Protein 3VGZ (pdb70)

Foldseek 3Di:
DDKDFDAAAWAEEAAVVLQWDKIFHQHDPVPDAFTWIFIAHQPHRDTPDIQTGNAGFHAWYALHLQQWIKTFRFVQQKIWIARNNPRHTPDMDRRFRDDCDPVDHTWGWAYWYAQNVQQWIWTWTADQWIKIWIARNVPRHTPDIQTGPHNWAEWEDDNVQQWIWTFAFQQWIWIARNVVRHTPDIDNLDDPPDTWGFHYWEDDNVQQWIWTFTQVDQWIFIARNVPSHTPDTEGGGRWHEKYAQNLQCWMWTFDFCQQKIFIANNVVGYTDDIGRGDDGWHYWDAHPNRQKIKIWYHHDADPVRGDPGGTIIDIGGD/DDKDFDAAAWAEEAAPVLQWDKIFHQHDPPPDQFGWIFIAHQPHRHTPDIQTGNAGFHAWYAQHLQQWIKTWRFVQQKIWIARNVPRHTPDMDRRFPDDDDPPDDTWGWAYWYAQNVQRWIWTWTADQFIWIWIARNVVRHTPDIQGGPHNWQEWEDDNVQQWIWIAAQQQWIWIARNVVGYTPDIDNLDDPPFGWGFNYWEDPVVQQWIWTFTQRDQWIWIARNVPSHTPDTEGGAHWHEKYAQNLQQWMWTFHFCQQKIFIARNPVRYTPDIGRGDDGWHYWDAHPNRQKIKIKYHHDADPVRGDPGGTIIDIDGD/DQLDKDFDAAAWAEEAAPVQQWDKIFHQHDPVPDQFGWIFIARQGHRDTPDIQTGNAGFHAWYAQHLQQKIKTWRFVQQKIWIARNVPRHTPDMDRHFRDDDDPPDDFFGWAYWDAQNVQQWIWTWTADQWIWIWIARNPVRHTPDIGTRPHNWQEWEDDNVQQWIWTFAQQQKIWIARNVVGYTPDMDNLDDPPDTWGFNYWEDPVVQQWIWTFTQRDQWIFIARNVPSHTPDTEGGGHWHEKYAQNLQQWMWTFDFCQQKIFIARNVVRYGPDIGRHPDGWHYWDAHPNRQKIKIWYHDDADPVRGDPGGTMIDIRGD/DDKDFDAAAWAEEAAVVLQWDKIFGQHDPVPDQFGWIFIARQPHRDTPDIQTGNAGFHAWYALRQQQWIKTWRFVQQKIWIARNVVRHTPDMDRNFPDDDDPVDDTWGWAYWDAQNVQRWIWTWTADQWIWIWIARNVVRDTPDIGTRPHNWQAWEDDNVQQWIWTFAFQQKIWIARNVVGYTPDMDNLDDPPFTWGFNYKEDDVVQQWIWTFTQRDQWIFIARNVPSHTPDTEGGGHWHEKYAQPLQCWMWTFHFCQQKIFIANNPVRYTDDIGRHPDGWHYWDAHPNRQKIKIWYHDDQDDVGGDPGGTMIDIDGD

Organism: Escherichia coli (strain K12) (NCBI:txid83333)

Secondary structure (DSSP, 8-state):
--EEEEESSB---EETTTTEEEEEE---TTTEESEEEEEE-TTT--EEEEEEESS---SEEEETTTTEEEEEETTTTEEEEEETTT--EEEEEES------SS----EEEEEEEETTTTEEEEEEESSS-EEEEEETTTTEEEEEE---------EEETTTTEEEEE-TTSEEEEEETTTTEEEEEEE---SSS---EEEEEEETTTTEEEEEESSSSEEEEEETTT--EEEEEE-SS---EEEETTTTEEEEEETTTTEEEEEETTTTEEEEEEE--SEEEEEEE-TTS-EEEEEEEPP-BTTB--SSPEEEEEEE-/--EEEEESSB---EETTTTEEEEEE---TTTEESEEEEEE-TTT--EEEEEEESS----EEEETTTTEEEEEETTTTEEEEEETTT--EEEEEES--PPP-SS----EEEEEEEETTTTEEEEEEESSS-EEEEEETTTTEEEEEE---------EEETTTTEEEEE-TTSEEEEEETTTTEEEEEEE---SSS------EEEEGGGTEEEE--TTSSEEEEEETTT--EEEEEE-S----EEEEGGGTEEEEEETTTTEEEEEETTTTEEEEEEE--SEEEEEEE-TTSSEEEEEEEPP--SSS--SSPEEEEEEE-/----EEEEESSB---EETTTTEEEEEE---TTTEESEEEEEE-TTT--EEEEEEESS---EEEEETTTTEEEEEEGGGTEEEEEETTT--EEEEEES------SS----EEEEEEEETTTTEEEEEEESSS-EEEEEETTTTEEEEEE---------EEETTTTEEEEE-TTSEEEEEETTTTEEEEEEE---SSS------EEEEGGGTEEEE--SSSSEEEEEETTT--EEEEEE-SS---EEEETTTTEEEEEETTTTEEEEEETTTTEEEEEEE--SEEEEEEE-TTS-EEEEEEEPS--SSS--SS-EEEEEEE-/--EEEEESSB---EETTTTEEEEEE---TTTEESEEEEEE-TTT--EEEEEEESS---SEEEETTTTEEEEEEGGGTEEEEEETTT--EEEEEES-----BTTB---EEEEEEEETTTTEEEEEEESSS-EEEEEETTTTEEEEEE---------EEETTTTEEEEE-TTSEEEEEETTTTEEEEEEES--SS-------EEEEGGGTEEEE--SSSSEEEEEETTT--EEEEEE-S----EEEETTTTEEEEEETTTTEEEEEETTTTEEEEEEE--SEEEEEEE-TTS-EEEEEEEPP-BTTB--SSPEEEEEEE-

CATH classification: 2.130.10.10

Nearest PDB structures (foldseek):
  7seu-assembly1_A  TM=1.001E+00  e=8.909E-59  Escherichia coli
  7seu-assembly4_D  TM=9.947E-01  e=4.491E-57  Escherichia coli
  5o9z-assembly1_L  TM=8.089E-01  e=1.482E-12  Homo sapiens
  5nuv-assembly1_A  TM=8.256E-01  e=3.112E-12  Homo sapiens
  7nsb-assembly1_7  TM=6.924E-01  e=7.716E-08  Saccharomyces cerevisiae S288C

Solvent-accessible surface area: 55010 Å² total

InterPro domains:
  IPR011048 Cytochrome cd1-nitrite reductase-like, haem d1 domain superfamily [SSF51004] (34-337)
  IPR015943 WD40/YVTN repeat-like-containing domain superfamily [G3DSA:2.130.10.10] (31-353)
  IPR048433 YNCE-like beta-propeller [PF21783] (71-333)
  IPR051200 Multi-functional host-pathogen interaction and enzymatic activity protein [PTHR47197] (19-343)

Sequence (1274 aa):
ELRKAVGKGAYEAYSQQENALWLATSQSRKLDKGGVVYRLDPVTLEVTQAIHNDLKPFGATINNTTQTLWFGNTVNSAVTAIDAKTGEVKGRLVLDDRKRTEEVRPLQPRELVADDATNTVYISGIGKESVIWVVDGGNIKLKTAIQNTGKSTGLALDSEGKRLYTTNADGELITIDTADNKILSRKKLLDDGKEHFFINISLDTARQRAFITDSKAAEVLVVDTRNGNILAKVAAPESLAVLFNPARNEAYVTHRQAGKVSVIDAKSYKVVKTFDTPTHPNSLALSADGKTLYVSVKQKSTKQQEATQPDDVIRIALELRKAVGKGAYEAYSQQENALWLATSQSRKLDKGGVVYRLDPVTLEVTQAIHNDLKPFGATINNTTQTLWFGNTVNSAVTAIDAKTGEVKGRLVLDDRKRTEEVRPLQPRELVADDATNTVYISGIGKESVIWVVDGGNIKLKTAIQNTGKSTGLALDSEGKRLYTTNADGELITIDTADNKILSRKKLLDDGKEHFFINISLDTARQRAFITDSKAAEVLVVDTRNGNILAKVAAPESLAVLFNPARNEAYVTHRQAGKVSVIDAKSYKVVKTFDTPTHPNSLALSADGKTLYVSVKQKSTKQQEATQPDDVIRIALAEELRKAVGKGAYEAYSQQENALWLATSQSRKLDKGGVVYRLDPVTLEVTQAIHNDLKPFGATINNTTQTLWFGNTVNSAVTAIDAKTGEVKGRLVLDDRKRTEEVRPLQPRELVADDATNTVYISGIGKESVIWVVDGGNIKLKTAIQNTGKSTGLALDSEGKRLYTTNADGELITIDTADNKILSRKKLLDDGKEHFFINISLDTARQRAFITDSKAAEVLVVDTRNGNILAKVAAPESLAVLFNPARNEAYVTHRQAGKVSVIDAKSYKVVKTFDTPTHPNSLALSADGKTLYVSVKQKSTKQQEATQPDDVIRIALELRKAVGKGAYEAYSQQENALWLATSQSRKLDKGGVVYRLDPVTLEVTQAIHNDLKPFGATINNTTQTLWFGNTVNSAVTAIDAKTGEVKGRLVLDDRKRTEEVRPLQPRELVADDATNTVYISGIGKESVIWVVDGGNIKLKTAIQNTGKSTGLALDSEGKRLYTTNADGELITIDTADNKILSRKKLLDDGKEHFFINISLDTARQRAFITDSKAAEVLVVDTRNGNILAKVAAPESLAVLFNPARNEAYVTHRQAGKVSVIDAKSYKVVKTFDTPTHPNSLALSADGKTLYVSVKQKSTKQQEATQPDDVIRIAL

GO terms:
  GO:0003677 DNA binding (F, IDA)
  GO:0030288 outer membrane-bounded periplasmic space (C, IGI)

B-factor: mean 26.35, std 10.15, range [10.07, 66.88]

Structure (mmCIF, N/CA/C/O backbone):
data_3VGZ
#
_entry.id   3VGZ
#
_cell.length_a   119.170
_cell.length_b   139.310
_cell.length_c   173.690
_cell.angle_alpha   90.00
_cell.angle_beta   90.00
_cell.angle_gamma   90.00
#
_symmetry.space_group_name_H-M   'C 2 2 21'
#
loop_
_entity.id
_entity.type
_entity.pdbx_description
1 polymer 'Uncharacterized protein YncE'
2 water water
#
loop_
_atom_site.group_PDB
_atom_site.id
_atom_site.type_symbol
_atom_site.label_atom_id
_atom_site.label_alt_id
_atom_site.label_comp_id
_atom_site.label_asym_id
_atom_site.label_entity_id
_atom_site.label_seq_id
_atom_site.pdbx_PDB_ins_code
_atom_site.Cartn_x
_atom_site.Cartn_y
_atom_site.Cartn_z
_atom_site.occupancy
_atom_site.B_iso_or_equiv
_atom_site.auth_seq_id
_atom_site.auth_comp_id
_atom_site.auth_asym_id
_atom_site.auth_atom_id
_atom_site.pdbx_PDB_model_num
ATOM 1 N N . GLU A 1 33 ? 104.335 75.644 47.750 1.00 47.03 33 GLU A N 1
ATOM 2 C CA . GLU A 1 33 ? 102.901 75.939 47.459 1.00 46.20 33 GLU A CA 1
ATOM 3 C C . GLU A 1 33 ? 102.016 75.443 48.600 1.00 44.88 33 GLU A C 1
ATOM 4 O O . GLU A 1 33 ? 101.817 74.238 48.768 1.00 43.94 33 GLU A O 1
ATOM 18 N N . LEU A 1 35 ? 98.298 76.329 51.059 1.00 33.49 35 LEU A N 1
ATOM 19 C CA . LEU A 1 35 ? 97.031 77.031 51.195 1.00 29.17 35 LEU A CA 1
ATOM 20 C C . LEU A 1 35 ? 96.466 76.699 52.568 1.00 28.78 35 LEU A C 1
ATOM 21 O O . LEU A 1 35 ? 96.321 75.525 52.912 1.00 27.06 35 LEU A O 1
ATOM 26 N N . ARG A 1 36 ? 96.172 77.731 53.352 1.00 25.99 36 ARG A N 1
ATOM 27 C CA . ARG A 1 36 ? 95.601 77.554 54.682 1.00 28.29 36 ARG A CA 1
ATOM 28 C C . ARG A 1 36 ? 94.151 78.012 54.615 1.00 28.49 36 ARG A C 1
ATOM 29 O O . ARG A 1 36 ? 93.870 79.138 54.210 1.00 27.97 36 ARG A O 1
ATOM 37 N N . LYS A 1 37 ? 93.228 77.141 55.012 1.00 27.62 37 LYS A N 1
ATOM 38 C CA . LYS A 1 37 ? 91.809 77.479 54.964 1.00 27.76 37 LYS A CA 1
ATOM 39 C C . LYS A 1 37 ? 91.127 77.179 56.295 1.00 26.29 37 LYS A C 1
ATOM 40 O O . LYS A 1 37 ? 91.312 76.105 56.857 1.00 23.17 37 LYS A O 1
ATOM 46 N N . ALA A 1 38 ? 90.350 78.133 56.803 1.00 23.92 38 ALA A N 1
ATOM 47 C CA . ALA A 1 38 ? 89.639 77.923 58.064 1.00 24.65 38 ALA A CA 1
ATOM 48 C C . ALA A 1 38 ? 88.471 76.992 57.775 1.00 23.31 38 ALA A C 1
ATOM 49 O O . ALA A 1 38 ? 87.839 77.097 56.727 1.00 23.58 38 ALA A O 1
ATOM 51 N N . VAL A 1 39 ? 88.179 76.083 58.696 1.00 22.90 39 VAL A N 1
ATOM 52 C CA . VAL A 1 39 ? 87.070 75.163 58.481 1.00 22.86 39 VAL A CA 1
ATOM 53 C C . VAL A 1 39 ? 86.105 75.145 59.658 1.00 24.12 39 VAL A C 1
ATOM 54 O O . VAL A 1 39 ? 84.904 75.367 59.488 1.00 26.42 39 VAL A O 1
ATOM 58 N N . GLY A 1 40 ? 86.629 74.866 60.845 1.00 23.31 40 GLY A N 1
ATOM 59 C CA . GLY A 1 40 ? 85.787 74.819 62.029 1.00 25.20 40 GLY A CA 1
ATOM 60 C C . GLY A 1 40 ? 86.573 74.462 63.276 1.00 25.21 40 GLY A C 1
ATOM 61 O O . GLY A 1 40 ? 87.706 73.984 63.187 1.00 25.96 40 GLY A O 1
ATOM 62 N N . LYS A 1 41 ? 85.971 74.678 64.443 1.00 23.96 41 LYS A N 1
ATOM 63 C CA . LYS A 1 41 ? 86.636 74.384 65.709 1.00 23.99 41 LYS A CA 1
ATOM 64 C C . LYS A 1 41 ? 86.780 72.895 66.003 1.00 23.00 41 LYS A C 1
ATOM 65 O O . LYS A 1 41 ? 85.933 72.092 65.618 1.00 20.69 41 LYS A O 1
ATOM 71 N N . GLY A 1 42 ? 87.857 72.543 66.703 1.00 21.51 42 GLY A N 1
ATOM 72 C CA . GLY A 1 42 ? 88.108 71.159 67.076 1.00 20.99 42 GLY A CA 1
ATOM 73 C C . GLY A 1 42 ? 88.431 70.201 65.940 1.00 19.99 42 GLY A C 1
ATOM 74 O O . GLY A 1 42 ? 87.859 69.113 65.864 1.00 19.64 42 GLY A O 1
ATOM 75 N N . ALA A 1 43 ? 89.361 70.585 65.070 1.00 20.68 43 ALA A N 1
ATOM 76 C CA . ALA A 1 43 ? 89.743 69.741 63.938 1.00 21.57 43 ALA A CA 1
ATOM 77 C C . ALA A 1 43 ? 90.620 68.566 64.352 1.00 20.30 43 ALA A C 1
ATOM 78 O O . ALA A 1 43 ? 91.569 68.717 65.120 1.00 22.47 43 ALA A O 1
ATOM 80 N N . TYR A 1 44 ? 90.296 67.389 63.833 1.00 18.10 44 TYR A N 1
ATOM 81 C CA . TYR A 1 44 ? 91.066 66.204 64.138 1.00 15.42 44 TYR A CA 1
ATOM 82 C C . TYR A 1 44 ? 91.470 65.477 62.856 1.00 16.79 44 TYR A C 1
ATOM 83 O O . TYR A 1 44 ? 92.177 66.050 62.029 1.00 16.62 44 TYR A O 1
ATOM 92 N N . GLU A 1 45 ? 91.018 64.241 62.670 1.00 14.15 45 GLU A N 1
ATOM 93 C CA . GLU A 1 45 ? 91.419 63.477 61.489 1.00 15.31 45 GLU A CA 1
ATOM 94 C C . GLU A 1 45 ? 90.638 63.684 60.190 1.00 14.12 45 GLU A C 1
ATOM 95 O O . GLU A 1 45 ? 89.536 64.237 60.174 1.00 13.76 45 GLU A O 1
ATOM 109 N N . ALA A 1 47 ? 89.909 62.054 55.899 1.00 14.33 47 ALA A N 1
ATOM 110 C CA . ALA A 1 47 ? 89.836 60.916 54.983 1.00 15.80 47 ALA A CA 1
ATOM 111 C C . ALA A 1 47 ? 89.684 61.517 53.584 1.00 14.84 47 ALA A C 1
ATOM 112 O O . ALA A 1 47 ? 89.156 62.624 53.420 1.00 16.54 47 ALA A O 1
ATOM 114 N N . TYR A 1 48 ? 90.138 60.778 52.579 1.00 14.38 48 TYR A N 1
ATOM 115 C CA . TYR A 1 48 ? 90.107 61.244 51.196 1.00 14.51 48 TYR A CA 1
ATOM 116 C C . TYR A 1 48 ? 89.545 60.189 50.247 1.00 14.13 48 TYR A C 1
ATOM 117 O O . TYR A 1 48 ? 89.813 59.000 50.409 1.00 16.57 48 TYR A O 1
ATOM 126 N N . SER A 1 49 ? 88.767 60.628 49.262 1.00 13.93 49 SER A N 1
ATOM 127 C CA . SER A 1 49 ? 88.226 59.715 48.248 1.00 13.54 49 SER A CA 1
ATOM 128 C C . SER A 1 49 ? 88.424 60.305 46.860 1.00 16.33 49 SER A C 1
ATOM 129 O O . SER A 1 49 ? 87.956 61.405 46.580 1.00 17.21 49 SER A O 1
ATOM 132 N N . GLN A 1 50 ? 89.113 59.573 45.988 1.00 17.38 50 GLN A N 1
ATOM 133 C CA . GLN A 1 50 ? 89.327 60.066 44.632 1.00 18.13 50 GLN A CA 1
ATOM 134 C C . GLN A 1 50 ? 88.020 59.999 43.840 1.00 18.09 50 GLN A C 1
ATOM 135 O O . GLN A 1 50 ? 87.726 60.884 43.036 1.00 17.28 50 GLN A O 1
ATOM 141 N N . GLN A 1 51 ? 87.227 58.956 44.078 1.00 17.64 51 GLN A N 1
ATOM 142 C CA . GLN A 1 51 ? 85.964 58.796 43.367 1.00 18.37 51 GLN A CA 1
ATOM 143 C C . GLN A 1 51 ? 85.004 59.946 43.681 1.00 18.74 51 GLN A C 1
ATOM 144 O O . GLN A 1 51 ? 84.280 60.419 42.801 1.00 18.68 51 GLN A O 1
ATOM 150 N N . GLU A 1 52 ? 85.005 60.411 44.926 1.00 16.34 52 GLU A N 1
ATOM 151 C CA . GLU A 1 52 ? 84.135 61.520 45.308 1.00 18.02 52 GLU A CA 1
ATOM 152 C C . GLU A 1 52 ? 84.840 62.848 45.079 1.00 17.40 52 GLU A C 1
ATOM 153 O O . GLU A 1 52 ? 84.200 63.904 45.099 1.00 17.89 52 GLU A O 1
ATOM 159 N N . ASN A 1 53 ? 86.150 62.780 44.849 1.00 17.32 53 ASN A N 1
ATOM 160 C CA . ASN A 1 53 ? 86.979 63.971 44.668 1.00 18.86 53 ASN A CA 1
ATOM 161 C C . ASN A 1 53 ? 86.716 64.860 45.874 1.00 19.86 53 ASN A C 1
ATOM 162 O O . ASN A 1 53 ? 86.293 66.012 45.744 1.00 19.62 53 ASN A O 1
ATOM 167 N N . ALA A 1 54 ? 86.973 64.314 47.059 1.00 17.57 54 ALA A N 1
ATOM 168 C CA . ALA A 1 54 ? 86.714 65.054 48.279 1.00 16.86 54 ALA A CA 1
ATOM 169 C C . ALA A 1 54 ? 87.600 64.641 49.439 1.00 16.32 54 ALA A C 1
ATOM 170 O O . ALA A 1 54 ? 88.157 63.541 49.468 1.00 16.19 54 ALA A O 1
ATOM 172 N N . LEU A 1 55 ? 87.696 65.546 50.401 1.00 14.68 55 LEU A N 1
ATOM 173 C CA . LEU A 1 55 ? 88.450 65.352 51.626 1.00 16.06 55 LEU A CA 1
ATOM 174 C C . LEU A 1 55 ? 87.421 65.619 52.727 1.00 16.19 55 LEU A C 1
ATOM 175 O O . LEU A 1 55 ? 86.628 66.554 52.610 1.00 18.82 55 LEU A O 1
ATOM 180 N N . TRP A 1 56 ? 87.404 64.793 53.768 1.00 14.32 56 TRP A N 1
ATOM 181 C CA . TRP A 1 56 ? 86.489 65.015 54.889 1.00 13.24 56 TRP A CA 1
ATOM 182 C C . TRP A 1 56 ? 87.333 65.270 56.132 1.00 15.75 56 TRP A C 1
ATOM 183 O O . TRP A 1 56 ? 88.402 64.674 56.304 1.00 15.04 56 TRP A O 1
ATOM 194 N N . LEU A 1 57 ? 86.839 66.150 56.997 1.00 13.28 57 LEU A N 1
ATOM 195 C CA . LEU A 1 57 ? 87.529 66.503 58.224 1.00 13.45 57 LEU A CA 1
ATOM 196 C C . LEU A 1 57 ? 86.601 66.335 59.411 1.00 11.93 57 LEU A C 1
ATOM 197 O O . LEU A 1 57 ? 85.495 66.854 59.409 1.00 14.46 57 LEU A O 1
ATOM 202 N N . ALA A 1 58 ? 87.058 65.614 60.424 1.00 13.48 58 ALA A N 1
ATOM 203 C CA . ALA A 1 58 ? 86.249 65.441 61.626 1.00 13.75 58 ALA A CA 1
ATOM 204 C C . ALA A 1 58 ? 86.506 66.630 62.552 1.00 15.51 58 ALA A C 1
ATOM 205 O O . ALA A 1 58 ? 87.660 67.019 62.764 1.00 15.32 58 ALA A O 1
ATOM 207 N N . THR A 1 59 ? 85.441 67.235 63.076 1.00 15.22 59 THR A N 1
ATOM 208 C CA . THR A 1 59 ? 85.611 68.337 64.025 1.00 16.42 59 THR A CA 1
ATOM 209 C C . THR A 1 59 ? 84.689 68.117 65.209 1.00 16.04 59 THR A C 1
ATOM 210 O O . THR A 1 59 ? 83.518 67.762 65.052 1.00 15.29 59 THR A O 1
ATOM 214 N N . SER A 1 60 ? 85.228 68.336 66.399 1.00 15.93 60 SER A N 1
ATOM 215 C CA . SER A 1 60 ? 84.470 68.160 67.621 1.00 17.34 60 SER A CA 1
ATOM 216 C C . SER A 1 60 ? 83.717 69.439 67.964 1.00 18.11 60 SER A C 1
ATOM 217 O O . SER A 1 60 ? 82.838 69.430 68.818 1.00 21.73 60 SER A O 1
ATOM 220 N N . GLN A 1 61 ? 84.065 70.523 67.279 1.00 16.79 61 GLN A N 1
ATOM 221 C CA . GLN A 1 61 ? 83.459 71.836 67.509 1.00 17.51 61 GLN A CA 1
ATOM 222 C C . GLN A 1 61 ? 83.853 72.334 68.899 1.00 21.10 61 GLN A C 1
ATOM 223 O O . GLN A 1 61 ? 84.771 71.795 69.521 1.00 22.67 61 GLN A O 1
ATOM 229 N N . SER A 1 62 ? 83.164 73.360 69.384 1.00 21.44 62 SER A N 1
ATOM 230 C CA . SER A 1 62 ? 83.475 73.940 70.691 1.00 25.21 62 SER A CA 1
ATOM 231 C C . SER A 1 62 ? 83.227 72.998 71.865 1.00 25.29 62 SER A C 1
ATOM 232 O O . SER A 1 62 ? 82.140 72.432 72.011 1.00 24.72 62 SER A O 1
ATOM 235 N N . ARG A 1 63 ? 84.236 72.835 72.716 1.00 26.11 63 ARG A N 1
ATOM 236 C CA . ARG A 1 63 ? 84.088 71.952 73.863 1.00 28.05 63 ARG A CA 1
ATOM 237 C C . ARG A 1 63 ? 83.129 72.517 74.912 1.00 28.56 63 ARG A C 1
ATOM 238 O O . ARG A 1 63 ? 82.405 71.766 75.560 1.00 29.09 63 ARG A O 1
ATOM 246 N N . LYS A 1 64 ? 83.115 73.835 75.075 1.00 28.97 64 LYS A N 1
ATOM 247 C CA . LYS A 1 64 ? 82.245 74.436 76.081 1.00 30.49 64 LYS A CA 1
ATOM 248 C C . LYS A 1 64 ? 80.824 74.741 75.607 1.00 29.38 64 LYS A C 1
ATOM 249 O O . LYS A 1 64 ? 79.889 74.750 76.413 1.00 28.83 64 LYS A O 1
ATOM 255 N N . LEU A 1 65 ? 80.635 74.988 74.316 1.00 26.23 65 LEU A N 1
ATOM 256 C CA . LEU A 1 65 ? 79.285 75.308 73.877 1.00 26.03 65 LEU A CA 1
ATOM 257 C C . LEU A 1 65 ? 78.590 74.323 72.947 1.00 24.05 65 LEU A C 1
ATOM 258 O O . LEU A 1 65 ? 77.378 74.405 72.772 1.00 24.13 65 LEU A O 1
ATOM 263 N N . ASP A 1 66 ? 79.327 73.378 72.374 1.00 21.76 66 ASP A N 1
ATOM 264 C CA . ASP A 1 66 ? 78.706 72.432 71.453 1.00 19.75 66 ASP A CA 1
ATOM 265 C C . ASP A 1 66 ? 78.563 70.992 71.936 1.00 18.65 66 ASP A C 1
ATOM 266 O O . ASP A 1 66 ? 79.474 70.417 72.544 1.00 16.49 66 ASP A O 1
ATOM 271 N N . LYS A 1 67 ? 77.388 70.428 71.673 1.00 16.02 67 LYS A N 1
ATOM 272 C CA . LYS A 1 67 ? 77.103 69.031 71.971 1.00 15.09 67 LYS A CA 1
ATOM 273 C C . LYS A 1 67 ? 77.145 68.390 70.589 1.00 13.57 67 LYS A C 1
ATOM 274 O O . LYS A 1 67 ? 76.537 68.897 69.652 1.00 14.23 67 LYS A O 1
ATOM 280 N N . GLY A 1 68 ? 77.864 67.282 70.452 1.00 14.80 68 GLY A N 1
ATOM 281 C CA . GLY A 1 68 ? 77.975 66.667 69.139 1.00 13.50 68 GLY A CA 1
ATOM 282 C C . GLY A 1 68 ? 78.998 67.431 68.311 1.00 16.21 68 GLY A C 1
ATOM 283 O O . GLY A 1 68 ? 79.595 68.400 68.788 1.00 15.28 68 GLY A O 1
ATOM 284 N N . GLY A 1 69 ? 79.193 67.019 67.063 1.00 14.20 69 GLY A N 1
ATOM 285 C CA . GLY A 1 69 ? 80.166 67.685 66.224 1.00 14.66 69 GLY A CA 1
ATOM 286 C C . GLY A 1 69 ? 79.768 67.742 64.767 1.00 14.18 69 GLY A C 1
ATOM 287 O O . GLY A 1 69 ? 78.615 67.481 64.410 1.00 12.88 69 GLY A O 1
ATOM 288 N N . VAL A 1 70 ? 80.740 68.059 63.915 1.00 12.69 70 VAL A N 1
ATOM 289 C CA . VAL A 1 70 ? 80.487 68.175 62.482 1.00 12.93 70 VAL A CA 1
ATOM 290 C C . VAL A 1 70 ? 81.592 67.558 61.638 1.00 13.39 70 VAL A C 1
ATOM 291 O O . VAL A 1 70 ? 82.772 67.739 61.928 1.00 13.10 70 VAL A O 1
ATOM 295 N N . VAL A 1 71 ? 81.202 66.819 60.605 1.00 12.48 71 VAL A N 1
ATOM 296 C CA . VAL A 1 71 ? 82.177 66.276 59.675 1.00 12.76 71 VAL A CA 1
ATOM 297 C C . VAL A 1 71 ? 81.997 67.153 58.440 1.00 12.50 71 VAL A C 1
ATOM 298 O O . VAL A 1 71 ? 80.890 67.275 57.914 1.00 14.63 71 VAL A O 1
ATOM 302 N N . TYR A 1 72 ? 83.079 67.774 57.980 1.00 12.00 72 TYR A N 1
ATOM 303 C CA . TYR A 1 72 ? 83.010 68.641 56.812 1.00 13.75 72 TYR A CA 1
ATOM 304 C C . TYR A 1 72 ? 83.560 67.989 55.552 1.00 13.36 72 TYR A C 1
ATOM 305 O O . TYR A 1 72 ? 84.603 67.344 55.599 1.00 16.17 72 TYR A O 1
ATOM 314 N N . ARG A 1 73 ? 82.859 68.166 54.434 1.00 13.89 73 ARG A N 1
ATOM 315 C CA . ARG A 1 73 ? 83.327 67.655 53.152 1.00 13.51 73 ARG A CA 1
ATOM 316 C C . ARG A 1 73 ? 83.985 68.874 52.511 1.00 14.69 73 ARG A C 1
ATOM 317 O O . ARG A 1 73 ? 83.360 69.934 52.427 1.00 14.80 73 ARG A O 1
ATOM 325 N N . LEU A 1 74 ? 85.234 68.726 52.073 1.00 14.04 74 LEU A N 1
ATOM 326 C CA . LEU A 1 74 ? 85.971 69.844 51.486 1.00 15.74 74 LEU A CA 1
ATOM 327 C C . LEU A 1 74 ? 86.456 69.595 50.063 1.00 17.11 74 LEU A C 1
ATOM 328 O O . LEU A 1 74 ? 86.718 68.458 49.666 1.00 18.17 74 LEU A O 1
ATOM 333 N N . ASP A 1 75 ? 86.580 70.675 49.296 1.00 18.66 75 ASP A N 1
ATOM 334 C CA . ASP A 1 75 ? 87.088 70.561 47.939 1.00 18.64 75 ASP A CA 1
ATOM 335 C C . ASP A 1 75 ? 88.593 70.313 48.087 1.00 17.92 75 ASP A C 1
ATOM 336 O O . ASP A 1 75 ? 89.272 71.024 48.823 1.00 18.77 75 ASP A O 1
ATOM 341 N N . PRO A 1 76 ? 89.130 69.290 47.403 1.00 19.68 76 PRO A N 1
ATOM 342 C CA . PRO A 1 76 ? 90.562 68.970 47.496 1.00 18.56 76 PRO A CA 1
ATOM 343 C C . PRO A 1 76 ? 91.540 70.075 47.094 1.00 20.25 76 PRO A C 1
ATOM 344 O O . PRO A 1 76 ? 92.687 70.081 47.535 1.00 20.22 76 PRO A O 1
ATOM 348 N N . VAL A 1 77 ? 91.091 71.012 46.269 1.00 20.47 77 VAL A N 1
ATOM 349 C CA . VAL A 1 77 ? 91.974 72.083 45.815 1.00 20.69 77 VAL A CA 1
ATOM 350 C C . VAL A 1 77 ? 91.811 73.405 46.547 1.00 21.71 77 VAL A C 1
ATOM 351 O O . VAL A 1 77 ? 92.799 74.017 46.958 1.00 21.20 77 VAL A O 1
ATOM 355 N N . THR A 1 78 ? 90.568 73.843 46.713 1.00 20.44 78 THR A N 1
ATOM 356 C CA . THR A 1 78 ? 90.289 75.111 47.378 1.00 21.42 78 THR A CA 1
ATOM 357 C C . THR A 1 78 ? 90.019 74.986 48.873 1.00 21.39 78 THR A C 1
ATOM 358 O O . THR A 1 78 ? 90.052 75.981 49.601 1.00 21.60 78 THR A O 1
ATOM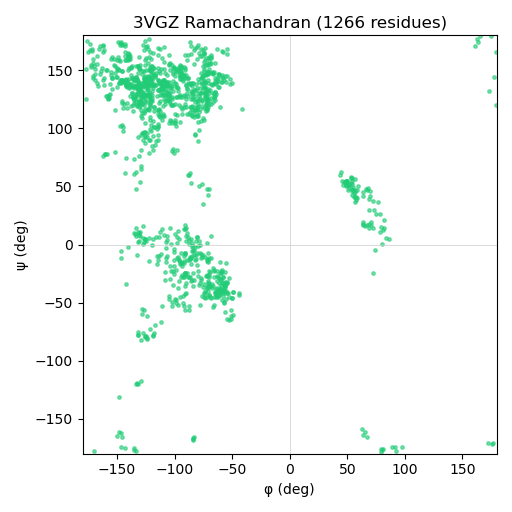 362 N N . LEU A 1 79 ? 89.746 73.763 49.317 1.00 20.52 79 LEU A N 1
ATOM 363 C CA . LEU A 1 79 ? 89.437 73.474 50.713 1.00 19.35 79 LEU A CA 1
ATOM 364 C C . LEU A 1 79 ? 88.148 74.150 51.171 1.00 20.81 79 LEU A C 1
ATOM 365 O O . LEU A 1 79 ? 87.915 74.318 52.367 1.00 21.12 79 LEU A O 1
ATOM 370 N N . GLU A 1 80 ? 87.308 74.532 50.217 1.00 22.00 80 GLU A N 1
ATOM 371 C CA . GLU A 1 80 ? 86.038 75.159 50.564 1.00 23.80 80 GLU A CA 1
ATOM 372 C C . GLU A 1 80 ? 85.080 74.078 51.046 1.00 21.56 80 GLU A C 1
ATOM 373 O O . GLU A 1 80 ? 85.109 72.957 50.541 1.00 20.12 80 GLU A O 1
ATOM 379 N N . VAL A 1 81 ? 84.247 74.410 52.024 1.00 20.94 81 VAL A N 1
ATOM 380 C CA . VAL A 1 81 ? 83.276 73.446 52.534 1.00 20.53 81 VAL A CA 1
ATOM 381 C C . VAL A 1 81 ? 82.180 73.247 51.496 1.00 19.52 81 VAL A C 1
ATOM 382 O O . VAL A 1 81 ? 81.580 74.212 51.011 1.00 19.59 81 VAL A O 1
ATOM 386 N N . THR A 1 82 ? 81.918 71.991 51.155 1.00 16.62 82 THR A N 1
ATOM 387 C CA . THR A 1 82 ? 80.890 71.668 50.178 1.00 18.38 82 THR A CA 1
ATOM 388 C C . THR A 1 82 ? 79.737 70.920 50.847 1.00 17.88 82 THR A C 1
ATOM 389 O O . THR A 1 82 ? 78.688 70.693 50.238 1.00 17.65 82 THR A O 1
ATOM 393 N N . GLN A 1 83 ? 79.950 70.532 52.099 1.00 16.84 83 GLN A N 1
ATOM 394 C CA . GLN A 1 83 ? 78.922 69.841 52.872 1.00 15.48 83 GLN A CA 1
ATOM 395 C C . GLN A 1 83 ? 79.321 69.807 54.343 1.00 15.16 83 GLN A C 1
ATOM 396 O O . GLN A 1 83 ? 80.488 69.594 54.679 1.00 15.62 83 GLN A O 1
ATOM 402 N N . ALA A 1 84 ? 78.346 70.029 55.220 1.00 14.01 84 ALA A N 1
ATOM 403 C CA . ALA A 1 84 ? 78.593 69.990 56.656 1.00 13.27 84 ALA A CA 1
ATOM 404 C C . ALA A 1 84 ? 77.634 68.944 57.202 1.00 13.45 84 ALA A C 1
ATOM 405 O O . ALA A 1 84 ? 76.416 69.098 57.111 1.00 15.20 84 ALA A O 1
ATOM 407 N N . ILE A 1 85 ? 78.188 67.876 57.760 1.00 12.12 85 ILE A N 1
ATOM 408 C CA . ILE A 1 85 ? 77.379 66.783 58.293 1.00 11.68 85 ILE A CA 1
ATOM 409 C C . ILE A 1 85 ? 77.325 66.856 59.817 1.00 11.16 85 ILE A C 1
ATOM 410 O O . ILE A 1 85 ? 78.302 66.572 60.506 1.00 10.63 85 ILE A O 1
ATOM 415 N N . HIS A 1 86 ? 76.173 67.265 60.338 1.00 11.45 86 HIS A N 1
ATOM 416 C CA . HIS A 1 86 ? 76.000 67.382 61.778 1.00 12.53 86 HIS A CA 1
ATOM 417 C C . HIS A 1 86 ? 75.879 65.992 62.398 1.00 13.54 86 HIS A C 1
ATOM 418 O O . HIS A 1 86 ? 75.177 65.136 61.872 1.00 13.00 86 HIS A O 1
ATOM 425 N N . ASN A 1 87 ? 76.584 65.777 63.507 1.00 12.65 87 ASN A N 1
ATOM 426 C CA . ASN A 1 87 ? 76.598 64.490 64.202 1.00 13.90 87 ASN A CA 1
ATOM 427 C C . ASN A 1 87 ? 76.229 64.623 65.684 1.00 13.06 87 ASN A C 1
ATOM 428 O O . ASN A 1 87 ? 76.727 65.519 66.376 1.00 13.29 87 ASN A O 1
ATOM 433 N N . ASP A 1 88 ? 75.398 63.697 66.167 1.00 13.45 88 ASP A N 1
ATOM 434 C CA . ASP A 1 88 ? 74.992 63.667 67.573 1.00 15.01 88 ASP A CA 1
ATOM 435 C C . ASP A 1 88 ? 76.223 63.521 68.456 1.00 13.93 88 ASP A C 1
ATOM 436 O O . ASP A 1 88 ? 76.291 64.094 69.536 1.00 14.84 88 ASP A O 1
ATOM 441 N N . LEU A 1 89 ? 77.169 62.695 68.012 1.00 14.79 89 LEU A N 1
ATOM 442 C CA . LEU A 1 89 ? 78.385 62.457 68.780 1.00 12.86 89 LEU A CA 1
ATOM 443 C C . LEU A 1 89 ? 79.584 63.095 68.092 1.00 13.35 89 LEU A C 1
ATOM 444 O O . LEU A 1 89 ? 79.704 63.066 66.867 1.00 13.59 89 LEU A O 1
ATOM 449 N N . LYS A 1 90 ? 80.465 63.683 68.888 1.00 14.37 90 LYS A N 1
ATOM 450 C CA . LYS A 1 90 ? 81.652 64.327 68.337 1.00 14.34 90 LYS A CA 1
ATOM 451 C C . LYS A 1 90 ? 82.572 63.300 67.679 1.00 13.71 90 LYS A C 1
ATOM 452 O O . LYS A 1 90 ? 82.860 62.263 68.261 1.00 14.07 90 LYS A O 1
ATOM 458 N N . PRO A 1 91 ? 83.017 63.574 66.439 1.00 13.25 91 PRO A N 1
ATOM 459 C CA . PRO A 1 91 ? 83.912 62.684 65.695 1.00 13.11 91 PRO A CA 1
ATOM 460 C C . PRO A 1 91 ? 85.354 63.143 65.909 1.00 14.01 91 PRO A C 1
ATOM 461 O O . PRO A 1 91 ? 85.622 64.343 66.015 1.00 13.52 91 PRO A O 1
ATOM 465 N N . PHE A 1 92 ? 86.280 62.190 65.968 1.00 13.73 92 PHE A N 1
ATOM 466 C CA . PHE A 1 92 ? 87.693 62.504 66.181 1.00 15.26 92 PHE A CA 1
ATOM 467 C C . PHE A 1 92 ? 88.544 61.763 65.160 1.00 13.64 92 PHE A C 1
ATOM 468 O O . PHE A 1 92 ? 89.018 62.354 64.181 1.00 14.37 92 PHE A O 1
ATOM 476 N N . GLY A 1 93 ? 88.750 60.469 65.393 1.00 14.58 93 GLY A N 1
ATOM 477 C CA . GLY A 1 93 ? 89.525 59.679 64.456 1.00 13.84 93 GLY A CA 1
ATOM 478 C C . GLY A 1 93 ? 88.732 59.474 63.180 1.00 13.98 93 GLY A C 1
ATOM 479 O O . GLY A 1 93 ? 87.498 59.524 63.189 1.00 14.57 93 GLY A O 1
ATOM 480 N N . ALA A 1 94 ? 89.428 59.228 62.075 1.00 13.93 94 ALA A N 1
ATOM 481 C CA . ALA A 1 94 ? 88.732 59.032 60.814 1.00 14.72 94 ALA A CA 1
ATOM 482 C C . ALA A 1 94 ? 89.438 58.070 59.882 1.00 14.59 94 ALA A C 1
ATOM 483 O O . ALA A 1 94 ? 90.656 57.940 59.913 1.00 16.65 94 ALA A O 1
ATOM 485 N N . THR A 1 95 ? 88.652 57.387 59.065 1.00 15.00 95 THR A N 1
ATOM 486 C CA . THR A 1 95 ? 89.199 56.498 58.063 1.00 16.19 95 THR A CA 1
ATOM 487 C C . THR A 1 95 ? 88.102 56.263 57.040 1.00 15.27 95 THR A C 1
ATOM 488 O O . THR A 1 95 ? 86.940 56.610 57.262 1.00 14.87 95 THR A O 1
ATOM 492 N N . ILE A 1 96 ? 88.466 55.689 55.907 1.00 14.88 96 ILE A N 1
ATOM 493 C CA . ILE A 1 96 ? 87.475 55.415 54.883 1.00 14.54 96 ILE A CA 1
ATOM 494 C C . ILE A 1 96 ? 87.680 54.012 54.322 1.00 16.08 96 ILE A C 1
ATOM 495 O O . ILE A 1 96 ? 88.820 53.551 54.193 1.00 15.49 96 ILE A O 1
ATOM 500 N N . ASN A 1 97 ? 86.577 53.311 54.058 1.00 14.00 97 ASN A N 1
ATOM 501 C CA . ASN A 1 97 ? 86.658 52.007 53.418 1.00 13.67 97 ASN A CA 1
ATOM 502 C C . ASN A 1 97 ? 86.473 52.438 51.958 1.00 13.79 97 ASN A C 1
ATOM 503 O O . ASN A 1 97 ? 85.408 52.919 51.572 1.00 13.70 97 ASN A O 1
ATOM 508 N N . ASN A 1 98 ? 87.527 52.296 51.165 1.00 14.54 98 ASN A N 1
ATOM 509 C CA . ASN A 1 98 ? 87.489 52.718 49.770 1.00 14.97 98 ASN A CA 1
ATOM 510 C C . ASN A 1 98 ? 86.567 51.900 48.885 1.00 15.19 98 ASN A C 1
ATOM 511 O O . ASN A 1 98 ? 85.949 52.429 47.951 1.00 13.76 98 ASN A O 1
ATOM 516 N N . THR A 1 99 ? 86.465 50.609 49.180 1.00 15.41 99 THR A N 1
ATOM 517 C CA . THR A 1 99 ? 85.635 49.724 48.383 1.00 16.63 99 THR A CA 1
ATOM 518 C C . THR A 1 99 ? 84.144 49.993 48.571 1.00 17.23 99 THR A C 1
ATOM 519 O O . THR A 1 99 ? 83.366 49.899 47.625 1.00 18.21 99 THR A O 1
ATOM 523 N N . THR A 1 100 ? 83.746 50.336 49.792 1.00 15.70 100 THR A N 1
ATOM 524 C CA . THR A 1 100 ? 82.344 50.621 50.066 1.00 16.04 100 THR A CA 1
ATOM 525 C C . THR A 1 100 ? 82.066 52.123 50.118 1.00 15.18 100 THR A C 1
ATOM 526 O O . THR A 1 100 ? 80.914 52.528 50.268 1.00 15.19 100 THR A O 1
ATOM 530 N N . GLN A 1 101 ? 83.120 52.930 49.983 1.00 15.27 101 GLN A N 1
ATOM 531 C CA . GLN A 1 101 ? 83.024 54.390 50.051 1.00 13.23 101 GLN A CA 1
ATOM 532 C C . GLN A 1 101 ? 82.213 54.799 51.285 1.00 14.00 101 GLN A C 1
ATOM 533 O O . GLN A 1 101 ? 81.258 55.584 51.212 1.00 14.11 101 GLN A O 1
ATOM 539 N N . THR A 1 102 ? 82.623 54.255 52.424 1.00 11.90 102 THR A N 1
ATOM 540 C CA . THR A 1 102 ? 81.987 54.534 53.699 1.00 12.72 102 THR A CA 1
ATOM 541 C C . THR A 1 102 ? 83.030 55.112 54.646 1.00 12.68 102 THR A C 1
ATOM 542 O O . THR A 1 102 ? 84.110 54.551 54.805 1.00 13.58 102 THR A O 1
ATOM 546 N N . LEU A 1 103 ? 82.703 56.244 55.255 1.00 12.07 103 LEU A N 1
ATOM 547 C CA . LEU A 1 103 ? 83.591 56.899 56.202 1.00 11.51 103 LEU A CA 1
ATOM 548 C C . LEU A 1 103 ? 83.317 56.336 57.592 1.00 11.19 103 LEU A C 1
ATOM 549 O O . LEU A 1 103 ? 82.174 56.033 57.926 1.00 10.86 103 LEU A O 1
ATOM 554 N N . TRP A 1 104 ? 84.366 56.185 58.389 1.00 12.44 104 TRP A N 1
ATOM 555 C CA . TRP A 1 104 ? 84.215 55.691 59.751 1.00 11.84 104 TRP A CA 1
ATOM 556 C C . TRP A 1 104 ? 84.897 56.676 60.691 1.00 12.64 104 TRP A C 1
ATOM 557 O O . TRP A 1 104 ? 86.047 57.051 60.478 1.00 13.77 104 TRP A O 1
ATOM 568 N N . PHE A 1 105 ? 84.179 57.088 61.728 1.00 11.86 105 PHE A N 1
ATOM 569 C CA . PHE A 1 105 ? 84.699 58.064 62.672 1.00 12.10 105 PHE A CA 1
ATOM 570 C C . PHE A 1 105 ? 84.674 57.562 64.094 1.00 13.87 105 PHE A C 1
ATOM 571 O O . PHE A 1 105 ? 83.729 56.908 64.512 1.00 13.29 105 PHE A O 1
ATOM 579 N N . GLY A 1 106 ? 85.721 57.899 64.837 1.00 13.16 106 GLY A N 1
ATOM 580 C CA . GLY A 1 106 ? 85.800 57.491 66.226 1.00 14.67 106 GLY A CA 1
ATOM 581 C C . GLY A 1 106 ? 85.190 58.546 67.133 1.00 13.24 106 GLY A C 1
ATOM 582 O O . GLY A 1 106 ? 85.540 59.718 67.048 1.00 15.28 106 GLY A O 1
ATOM 583 N N . ASN A 1 107 ? 84.272 58.132 68.003 1.00 12.04 107 ASN A N 1
ATOM 584 C CA . ASN A 1 107 ? 83.633 59.052 68.947 1.00 10.07 107 ASN A CA 1
ATOM 585 C C . ASN A 1 107 ? 84.333 58.820 70.281 1.00 14.28 107 ASN A C 1
ATOM 586 O O . ASN A 1 107 ? 83.858 58.083 71.149 1.00 14.82 107 ASN A O 1
ATOM 591 N N . THR A 1 108 ? 85.482 59.473 70.407 1.00 14.81 108 THR A N 1
ATOM 592 C CA . THR A 1 108 ? 86.365 59.363 71.555 1.00 19.96 108 THR A CA 1
ATOM 593 C C . THR A 1 108 ? 85.787 59.677 72.923 1.00 21.97 108 THR A C 1
ATOM 594 O O . THR A 1 108 ? 86.212 59.089 73.910 1.00 27.65 108 THR A O 1
ATOM 598 N N . VAL A 1 109 ? 84.840 60.599 73.006 1.00 20.50 109 VAL A N 1
ATOM 599 C CA . VAL A 1 109 ? 84.281 60.909 74.310 1.00 21.89 109 VAL A CA 1
ATOM 600 C C . VAL A 1 109 ? 82.961 60.200 74.589 1.00 21.66 109 VAL A C 1
ATOM 601 O O . VAL A 1 109 ? 82.322 60.456 75.615 1.00 21.95 109 VAL A O 1
ATOM 605 N N . ASN A 1 110 ? 82.562 59.303 73.688 1.00 19.36 110 ASN A N 1
ATOM 606 C CA . ASN A 1 110 ? 81.324 58.543 73.860 1.00 20.41 110 ASN A CA 1
ATOM 607 C C . ASN A 1 110 ? 81.524 57.043 73.671 1.00 18.97 110 ASN A C 1
ATOM 608 O O . ASN A 1 110 ? 80.554 56.284 73.597 1.00 19.82 110 ASN A O 1
ATOM 613 N N . SER A 1 111 ? 82.782 56.616 73.603 1.00 17.85 111 SER A N 1
ATOM 614 C CA . SER A 1 111 ? 83.104 55.206 73.411 1.00 17.79 111 SER A CA 1
ATOM 615 C C . SER A 1 111 ? 82.259 54.580 72.310 1.00 17.26 111 SER A C 1
ATOM 616 O O . SER A 1 111 ? 81.648 53.529 72.509 1.00 16.97 111 SER A O 1
ATOM 619 N N . ALA A 1 112 ? 82.237 55.220 71.144 1.00 15.73 112 ALA A N 1
ATOM 620 C CA . ALA A 1 112 ? 81.449 54.721 70.024 1.00 13.47 112 ALA A CA 1
ATOM 621 C C . ALA A 1 112 ? 82.143 54.943 68.683 1.00 13.35 112 ALA A C 1
ATOM 622 O O . ALA A 1 112 ? 83.189 55.590 68.619 1.00 13.82 112 ALA A O 1
ATOM 624 N N . VAL A 1 113 ? 81.565 54.381 67.622 1.00 12.00 113 VAL A N 1
ATOM 625 C CA . VAL A 1 113 ? 82.076 54.554 66.260 1.00 13.46 113 VAL A CA 1
ATOM 626 C C . VAL A 1 113 ? 80.867 54.862 65.375 1.00 14.53 113 VAL A C 1
ATOM 627 O O . VAL A 1 113 ? 79.774 54.323 65.584 1.00 13.45 113 VAL A O 1
ATOM 631 N N . THR A 1 114 ? 81.066 55.760 64.414 1.00 12.79 114 THR A N 1
ATOM 632 C CA . THR A 1 114 ? 80.002 56.194 63.509 1.00 13.62 114 THR A CA 1
ATOM 633 C C . THR A 1 114 ? 80.358 55.901 62.056 1.00 12.53 114 THR A C 1
ATOM 634 O O . THR A 1 114 ? 81.502 56.101 61.651 1.00 12.60 114 THR A O 1
ATOM 638 N N . ALA A 1 115 ? 79.382 55.436 61.278 1.00 12.11 115 ALA A N 1
ATOM 639 C CA . ALA A 1 115 ? 79.601 55.179 59.857 1.00 10.93 115 ALA A CA 1
ATOM 640 C C . ALA A 1 115 ? 78.798 56.218 59.076 1.00 13.35 115 ALA A C 1
ATOM 641 O O . ALA A 1 115 ? 77.633 56.459 59.399 1.00 12.95 115 ALA A O 1
ATOM 643 N N . ILE A 1 116 ? 79.417 56.822 58.062 1.00 12.14 116 ILE A N 1
ATOM 644 C CA . ILE A 1 116 ? 78.754 57.838 57.227 1.00 12.23 116 ILE A CA 1
ATOM 645 C C . ILE A 1 116 ? 78.980 57.495 55.758 1.00 12.03 116 ILE A C 1
ATOM 646 O O . ILE A 1 116 ? 80.106 57.190 55.353 1.00 13.06 116 ILE A O 1
ATOM 651 N N . ASP A 1 117 ? 77.912 57.529 54.966 1.00 12.60 117 ASP A N 1
ATOM 652 C CA . ASP A 1 117 ? 78.027 57.229 53.543 1.00 14.39 117 ASP A CA 1
ATOM 653 C C . ASP A 1 117 ? 78.740 58.402 52.877 1.00 14.27 117 ASP A C 1
ATOM 654 O O . ASP A 1 117 ? 78.298 59.549 52.971 1.00 14.32 117 ASP A O 1
ATOM 659 N N . ALA A 1 118 ? 79.843 58.126 52.188 1.00 13.29 118 ALA A N 1
ATOM 660 C CA . ALA A 1 118 ? 80.601 59.207 51.569 1.00 13.50 118 ALA A CA 1
ATOM 661 C C . ALA A 1 118 ? 79.876 59.955 50.455 1.00 14.76 118 ALA A C 1
ATOM 662 O O . ALA A 1 118 ? 79.952 61.185 50.371 1.00 16.72 118 ALA A O 1
ATOM 664 N N . LYS A 1 119 ? 79.182 59.212 49.601 1.00 15.93 119 LYS A N 1
ATOM 665 C CA . LYS A 1 119 ? 78.488 59.796 48.458 1.00 17.99 119 LYS A CA 1
ATOM 666 C C . LYS A 1 119 ? 77.370 60.757 48.836 1.00 18.04 119 LYS A C 1
ATOM 667 O O . LYS A 1 119 ? 77.228 61.826 48.236 1.00 19.90 119 LYS A O 1
ATOM 673 N N . THR A 1 120 ? 76.593 60.380 49.846 1.00 16.03 120 THR A N 1
ATOM 674 C CA . THR A 1 120 ? 75.454 61.186 50.278 1.00 16.82 120 THR A CA 1
ATOM 675 C C . THR A 1 120 ? 75.664 62.038 51.520 1.00 18.59 120 THR A C 1
ATOM 676 O O . THR A 1 120 ? 74.947 63.026 51.725 1.00 18.23 120 THR A O 1
ATOM 680 N N . GLY A 1 121 ? 76.626 61.654 52.351 1.00 14.88 121 GLY A N 1
ATOM 681 C CA . GLY A 1 121 ? 76.867 62.387 53.581 1.00 15.71 121 GLY A CA 1
ATOM 682 C C . GLY A 1 121 ? 75.884 61.952 54.657 1.00 15.60 121 GLY A C 1
ATOM 683 O O . GLY A 1 121 ? 75.752 62.604 55.698 1.00 15.10 121 GLY A O 1
ATOM 684 N N . GLU A 1 122 ? 75.203 60.835 54.419 1.00 14.17 122 GLU A N 1
ATOM 685 C CA . GLU A 1 122 ? 74.230 60.332 55.384 1.00 14.83 122 GLU A CA 1
ATOM 686 C C . GLU A 1 122 ? 74.828 59.468 56.484 1.00 14.49 122 GLU A C 1
ATOM 687 O O . GLU A 1 122 ? 75.572 58.529 56.215 1.00 14.90 122 GLU A O 1
ATOM 693 N N . VAL A 1 123 ? 74.510 59.798 57.731 1.00 15.07 123 VAL A N 1
ATOM 694 C CA . VAL A 1 123 ? 74.978 59.009 58.869 1.00 14.05 123 VAL A CA 1
ATOM 695 C C . VAL A 1 123 ? 74.203 57.700 58.771 1.00 14.21 123 VAL A C 1
ATOM 696 O O . VAL A 1 123 ? 72.965 57.697 58.778 1.00 15.56 123 VAL A O 1
ATOM 700 N N . LYS A 1 124 ? 74.928 56.592 58.653 1.00 12.88 124 LYS A N 1
ATOM 701 C CA . LYS A 1 124 ? 74.300 55.279 58.501 1.00 16.37 124 LYS A CA 1
ATOM 702 C C . LYS A 1 124 ? 73.933 54.612 59.813 1.00 17.01 124 LYS A C 1
ATOM 703 O O . LYS A 1 124 ? 72.960 53.864 59.889 1.00 17.47 124 LYS A O 1
ATOM 709 N N . GLY A 1 125 ? 74.719 54.881 60.845 1.00 17.70 125 GLY A N 1
ATOM 710 C CA . GLY A 1 125 ? 74.448 54.293 62.137 1.00 16.27 125 GLY A CA 1
ATOM 711 C C . GLY A 1 125 ? 75.663 54.393 63.024 1.00 15.97 125 GLY A C 1
ATOM 712 O O . GLY A 1 125 ? 76.713 54.874 62.596 1.00 13.33 125 GLY A O 1
ATOM 713 N N . ARG A 1 126 ? 75.511 53.945 64.265 1.00 13.31 126 ARG A N 1
ATOM 714 C CA . ARG A 1 126 ? 76.595 53.978 65.232 1.00 14.25 126 ARG A CA 1
ATOM 715 C C . ARG A 1 126 ? 76.617 52.703 66.056 1.00 15.60 126 ARG A C 1
ATOM 716 O O . ARG A 1 126 ? 75.630 51.965 66.121 1.00 17.97 126 ARG A O 1
ATOM 724 N N . LEU A 1 127 ? 77.757 52.453 66.683 1.00 14.88 127 LEU A N 1
ATOM 725 C CA . LEU A 1 127 ? 77.914 51.287 67.538 1.00 15.28 127 LEU A CA 1
ATOM 726 C C . LEU A 1 127 ? 78.602 51.733 68.816 1.00 16.38 127 LEU A C 1
ATOM 727 O O . LEU A 1 127 ? 79.656 52.372 68.765 1.00 14.65 127 LEU A O 1
ATOM 732 N N . VAL A 1 128 ? 78.001 51.423 69.963 1.00 14.33 128 VAL A N 1
ATOM 733 C CA . VAL A 1 128 ? 78.628 51.770 71.232 1.00 15.04 128 VAL A CA 1
ATOM 734 C C . VAL A 1 128 ? 79.610 50.642 71.526 1.00 15.19 128 VAL A C 1
ATOM 735 O O . VAL A 1 128 ? 79.237 49.461 71.517 1.00 15.29 128 VAL A O 1
ATOM 739 N N . LEU A 1 129 ? 80.865 51.019 71.765 1.00 16.36 129 LEU A N 1
ATOM 740 C CA . LEU A 1 129 ? 81.948 50.065 72.013 1.00 18.30 129 LEU A CA 1
ATOM 741 C C . LEU A 1 129 ? 82.206 49.744 73.490 1.00 19.79 129 LEU A C 1
ATOM 742 O O . LEU A 1 129 ? 82.703 48.663 73.817 1.00 21.95 129 LEU A O 1
ATOM 747 N N . ASP A 1 130 ? 81.891 50.687 74.371 1.00 20.85 130 ASP A N 1
ATOM 748 C CA . ASP A 1 130 ? 82.032 50.490 75.822 1.00 21.94 130 ASP A CA 1
ATOM 749 C C . ASP A 1 130 ? 80.903 51.313 76.433 1.00 22.79 130 ASP A C 1
ATOM 750 O O . ASP A 1 130 ? 80.993 52.532 76.519 1.00 23.78 130 ASP A O 1
ATOM 755 N N . ASP A 1 131 ? 79.834 50.645 76.847 1.00 26.60 131 ASP A N 1
ATOM 756 C CA . ASP A 1 131 ? 78.677 51.338 77.410 1.00 30.81 131 ASP A CA 1
ATOM 757 C C . ASP A 1 131 ? 78.710 51.595 78.914 1.00 32.92 131 ASP A C 1
ATOM 758 O O . ASP A 1 131 ? 77.724 52.071 79.477 1.00 33.71 131 ASP A O 1
ATOM 763 N N . ARG A 1 132 ? 79.828 51.298 79.565 1.00 34.45 132 ARG A N 1
ATOM 764 C CA . ARG A 1 132 ? 79.928 51.496 81.009 1.00 37.28 132 ARG A CA 1
ATOM 765 C C . ARG A 1 132 ? 79.926 52.948 81.475 1.00 39.91 132 ARG A C 1
ATOM 766 O O . ARG A 1 132 ? 80.272 53.858 80.723 1.00 38.76 132 ARG A O 1
ATOM 774 N N . LYS A 1 133 ? 79.528 53.136 82.733 1.00 44.17 133 LYS A N 1
ATOM 775 C CA . LYS A 1 133 ? 79.468 54.447 83.380 1.00 47.72 133 LYS A CA 1
ATOM 776 C C . LYS A 1 133 ? 80.867 55.007 83.631 1.00 49.45 133 LYS A C 1
ATOM 777 O O . LYS A 1 133 ? 81.741 54.315 84.149 1.00 49.46 133 LYS A O 1
ATOM 783 N N . ARG A 1 134 ? 81.055 56.273 83.279 1.00 52.47 134 ARG A N 1
ATOM 784 C CA . ARG A 1 134 ? 82.340 56.958 83.408 1.00 55.84 134 ARG A CA 1
ATOM 785 C C . ARG A 1 134 ? 82.742 57.373 84.830 1.00 57.76 134 ARG A C 1
ATOM 786 O O . ARG A 1 134 ? 83.391 58.402 85.018 1.00 58.77 134 ARG A O 1
ATOM 794 N N . THR A 1 135 ? 82.374 56.563 85.820 1.00 58.92 135 THR A N 1
ATOM 795 C CA . THR A 1 135 ? 82.686 56.840 87.227 1.00 60.37 135 THR A CA 1
ATOM 796 C C . THR A 1 135 ? 84.176 57.077 87.508 1.00 61.01 135 THR A C 1
ATOM 797 O O . THR A 1 135 ? 85.038 56.746 86.692 1.00 61.78 135 THR A O 1
ATOM 801 N N . GLU A 1 136 ? 84.464 57.657 88.672 1.00 61.27 136 GLU A N 1
ATOM 802 C CA . GLU A 1 136 ? 85.831 57.948 89.096 1.00 61.03 136 GLU A CA 1
ATOM 803 C C . GLU A 1 136 ? 86.694 56.690 89.138 1.00 60.18 136 GLU A C 1
ATOM 804 O O . GLU A 1 136 ? 87.914 56.757 88.972 1.00 59.84 136 GLU A O 1
ATOM 810 N N . GLU A 1 137 ? 86.055 55.547 89.363 1.00 58.64 137 GLU A N 1
ATOM 811 C CA . GLU A 1 137 ? 86.767 54.277 89.451 1.00 56.89 137 GLU A CA 1
ATOM 812 C C . GLU A 1 137 ? 86.759 53.498 88.140 1.00 54.85 137 GLU A C 1
ATOM 813 O O . GLU A 1 137 ? 87.746 52.850 87.786 1.00 55.28 137 GLU A O 1
ATOM 819 N N . VAL A 1 138 ? 85.639 53.555 87.429 1.00 51.47 138 VAL A N 1
ATOM 820 C CA . VAL A 1 138 ? 85.509 52.860 86.154 1.00 47.56 138 VAL A CA 1
ATOM 821 C C . VAL A 1 138 ? 85.679 53.854 85.010 1.00 44.16 138 VAL A C 1
ATOM 822 O O . VAL A 1 138 ? 84.925 54.821 84.892 1.00 43.00 138 VAL A O 1
ATOM 826 N N . ARG A 1 139 ? 86.686 53.613 84.178 1.00 40.06 139 ARG A N 1
ATOM 827 C CA . ARG A 1 139 ? 86.978 54.482 83.043 1.00 37.63 139 ARG A CA 1
ATOM 828 C C . ARG A 1 139 ? 86.751 53.713 81.742 1.00 33.31 139 ARG A C 1
ATOM 829 O O . ARG A 1 139 ? 87.569 52.881 81.355 1.00 31.59 139 ARG A O 1
ATOM 837 N N . PRO A 1 140 ? 85.629 53.974 81.056 1.00 30.69 140 PRO A N 1
ATOM 838 C CA . PRO A 1 140 ? 85.356 53.267 79.800 1.00 28.10 140 PRO A CA 1
ATOM 839 C C . PRO A 1 140 ? 86.474 53.466 78.780 1.00 25.24 140 PRO A C 1
ATOM 840 O O . PRO A 1 140 ? 87.048 54.552 78.683 1.00 25.73 140 PRO A O 1
ATOM 844 N N . LEU A 1 141 ? 86.791 52.416 78.028 1.00 22.58 141 LEU A N 1
ATOM 845 C CA . LEU A 1 141 ? 87.825 52.531 77.011 1.00 23.08 141 LEU A CA 1
ATOM 846 C C . LEU A 1 141 ? 87.310 53.479 75.941 1.00 21.54 141 LEU A C 1
ATOM 847 O O . LEU A 1 141 ? 86.111 53.522 75.669 1.00 20.82 141 LEU A O 1
ATOM 852 N N . GLN A 1 142 ? 88.212 54.246 75.342 1.00 22.37 142 GLN A N 1
ATOM 853 C CA . GLN A 1 142 ? 87.805 55.201 74.313 1.00 22.74 142 GLN A CA 1
ATOM 854 C C . GLN A 1 142 ? 88.526 54.957 72.999 1.00 19.83 142 GLN A C 1
ATOM 855 O O . GLN A 1 142 ? 89.726 54.689 72.975 1.00 19.94 142 GLN A O 1
ATOM 861 N N . PRO A 1 143 ? 87.798 55.039 71.879 1.00 17.49 143 PRO A N 1
ATOM 862 C CA . PRO A 1 143 ? 88.452 54.815 70.586 1.00 17.40 143 PRO A CA 1
ATOM 863 C C . PRO A 1 143 ? 89.475 55.905 70.274 1.00 18.43 143 PRO A C 1
ATOM 864 O O . PRO A 1 143 ? 89.320 57.058 70.689 1.00 18.85 143 PRO A O 1
ATOM 868 N N . ARG A 1 144 ? 90.526 55.526 69.554 1.00 17.46 144 ARG A N 1
ATOM 869 C CA . ARG A 1 144 ? 91.587 56.455 69.177 1.00 19.18 144 ARG A CA 1
ATOM 870 C C . ARG A 1 144 ? 91.729 56.418 67.649 1.00 19.13 144 ARG A C 1
ATOM 871 O O . ARG A 1 144 ? 91.190 57.273 66.944 1.00 21.19 144 ARG A O 1
ATOM 879 N N . GLU A 1 145 ? 92.451 55.420 67.142 1.00 19.20 145 GLU A N 1
ATOM 880 C CA . GLU A 1 145 ? 92.648 55.287 65.702 1.00 17.80 145 GLU A CA 1
ATOM 881 C C . GLU A 1 145 ? 91.729 54.234 65.082 1.00 16.84 145 GLU A C 1
ATOM 882 O O . GLU A 1 145 ? 91.307 53.279 65.743 1.00 16.58 145 GLU A O 1
ATOM 888 N N . LEU A 1 146 ? 91.421 54.419 63.803 1.00 14.14 146 LEU A N 1
ATOM 889 C CA . LEU A 1 146 ? 90.580 53.472 63.086 1.00 15.01 146 LEU A CA 1
ATOM 890 C C . LEU A 1 146 ? 91.212 53.162 61.751 1.00 14.49 146 LEU A C 1
ATOM 891 O O . LEU A 1 146 ? 91.797 54.038 61.112 1.00 16.22 146 LEU A O 1
ATOM 896 N N . VAL A 1 147 ? 91.078 51.916 61.327 1.00 15.39 147 VAL A N 1
ATOM 897 C CA . VAL A 1 147 ? 91.591 51.471 60.035 1.00 16.59 147 VAL A CA 1
ATOM 898 C C . VAL A 1 147 ? 90.572 50.499 59.461 1.00 18.53 147 VAL A C 1
ATOM 899 O O . VAL A 1 147 ? 90.018 49.663 60.177 1.00 18.11 147 VAL A O 1
ATOM 903 N N . ALA A 1 148 ? 90.311 50.613 58.167 1.00 17.97 148 ALA A N 1
ATOM 904 C CA . ALA A 1 148 ? 89.345 49.730 57.534 1.00 18.43 148 ALA A CA 1
ATOM 905 C C . ALA A 1 148 ? 90.017 48.789 56.556 1.00 19.37 148 ALA A C 1
ATOM 906 O O . ALA A 1 148 ? 90.864 49.206 55.765 1.00 21.63 148 ALA A O 1
ATOM 908 N N . ASP A 1 149 ? 89.649 47.516 56.627 1.00 17.74 149 ASP A N 1
ATOM 909 C CA . ASP A 1 149 ? 90.188 46.521 55.710 1.00 19.47 149 ASP A CA 1
ATOM 910 C C . ASP A 1 149 ? 89.159 46.422 54.593 1.00 18.01 149 ASP A C 1
ATOM 911 O O . ASP A 1 149 ? 88.085 45.855 54.792 1.00 19.85 149 ASP A O 1
ATOM 916 N N . ASP A 1 150 ? 89.476 46.990 53.432 1.00 18.73 150 ASP A N 1
ATOM 917 C CA . ASP A 1 150 ? 88.548 46.980 52.298 1.00 21.04 150 ASP A CA 1
ATOM 918 C C . ASP A 1 150 ? 88.245 45.569 51.792 1.00 21.71 150 ASP A C 1
ATOM 919 O O . ASP A 1 150 ? 87.151 45.300 51.296 1.00 22.45 150 ASP A O 1
ATOM 924 N N . ALA A 1 151 ? 89.218 44.669 51.920 1.00 21.37 151 ALA A N 1
ATOM 925 C CA . ALA A 1 151 ? 89.059 43.295 51.445 1.00 22.08 151 ALA A CA 1
ATOM 926 C C . ALA A 1 151 ? 88.016 42.476 52.189 1.00 23.62 151 ALA A C 1
ATOM 927 O O . ALA A 1 151 ? 87.420 41.570 51.614 1.00 25.40 151 ALA A O 1
ATOM 929 N N . THR A 1 152 ? 87.785 42.805 53.458 1.00 22.21 152 THR A N 1
ATOM 930 C CA . THR A 1 152 ? 86.838 42.062 54.288 1.00 23.13 152 THR A CA 1
ATOM 931 C C . THR A 1 152 ? 85.748 42.926 54.917 1.00 23.12 152 THR A C 1
ATOM 932 O O . THR A 1 152 ? 84.917 42.426 55.687 1.00 22.32 152 THR A O 1
ATOM 936 N N . ASN A 1 153 ? 85.754 44.213 54.584 1.00 20.85 153 ASN A N 1
ATOM 937 C CA . ASN A 1 153 ? 84.797 45.173 55.134 1.00 18.34 153 ASN A CA 1
ATOM 938 C C . ASN A 1 153 ? 84.755 45.015 56.646 1.00 18.69 153 ASN A C 1
ATOM 939 O O . ASN A 1 153 ? 83.702 44.790 57.251 1.00 19.09 153 ASN A O 1
ATOM 944 N N . THR A 1 154 ? 85.932 45.115 57.249 1.00 16.81 154 THR A N 1
ATOM 945 C CA . THR A 1 154 ? 86.076 45.006 58.692 1.00 15.70 154 THR A CA 1
ATOM 946 C C . THR A 1 154 ? 86.776 46.272 59.134 1.00 17.22 154 THR A C 1
ATOM 947 O O . THR A 1 154 ? 87.708 46.729 58.468 1.00 18.64 154 THR A O 1
ATOM 951 N N . VAL A 1 155 ? 86.326 46.839 60.246 1.00 14.90 155 VAL A N 1
ATOM 952 C CA . VAL A 1 155 ? 86.922 48.065 60.765 1.00 15.02 155 VAL A CA 1
ATOM 953 C C . VAL A 1 155 ? 87.565 47.759 62.116 1.00 15.46 155 VAL A C 1
ATOM 954 O O . VAL A 1 155 ? 86.928 47.186 62.994 1.00 16.52 155 VAL A O 1
ATOM 958 N N . TYR A 1 156 ? 88.831 48.132 62.262 1.00 14.17 156 TYR A N 1
ATOM 959 C CA . TYR A 1 156 ? 89.559 47.920 63.506 1.00 15.84 156 TYR A CA 1
ATOM 960 C C . TYR A 1 156 ? 89.685 49.260 64.203 1.00 15.78 156 TYR A C 1
ATOM 961 O O . TYR A 1 156 ? 89.988 50.265 63.568 1.00 15.73 156 TYR A O 1
ATOM 970 N N . ILE A 1 157 ? 89.463 49.259 65.512 1.00 15.78 157 ILE A N 1
ATOM 971 C CA . ILE A 1 157 ? 89.488 50.480 66.296 1.00 15.60 157 ILE A CA 1
ATOM 972 C C . ILE A 1 157 ? 90.268 50.283 67.582 1.00 16.68 157 ILE A C 1
ATOM 973 O O . ILE A 1 157 ? 89.935 49.403 68.379 1.00 15.92 157 ILE A O 1
ATOM 978 N N . SER A 1 158 ? 91.309 51.083 67.792 1.00 15.43 158 SER A N 1
ATOM 979 C CA . SER A 1 158 ? 92.070 50.939 69.026 1.00 17.12 158 SER A CA 1
ATOM 980 C C . SER A 1 158 ? 91.279 51.590 70.166 1.00 17.97 158 SER A C 1
ATOM 981 O O . SER A 1 158 ? 90.795 52.708 70.028 1.00 17.62 158 SER A O 1
ATOM 984 N N . GLY A 1 159 ? 91.120 50.862 71.272 1.00 18.14 159 GLY A N 1
ATOM 985 C CA . GLY A 1 159 ? 90.390 51.374 72.426 1.00 18.67 159 GLY A CA 1
ATOM 986 C C . GLY A 1 159 ? 91.399 51.510 73.545 1.00 19.87 159 GLY A C 1
ATOM 987 O O . GLY A 1 159 ? 91.887 50.506 74.055 1.00 20.26 159 GLY A O 1
ATOM 988 N N . ILE A 1 160 ? 91.696 52.740 73.940 1.00 21.00 160 ILE A N 1
ATOM 989 C CA . ILE A 1 160 ? 92.725 52.962 74.943 1.00 24.37 160 ILE A CA 1
ATOM 990 C C . ILE A 1 160 ? 92.307 53.113 76.390 1.00 26.22 160 ILE A C 1
ATOM 991 O O . ILE A 1 160 ? 91.228 53.614 76.702 1.00 25.31 160 ILE A O 1
ATOM 996 N N . GLY A 1 161 ? 93.200 52.655 77.262 1.00 26.44 161 GLY A N 1
ATOM 997 C CA . GLY A 1 161 ? 92.993 52.712 78.696 1.00 28.49 161 GLY A CA 1
ATOM 998 C C . GLY A 1 161 ? 94.165 52.002 79.345 1.00 28.67 161 GLY A C 1
ATOM 999 O O . GLY A 1 161 ? 95.132 51.651 78.663 1.00 26.63 161 GLY A O 1
ATOM 1000 N N . LYS A 1 162 ? 94.090 51.783 80.654 1.00 30.28 162 LYS A N 1
ATOM 1001 C CA . LYS A 1 162 ? 95.167 51.099 81.365 1.00 32.63 162 LYS A CA 1
ATOM 1002 C C . LYS A 1 162 ? 95.418 49.738 80.726 1.00 32.34 162 LYS A C 1
ATOM 1003 O O . LYS A 1 162 ? 96.558 49.269 80.654 1.00 32.67 162 LYS A O 1
ATOM 1009 N N . GLU A 1 163 ? 94.337 49.106 80.279 1.00 31.61 163 GLU A N 1
ATOM 1010 C CA . GLU A 1 163 ? 94.399 47.811 79.612 1.00 30.61 163 GLU A CA 1
ATOM 1011 C C . GLU A 1 163 ? 93.615 47.993 78.316 1.00 29.24 163 GLU A C 1
ATOM 1012 O O . GLU A 1 163 ? 92.388 47.881 78.292 1.00 28.91 163 GLU A O 1
ATOM 1018 N N . SER A 1 164 ? 94.346 48.279 77.246 1.00 24.85 164 SER A N 1
ATOM 1019 C CA . SER A 1 164 ? 93.756 48.538 75.938 1.00 22.52 164 SER A CA 1
ATOM 1020 C C . SER A 1 164 ? 93.219 47.340 75.173 1.00 22.14 164 SER A C 1
ATOM 1021 O O . SER A 1 164 ? 93.522 46.181 75.475 1.00 20.06 164 SER A O 1
ATOM 1024 N N . VAL A 1 165 ? 92.405 47.644 74.169 1.00 20.04 165 VAL A N 1
ATOM 1025 C CA . VAL A 1 165 ? 91.819 46.623 73.319 1.00 18.93 165 VAL A CA 1
ATOM 1026 C C . VAL A 1 165 ? 91.751 47.154 71.891 1.00 17.49 165 VAL A C 1
ATOM 1027 O O . VAL A 1 165 ? 92.037 48.325 71.635 1.00 17.27 165 VAL A O 1
ATOM 1031 N N . ILE A 1 166 ? 91.410 46.261 70.970 1.00 18.23 166 ILE A N 1
ATOM 1032 C CA . ILE A 1 166 ? 91.199 46.616 69.571 1.00 17.43 166 ILE A CA 1
ATOM 1033 C C . ILE A 1 166 ? 89.843 46.022 69.241 1.00 16.69 166 ILE A C 1
ATOM 1034 O O . ILE A 1 166 ? 89.654 44.807 69.277 1.00 14.37 166 ILE A O 1
ATOM 1039 N N . TRP A 1 167 ? 88.883 46.880 68.942 1.00 15.24 167 TRP A N 1
ATOM 1040 C CA . TRP A 1 167 ? 87.554 46.406 68.593 1.00 15.13 167 TRP A CA 1
ATOM 1041 C C . TRP A 1 167 ? 87.538 46.070 67.114 1.00 15.85 167 TRP A C 1
ATOM 1042 O O . TRP A 1 167 ? 88.122 46.785 66.306 1.00 15.57 167 TRP A O 1
ATOM 1053 N N . VAL A 1 168 ? 86.883 44.968 66.772 1.00 13.14 168 VAL A N 1
ATOM 1054 C CA . VAL A 1 168 ? 86.784 44.533 65.390 1.00 14.18 168 VAL A CA 1
ATOM 1055 C C . VAL A 1 168 ? 85.315 44.646 65.039 1.00 16.58 168 VAL A C 1
ATOM 1056 O O . VAL A 1 168 ? 84.471 43.957 65.621 1.00 16.51 168 VAL A O 1
ATOM 1060 N N . VAL A 1 169 ? 85.019 45.526 64.089 1.00 15.46 169 VAL A N 1
ATOM 1061 C CA . VAL A 1 169 ? 83.652 45.793 63.687 1.00 15.35 169 VAL A CA 1
ATOM 1062 C C . VAL A 1 169 ? 83.315 45.363 62.264 1.00 14.68 169 VAL A C 1
ATOM 1063 O O . VAL A 1 169 ? 84.115 45.529 61.341 1.00 14.54 169 VAL A O 1
ATOM 1067 N N . ASP A 1 170 ? 82.126 44.792 62.103 1.00 15.25 170 ASP A N 1
ATOM 1068 C CA . ASP A 1 170 ? 81.644 44.347 60.801 1.00 16.94 170 ASP A CA 1
ATOM 1069 C C . ASP A 1 170 ? 81.159 45.607 60.092 1.00 17.52 170 ASP A C 1
ATOM 1070 O O . ASP A 1 170 ? 80.186 46.215 60.521 1.00 16.59 170 ASP A O 1
ATOM 1075 N N . GLY A 1 171 ? 81.833 45.989 59.014 1.00 16.61 171 GLY A N 1
ATOM 1076 C CA . GLY A 1 171 ? 81.442 47.185 58.293 1.00 18.43 171 GLY A CA 1
ATOM 1077 C C . GLY A 1 171 ? 80.136 47.046 57.535 1.00 18.73 171 GLY A C 1
ATOM 1078 O O . GLY A 1 171 ? 79.550 48.039 57.111 1.00 22.44 171 GLY A O 1
ATOM 1079 N N . GLY A 1 172 ? 79.671 45.816 57.359 1.00 18.85 172 GLY A N 1
ATOM 1080 C CA . GLY A 1 172 ? 78.434 45.610 56.634 1.00 19.81 172 GLY A CA 1
ATOM 1081 C C . GLY A 1 172 ? 77.175 45.919 57.423 1.00 21.08 172 GLY A C 1
ATOM 1082 O O . GLY A 1 172 ? 76.160 46.298 56.838 1.00 23.24 172 GLY A O 1
ATOM 1083 N N . ASN A 1 173 ? 77.222 45.762 58.744 1.00 18.29 173 ASN A N 1
ATOM 1084 C CA . ASN A 1 173 ? 76.040 46.024 59.562 1.00 19.64 173 ASN A CA 1
ATOM 1085 C C . ASN A 1 173 ? 76.320 46.864 60.802 1.00 17.03 173 ASN A C 1
ATOM 1086 O O . ASN A 1 173 ? 75.432 47.055 61.638 1.00 18.09 173 ASN A O 1
ATOM 1091 N N . ILE A 1 174 ? 77.544 47.379 60.907 1.00 15.94 174 ILE A N 1
ATOM 1092 C CA . ILE A 1 174 ? 77.954 48.203 62.046 1.00 16.75 174 ILE A CA 1
ATOM 1093 C C . ILE A 1 174 ? 77.746 47.469 63.369 1.00 15.97 174 ILE A C 1
ATOM 1094 O O . ILE A 1 174 ? 77.305 48.053 64.356 1.00 16.74 174 ILE A O 1
ATOM 1099 N N . LYS A 1 175 ? 78.068 46.179 63.384 1.00 16.18 175 LYS A N 1
ATOM 1100 C CA . LYS A 1 175 ? 77.926 45.380 64.602 1.00 15.78 175 LYS A CA 1
ATOM 1101 C C . LYS A 1 175 ? 79.305 44.856 64.999 1.00 16.23 175 LYS A C 1
ATOM 1102 O O . LYS A 1 175 ? 80.170 44.669 64.149 1.00 15.58 175 LYS A O 1
ATOM 1108 N N . LEU A 1 176 ? 79.508 44.634 66.292 1.00 15.45 176 LEU A N 1
ATOM 1109 C CA . LEU A 1 176 ? 80.784 44.138 66.778 1.00 15.54 176 LEU A CA 1
ATOM 1110 C C . LEU A 1 176 ? 81.012 42.683 66.382 1.00 16.66 176 LEU A C 1
ATOM 1111 O O . LEU A 1 176 ? 80.080 41.874 66.418 1.00 17.29 176 LEU A O 1
ATOM 1116 N N . LYS A 1 177 ? 82.241 42.360 65.979 1.00 16.46 177 LYS A N 1
ATOM 1117 C CA . LYS A 1 177 ? 82.581 40.980 65.637 1.00 18.43 177 LYS A CA 1
ATOM 1118 C C . LYS A 1 177 ? 83.234 40.404 66.888 1.00 19.12 177 LYS A C 1
ATOM 1119 O O . LYS A 1 177 ? 82.822 39.367 67.390 1.00 20.24 177 LYS A O 1
ATOM 1125 N N . THR A 1 178 ? 84.239 41.098 67.407 1.00 19.68 178 THR A N 1
ATOM 1126 C CA . THR A 1 178 ? 84.914 40.659 68.627 1.00 21.11 178 THR A CA 1
ATOM 1127 C C . THR A 1 178 ? 85.846 41.755 69.113 1.00 21.19 178 THR A C 1
ATOM 1128 O O . THR A 1 178 ? 85.903 42.837 68.533 1.00 19.39 178 THR A O 1
ATOM 1132 N N . ALA A 1 179 ? 86.564 41.481 70.193 1.00 19.36 179 ALA A N 1
ATOM 1133 C CA . ALA A 1 179 ? 87.491 42.461 70.731 1.00 20.51 179 ALA A CA 1
ATOM 1134 C C . ALA A 1 179 ? 88.804 41.771 71.037 1.00 21.95 179 ALA A C 1
ATOM 1135 O O . ALA A 1 179 ? 88.819 40.722 71.679 1.00 22.76 179 ALA A O 1
ATOM 1137 N N . ILE A 1 180 ? 89.900 42.346 70.553 1.00 19.30 180 ILE A N 1
ATOM 1138 C CA . ILE A 1 180 ? 91.219 41.783 70.800 1.00 20.70 180 ILE A CA 1
ATOM 1139 C C . ILE A 1 180 ? 91.681 42.357 72.131 1.00 20.34 180 ILE A C 1
ATOM 1140 O O . ILE A 1 180 ? 91.896 43.559 72.259 1.00 19.94 180 ILE A O 1
ATOM 1145 N N . GLN A 1 181 ? 91.815 41.489 73.129 1.00 21.86 181 GLN A N 1
ATOM 1146 C CA . GLN A 1 181 ? 92.203 41.922 74.465 1.00 23.56 181 GLN A CA 1
ATOM 1147 C C . GLN A 1 181 ? 93.699 42.036 74.717 1.00 24.54 181 GLN A C 1
ATOM 1148 O O . GLN A 1 181 ? 94.517 41.526 73.954 1.00 23.00 181 GLN A O 1
ATOM 1154 N N . ASN A 1 182 ? 94.028 42.738 75.799 1.00 24.17 182 ASN A N 1
ATOM 1155 C CA . ASN A 1 182 ? 95.400 42.890 76.270 1.00 26.38 182 ASN A CA 1
ATOM 1156 C C . ASN A 1 182 ? 96.434 43.526 75.352 1.00 25.02 182 ASN A C 1
ATOM 1157 O O . ASN A 1 182 ? 97.513 42.971 75.166 1.00 25.00 182 ASN A O 1
ATOM 1162 N N . THR A 1 183 ? 96.140 44.685 74.782 1.00 22.13 183 THR A N 1
ATOM 1163 C CA . THR A 1 183 ? 97.136 45.300 73.918 1.00 23.23 183 THR A CA 1
ATOM 1164 C C . THR A 1 183 ? 98.038 46.260 74.686 1.00 24.43 183 THR A C 1
ATOM 1165 O O . THR A 1 183 ? 98.779 47.044 74.093 1.00 24.65 183 THR A O 1
ATOM 1169 N N . GLY A 1 184 ? 97.972 46.191 76.014 1.00 25.08 184 GLY A N 1
ATOM 1170 C CA . GLY A 1 184 ? 98.820 47.030 76.844 1.00 25.34 184 GLY A CA 1
ATOM 1171 C C . GLY A 1 184 ? 98.284 48.395 77.218 1.00 26.01 184 GLY A C 1
ATOM 1172 O O . GLY A 1 184 ? 97.135 48.739 76.925 1.00 24.69 184 GLY A O 1
ATOM 1173 N N . LYS A 1 185 ? 99.131 49.182 77.874 1.00 25.23 185 LYS A N 1
ATOM 1174 C CA . LYS A 1 185 ? 98.753 50.516 78.311 1.00 25.14 185 LYS A CA 1
ATOM 1175 C C . LYS A 1 185 ? 98.743 51.524 77.168 1.00 26.07 185 LYS A C 1
ATOM 1176 O O . LYS A 1 185 ? 99.719 51.649 76.421 1.00 24.20 185 LYS A O 1
ATOM 1190 N N . SER A 1 187 ? 97.391 51.736 74.098 1.00 24.38 187 SER A N 1
ATOM 1191 C CA . SER A 1 187 ? 97.794 51.212 72.796 1.00 22.63 187 SER A CA 1
ATOM 1192 C C . SER A 1 187 ? 97.048 52.000 71.720 1.00 22.80 187 SER A C 1
ATOM 1193 O O . SER A 1 187 ? 96.084 51.528 71.125 1.00 21.54 187 SER A O 1
ATOM 1196 N N . THR A 1 188 ? 97.524 53.215 71.494 1.00 22.74 188 THR A N 1
ATOM 1197 C CA . THR A 1 188 ? 96.936 54.156 70.549 1.00 22.17 188 THR A CA 1
ATOM 1198 C C . THR A 1 188 ? 97.169 53.881 69.061 1.00 22.43 188 THR A C 1
ATOM 1199 O O . THR A 1 188 ? 96.242 53.967 68.253 1.00 23.11 188 THR A O 1
ATOM 1203 N N . GLY A 1 189 ? 98.404 53.560 68.699 1.00 22.27 189 GLY A N 1
ATOM 1204 C CA . GLY A 1 189 ? 98.725 53.321 67.301 1.00 22.07 189 GLY A CA 1
ATOM 1205 C C . GLY A 1 189 ? 97.998 52.166 66.640 1.00 20.41 189 GLY A C 1
ATOM 1206 O O . GLY A 1 189 ? 97.716 51.151 67.272 1.00 23.31 189 GLY A O 1
ATOM 1207 N N . LEU A 1 190 ? 97.705 52.314 65.352 1.00 19.10 190 LEU A N 1
ATOM 1208 C CA . LEU A 1 190 ? 97.020 51.273 64.611 1.00 16.75 190 LEU A CA 1
ATOM 1209 C C . LEU A 1 190 ? 97.324 51.394 63.119 1.00 17.21 190 LEU A C 1
ATOM 1210 O O . LEU A 1 190 ? 97.194 52.465 62.534 1.00 18.30 190 LEU A O 1
ATOM 1215 N N . ALA A 1 191 ? 97.728 50.287 62.508 1.00 16.13 191 ALA A N 1
ATOM 1216 C CA . ALA A 1 191 ? 98.040 50.265 61.079 1.00 16.91 191 ALA A CA 1
ATOM 1217 C C . ALA A 1 191 ? 97.746 48.871 60.554 1.00 19.23 191 ALA A C 1
ATOM 1218 O O . ALA A 1 191 ? 97.975 47.873 61.249 1.00 16.93 191 ALA A O 1
ATOM 1220 N N . LEU A 1 192 ? 97.251 48.807 59.323 1.00 18.92 192 LEU A N 1
ATOM 1221 C CA . LEU A 1 192 ? 96.867 47.545 58.713 1.00 20.63 192 LEU A CA 1
ATOM 1222 C C . LEU A 1 192 ? 97.560 47.197 57.405 1.00 22.53 192 LEU A C 1
ATOM 1223 O O . LEU A 1 192 ? 97.739 48.052 56.544 1.00 21.91 192 LEU A O 1
ATOM 1228 N N . ASP A 1 193 ? 97.948 45.930 57.281 1.00 22.75 193 ASP A N 1
ATOM 1229 C CA . ASP A 1 193 ? 98.542 45.391 56.060 1.00 24.06 193 ASP A CA 1
ATOM 1230 C C . ASP A 1 193 ? 97.478 44.372 55.662 1.00 22.93 193 ASP A C 1
ATOM 1231 O O . ASP A 1 193 ? 97.519 43.215 56.090 1.00 22.71 193 ASP A O 1
ATOM 1236 N N . SER A 1 194 ? 96.500 44.821 54.879 1.00 23.01 194 SER A N 1
ATOM 1237 C CA . SER A 1 194 ? 95.396 43.959 54.459 1.00 22.92 194 SER A CA 1
ATOM 1238 C C . SER A 1 194 ? 95.841 42.702 53.730 1.00 23.43 194 SER A C 1
ATOM 1239 O O . SER A 1 194 ? 95.426 41.596 54.068 1.00 22.67 194 SER A O 1
ATOM 1242 N N . GLU A 1 195 ? 96.695 42.874 52.732 1.00 23.05 195 GLU A N 1
ATOM 1243 C CA . GLU A 1 195 ? 97.162 41.746 51.947 1.00 25.27 195 GLU A CA 1
ATOM 1244 C C . GLU A 1 195 ? 97.891 40.700 52.777 1.00 23.43 195 GLU A C 1
ATOM 1245 O O . GLU A 1 195 ? 97.724 39.502 52.558 1.00 25.42 195 GLU A O 1
ATOM 1251 N N . GLY A 1 196 ? 98.701 41.163 53.723 1.00 22.68 196 GLY A N 1
ATOM 1252 C CA . GLY A 1 196 ? 99.456 40.259 54.570 1.00 22.43 196 GLY A CA 1
ATOM 1253 C C . GLY A 1 196 ? 98.674 39.752 55.766 1.00 22.31 196 GLY A C 1
ATOM 1254 O O . GLY A 1 196 ? 99.161 38.905 56.506 1.00 22.53 196 GLY A O 1
ATOM 1255 N N . LYS A 1 197 ? 97.461 40.268 55.952 1.00 22.06 197 LYS A N 1
ATOM 1256 C CA . LYS A 1 197 ? 96.613 39.863 57.072 1.00 21.60 197 LYS A CA 1
ATOM 1257 C C . LYS A 1 197 ? 97.308 40.119 58.400 1.00 20.87 197 LYS A C 1
ATOM 1258 O O . LYS A 1 197 ? 97.339 39.259 59.294 1.00 20.68 197 LYS A O 1
ATOM 1264 N N . ARG A 1 198 ? 97.872 41.313 58.520 1.00 20.30 198 ARG A N 1
ATOM 1265 C CA . ARG A 1 198 ? 98.561 41.713 59.732 1.00 19.58 198 ARG A CA 1
ATOM 1266 C C . ARG A 1 198 ? 98.086 43.084 60.189 1.00 19.89 198 ARG A C 1
ATOM 1267 O O . ARG A 1 198 ? 97.939 44.013 59.393 1.00 22.26 198 ARG A O 1
ATOM 1275 N N . LEU A 1 199 ? 97.838 43.192 61.484 1.00 18.69 199 LEU A N 1
ATOM 1276 C CA . LEU A 1 199 ? 97.395 44.434 62.094 1.00 18.32 199 LEU A CA 1
ATOM 1277 C C . LEU A 1 199 ? 98.454 44.767 63.130 1.00 18.72 199 LEU A C 1
ATOM 1278 O O . LEU A 1 199 ? 98.939 43.878 63.827 1.00 18.67 199 LEU A O 1
ATOM 1283 N N . TYR A 1 200 ? 98.820 46.041 63.223 1.00 18.43 200 TYR A N 1
ATOM 1284 C CA . TYR A 1 200 ? 99.842 46.470 64.169 1.00 20.31 200 TYR A CA 1
ATOM 1285 C C . TYR A 1 200 ? 99.350 47.563 65.091 1.00 21.05 200 TYR A C 1
ATOM 1286 O O . TYR A 1 200 ? 98.602 48.445 64.680 1.00 20.27 200 TYR A O 1
ATOM 1295 N N . THR A 1 201 ? 99.774 47.498 66.344 1.00 21.27 201 THR A N 1
ATOM 1296 C CA . THR A 1 201 ? 99.420 48.530 67.298 1.00 20.87 201 THR A CA 1
ATOM 1297 C C . THR A 1 201 ? 100.652 48.807 68.149 1.00 21.17 201 THR A C 1
ATOM 1298 O O . THR A 1 201 ? 101.508 47.940 68.309 1.00 20.10 201 THR A O 1
ATOM 1302 N N . THR A 1 202 ? 100.759 50.029 68.652 1.00 22.59 202 THR A N 1
ATOM 1303 C CA . THR A 1 202 ? 101.896 50.433 69.471 1.00 24.63 202 THR A CA 1
ATOM 1304 C C . THR A 1 202 ? 101.358 51.048 70.754 1.00 25.08 202 THR A C 1
ATOM 1305 O O . THR A 1 202 ? 100.311 51.695 70.742 1.00 23.47 202 THR A O 1
ATOM 1309 N N . ASN A 1 203 ? 102.073 50.860 71.859 1.00 23.19 203 ASN A N 1
ATOM 1310 C CA . ASN A 1 203 ? 101.593 51.366 73.139 1.00 24.43 203 ASN A CA 1
ATOM 1311 C C . ASN A 1 203 ? 102.615 52.108 74.000 1.00 25.83 203 ASN A C 1
ATOM 1312 O O . ASN A 1 203 ? 103.772 52.301 73.607 1.00 26.07 203 ASN A O 1
ATOM 1317 N N . ALA A 1 204 ? 102.161 52.508 75.185 1.00 26.37 204 ALA A N 1
ATOM 1318 C CA . ALA A 1 204 ? 102.974 53.243 76.149 1.00 29.33 204 ALA A CA 1
ATOM 1319 C C . ALA A 1 204 ? 103.933 52.341 76.916 1.00 30.12 204 ALA A C 1
ATOM 1320 O O . ALA A 1 204 ? 104.681 52.809 77.777 1.00 31.93 204 ALA A O 1
ATOM 1322 N N . ASP A 1 205 ? 103.891 51.046 76.625 1.00 29.48 205 ASP A N 1
ATOM 1323 C CA . ASP A 1 205 ? 104.787 50.100 77.277 1.00 32.00 205 ASP A CA 1
ATOM 1324 C C . ASP A 1 205 ? 105.989 49.848 76.365 1.00 30.81 205 ASP A C 1
ATOM 1325 O O . ASP A 1 205 ? 106.774 48.931 76.596 1.00 31.26 205 ASP A O 1
ATOM 1330 N N . GLY A 1 206 ? 106.119 50.673 75.327 1.00 29.96 206 GLY A N 1
ATOM 1331 C CA . GLY A 1 206 ? 107.223 50.545 74.387 1.00 29.21 206 GLY A CA 1
ATOM 1332 C C . GLY A 1 206 ? 107.172 49.298 73.524 1.00 28.34 206 GLY A C 1
ATOM 1333 O O . GLY A 1 206 ? 108.209 48.781 73.103 1.00 28.38 206 GLY A O 1
ATOM 1334 N N . GLU A 1 207 ? 105.965 48.819 73.239 1.00 26.75 207 GLU A N 1
ATOM 1335 C CA . GLU A 1 207 ? 105.802 47.611 72.446 1.00 25.76 207 GLU A CA 1
ATOM 1336 C C . GLU A 1 207 ? 105.189 47.812 71.072 1.00 24.43 207 GLU A C 1
ATOM 1337 O O . GLU A 1 207 ? 104.405 48.735 70.859 1.00 24.84 207 GLU A O 1
ATOM 1343 N N . LEU A 1 208 ? 105.567 46.931 70.152 1.00 23.83 208 LEU A N 1
ATOM 1344 C CA . LEU A 1 208 ? 104.999 46.892 68.810 1.00 22.80 208 LEU A CA 1
ATOM 1345 C C . LEU A 1 208 ? 104.275 45.557 68.871 1.00 22.87 208 LEU A C 1
ATOM 1346 O O . LEU A 1 208 ? 104.907 44.519 69.057 1.00 24.00 208 LEU A O 1
ATOM 1351 N N . ILE A 1 209 ? 102.954 45.582 68.755 1.00 22.15 209 ILE A N 1
ATOM 1352 C CA . ILE A 1 209 ? 102.168 44.364 68.809 1.00 21.62 209 ILE A CA 1
ATOM 1353 C C . ILE A 1 209 ? 101.707 43.991 67.405 1.00 21.64 209 ILE A C 1
ATOM 1354 O O . ILE A 1 209 ? 101.160 44.823 66.681 1.00 19.20 209 ILE A O 1
ATOM 1359 N N . THR A 1 210 ? 101.951 42.739 67.028 1.00 19.97 210 THR A N 1
ATOM 1360 C CA . THR A 1 210 ? 101.582 42.235 65.714 1.00 20.70 210 THR A CA 1
ATOM 1361 C C . THR A 1 210 ? 100.438 41.256 65.880 1.00 22.14 210 THR A C 1
ATOM 1362 O O . THR A 1 210 ? 100.511 40.331 66.689 1.00 22.26 210 THR A O 1
ATOM 1366 N N . ILE A 1 211 ? 99.382 41.466 65.103 1.00 19.29 211 ILE A N 1
ATOM 1367 C CA . ILE A 1 211 ? 98.191 40.635 65.174 1.00 19.94 211 ILE A CA 1
ATOM 1368 C C . ILE A 1 211 ? 97.834 39.987 63.836 1.00 20.61 211 ILE A C 1
ATOM 1369 O O . ILE A 1 211 ? 97.946 40.609 62.781 1.00 20.57 211 ILE A O 1
ATOM 1374 N N . ASP A 1 212 ? 97.417 38.726 63.892 1.00 21.89 212 ASP A N 1
ATOM 1375 C CA . ASP A 1 212 ? 97.007 37.986 62.699 1.00 22.88 212 ASP A CA 1
ATOM 1376 C C . ASP A 1 212 ? 95.523 38.312 62.513 1.00 22.97 212 ASP A C 1
ATOM 1377 O O . ASP A 1 212 ? 94.708 37.997 63.382 1.00 23.05 212 ASP A O 1
ATOM 1382 N N . THR A 1 213 ? 95.161 38.938 61.397 1.00 21.00 213 THR A N 1
ATOM 1383 C CA . THR A 1 213 ? 93.761 39.291 61.193 1.00 21.19 213 THR A CA 1
ATOM 1384 C C . THR A 1 213 ? 92.877 38.116 60.793 1.00 23.21 213 THR A C 1
ATOM 1385 O O . THR A 1 213 ? 91.653 38.230 60.789 1.00 24.68 213 THR A O 1
ATOM 1389 N N . ALA A 1 214 ? 93.488 36.986 60.458 1.00 24.11 214 ALA A N 1
ATOM 1390 C CA . ALA A 1 214 ? 92.709 35.814 60.082 1.00 25.97 214 ALA A CA 1
ATOM 1391 C C . ALA A 1 214 ? 92.010 35.232 61.311 1.00 27.76 214 ALA A C 1
ATOM 1392 O O . ALA A 1 214 ? 90.917 34.669 61.206 1.00 29.73 214 ALA A O 1
ATOM 1394 N N . ASP A 1 215 ? 92.634 35.371 62.477 1.00 28.86 215 ASP A N 1
ATOM 1395 C CA . ASP A 1 215 ? 92.046 34.845 63.707 1.00 28.76 215 ASP A CA 1
ATOM 1396 C C . ASP A 1 215 ? 92.102 35.807 64.895 1.00 28.21 215 ASP A C 1
ATOM 1397 O O . ASP A 1 215 ? 91.813 35.420 66.030 1.00 27.40 215 ASP A O 1
ATOM 1402 N N . ASN A 1 216 ? 92.472 37.059 64.634 1.00 27.91 216 ASN A N 1
ATOM 1403 C CA . ASN A 1 216 ? 92.542 38.081 65.679 1.00 27.68 216 ASN A CA 1
ATOM 1404 C C . ASN A 1 216 ? 93.455 37.680 66.826 1.00 27.50 216 ASN A C 1
ATOM 1405 O O . ASN A 1 216 ? 93.176 37.986 67.981 1.00 27.90 216 ASN A O 1
ATOM 1410 N N . LYS A 1 217 ? 94.546 36.997 66.519 1.00 27.71 217 LYS A N 1
ATOM 1411 C CA . LYS A 1 217 ? 95.450 36.589 67.578 1.00 28.76 217 LYS A CA 1
ATOM 1412 C C . LYS A 1 217 ? 96.734 37.397 67.573 1.00 26.35 217 LYS A C 1
ATOM 1413 O O . LYS A 1 217 ? 97.302 37.677 66.513 1.00 25.40 217 LYS A O 1
ATOM 1419 N N . ILE A 1 218 ? 97.178 37.776 68.765 1.00 26.00 218 ILE A N 1
ATOM 1420 C CA . ILE A 1 218 ? 98.419 38.518 68.917 1.00 25.08 218 ILE A CA 1
ATOM 1421 C C . ILE A 1 218 ? 99.548 37.527 68.656 1.00 27.04 218 ILE A C 1
ATOM 1422 O O . ILE A 1 218 ? 99.717 36.556 69.397 1.00 28.49 218 ILE A O 1
ATOM 1427 N N . LEU A 1 219 ? 100.303 37.761 67.588 1.00 26.38 219 LEU A N 1
ATOM 1428 C CA . LEU A 1 219 ? 101.405 36.876 67.224 1.00 28.43 219 LEU A CA 1
ATOM 1429 C C . LEU A 1 219 ? 102.673 37.186 67.997 1.00 29.57 219 LEU A C 1
ATOM 1430 O O . LEU A 1 219 ? 103.486 36.293 68.258 1.00 30.24 219 LEU A O 1
ATOM 1435 N N . SER A 1 220 ? 102.849 38.451 68.360 1.00 29.46 220 SER A N 1
ATOM 1436 C CA . SER A 1 220 ? 104.033 38.851 69.101 1.00 29.94 220 SER A CA 1
ATOM 1437 C C . SER A 1 220 ? 103.927 40.248 69.700 1.00 30.46 220 SER A C 1
ATOM 1438 O O . SER A 1 220 ? 103.158 41.087 69.229 1.00 27.52 220 SER A O 1
ATOM 1441 N N . ARG A 1 221 ? 104.697 40.466 70.762 1.00 30.68 221 ARG A N 1
ATOM 1442 C CA . ARG A 1 221 ? 104.776 41.752 71.445 1.00 32.51 221 ARG A CA 1
ATOM 1443 C C . ARG A 1 221 ? 106.265 42.034 71.502 1.00 33.50 221 ARG A C 1
ATOM 1444 O O . ARG A 1 221 ? 107.009 41.336 72.194 1.00 34.80 221 ARG A O 1
ATOM 1452 N N . LYS A 1 222 ? 106.702 43.056 70.783 1.00 31.93 222 LYS A N 1
ATOM 1453 C CA . LYS A 1 222 ? 108.118 43.377 70.736 1.00 32.16 222 LYS A CA 1
ATOM 1454 C C . LYS A 1 222 ? 108.508 44.701 71.381 1.00 30.64 222 LYS A C 1
ATOM 1455 O O . LYS A 1 222 ? 108.012 45.758 71.003 1.00 28.32 222 LYS A O 1
ATOM 1461 N N . LYS A 1 223 ? 109.394 44.634 72.371 1.00 31.57 223 LYS A N 1
ATOM 1462 C CA . LYS A 1 223 ? 109.893 45.841 73.016 1.00 31.82 223 LYS A CA 1
ATOM 1463 C C . LYS A 1 223 ? 110.896 46.363 71.995 1.00 31.92 223 LYS A C 1
ATOM 1464 O O . LYS A 1 223 ? 111.974 45.790 71.831 1.00 30.58 223 LYS A O 1
ATOM 1470 N N . LEU A 1 224 ? 110.540 47.435 71.299 1.00 30.99 224 LEU A N 1
ATOM 1471 C CA . LEU A 1 224 ? 111.408 47.986 70.269 1.00 32.43 224 LEU A CA 1
ATOM 1472 C C . LEU A 1 224 ? 112.765 48.469 70.767 1.00 34.30 224 LEU A C 1
ATOM 1473 O O . LEU A 1 224 ? 113.785 48.212 70.128 1.00 35.39 224 LEU A O 1
ATOM 1478 N N . LEU A 1 225 ? 112.774 49.166 71.898 1.00 35.52 225 LEU A N 1
ATOM 1479 C CA . LEU A 1 225 ? 114.010 49.692 72.469 1.00 36.93 225 LEU A CA 1
ATOM 1480 C C . LEU A 1 225 ? 114.260 49.134 73.873 1.00 39.61 225 LEU A C 1
ATOM 1481 O O . LEU A 1 225 ? 113.337 48.666 74.541 1.00 39.54 225 LEU A O 1
ATOM 1486 N N . ASP A 1 226 ? 115.513 49.187 74.314 1.00 41.97 226 ASP A N 1
ATOM 1487 C CA . ASP A 1 226 ? 115.882 48.679 75.632 1.00 45.32 226 ASP A CA 1
ATOM 1488 C C . ASP A 1 226 ? 116.959 49.568 76.250 1.00 46.45 226 ASP A C 1
ATOM 1489 O O . ASP A 1 226 ? 118.068 49.111 76.522 1.00 46.90 226 ASP A O 1
ATOM 1494 N N . ASP A 1 227 ? 116.630 50.838 76.467 1.00 47.52 227 ASP A N 1
ATOM 1495 C CA . ASP A 1 227 ? 117.581 51.784 77.044 1.00 48.54 227 ASP A CA 1
ATOM 1496 C C . ASP A 1 227 ? 117.208 52.233 78.456 1.00 48.69 227 ASP A C 1
ATOM 1497 O O . ASP A 1 227 ? 117.763 53.205 78.973 1.00 47.88 227 ASP A O 1
ATOM 1502 N N . GLY A 1 228 ? 116.268 51.525 79.075 1.00 48.69 228 GLY A N 1
ATOM 1503 C CA . GLY A 1 228 ? 115.854 51.871 80.423 1.00 48.74 228 GLY A CA 1
ATOM 1504 C C . GLY A 1 228 ? 115.091 53.178 80.511 1.00 48.88 228 GLY A C 1
ATOM 1505 O O . GLY A 1 228 ? 114.913 53.732 81.597 1.00 49.75 228 GLY A O 1
ATOM 1506 N N . LYS A 1 229 ? 114.641 53.678 79.365 1.00 47.84 229 LYS A N 1
ATOM 1507 C CA . LYS A 1 229 ? 113.884 54.921 79.323 1.00 46.82 229 LYS A CA 1
ATOM 1508 C C . LYS A 1 229 ? 112.449 54.585 78.940 1.00 45.87 229 LYS A C 1
ATOM 1509 O O . LYS A 1 229 ? 112.180 53.515 78.393 1.00 44.53 229 LYS A O 1
ATOM 1515 N N . GLU A 1 230 ? 111.527 55.493 79.232 1.00 45.01 230 GLU A N 1
ATOM 1516 C CA . GLU A 1 230 ? 110.133 55.261 78.891 1.00 44.88 230 GLU A CA 1
ATOM 1517 C C . GLU A 1 230 ? 109.884 55.646 77.441 1.00 43.03 230 GLU A C 1
ATOM 1518 O O . GLU A 1 230 ? 110.306 56.709 76.988 1.00 43.67 230 GLU A O 1
ATOM 1524 N N . HIS A 1 231 ? 109.201 54.768 76.717 1.00 40.78 231 HIS A N 1
ATOM 1525 C CA . HIS A 1 231 ? 108.888 55.006 75.316 1.00 39.30 231 HIS A CA 1
ATOM 1526 C C . HIS A 1 231 ? 107.400 54.827 75.067 1.00 38.46 231 HIS A C 1
ATOM 1527 O O . HIS A 1 231 ? 106.838 53.760 75.325 1.00 38.76 231 HIS A O 1
ATOM 1534 N N . PHE A 1 232 ? 106.770 55.885 74.571 1.00 36.19 232 PHE A N 1
ATOM 1535 C CA . PHE A 1 232 ? 105.344 55.877 74.272 1.00 34.35 232 PHE A CA 1
ATOM 1536 C C . PHE A 1 232 ? 105.165 56.025 72.762 1.00 32.23 232 PHE A C 1
ATOM 1537 O O . PHE A 1 232 ? 105.156 57.135 72.234 1.00 32.20 232 PHE A O 1
ATOM 1545 N N . PHE A 1 233 ? 105.037 54.900 72.068 1.00 29.87 233 PHE A N 1
ATOM 1546 C CA . PHE A 1 233 ? 104.858 54.923 70.621 1.00 28.02 233 PHE A CA 1
ATOM 1547 C C . PHE A 1 233 ? 103.395 55.252 70.341 1.00 27.77 233 PHE A C 1
ATOM 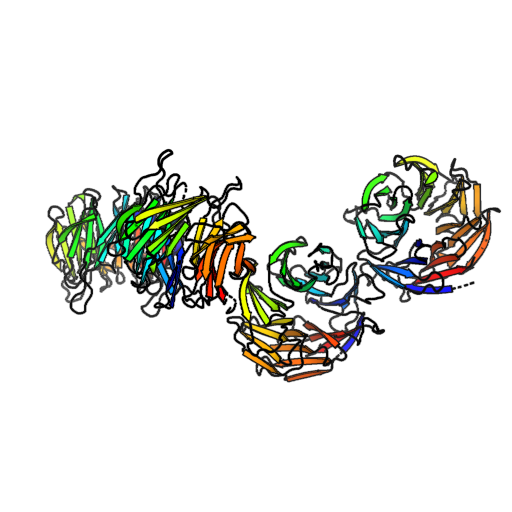1548 O O . PHE A 1 233 ? 102.510 54.418 70.521 1.00 30.63 233 PHE A O 1
ATOM 1556 N N . ILE A 1 234 ? 103.163 56.485 69.903 1.00 26.18 234 ILE A N 1
ATOM 1557 C CA . ILE A 1 234 ? 101.820 57.002 69.656 1.00 25.87 234 ILE A CA 1
ATOM 1558 C C . ILE A 1 234 ? 101.147 56.565 68.362 1.00 24.54 234 ILE A C 1
ATOM 1559 O O . ILE A 1 234 ? 100.004 56.109 68.376 1.00 23.47 234 ILE A O 1
ATOM 1564 N N . ASN A 1 235 ? 101.843 56.733 67.246 1.00 22.67 235 ASN A N 1
ATOM 1565 C CA . ASN A 1 235 ? 101.289 56.357 65.954 1.00 23.10 235 ASN A CA 1
ATOM 1566 C C . ASN A 1 235 ? 102.230 55.516 65.112 1.00 21.43 235 ASN A C 1
ATOM 1567 O O . ASN A 1 235 ? 103.441 55.476 65.341 1.00 21.43 235 ASN A O 1
ATOM 1572 N N . ILE A 1 236 ? 101.650 54.837 64.134 1.00 19.55 236 ILE A N 1
ATOM 1573 C CA . ILE A 1 236 ? 102.409 53.987 63.232 1.00 19.20 236 ILE A CA 1
ATOM 1574 C C . ILE A 1 236 ? 101.825 54.070 61.820 1.00 20.52 236 ILE A C 1
ATOM 1575 O O . ILE A 1 236 ? 100.604 54.125 61.648 1.00 19.20 236 ILE A O 1
ATOM 1580 N N . SER A 1 237 ? 102.700 54.116 60.813 1.00 19.29 237 SER A N 1
ATOM 1581 C CA . SER A 1 237 ? 102.272 54.160 59.410 1.00 19.70 237 SER A CA 1
ATOM 1582 C C . SER A 1 237 ? 103.144 53.167 58.650 1.00 20.82 237 SER A C 1
ATOM 1583 O O . SER A 1 237 ? 104.365 53.146 58.833 1.00 19.76 237 SER A O 1
ATOM 1586 N N . LEU A 1 238 ? 102.527 52.354 57.794 1.00 20.90 238 LEU A N 1
ATOM 1587 C CA . LEU A 1 238 ? 103.261 51.326 57.063 1.00 23.35 238 LEU A CA 1
ATOM 1588 C C . LEU A 1 238 ? 103.646 51.588 55.615 1.00 25.41 238 LEU A C 1
ATOM 1589 O O . LEU A 1 238 ? 102.973 52.328 54.892 1.00 24.98 238 LEU A O 1
ATOM 1594 N N . ASP A 1 239 ? 104.744 50.942 55.219 1.00 24.74 239 ASP A N 1
ATOM 1595 C CA . ASP A 1 239 ? 105.253 50.940 53.853 1.00 24.19 239 ASP A CA 1
ATOM 1596 C C . ASP A 1 239 ? 105.174 49.440 53.577 1.00 25.01 239 ASP A C 1
ATOM 1597 O O . ASP A 1 239 ? 106.144 48.712 53.769 1.00 27.09 239 ASP A O 1
ATOM 1602 N N . THR A 1 240 ? 103.999 48.977 53.164 1.00 25.51 240 THR A N 1
ATOM 1603 C CA . THR A 1 240 ? 103.791 47.556 52.912 1.00 28.50 240 THR A CA 1
ATOM 1604 C C . THR A 1 240 ? 104.659 46.951 51.811 1.00 29.65 240 THR A C 1
ATOM 1605 O O . THR A 1 240 ? 104.983 45.765 51.857 1.00 30.38 240 THR A O 1
ATOM 1609 N N . ALA A 1 241 ? 105.041 47.757 50.828 1.00 29.60 241 ALA A N 1
ATOM 1610 C CA . ALA A 1 241 ? 105.861 47.259 49.728 1.00 30.05 241 ALA A CA 1
ATOM 1611 C C . ALA A 1 241 ? 107.217 46.738 50.195 1.00 30.10 241 ALA A C 1
ATOM 1612 O O . ALA A 1 241 ? 107.702 45.716 49.703 1.00 30.96 241 ALA A O 1
ATOM 1614 N N . ARG A 1 242 ? 107.823 47.434 51.149 1.00 27.41 242 ARG A N 1
ATOM 1615 C CA . ARG A 1 242 ? 109.129 47.039 51.658 1.00 28.69 242 ARG A CA 1
ATOM 1616 C C . ARG A 1 242 ? 109.028 46.438 53.060 1.00 28.26 242 ARG A C 1
ATOM 1617 O O . ARG A 1 242 ? 110.034 46.093 53.679 1.00 28.09 242 ARG A O 1
ATOM 1625 N N . GLN A 1 243 ? 107.800 46.305 53.550 1.00 27.17 243 GLN A N 1
ATOM 1626 C CA . GLN A 1 243 ? 107.561 45.756 54.873 1.00 27.17 243 GLN A CA 1
ATOM 1627 C C . GLN A 1 243 ? 108.297 46.542 55.946 1.00 26.14 243 GLN A C 1
ATOM 1628 O O . GLN A 1 243 ? 109.087 45.993 56.723 1.00 25.91 243 GLN A O 1
ATOM 1634 N N . ARG A 1 244 ? 108.025 47.843 55.975 1.00 23.98 244 ARG A N 1
ATOM 1635 C CA . ARG A 1 244 ? 108.615 48.748 56.957 1.00 23.85 244 ARG A CA 1
ATOM 1636 C C . ARG A 1 244 ? 107.507 49.490 57.678 1.00 22.86 244 ARG A C 1
ATOM 1637 O O . ARG A 1 244 ? 106.416 49.665 57.140 1.00 24.10 244 ARG A O 1
ATOM 1645 N N . ALA A 1 245 ? 107.796 49.930 58.894 1.00 20.59 245 ALA A N 1
ATOM 1646 C CA . ALA A 1 245 ? 106.830 50.698 59.665 1.00 21.43 245 ALA A CA 1
ATOM 1647 C C . ALA A 1 245 ? 107.536 51.927 60.214 1.00 21.09 245 ALA A C 1
ATOM 1648 O O . ALA A 1 245 ? 108.696 51.850 60.622 1.00 22.19 245 ALA A O 1
ATOM 1650 N N . PHE A 1 246 ? 106.835 53.056 60.203 1.00 19.80 246 PHE A N 1
ATOM 1651 C CA . PHE A 1 246 ? 107.349 54.314 60.730 1.00 18.95 246 PHE A CA 1
ATOM 1652 C C . PHE A 1 246 ? 106.568 54.565 62.019 1.00 22.00 246 PHE A C 1
ATOM 1653 O O . PHE A 1 246 ? 105.335 54.660 62.008 1.00 21.72 246 PHE A O 1
ATOM 1661 N N . ILE A 1 247 ? 107.290 54.666 63.130 1.00 20.09 247 ILE A N 1
ATOM 1662 C CA . ILE A 1 247 ? 106.665 54.833 64.434 1.00 21.74 247 ILE A CA 1
ATOM 1663 C C . ILE A 1 247 ? 107.146 56.072 65.186 1.00 24.12 247 ILE A C 1
ATOM 1664 O O . ILE A 1 247 ? 108.346 56.334 65.265 1.00 25.65 247 ILE A O 1
ATOM 1669 N N . THR A 1 248 ? 106.207 56.836 65.736 1.00 23.98 248 THR A N 1
ATOM 1670 C CA . THR A 1 248 ? 106.556 58.035 66.489 1.00 25.26 248 THR A CA 1
ATOM 1671 C C . THR A 1 248 ? 106.619 57.730 67.984 1.00 26.41 248 THR A C 1
ATOM 1672 O O . THR A 1 248 ? 105.976 56.801 68.465 1.00 25.70 248 THR A O 1
ATOM 1676 N N . ASP A 1 249 ? 107.395 58.527 68.710 1.00 30.18 249 ASP A N 1
ATOM 1677 C CA . ASP A 1 249 ? 107.562 58.368 70.150 1.00 34.15 249 ASP A CA 1
ATOM 1678 C C . ASP A 1 249 ? 107.361 59.736 70.793 1.00 35.94 249 ASP A C 1
ATOM 1679 O O . ASP A 1 249 ? 108.078 60.684 70.476 1.00 36.53 249 ASP A O 1
ATOM 1684 N N . SER A 1 250 ? 106.393 59.844 71.695 1.00 37.79 250 SER A N 1
ATOM 1685 C CA . SER A 1 250 ? 106.122 61.121 72.347 1.00 40.51 250 SER A CA 1
ATOM 1686 C C . SER A 1 250 ? 107.135 61.444 73.442 1.00 42.09 250 SER A C 1
ATOM 1687 O O . SER A 1 250 ? 107.145 62.553 73.975 1.00 43.09 250 SER A O 1
ATOM 1690 N N . LYS A 1 251 ? 107.990 60.482 73.772 1.00 43.73 251 LYS A N 1
ATOM 1691 C CA . LYS A 1 251 ? 108.989 60.685 74.816 1.00 46.01 251 LYS A CA 1
ATOM 1692 C C . LYS A 1 251 ? 110.380 61.007 74.288 1.00 46.89 251 LYS A C 1
ATOM 1693 O O . LYS A 1 251 ? 111.175 61.641 74.983 1.00 48.47 251 LYS A O 1
ATOM 1699 N N . ALA A 1 252 ? 110.678 60.577 73.067 1.00 46.55 252 ALA A N 1
ATOM 1700 C CA . ALA A 1 252 ? 111.993 60.820 72.486 1.00 47.00 252 ALA A CA 1
ATOM 1701 C C . ALA A 1 252 ? 111.936 61.498 71.121 1.00 46.87 252 ALA A C 1
ATOM 1702 O O . ALA A 1 252 ? 110.989 61.307 70.358 1.00 46.92 252 ALA A O 1
ATOM 1704 N N . ALA A 1 253 ? 112.959 62.293 70.824 1.00 46.77 253 ALA A N 1
ATOM 1705 C CA . ALA A 1 253 ? 113.050 62.992 69.546 1.00 46.18 253 ALA A CA 1
ATOM 1706 C C . ALA A 1 253 ? 113.718 62.052 68.551 1.00 46.03 253 ALA A C 1
ATOM 1707 O O . ALA A 1 253 ? 114.792 62.345 68.018 1.00 46.34 253 ALA A O 1
ATOM 1709 N N . GLU A 1 254 ? 113.069 60.919 68.306 1.00 43.72 254 GLU A N 1
ATOM 1710 C CA . GLU A 1 254 ? 113.594 59.912 67.399 1.00 42.21 254 GLU A CA 1
ATOM 1711 C C . GLU A 1 254 ? 112.462 59.106 66.769 1.00 38.90 254 GLU A C 1
ATOM 1712 O O . GLU A 1 254 ? 111.739 58.398 67.470 1.00 39.20 254 GLU A O 1
ATOM 1718 N N . VAL A 1 255 ? 112.307 59.214 65.455 1.00 34.15 255 VAL A N 1
ATOM 1719 C CA . VAL A 1 255 ? 111.280 58.454 64.754 1.00 30.19 255 VAL A CA 1
ATOM 1720 C C . VAL A 1 255 ? 111.898 57.114 64.371 1.00 29.01 255 VAL A C 1
ATOM 1721 O O . VAL A 1 255 ? 112.976 57.066 63.780 1.00 29.25 255 VAL A O 1
ATOM 1725 N N . LEU A 1 256 ? 111.226 56.024 64.718 1.00 26.86 256 LEU A N 1
ATOM 1726 C CA . LEU A 1 256 ? 111.748 54.701 64.412 1.00 26.29 256 LEU A CA 1
ATOM 1727 C C . LEU A 1 256 ? 111.215 54.121 63.115 1.00 26.34 256 LEU A C 1
ATOM 1728 O O . LEU A 1 256 ? 110.044 54.305 62.769 1.00 25.94 256 LEU A O 1
ATOM 1733 N N . VAL A 1 257 ? 112.088 53.427 62.396 1.00 25.79 257 VAL A N 1
ATOM 1734 C CA . VAL A 1 257 ? 111.701 52.757 61.170 1.00 25.57 257 VAL A CA 1
ATOM 1735 C C . VAL A 1 257 ? 111.973 51.300 61.488 1.00 27.13 257 VAL A C 1
ATOM 1736 O O . VAL A 1 257 ? 113.111 50.916 61.768 1.00 27.46 257 VAL A O 1
ATOM 1740 N N . VAL A 1 258 ? 110.928 50.486 61.453 1.00 25.64 258 VAL A N 1
ATOM 1741 C CA . VAL A 1 258 ? 111.064 49.083 61.803 1.00 27.20 258 VAL A CA 1
ATOM 1742 C C . VAL A 1 258 ? 110.732 48.094 60.698 1.00 27.45 258 VAL A C 1
ATOM 1743 O O . VAL A 1 258 ? 109.873 48.339 59.852 1.00 25.90 258 VAL A O 1
ATOM 1747 N N . ASP A 1 259 ? 111.433 46.966 60.714 1.00 28.05 259 ASP A N 1
ATOM 1748 C CA . ASP A 1 259 ? 111.199 45.896 59.757 1.00 29.76 259 ASP A CA 1
ATOM 1749 C C . ASP A 1 259 ? 110.020 45.159 60.395 1.00 29.71 259 ASP A C 1
ATOM 1750 O O . ASP A 1 259 ? 110.149 44.648 61.509 1.00 29.72 259 ASP A O 1
ATOM 1755 N N . THR A 1 260 ? 108.877 45.109 59.714 1.00 28.07 260 THR A N 1
ATOM 1756 C CA . THR A 1 260 ? 107.709 44.455 60.290 1.00 28.11 260 THR A CA 1
ATOM 1757 C C . THR A 1 260 ? 107.768 42.937 60.274 1.00 29.26 260 THR A C 1
ATOM 1758 O O . THR A 1 260 ? 106.934 42.273 60.884 1.00 28.60 260 THR A O 1
ATOM 1762 N N . ARG A 1 261 ? 108.759 42.385 59.586 1.00 31.20 261 ARG A N 1
ATOM 1763 C CA . ARG A 1 261 ? 108.899 40.939 59.522 1.00 33.99 261 ARG A CA 1
ATOM 1764 C C . ARG A 1 261 ? 109.451 40.372 60.823 1.00 34.26 261 ARG A C 1
ATOM 1765 O O . ARG A 1 261 ? 109.036 39.297 61.259 1.00 35.69 261 ARG A O 1
ATOM 1773 N N . ASN A 1 262 ? 110.369 41.105 61.449 1.00 34.57 262 ASN A N 1
ATOM 1774 C CA . ASN A 1 262 ? 111.009 40.643 62.681 1.00 34.30 262 ASN A CA 1
ATOM 1775 C C . ASN A 1 262 ? 111.082 41.670 63.809 1.00 33.68 262 ASN A C 1
ATOM 1776 O O . ASN A 1 262 ? 111.476 41.338 64.930 1.00 32.72 262 ASN A O 1
ATOM 1781 N N . GLY A 1 263 ? 110.731 42.917 63.513 1.00 32.82 263 GLY A N 1
ATOM 1782 C CA . GLY A 1 263 ? 110.774 43.952 64.529 1.00 32.49 263 GLY A CA 1
ATOM 1783 C C . GLY A 1 263 ? 112.114 44.649 64.705 1.00 32.71 263 GLY A C 1
ATOM 1784 O O . GLY A 1 263 ? 112.260 45.482 65.599 1.00 32.17 263 GLY A O 1
ATOM 1785 N N . ASN A 1 264 ? 113.093 44.320 63.866 1.00 32.78 264 ASN A N 1
ATOM 1786 C CA . ASN A 1 264 ? 114.411 44.948 63.962 1.00 33.78 264 ASN A CA 1
ATOM 1787 C C . ASN A 1 264 ? 114.359 46.402 63.509 1.00 32.52 264 ASN A C 1
ATOM 1788 O O . ASN A 1 264 ? 113.589 46.754 62.613 1.00 32.36 264 ASN A O 1
ATOM 1793 N N . ILE A 1 265 ? 115.183 47.239 64.129 1.00 31.95 265 ILE A N 1
ATOM 1794 C CA . ILE A 1 265 ? 115.243 48.651 63.781 1.00 31.03 265 ILE A CA 1
ATOM 1795 C C . ILE A 1 265 ? 116.016 48.833 62.477 1.00 31.65 265 ILE A C 1
ATOM 1796 O O . ILE A 1 265 ? 117.159 48.393 62.358 1.00 29.00 265 ILE A O 1
ATOM 1801 N N . LEU A 1 266 ? 115.385 49.477 61.502 1.00 29.78 266 LEU A N 1
ATOM 1802 C CA . LEU A 1 266 ? 116.017 49.722 60.214 1.00 31.95 266 LEU A CA 1
ATOM 1803 C C . LEU A 1 266 ? 116.713 51.074 60.240 1.00 32.74 266 LEU A C 1
ATOM 1804 O O . LEU A 1 266 ? 117.700 51.292 59.529 1.00 32.32 266 LEU A O 1
ATOM 1809 N N . ALA A 1 267 ? 116.199 51.976 61.071 1.00 32.70 267 ALA A N 1
ATOM 1810 C CA . ALA A 1 267 ? 116.765 53.311 61.202 1.00 34.58 267 ALA A CA 1
ATOM 1811 C C . ALA A 1 267 ? 116.123 54.091 62.341 1.00 36.06 267 ALA A C 1
ATOM 1812 O O . ALA A 1 267 ? 114.984 53.828 62.728 1.00 36.63 267 ALA A O 1
ATOM 1814 N N . LYS A 1 268 ? 116.872 55.045 62.883 1.00 36.67 268 LYS A N 1
ATOM 1815 C CA . LYS A 1 268 ? 116.391 55.905 63.954 1.00 38.11 268 LYS A CA 1
ATOM 1816 C C . LYS A 1 268 ? 116.596 57.325 63.452 1.00 38.89 268 LYS A C 1
ATOM 1817 O O . LYS A 1 268 ? 117.689 57.882 63.553 1.00 40.44 268 LYS A O 1
ATOM 1823 N N . VAL A 1 269 ? 115.539 57.905 62.897 1.00 37.72 269 VAL A N 1
ATOM 1824 C CA . VAL A 1 269 ? 115.613 59.247 62.342 1.00 36.50 269 VAL A CA 1
ATOM 1825 C C . VAL A 1 269 ? 115.516 60.344 63.388 1.00 37.08 269 VAL A C 1
ATOM 1826 O O . VAL A 1 269 ? 114.558 60.407 64.161 1.00 34.87 269 VAL A O 1
ATOM 1830 N N . ALA A 1 270 ? 116.521 61.213 63.400 1.00 36.24 270 ALA A N 1
ATOM 1831 C CA . ALA A 1 270 ? 116.552 62.324 64.336 1.00 37.78 270 ALA A CA 1
ATOM 1832 C C . ALA A 1 270 ? 115.474 63.326 63.946 1.00 38.89 270 ALA A C 1
ATOM 1833 O O . ALA A 1 270 ? 115.433 63.802 62.813 1.00 38.20 270 ALA A O 1
ATOM 1835 N N . ALA A 1 271 ? 114.597 63.638 64.891 1.00 40.68 271 ALA A N 1
ATOM 1836 C CA . ALA A 1 271 ? 113.516 64.582 64.652 1.00 42.88 271 ALA A CA 1
ATOM 1837 C C . ALA A 1 271 ? 112.858 64.929 65.980 1.00 43.94 271 ALA A C 1
ATOM 1838 O O . ALA A 1 271 ? 112.696 64.068 66.840 1.00 45.99 271 ALA A O 1
ATOM 1840 N N . PRO A 1 272 ? 112.464 66.198 66.163 1.00 44.60 272 PRO A N 1
ATOM 1841 C CA . PRO A 1 272 ? 111.824 66.603 67.418 1.00 45.60 272 PRO A CA 1
ATOM 1842 C C . PRO A 1 272 ? 110.609 65.741 67.736 1.00 45.77 272 PRO A C 1
ATOM 1843 O O . PRO A 1 272 ? 110.150 64.971 66.889 1.00 46.21 272 PRO A O 1
ATOM 1847 N N . GLU A 1 273 ? 110.099 65.865 68.958 1.00 45.52 273 GLU A N 1
ATOM 1848 C CA . GLU A 1 273 ? 108.939 65.091 69.379 1.00 45.59 273 GLU A CA 1
ATOM 1849 C C . GLU A 1 273 ? 107.914 65.032 68.252 1.00 43.65 273 GLU A C 1
ATOM 1850 O O . GLU A 1 273 ? 107.376 66.057 67.834 1.00 42.67 273 GLU A O 1
ATOM 1856 N N . SER A 1 274 ? 107.661 63.825 67.757 1.00 42.28 274 SER A N 1
ATOM 1857 C CA . SER A 1 274 ? 106.702 63.623 66.677 1.00 40.32 274 SER A CA 1
ATOM 1858 C C . SER A 1 274 ? 105.459 62.935 67.218 1.00 38.44 274 SER A C 1
ATOM 1859 O O . SER A 1 274 ? 105.542 62.124 68.140 1.00 39.26 274 SER A O 1
ATOM 1862 N N . LEU A 1 275 ? 104.307 63.255 66.639 1.00 35.37 275 LEU A N 1
ATOM 1863 C CA . LEU A 1 275 ? 103.049 62.661 67.072 1.00 32.60 275 LEU A CA 1
ATOM 1864 C C . LEU A 1 275 ? 102.405 61.839 65.960 1.00 30.46 275 LEU A C 1
ATOM 1865 O O . LEU A 1 275 ? 102.332 60.609 66.046 1.00 30.25 275 LEU A O 1
ATOM 1870 N N . ALA A 1 276 ? 101.934 62.515 64.918 1.00 25.97 276 ALA A N 1
ATOM 1871 C CA . ALA A 1 276 ? 101.307 61.825 63.797 1.00 23.59 276 ALA A CA 1
ATOM 1872 C C . ALA A 1 276 ? 102.352 61.498 62.741 1.00 23.01 276 ALA A C 1
ATOM 1873 O O . ALA A 1 276 ? 103.337 62.219 62.594 1.00 23.13 276 ALA A O 1
ATOM 1875 N N . VAL A 1 277 ? 102.136 60.408 62.013 1.00 20.93 277 VAL A N 1
ATOM 1876 C CA . VAL A 1 277 ? 103.069 60.014 60.966 1.00 20.52 277 VAL A CA 1
ATOM 1877 C C . VAL A 1 277 ? 102.329 59.375 59.800 1.00 19.83 277 VAL A C 1
ATOM 1878 O O . VAL A 1 277 ? 101.360 58.631 59.983 1.00 18.44 277 VAL A O 1
ATOM 1882 N N . LEU A 1 278 ? 102.780 59.680 58.591 1.00 18.43 278 LEU A N 1
ATOM 1883 C CA . LEU A 1 278 ? 102.141 59.146 57.403 1.00 19.03 278 LEU A CA 1
ATOM 1884 C C . LEU A 1 278 ? 103.177 58.883 56.323 1.00 19.34 278 LEU A C 1
ATOM 1885 O O . LEU A 1 278 ? 103.921 59.786 55.938 1.00 18.55 278 LEU A O 1
ATOM 1890 N N . PHE A 1 279 ? 103.226 57.641 55.855 1.00 19.39 279 PHE A N 1
ATOM 1891 C CA . PHE A 1 279 ? 104.161 57.257 54.802 1.00 20.34 279 PHE A CA 1
ATOM 1892 C C . PHE A 1 279 ? 103.531 57.449 53.427 1.00 21.39 279 PHE A C 1
ATOM 1893 O O . PHE A 1 279 ? 102.367 57.098 53.208 1.00 21.78 279 PHE A O 1
ATOM 1901 N N . ASN A 1 280 ? 104.312 57.992 52.498 1.00 19.07 280 ASN A N 1
ATOM 1902 C CA . ASN A 1 280 ? 103.843 58.241 51.139 1.00 19.05 280 ASN A CA 1
ATOM 1903 C C . ASN A 1 280 ? 104.596 57.376 50.123 1.00 21.84 280 ASN A C 1
ATOM 1904 O O . ASN A 1 280 ? 105.727 57.681 49.755 1.00 21.25 280 ASN A O 1
ATOM 1909 N N . PRO A 1 281 ? 103.968 56.287 49.655 1.00 21.20 281 PRO A N 1
ATOM 1910 C CA . PRO A 1 281 ? 104.571 55.371 48.680 1.00 23.32 281 PRO A CA 1
ATOM 1911 C C . PRO A 1 281 ? 105.005 56.071 47.389 1.00 24.48 281 PRO A C 1
ATOM 1912 O O . PRO A 1 281 ? 106.062 55.774 46.829 1.00 24.55 281 PRO A O 1
ATOM 1916 N N . ALA A 1 282 ? 104.177 57.003 46.931 1.00 24.81 282 ALA A N 1
ATOM 1917 C CA . ALA A 1 282 ? 104.425 57.750 45.702 1.00 25.57 282 ALA A CA 1
ATOM 1918 C C . ALA A 1 282 ? 105.720 58.559 45.688 1.00 26.17 282 ALA A C 1
ATOM 1919 O O . ALA A 1 282 ? 106.257 58.855 44.618 1.00 27.25 282 ALA A O 1
ATOM 1921 N N . ARG A 1 283 ? 106.222 58.918 46.864 1.00 25.34 283 ARG A N 1
ATOM 1922 C CA . ARG A 1 283 ? 107.449 59.704 46.946 1.00 26.43 283 ARG A CA 1
ATOM 1923 C C . ARG A 1 283 ? 108.493 59.078 47.868 1.00 26.24 283 ARG A C 1
ATOM 1924 O O . ARG A 1 283 ? 109.585 59.627 48.049 1.00 26.44 283 ARG A O 1
ATOM 1932 N N . ASN A 1 284 ? 108.156 57.926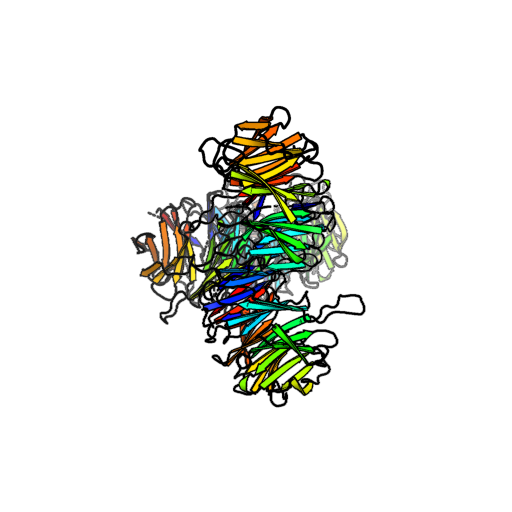 48.438 1.00 25.12 284 ASN A N 1
ATOM 1933 C CA . ASN A 1 284 ? 109.034 57.229 49.371 1.00 25.65 284 ASN A CA 1
ATOM 1934 C C . ASN A 1 284 ? 109.535 58.208 50.426 1.00 23.58 284 ASN A C 1
ATOM 1935 O O . ASN A 1 284 ? 110.737 58.376 50.616 1.00 23.64 284 ASN A O 1
ATOM 1940 N N . GLU A 1 285 ? 108.587 58.871 51.086 1.00 22.50 285 GLU A N 1
ATOM 1941 C CA . GLU A 1 285 ? 108.870 59.831 52.149 1.00 22.07 285 GLU A CA 1
ATOM 1942 C C . GLU A 1 285 ? 107.827 59.603 53.234 1.00 22.05 285 GLU A C 1
ATOM 1943 O O . GLU A 1 285 ? 106.771 59.022 52.977 1.00 20.55 285 GLU A O 1
ATOM 1949 N N . ALA A 1 286 ? 108.124 60.058 54.441 1.00 20.66 286 ALA A N 1
ATOM 1950 C CA . ALA A 1 286 ? 107.177 59.949 55.541 1.00 20.24 286 ALA A CA 1
ATOM 1951 C C . ALA A 1 286 ? 107.037 61.361 56.101 1.00 22.24 286 ALA A C 1
ATOM 1952 O O . ALA A 1 286 ? 108.010 62.122 56.120 1.00 21.51 286 ALA A O 1
ATOM 1954 N N . TYR A 1 287 ? 105.830 61.728 56.527 1.00 19.54 287 TYR A N 1
ATOM 1955 C CA . TYR A 1 287 ? 105.596 63.055 57.084 1.00 20.39 287 TYR A CA 1
ATOM 1956 C C . TYR A 1 287 ? 105.261 62.922 58.557 1.00 21.62 287 TYR A C 1
ATOM 1957 O O . TYR A 1 287 ? 104.519 62.020 58.943 1.00 21.61 287 TYR A O 1
ATOM 1966 N N . VAL A 1 288 ? 105.806 63.818 59.374 1.00 21.89 288 VAL A N 1
ATOM 1967 C CA . VAL A 1 288 ? 105.560 63.764 60.806 1.00 23.06 288 VAL A CA 1
ATOM 1968 C C . VAL A 1 288 ? 105.187 65.128 61.367 1.00 23.40 288 VAL A C 1
ATOM 1969 O O . VAL A 1 288 ? 105.740 66.151 60.967 1.00 23.38 288 VAL A O 1
ATOM 1973 N N . THR A 1 289 ? 104.237 65.136 62.296 1.00 23.02 289 THR A N 1
ATOM 1974 C CA . THR A 1 289 ? 103.798 66.378 62.907 1.00 24.62 289 THR A CA 1
ATOM 1975 C C . THR A 1 289 ? 104.554 66.676 64.196 1.00 26.30 289 THR A C 1
ATOM 1976 O O . THR A 1 289 ? 104.940 65.771 64.937 1.00 26.79 289 THR A O 1
ATOM 1980 N N . HIS A 1 290 ? 104.766 67.961 64.446 1.00 26.81 290 HIS A N 1
ATOM 1981 C CA . HIS A 1 290 ? 105.429 68.416 65.661 1.00 28.96 290 HIS A CA 1
ATOM 1982 C C . HIS A 1 290 ? 104.441 69.410 66.233 1.00 29.84 290 HIS A C 1
ATOM 1983 O O . HIS A 1 290 ? 104.505 70.605 65.947 1.00 29.46 290 HIS A O 1
ATOM 1990 N N . ARG A 1 291 ? 103.507 68.891 67.022 1.00 31.62 291 ARG A N 1
ATOM 1991 C CA . ARG A 1 291 ? 102.447 69.697 67.611 1.00 32.51 291 ARG A CA 1
ATOM 1992 C C . ARG A 1 291 ? 102.927 70.944 68.337 1.00 32.98 291 ARG A C 1
ATOM 1993 O O . ARG A 1 291 ? 102.614 72.062 67.933 1.00 31.63 291 ARG A O 1
ATOM 2001 N N . GLN A 1 292 ? 103.690 70.749 69.404 1.00 35.68 292 GLN A N 1
ATOM 2002 C CA . GLN A 1 292 ? 104.200 71.859 70.197 1.00 37.93 292 GLN A CA 1
ATOM 2003 C C . GLN A 1 292 ? 105.060 72.796 69.347 1.00 37.56 292 GLN A C 1
ATOM 2004 O O . GLN A 1 292 ? 104.988 74.018 69.490 1.00 38.70 292 GLN A O 1
ATOM 2010 N N . ALA A 1 293 ? 105.858 72.219 68.452 1.00 37.04 293 ALA A N 1
ATOM 2011 C CA . ALA A 1 293 ? 106.746 72.995 67.589 1.00 35.46 293 ALA A CA 1
ATOM 2012 C C . ALA A 1 293 ? 106.036 73.756 66.475 1.00 34.67 293 ALA A C 1
ATOM 2013 O O . ALA A 1 293 ? 106.536 74.774 66.004 1.00 34.94 293 ALA A O 1
ATOM 2015 N N . GLY A 1 294 ? 104.880 73.258 66.042 1.00 32.35 294 GLY A N 1
ATOM 2016 C CA . GLY A 1 294 ? 104.144 73.932 64.987 1.00 29.87 294 GLY A CA 1
ATOM 2017 C C . GLY A 1 294 ? 104.741 73.690 63.612 1.00 28.86 294 GLY A C 1
ATOM 2018 O O . GLY A 1 294 ? 104.750 74.578 62.759 1.00 27.94 294 GLY A O 1
ATOM 2019 N N . LYS A 1 295 ? 105.236 72.478 63.394 1.00 27.93 295 LYS A N 1
ATOM 2020 C CA . LYS A 1 295 ? 105.846 72.139 62.119 1.00 27.46 295 LYS A CA 1
ATOM 2021 C C . LYS A 1 295 ? 105.562 70.709 61.683 1.00 26.52 295 LYS A C 1
ATOM 2022 O O . LYS A 1 295 ? 105.103 69.879 62.468 1.00 26.13 295 LYS A O 1
ATOM 2028 N N . VAL A 1 296 ? 105.837 70.445 60.410 1.00 24.19 296 VAL A N 1
ATOM 2029 C CA . VAL A 1 296 ? 105.666 69.130 59.810 1.00 23.97 296 VAL A CA 1
ATOM 2030 C C . VAL A 1 296 ? 106.976 68.808 59.096 1.00 25.47 296 VAL A C 1
ATOM 2031 O O . VAL A 1 296 ? 107.433 69.583 58.257 1.00 26.81 296 VAL A O 1
ATOM 2035 N N . SER A 1 297 ? 107.579 67.674 59.433 1.00 24.57 297 SER A N 1
ATOM 2036 C CA . SER A 1 297 ? 108.842 67.282 58.822 1.00 26.60 297 SER A CA 1
ATOM 2037 C C . SER A 1 297 ? 108.673 66.234 57.737 1.00 26.18 297 SER A C 1
ATOM 2038 O O . SER A 1 297 ? 107.788 65.384 57.812 1.00 25.83 297 SER A O 1
ATOM 2041 N N . VAL A 1 298 ? 109.534 66.309 56.727 1.00 24.55 298 VAL A N 1
ATOM 2042 C CA . VAL A 1 298 ? 109.519 65.358 55.630 1.00 23.68 298 VAL A CA 1
ATOM 2043 C C . VAL A 1 298 ? 110.763 64.509 55.779 1.00 24.43 298 VAL A C 1
ATOM 2044 O O . VAL A 1 298 ? 111.884 65.023 55.754 1.00 24.31 298 VAL A O 1
ATOM 2048 N N . ILE A 1 299 ? 110.557 63.210 55.946 1.00 24.33 299 ILE A N 1
ATOM 2049 C CA . ILE A 1 299 ? 111.651 62.266 56.109 1.00 24.36 299 ILE A CA 1
ATOM 2050 C C . ILE A 1 299 ? 111.874 61.500 54.813 1.00 25.80 299 ILE A C 1
ATOM 2051 O O . ILE A 1 299 ? 110.972 60.828 54.322 1.00 22.99 299 ILE A O 1
ATOM 2056 N N . ASP A 1 300 ? 113.075 61.630 54.256 1.00 24.05 300 ASP A N 1
ATOM 2057 C CA . ASP A 1 300 ? 113.443 60.931 53.035 1.00 27.98 300 ASP A CA 1
ATOM 2058 C C . ASP A 1 300 ? 113.589 59.486 53.497 1.00 27.40 300 ASP A C 1
ATOM 2059 O O . ASP A 1 300 ? 114.461 59.185 54.314 1.00 28.04 300 ASP A O 1
ATOM 2064 N N . ALA A 1 301 ? 112.733 58.602 52.988 1.00 26.71 301 ALA A N 1
ATOM 2065 C CA . ALA A 1 301 ? 112.744 57.200 53.388 1.00 28.24 301 ALA A CA 1
ATOM 2066 C C . ALA A 1 301 ? 113.799 56.348 52.705 1.00 29.10 301 ALA A C 1
ATOM 2067 O O . ALA A 1 301 ? 113.817 55.129 52.865 1.00 27.60 301 ALA A O 1
ATOM 2069 N N . LYS A 1 302 ? 114.672 56.983 51.933 1.00 31.18 302 LYS A N 1
ATOM 2070 C CA . LYS A 1 302 ? 115.740 56.249 51.275 1.00 32.36 302 LYS A CA 1
ATOM 2071 C C . LYS A 1 302 ? 117.011 56.514 52.075 1.00 31.97 302 LYS A C 1
ATOM 2072 O O . LYS A 1 302 ? 117.728 55.586 52.453 1.00 31.87 302 LYS A O 1
ATOM 2078 N N . SER A 1 303 ? 117.269 57.790 52.345 1.00 31.18 303 SER A N 1
ATOM 2079 C CA . SER A 1 303 ? 118.445 58.202 53.102 1.00 31.02 303 SER A CA 1
ATOM 2080 C C . SER A 1 303 ? 118.175 58.150 54.602 1.00 30.94 303 SER A C 1
ATOM 2081 O O . SER A 1 303 ? 119.099 58.169 55.411 1.00 30.79 303 SER A O 1
ATOM 2084 N N . TYR A 1 304 ? 116.898 58.089 54.961 1.00 28.61 304 TYR A N 1
ATOM 2085 C CA . TYR A 1 304 ? 116.482 58.035 56.356 1.00 29.34 304 TYR A CA 1
ATOM 2086 C C . TYR A 1 304 ? 116.840 59.264 57.174 1.00 29.62 304 TYR A C 1
ATOM 2087 O O . TYR A 1 304 ? 117.326 59.162 58.299 1.00 31.63 304 TYR A O 1
ATOM 2096 N N . LYS A 1 305 ? 116.602 60.434 56.603 1.00 30.20 305 LYS A N 1
ATOM 2097 C CA . LYS A 1 305 ? 116.872 61.673 57.308 1.00 32.15 305 LYS A CA 1
ATOM 2098 C C . LYS A 1 305 ? 115.874 62.743 56.896 1.00 30.64 305 LYS A C 1
ATOM 2099 O O . LYS A 1 305 ? 115.251 62.653 55.837 1.00 28.91 305 LYS A O 1
ATOM 2105 N N . VAL A 1 306 ? 115.707 63.740 57.756 1.00 30.97 306 VAL A N 1
ATOM 2106 C CA . VAL A 1 306 ? 114.789 64.834 57.488 1.00 30.60 306 VAL A CA 1
ATOM 2107 C C . VAL A 1 306 ? 115.385 65.700 56.392 1.00 30.64 306 VAL A C 1
ATOM 2108 O O . VAL A 1 306 ? 116.520 66.153 56.506 1.00 32.28 306 VAL A O 1
ATOM 2112 N N . VAL A 1 307 ? 114.623 65.932 55.330 1.00 29.45 307 VAL A N 1
ATOM 2113 C CA . VAL A 1 307 ? 115.116 66.733 54.220 1.00 29.47 307 VAL A CA 1
ATOM 2114 C C . VAL A 1 307 ? 114.362 68.035 54.005 1.00 30.17 307 VAL A C 1
ATOM 2115 O O . VAL A 1 307 ? 114.787 68.879 53.220 1.00 30.68 307 VAL A O 1
ATOM 2119 N N . LYS A 1 308 ? 113.242 68.204 54.696 1.00 28.73 308 LYS A N 1
ATOM 2120 C CA . LYS A 1 308 ? 112.465 69.425 54.548 1.00 29.13 308 LYS A CA 1
ATOM 2121 C C . LYS A 1 308 ? 111.501 69.571 55.711 1.00 29.06 308 LYS A C 1
ATOM 2122 O O . LYS A 1 308 ? 111.089 68.578 56.307 1.00 28.14 308 LYS A O 1
ATOM 2128 N N . THR A 1 309 ? 111.156 70.812 56.038 1.00 29.20 309 THR A N 1
ATOM 2129 C CA . THR A 1 309 ? 110.229 71.090 57.129 1.00 30.04 309 THR A CA 1
ATOM 2130 C C . THR A 1 309 ? 109.240 72.167 56.700 1.00 30.83 309 THR A C 1
ATOM 2131 O O . THR A 1 309 ? 109.638 73.210 56.182 1.00 30.83 309 THR A O 1
ATOM 2135 N N . PHE A 1 310 ? 107.952 71.904 56.907 1.00 29.67 310 PHE A N 1
ATOM 2136 C CA . PHE A 1 310 ? 106.898 72.854 56.560 1.00 29.53 310 PHE A CA 1
ATOM 2137 C C . PHE A 1 310 ? 106.477 73.593 57.828 1.00 29.83 310 PHE A C 1
ATOM 2138 O O . PHE A 1 310 ? 106.355 72.987 58.896 1.00 29.36 310 PHE A O 1
ATOM 2146 N N . ASP A 1 311 ? 106.254 74.896 57.714 1.00 30.88 311 ASP A N 1
ATOM 2147 C CA . ASP A 1 311 ? 105.838 75.689 58.863 1.00 31.88 311 ASP A CA 1
ATOM 2148 C C . ASP A 1 311 ? 104.318 75.622 58.958 1.00 30.46 311 ASP A C 1
ATOM 2149 O O . ASP A 1 311 ? 103.612 76.152 58.100 1.00 31.19 311 ASP A O 1
ATOM 2154 N N . THR A 1 312 ? 103.820 74.963 60.000 1.00 31.27 312 THR A N 1
ATOM 2155 C CA . THR A 1 312 ? 102.381 74.803 60.182 1.00 30.67 312 THR A CA 1
ATOM 2156 C C . THR A 1 312 ? 101.886 75.203 61.570 1.00 31.48 312 THR A C 1
ATOM 2157 O O . THR A 1 312 ? 101.442 74.355 62.352 1.00 32.13 312 THR A O 1
ATOM 2161 N N . PRO A 1 313 ? 101.957 76.502 61.899 1.00 31.33 313 PRO A N 1
ATOM 2162 C CA . PRO A 1 313 ? 101.498 76.976 63.207 1.00 31.84 313 PRO A CA 1
ATOM 2163 C C . PRO A 1 313 ? 99.968 76.994 63.212 1.00 31.57 313 PRO A C 1
ATOM 2164 O O . PRO A 1 313 ? 99.356 77.144 62.159 1.00 33.36 313 PRO A O 1
ATOM 2168 N N . THR A 1 314 ? 99.346 76.873 64.381 1.00 32.18 314 THR A N 1
ATOM 2169 C CA . THR A 1 314 ? 100.044 76.749 65.651 1.00 32.64 314 THR A CA 1
ATOM 2170 C C . THR A 1 314 ? 100.311 75.313 66.097 1.00 31.99 314 THR A C 1
ATOM 2171 O O . THR A 1 314 ? 101.447 74.961 66.406 1.00 32.42 314 THR A O 1
ATOM 2175 N N . HIS A 1 315 ? 99.273 74.480 66.134 1.00 30.38 315 HIS A N 1
ATOM 2176 C CA . HIS A 1 315 ? 99.439 73.100 66.579 1.00 28.02 315 HIS A CA 1
ATOM 2177 C C . HIS A 1 315 ? 98.940 72.055 65.584 1.00 25.78 315 HIS A C 1
ATOM 2178 O O . HIS A 1 315 ? 97.763 71.681 65.596 1.00 24.01 315 HIS A O 1
ATOM 2185 N N . PRO A 1 316 ? 99.835 71.562 64.714 1.00 23.88 316 PRO A N 1
ATOM 2186 C CA . PRO A 1 316 ? 99.459 70.551 63.720 1.00 21.90 316 PRO A CA 1
ATOM 2187 C C . PRO A 1 316 ? 98.967 69.292 64.423 1.00 22.21 316 PRO A C 1
ATOM 2188 O O . PRO A 1 316 ? 99.574 68.832 65.392 1.00 21.29 316 PRO A O 1
ATOM 2192 N N . ASN A 1 317 ? 97.864 68.739 63.930 1.00 21.26 317 ASN A N 1
ATOM 2193 C CA . ASN A 1 317 ? 97.267 67.570 64.550 1.00 21.53 317 ASN A CA 1
ATOM 2194 C C . ASN A 1 317 ? 97.346 66.286 63.737 1.00 21.16 317 ASN A C 1
ATOM 2195 O O . ASN A 1 317 ? 98.024 65.338 64.136 1.00 23.39 317 ASN A O 1
ATOM 2200 N N . SER A 1 318 ? 96.652 66.256 62.601 1.00 17.66 318 SER A N 1
ATOM 2201 C CA . SER A 1 318 ? 96.631 65.064 61.762 1.00 17.05 318 SER A CA 1
ATOM 2202 C C . SER A 1 318 ? 97.063 65.316 60.325 1.00 16.79 318 SER A C 1
ATOM 2203 O O . SER A 1 318 ? 97.178 66.462 59.873 1.00 17.07 318 SER A O 1
ATOM 2206 N N . LEU A 1 319 ? 97.259 64.219 59.606 1.00 14.95 319 LEU A N 1
ATOM 2207 C CA . LEU A 1 319 ? 97.725 64.251 58.223 1.00 16.08 319 LEU A CA 1
ATOM 2208 C C . LEU A 1 319 ? 96.868 63.381 57.311 1.00 15.94 319 LEU A C 1
ATOM 2209 O O . LEU A 1 319 ? 96.281 62.390 57.754 1.00 15.49 319 LEU A O 1
ATOM 2214 N N . ALA A 1 320 ? 96.806 63.752 56.034 1.00 15.03 320 ALA A N 1
ATOM 2215 C CA . ALA A 1 320 ? 96.071 62.971 55.044 1.00 15.68 320 ALA A CA 1
ATOM 2216 C C . ALA A 1 320 ? 96.683 63.256 53.685 1.00 15.95 320 ALA A C 1
ATOM 2217 O O . ALA A 1 320 ? 97.116 64.375 53.421 1.00 16.67 320 ALA A O 1
ATOM 2219 N N . LEU A 1 321 ? 96.744 62.242 52.833 1.00 14.87 321 LEU A N 1
ATOM 2220 C CA . LEU A 1 321 ? 97.294 62.421 51.494 1.00 15.38 321 LEU A CA 1
ATOM 2221 C C . LEU A 1 321 ? 96.227 62.243 50.433 1.00 17.56 321 LEU A C 1
ATOM 2222 O O . LEU A 1 321 ? 95.283 61.469 50.617 1.00 17.55 321 LEU A O 1
ATOM 2227 N N . SER A 1 322 ? 96.379 62.954 49.322 1.00 17.40 322 SER A N 1
ATOM 2228 C CA . SER A 1 322 ? 95.461 62.801 48.206 1.00 17.88 322 SER A CA 1
ATOM 2229 C C . SER A 1 322 ? 95.757 61.393 47.692 1.00 20.20 322 SER A C 1
ATOM 2230 O O . SER A 1 322 ? 96.817 60.823 47.978 1.00 18.76 322 SER A O 1
ATOM 2233 N N . ALA A 1 323 ? 94.822 60.829 46.942 1.00 21.22 323 ALA A N 1
ATOM 2234 C CA . ALA A 1 323 ? 94.982 59.478 46.425 1.00 22.93 323 ALA A CA 1
ATOM 2235 C C . ALA A 1 323 ? 96.250 59.286 45.596 1.00 22.88 323 ALA A C 1
ATOM 2236 O O . ALA A 1 323 ? 96.868 58.223 45.655 1.00 21.20 323 ALA A O 1
ATOM 2238 N N . ASP A 1 324 ? 96.648 60.309 44.844 1.00 22.80 324 ASP A N 1
ATOM 2239 C CA . ASP A 1 324 ? 97.846 60.194 44.016 1.00 23.60 324 ASP A CA 1
ATOM 2240 C C . ASP A 1 324 ? 99.144 60.509 44.756 1.00 23.44 324 ASP A C 1
ATOM 2241 O O . ASP A 1 324 ? 100.227 60.459 44.171 1.00 23.66 324 ASP A O 1
ATOM 2246 N N . GLY A 1 325 ? 99.030 60.816 46.047 1.00 22.59 325 GLY A N 1
ATOM 2247 C CA . GLY A 1 325 ? 100.201 61.113 46.858 1.00 21.77 325 GLY A CA 1
ATOM 2248 C C . GLY A 1 325 ? 100.931 62.394 46.497 1.00 20.85 325 GLY A C 1
ATOM 2249 O O . GLY A 1 325 ? 102.076 62.594 46.899 1.00 20.97 325 GLY A O 1
ATOM 2250 N N . LYS A 1 326 ? 100.274 63.276 45.755 1.00 20.08 326 LYS A N 1
ATOM 2251 C CA . LYS A 1 326 ? 100.911 64.521 45.349 1.00 20.84 326 LYS A CA 1
ATOM 2252 C C . LYS A 1 326 ? 100.563 65.713 46.219 1.00 22.06 326 LYS A C 1
ATOM 2253 O O . LYS A 1 326 ? 101.196 66.759 46.121 1.00 20.97 326 LYS A O 1
ATOM 2259 N N . THR A 1 327 ? 99.561 65.559 47.074 1.00 19.93 327 THR A N 1
ATOM 2260 C CA . THR A 1 327 ? 99.150 66.657 47.939 1.00 20.20 327 THR A CA 1
ATOM 2261 C C . THR A 1 327 ? 99.006 66.158 49.369 1.00 19.11 327 THR A C 1
ATOM 2262 O O . THR A 1 327 ? 98.425 65.097 49.606 1.00 18.54 327 THR A O 1
ATOM 2266 N N . LEU A 1 328 ? 99.553 66.922 50.311 1.00 17.50 328 LEU A N 1
ATOM 2267 C CA . LEU A 1 328 ? 99.478 66.589 51.731 1.00 17.45 328 LEU A CA 1
ATOM 2268 C C . LEU A 1 328 ? 98.525 67.577 52.399 1.00 17.68 328 LEU A C 1
ATOM 2269 O O . LEU A 1 328 ? 98.541 68.773 52.091 1.00 19.22 328 LEU A O 1
ATOM 2274 N N . TYR A 1 329 ? 97.680 67.071 53.296 1.00 16.64 329 TYR A N 1
ATOM 2275 C CA . TYR A 1 329 ? 96.724 67.906 54.026 1.00 17.21 329 TYR A CA 1
ATOM 2276 C C . TYR A 1 329 ? 97.048 67.776 55.504 1.00 16.66 329 TYR A C 1
ATOM 2277 O O . TYR A 1 329 ? 97.272 66.676 56.007 1.00 16.91 329 TYR A O 1
ATOM 2286 N N . VAL A 1 330 ? 97.068 68.906 56.199 1.00 15.06 330 VAL A N 1
ATOM 2287 C CA . VAL A 1 330 ? 97.400 68.915 57.616 1.00 16.92 330 VAL A CA 1
ATOM 2288 C C . VAL A 1 330 ? 96.318 69.645 58.390 1.00 16.83 330 VAL A C 1
ATOM 2289 O O . VAL A 1 330 ? 95.966 70.769 58.040 1.00 20.61 330 VAL A O 1
ATOM 2293 N N . SER A 1 331 ? 95.772 69.015 59.427 1.00 16.43 331 SER A N 1
ATOM 2294 C CA . SER A 1 331 ? 94.768 69.703 60.225 1.00 18.10 331 SER A CA 1
ATOM 2295 C C . SER A 1 331 ? 95.570 70.436 61.307 1.00 18.24 331 SER A C 1
ATOM 2296 O O . SER A 1 331 ? 96.443 69.852 61.949 1.00 17.96 331 SER A O 1
ATOM 2299 N N . VAL A 1 332 ? 95.293 71.726 61.475 1.00 20.12 332 VAL A N 1
ATOM 2300 C CA . VAL A 1 332 ? 96.021 72.543 62.444 1.00 20.86 332 VAL A CA 1
ATOM 2301 C C . VAL A 1 332 ? 95.090 73.217 63.435 1.00 22.56 332 VAL A C 1
ATOM 2302 O O . VAL A 1 332 ? 94.194 73.963 63.046 1.00 22.03 332 VAL A O 1
ATOM 2306 N N . LYS A 1 333 ? 95.326 72.956 64.716 1.00 25.03 333 LYS A N 1
ATOM 2307 C CA . LYS A 1 333 ? 94.514 73.508 65.785 1.00 27.04 333 LYS A CA 1
ATOM 2308 C C . LYS A 1 333 ? 95.086 74.802 66.349 1.00 30.05 333 LYS A C 1
ATOM 2309 O O . LYS A 1 333 ? 96.303 74.975 66.434 1.00 29.16 333 LYS A O 1
ATOM 2315 N N . GLN A 1 334 ? 94.191 75.711 66.720 1.00 30.79 334 GLN A N 1
ATOM 2316 C CA . GLN A 1 334 ? 94.577 76.984 67.315 1.00 34.26 334 GLN A CA 1
ATOM 2317 C C . GLN A 1 334 ? 95.018 76.674 68.741 1.00 36.82 334 GLN A C 1
ATOM 2318 O O . GLN A 1 334 ? 94.630 75.650 69.300 1.00 35.39 334 GLN A O 1
ATOM 2324 N N . LYS A 1 335 ? 95.832 77.540 69.335 1.00 39.93 335 LYS A N 1
ATOM 2325 C CA . LYS A 1 335 ? 96.247 77.298 70.710 1.00 43.65 335 LYS A CA 1
ATOM 2326 C C . LYS A 1 335 ? 94.985 77.438 71.549 1.00 45.08 335 LYS A C 1
ATOM 2327 O O . LYS A 1 335 ? 94.244 78.411 71.404 1.00 45.57 335 LYS A O 1
ATOM 2333 N N . SER A 1 336 ? 94.725 76.460 72.408 1.00 47.15 336 SER A N 1
ATOM 2334 C CA . SER A 1 336 ? 93.529 76.497 73.237 1.00 49.25 336 SER A CA 1
ATOM 2335 C C . SER A 1 336 ? 93.642 75.600 74.463 1.00 50.63 336 SER A C 1
ATOM 2336 O O . SER A 1 336 ? 94.336 74.582 74.448 1.00 50.84 336 SER A O 1
ATOM 2339 N N . THR A 1 337 ? 92.952 75.999 75.525 1.00 51.81 337 THR A N 1
ATOM 2340 C CA . THR A 1 337 ? 92.933 75.256 76.777 1.00 53.86 337 THR A CA 1
ATOM 2341 C C . THR A 1 337 ? 91.513 75.324 77.321 1.00 55.09 337 THR A C 1
ATOM 2342 O O . THR A 1 337 ? 90.801 76.297 77.068 1.00 55.23 337 THR A O 1
ATOM 2346 N N . LYS A 1 338 ? 91.094 74.298 78.058 1.00 55.82 338 LYS A N 1
ATOM 2347 C CA . LYS A 1 338 ? 89.745 74.288 78.611 1.00 56.90 338 LYS A CA 1
ATOM 2348 C C . LYS A 1 338 ? 89.610 75.310 79.740 1.00 57.38 338 LYS A C 1
ATOM 2349 O O . LYS A 1 338 ? 89.008 75.041 80.780 1.00 58.10 338 LYS A O 1
ATOM 2355 N N . GLN A 1 339 ? 90.183 76.486 79.508 1.00 57.58 339 GLN A N 1
ATOM 2356 C CA . GLN A 1 339 ? 90.150 77.596 80.452 1.00 57.45 339 GLN A CA 1
ATOM 2357 C C . GLN A 1 339 ? 90.002 78.867 79.615 1.00 57.01 339 GLN A C 1
ATOM 2358 O O . GLN A 1 339 ? 89.356 79.833 80.025 1.00 56.84 339 GLN A O 1
ATOM 2364 N N . GLN A 1 340 ? 90.611 78.845 78.433 1.00 55.69 340 GLN A N 1
ATOM 2365 C CA . GLN A 1 340 ? 90.552 79.962 77.496 1.00 54.61 340 GLN A CA 1
ATOM 2366 C C . GLN A 1 340 ? 90.467 79.352 76.097 1.00 53.05 340 GLN A C 1
ATOM 2367 O O . GLN A 1 340 ? 91.444 79.345 75.342 1.00 52.45 340 GLN A O 1
ATOM 2373 N N . GLU A 1 341 ? 89.289 78.832 75.769 1.00 50.23 341 GLU A N 1
ATOM 2374 C CA . GLU A 1 341 ? 89.042 78.193 74.483 1.00 47.57 341 GLU A CA 1
ATOM 2375 C C . GLU A 1 341 ? 89.289 79.131 73.305 1.00 46.57 341 GLU A C 1
ATOM 2376 O O . GLU A 1 341 ? 89.042 80.334 73.391 1.00 46.04 341 GLU A O 1
ATOM 2382 N N . ALA A 1 342 ? 89.774 78.570 72.201 1.00 44.85 342 ALA A N 1
ATOM 2383 C CA . ALA A 1 342 ? 90.044 79.357 71.005 1.00 43.61 342 ALA A CA 1
ATOM 2384 C C . ALA A 1 342 ? 88.734 79.879 70.426 1.00 42.90 342 ALA A C 1
ATOM 2385 O O . ALA A 1 342 ? 87.737 79.156 70.372 1.00 42.10 342 ALA A O 1
ATOM 2387 N N . THR A 1 343 ? 88.740 81.138 70.002 1.00 42.27 343 THR A N 1
ATOM 2388 C CA . THR A 1 343 ? 87.551 81.753 69.422 1.00 42.22 343 THR A CA 1
ATOM 2389 C C . THR A 1 343 ? 87.561 81.554 67.912 1.00 40.94 343 THR A C 1
ATOM 2390 O O . THR A 1 343 ? 86.514 81.557 67.263 1.00 41.52 343 THR A O 1
ATOM 2394 N N . GLN A 1 344 ? 88.757 81.376 67.364 1.00 38.92 344 GLN A N 1
ATOM 2395 C CA . GLN A 1 344 ? 88.929 81.183 65.932 1.00 37.37 344 GLN A CA 1
ATOM 2396 C C . GLN A 1 344 ? 88.869 79.696 65.580 1.00 35.02 344 GLN A C 1
ATOM 2397 O O . GLN A 1 344 ? 89.301 78.848 66.358 1.00 33.58 344 GLN A O 1
ATOM 2403 N N . PRO A 1 345 ? 88.327 79.364 64.400 1.00 32.99 345 PRO A N 1
ATOM 2404 C CA . PRO A 1 345 ? 88.229 77.964 63.977 1.00 31.31 345 PRO A CA 1
ATOM 2405 C C . PRO A 1 345 ? 89.581 77.383 63.569 1.00 30.01 345 PRO A C 1
ATOM 2406 O O . PRO A 1 345 ? 90.514 78.122 63.246 1.00 30.09 345 PRO A O 1
ATOM 2410 N N . ASP A 1 346 ? 89.692 76.058 63.598 1.00 26.95 346 ASP A N 1
ATOM 2411 C CA . ASP A 1 346 ? 90.937 75.410 63.203 1.00 24.92 346 ASP A CA 1
ATOM 2412 C C . ASP A 1 346 ? 91.048 75.452 61.683 1.00 23.54 346 ASP A C 1
ATOM 2413 O O . ASP A 1 346 ? 90.074 75.757 60.999 1.00 23.26 346 ASP A O 1
ATOM 2418 N N . ASP A 1 347 ? 92.231 75.149 61.153 1.00 22.43 347 ASP A N 1
ATOM 2419 C CA . ASP A 1 347 ? 92.438 75.198 59.709 1.00 22.65 347 ASP A CA 1
ATOM 2420 C C . ASP A 1 347 ? 92.918 73.875 59.143 1.00 20.15 347 ASP A C 1
ATOM 2421 O O . ASP A 1 347 ? 93.296 72.964 59.870 1.00 19.36 347 ASP A O 1
ATOM 2426 N N . VAL A 1 348 ? 92.885 73.792 57.825 1.00 21.36 348 VAL A N 1
ATOM 2427 C CA . VAL A 1 348 ? 93.432 72.644 57.123 1.00 19.27 348 VAL A CA 1
ATOM 2428 C C . VAL A 1 348 ? 94.425 73.297 56.178 1.00 20.09 348 VAL A C 1
ATOM 2429 O O . VAL A 1 348 ? 94.138 74.340 55.578 1.00 19.17 348 VAL A O 1
ATOM 2433 N N . ILE A 1 349 ? 95.610 72.719 56.085 1.00 19.69 349 ILE A N 1
ATOM 2434 C CA . ILE A 1 349 ? 96.622 73.258 55.202 1.00 20.85 349 ILE A CA 1
ATOM 2435 C C . ILE A 1 349 ? 96.854 72.270 54.075 1.00 21.10 349 ILE A C 1
ATOM 2436 O O . ILE A 1 349 ? 97.056 71.075 54.312 1.00 22.94 349 ILE A O 1
ATOM 2441 N N . ARG A 1 350 ? 96.793 72.769 52.845 1.00 19.74 350 ARG A N 1
ATOM 2442 C CA . ARG A 1 350 ? 97.026 71.939 51.676 1.00 20.23 350 ARG A CA 1
ATOM 2443 C C . ARG A 1 350 ? 98.439 72.251 51.214 1.00 21.80 350 ARG A C 1
ATOM 2444 O O . ARG A 1 350 ? 98.777 73.416 50.985 1.00 20.98 350 ARG A O 1
ATOM 2452 N N . ILE A 1 351 ? 99.261 71.218 51.091 1.00 21.49 351 ILE A N 1
ATOM 2453 C CA . ILE A 1 351 ? 100.640 71.398 50.650 1.00 23.70 351 ILE A CA 1
ATOM 2454 C C . ILE A 1 351 ? 100.906 70.592 49.386 1.00 25.05 351 ILE A C 1
ATOM 2455 O O . ILE A 1 351 ? 100.778 69.367 49.388 1.00 22.72 351 ILE A O 1
ATOM 2460 N N . ALA A 1 352 ? 101.258 71.282 48.304 1.00 25.90 352 ALA A N 1
ATOM 2461 C CA . ALA A 1 352 ? 101.574 70.610 47.049 1.00 29.47 352 ALA A CA 1
ATOM 2462 C C . ALA A 1 352 ? 102.984 70.061 47.224 1.00 30.71 352 ALA A C 1
ATOM 2463 O O . ALA A 1 352 ? 103.931 70.821 47.399 1.00 32.77 352 ALA A O 1
ATOM 2465 N N . LEU A 1 353 ? 103.123 68.741 47.190 1.00 31.81 353 LEU A N 1
ATOM 2466 C CA . LEU A 1 353 ? 104.427 68.119 47.377 1.00 33.43 353 LEU A CA 1
ATOM 2467 C C . LEU A 1 353 ? 105.302 68.158 46.130 1.00 34.60 353 LEU A C 1
ATOM 2468 O O . LEU A 1 353 ? 104.790 68.517 45.045 1.00 36.79 353 LEU A O 1
ATOM 2474 N N . GLU B 1 33 ? 58.957 96.616 73.717 1.00 39.95 33 GLU B N 1
ATOM 2475 C CA . GLU B 1 33 ? 60.342 96.613 73.156 1.00 41.12 33 GLU B CA 1
ATOM 2476 C C . GLU B 1 33 ? 60.655 95.288 72.460 1.00 40.71 33 GLU B C 1
ATOM 2477 O O . GLU B 1 33 ? 60.253 94.223 72.926 1.00 39.79 33 GLU B O 1
ATOM 2491 N N . LEU B 1 35 ? 63.695 92.790 70.292 1.00 36.56 35 LEU B N 1
ATOM 2492 C CA . LEU B 1 35 ? 65.106 92.471 70.106 1.00 34.49 35 LEU B CA 1
ATOM 2493 C C . LEU B 1 35 ? 65.203 91.369 69.058 1.00 33.34 35 LEU B C 1
ATOM 2494 O O . LEU B 1 35 ? 64.639 90.288 69.242 1.00 33.54 35 LEU B O 1
ATOM 2499 N N . ARG B 1 36 ? 65.900 91.645 67.960 1.00 31.30 36 ARG B N 1
ATOM 2500 C CA . ARG B 1 36 ? 66.068 90.650 66.905 1.00 29.17 36 ARG B CA 1
ATOM 2501 C C . ARG B 1 36 ? 67.484 90.096 67.004 1.00 29.92 36 ARG B C 1
ATOM 2502 O O . ARG B 1 36 ? 68.449 90.851 67.097 1.00 29.38 36 ARG B O 1
ATOM 2510 N N . LYS B 1 37 ? 67.603 88.775 66.999 1.00 28.67 37 LYS B N 1
ATOM 2511 C CA . LYS B 1 37 ? 68.902 88.131 67.115 1.00 29.84 37 LYS B CA 1
ATOM 2512 C C . LYS B 1 37 ? 69.083 87.049 66.056 1.00 28.27 37 LYS B C 1
ATOM 2513 O O . LYS B 1 37 ? 68.220 86.189 65.884 1.00 26.31 37 LYS B O 1
ATOM 2519 N N . ALA B 1 38 ? 70.203 87.092 65.342 1.00 27.23 38 ALA B N 1
ATOM 2520 C CA . ALA B 1 38 ? 70.473 86.076 64.332 1.00 25.84 38 ALA B CA 1
ATOM 2521 C C . ALA B 1 38 ? 70.898 84.827 65.091 1.00 25.89 38 ALA B C 1
ATOM 2522 O O . ALA B 1 38 ? 71.642 84.919 66.068 1.00 26.02 38 ALA B O 1
ATOM 2524 N N . VAL B 1 39 ? 70.423 83.660 64.660 1.00 24.84 39 VAL B N 1
ATOM 2525 C CA . VAL B 1 39 ? 70.786 82.421 65.337 1.00 24.80 39 VAL B CA 1
ATOM 2526 C C . VAL B 1 39 ? 71.347 81.389 64.368 1.00 24.41 39 VAL B C 1
ATOM 2527 O O . VAL B 1 39 ? 72.455 80.894 64.559 1.00 26.60 39 VAL B O 1
ATOM 2531 N N . GLY B 1 40 ? 70.574 81.059 63.340 1.00 24.07 40 GLY B N 1
ATOM 2532 C CA . GLY B 1 40 ? 71.022 80.078 62.367 1.00 22.09 40 GLY B CA 1
ATOM 2533 C C . GLY B 1 40 ? 70.052 79.914 61.211 1.00 21.79 40 GLY B C 1
ATOM 2534 O O . GLY B 1 40 ? 68.908 80.364 61.275 1.00 22.97 40 GLY B O 1
ATOM 2535 N N . LYS B 1 41 ? 70.508 79.270 60.142 1.00 20.86 41 LYS B N 1
ATOM 2536 C CA . LYS B 1 41 ? 69.668 79.048 58.973 1.00 19.76 41 LYS B CA 1
ATOM 2537 C C . LYS B 1 41 ? 68.632 77.962 59.246 1.00 20.63 41 LYS B C 1
ATOM 2538 O O . LYS B 1 41 ? 68.870 77.053 60.040 1.00 19.96 41 LYS B O 1
ATOM 2544 N N . GLY B 1 42 ? 67.489 78.071 58.575 1.00 20.99 42 GLY B N 1
ATOM 2545 C CA . GLY B 1 42 ? 66.426 77.089 58.716 1.00 19.57 42 GLY B CA 1
ATOM 2546 C C . GLY B 1 42 ? 65.760 77.032 60.077 1.00 17.09 42 GLY B C 1
ATOM 2547 O O . GLY B 1 42 ? 65.563 75.952 60.629 1.00 17.84 42 GLY B O 1
ATOM 2548 N N . ALA B 1 43 ? 65.385 78.187 60.615 1.00 16.64 43 ALA B N 1
ATOM 2549 C CA . ALA B 1 43 ? 64.744 78.235 61.926 1.00 16.68 43 ALA B CA 1
ATOM 2550 C C . ALA B 1 43 ? 63.285 77.793 61.882 1.00 16.85 43 ALA B C 1
ATOM 2551 O O . ALA B 1 43 ? 62.545 78.152 60.967 1.00 18.46 43 ALA B O 1
ATOM 2553 N N . TYR B 1 44 ? 62.878 77.013 62.879 1.00 15.82 44 TYR B N 1
ATOM 2554 C CA . TYR B 1 44 ? 61.505 76.555 62.956 1.00 16.12 44 TYR B CA 1
ATOM 2555 C C . TYR B 1 44 ? 60.922 76.751 64.343 1.00 15.26 44 TYR B C 1
ATOM 2556 O O . TYR B 1 44 ? 60.865 77.881 64.818 1.00 15.89 44 TYR B O 1
ATOM 2565 N N . GLU B 1 45 ? 60.515 75.678 65.018 1.00 13.43 45 GLU B N 1
ATOM 2566 C CA . GLU B 1 45 ? 59.888 75.838 66.329 1.00 13.51 45 GLU B CA 1
ATOM 2567 C C . GLU B 1 45 ? 60.791 75.971 67.544 1.00 13.25 45 GLU B C 1
ATOM 2568 O O . GLU B 1 45 ? 61.983 75.661 67.505 1.00 14.79 45 GLU B O 1
ATOM 2582 N N . ALA B 1 47 ? 60.972 75.933 72.164 1.00 16.42 47 ALA B N 1
ATOM 2583 C CA . ALA B 1 47 ? 60.460 75.409 73.426 1.00 17.33 47 ALA B CA 1
ATOM 2584 C C . ALA B 1 47 ? 61.084 76.234 74.549 1.00 19.00 47 ALA B C 1
ATOM 2585 O O . ALA B 1 47 ? 62.251 76.616 74.471 1.00 17.63 47 ALA B O 1
ATOM 2587 N N . TYR B 1 48 ? 60.310 76.491 75.599 1.00 17.88 48 TYR B N 1
ATOM 2588 C CA . TYR B 1 48 ? 60.798 77.286 76.722 1.00 20.56 48 TYR B CA 1
ATOM 2589 C C . TYR B 1 48 ? 60.727 76.493 78.025 1.00 21.09 48 TYR B C 1
ATOM 2590 O O . TYR B 1 48 ? 59.772 75.746 78.247 1.00 19.23 48 TYR B O 1
ATOM 2599 N N . SER B 1 49 ? 61.738 76.653 78.877 1.00 19.08 49 SER B N 1
ATOM 2600 C CA . SER B 1 49 ? 61.765 75.982 80.173 1.00 22.22 49 SER B CA 1
ATOM 2601 C C . SER B 1 49 ? 62.080 76.954 81.305 1.00 23.01 49 SER B C 1
ATOM 2602 O O . SER B 1 49 ? 63.122 77.603 81.303 1.00 22.95 49 SER B O 1
ATOM 2605 N N . GLN B 1 50 ? 61.180 77.043 82.277 1.00 24.09 50 GLN B N 1
ATOM 2606 C CA . GLN B 1 50 ? 61.390 77.935 83.410 1.00 26.20 50 GLN B CA 1
ATOM 2607 C C . GLN B 1 50 ? 62.461 77.351 84.325 1.00 25.59 50 GLN B C 1
ATOM 2608 O O . GLN B 1 50 ? 63.335 78.066 84.807 1.00 26.74 50 GLN B O 1
ATOM 2614 N N . GLN B 1 51 ? 62.393 76.042 84.545 1.00 26.26 51 GLN B N 1
ATOM 2615 C CA . GLN B 1 51 ? 63.344 75.352 85.402 1.00 25.44 51 GLN B CA 1
ATOM 2616 C C . GLN B 1 51 ? 64.777 75.549 84.903 1.00 26.39 51 GLN B C 1
ATOM 2617 O O . GLN B 1 51 ? 65.683 75.826 85.689 1.00 26.39 51 GLN B O 1
ATOM 2623 N N . GLU B 1 52 ? 64.979 75.417 83.596 1.00 24.38 52 GLU B N 1
ATOM 2624 C CA . GLU B 1 52 ? 66.306 75.580 83.011 1.00 26.00 52 GLU B CA 1
ATOM 2625 C C . GLU B 1 52 ? 66.632 77.025 82.668 1.00 25.75 52 GLU B C 1
ATOM 2626 O O . GLU B 1 52 ? 67.786 77.348 82.375 1.00 27.21 52 GLU B O 1
ATOM 2632 N N . ASN B 1 53 ? 65.620 77.889 82.713 1.00 25.01 53 ASN B N 1
ATOM 2633 C CA . ASN B 1 53 ? 65.784 79.295 82.369 1.00 24.58 53 ASN B CA 1
ATOM 2634 C C . ASN B 1 53 ? 66.404 79.363 80.983 1.00 24.10 53 ASN B C 1
ATOM 2635 O O . ASN B 1 53 ? 67.467 79.955 80.788 1.00 22.02 53 ASN B O 1
ATOM 2640 N N . ALA B 1 54 ? 65.729 78.746 80.016 1.00 21.16 54 ALA B N 1
ATOM 2641 C CA . ALA B 1 54 ? 66.247 78.710 78.660 1.00 21.49 54 ALA B CA 1
ATOM 2642 C C . ALA B 1 54 ? 65.170 78.540 77.603 1.00 18.52 54 ALA B C 1
ATOM 2643 O O . ALA B 1 54 ? 64.049 78.118 77.889 1.00 21.19 54 ALA B O 1
ATOM 2645 N N . LEU B 1 55 ? 65.534 78.885 76.374 1.00 18.44 55 LEU B N 1
ATOM 2646 C CA . LEU B 1 55 ? 64.662 78.770 75.218 1.00 18.25 55 LEU B CA 1
ATOM 2647 C C . LEU B 1 55 ? 65.474 77.975 74.196 1.00 17.97 55 LEU B C 1
ATOM 2648 O O . LEU B 1 55 ? 66.664 78.222 74.047 1.00 19.71 55 LEU B O 1
ATOM 2653 N N . TRP B 1 56 ? 64.857 77.004 73.527 1.00 17.43 56 TRP B N 1
ATOM 2654 C CA . TRP B 1 56 ? 65.571 76.248 72.496 1.00 16.33 56 TRP B CA 1
ATOM 2655 C C . TRP B 1 56 ? 64.908 76.513 71.160 1.00 17.31 56 TRP B C 1
ATOM 2656 O O . TRP B 1 56 ? 63.696 76.739 71.083 1.00 17.35 56 TRP B O 1
ATOM 2667 N N . LEU B 1 57 ? 65.716 76.504 70.109 1.00 15.20 57 LEU B N 1
ATOM 2668 C CA . LEU B 1 57 ? 65.225 76.726 68.764 1.00 15.64 57 LEU B CA 1
ATOM 2669 C C . LEU B 1 57 ? 65.707 75.612 67.848 1.00 15.55 57 LEU B C 1
ATOM 2670 O O . LEU B 1 57 ? 66.897 75.306 67.795 1.00 15.27 57 LEU B O 1
ATOM 2675 N N . ALA B 1 58 ? 64.776 75.004 67.130 1.00 14.11 58 ALA B N 1
ATOM 2676 C CA . ALA B 1 58 ? 65.118 73.959 66.184 1.00 15.04 58 ALA B CA 1
ATOM 2677 C C . ALA B 1 58 ? 65.518 74.605 64.862 1.00 15.35 58 ALA B C 1
ATOM 2678 O O . ALA B 1 58 ? 64.801 75.470 64.360 1.00 16.40 58 ALA B O 1
ATOM 2680 N N . THR B 1 59 ? 66.657 74.206 64.297 1.00 14.56 59 THR B N 1
ATOM 2681 C CA . THR B 1 59 ? 67.061 74.744 62.996 1.00 14.51 59 THR B CA 1
ATOM 2682 C C . THR B 1 59 ? 67.476 73.591 62.093 1.00 16.03 59 THR B C 1
ATOM 2683 O O . THR B 1 59 ? 68.159 72.673 62.531 1.00 15.55 59 THR B O 1
ATOM 2687 N N . SER B 1 60 ? 67.055 73.636 60.837 1.00 16.10 60 SER B N 1
ATOM 2688 C CA . SER B 1 60 ? 67.396 72.577 59.895 1.00 18.05 60 SER B CA 1
ATOM 2689 C C . SER B 1 60 ? 68.695 72.899 59.164 1.00 18.33 60 SER B C 1
ATOM 2690 O O . SER B 1 60 ? 69.213 72.061 58.428 1.00 16.99 60 SER B O 1
ATOM 2693 N N . GLN B 1 61 ? 69.200 74.116 59.372 1.00 16.22 61 GLN B N 1
ATOM 2694 C CA . GLN B 1 61 ? 70.425 74.605 58.729 1.00 19.11 61 GLN B CA 1
ATOM 2695 C C . GLN B 1 61 ? 70.193 74.721 57.214 1.00 19.75 61 GLN B C 1
ATOM 2696 O O . GLN B 1 61 ? 69.047 74.774 56.776 1.00 22.22 61 GLN B O 1
ATOM 2702 N N . SER B 1 62 ? 71.256 74.781 56.414 1.00 21.28 62 SER B N 1
ATOM 2703 C CA . SER B 1 62 ? 71.099 74.913 54.957 1.00 22.31 62 SER B CA 1
ATOM 2704 C C . SER B 1 62 ? 70.613 73.631 54.282 1.00 23.26 62 SER B C 1
ATOM 2705 O O . SER B 1 62 ? 71.171 72.554 54.509 1.00 24.29 62 SER B O 1
ATOM 2708 N N . ARG B 1 63 ? 69.594 73.745 53.432 1.00 22.60 63 ARG B N 1
ATOM 2709 C CA . ARG B 1 63 ? 69.066 72.568 52.743 1.00 25.34 63 ARG B CA 1
ATOM 2710 C C . ARG B 1 63 ? 70.062 71.974 51.755 1.00 24.88 63 ARG B C 1
ATOM 2711 O O . ARG B 1 63 ? 70.147 70.760 51.595 1.00 25.08 63 ARG B O 1
ATOM 2719 N N . LYS B 1 64 ? 70.830 72.828 51.100 1.00 24.47 64 LYS B N 1
ATOM 2720 C CA . LYS B 1 64 ? 71.785 72.343 50.116 1.00 26.71 64 LYS B CA 1
ATOM 2721 C C . LYS B 1 64 ? 73.191 72.025 50.644 1.00 24.84 64 LYS B C 1
ATOM 2722 O O . LYS B 1 64 ? 73.898 71.207 50.058 1.00 26.12 64 LYS B O 1
ATOM 2728 N N . LEU B 1 65 ? 73.585 72.641 51.755 1.00 22.59 65 LEU B N 1
ATOM 2729 C CA . LEU B 1 65 ? 74.919 72.419 52.319 1.00 21.82 65 LEU B CA 1
ATOM 2730 C C . LEU B 1 65 ? 74.998 71.520 53.551 1.00 20.80 65 LEU B C 1
ATOM 2731 O O . LEU B 1 65 ? 76.009 70.853 53.758 1.00 19.86 65 LEU B O 1
ATOM 2736 N N . ASP B 1 66 ? 73.946 71.500 54.364 1.00 18.13 66 ASP B N 1
ATOM 2737 C CA . ASP B 1 66 ? 73.964 70.720 55.596 1.00 17.18 66 ASP B CA 1
ATOM 2738 C C . ASP B 1 66 ? 73.169 69.418 55.624 1.00 15.25 66 ASP B C 1
ATOM 2739 O O . ASP B 1 66 ? 72.054 69.348 55.110 1.00 16.74 66 ASP B O 1
ATOM 2744 N N . LYS B 1 67 ? 73.759 68.397 56.242 1.00 13.61 67 LYS B N 1
ATOM 2745 C CA . LYS B 1 67 ? 73.079 67.122 56.461 1.00 14.43 67 LYS B CA 1
ATOM 2746 C C . LYS B 1 67 ? 72.846 67.239 57.965 1.00 13.75 67 LYS B C 1
ATOM 2747 O O . LYS B 1 67 ? 73.750 67.619 58.713 1.00 13.41 67 LYS B O 1
ATOM 2753 N N . GLY B 1 68 ? 71.636 66.948 58.414 1.00 12.37 68 GLY B N 1
ATOM 2754 C CA . GLY B 1 68 ? 71.364 67.093 59.830 1.00 11.95 68 GLY B CA 1
ATOM 2755 C C . GLY B 1 68 ? 71.122 68.554 60.173 1.00 13.36 68 GLY B C 1
ATOM 2756 O O . GLY B 1 68 ? 71.102 69.415 59.290 1.00 13.92 68 GLY B O 1
ATOM 2757 N N . GLY B 1 69 ? 70.942 68.839 61.455 1.00 12.59 69 GLY B N 1
ATOM 2758 C CA . GLY B 1 69 ? 70.686 70.213 61.857 1.00 13.27 69 GLY B CA 1
ATOM 2759 C C . GLY B 1 69 ? 71.196 70.525 63.244 1.00 13.31 69 GLY B C 1
ATOM 2760 O O . GLY B 1 69 ? 71.989 69.781 63.811 1.00 13.45 69 GLY B O 1
ATOM 2761 N N . VAL B 1 70 ? 70.733 71.638 63.800 1.00 14.20 70 VAL B N 1
ATOM 2762 C CA . VAL B 1 70 ? 71.186 72.050 65.120 1.00 13.70 70 VAL B CA 1
ATOM 2763 C C . VAL B 1 70 ? 70.057 72.593 65.978 1.00 13.39 70 VAL B C 1
ATOM 2764 O O . VAL B 1 70 ? 69.205 73.327 65.485 1.00 14.59 70 VAL B O 1
ATOM 2768 N N . VAL B 1 71 ? 70.049 72.212 67.249 1.00 12.13 71 VAL B N 1
ATOM 2769 C CA . VAL B 1 71 ? 69.085 72.756 68.195 1.00 13.44 71 VAL B CA 1
ATOM 2770 C C . VAL B 1 71 ? 69.915 73.737 69.027 1.00 13.54 71 VAL B C 1
ATOM 2771 O O . VAL B 1 71 ? 70.943 73.367 69.600 1.00 14.16 71 VAL B O 1
ATOM 2775 N N . TYR B 1 72 ? 69.488 74.992 69.082 1.00 14.24 72 TYR B N 1
ATOM 2776 C CA . TYR B 1 72 ? 70.232 75.980 69.850 1.00 15.25 72 TYR B CA 1
ATOM 2777 C C . TYR B 1 72 ? 69.553 76.305 71.163 1.00 16.69 72 TYR B C 1
ATOM 2778 O O . TYR B 1 72 ? 68.336 76.493 71.203 1.00 18.09 72 TYR B O 1
ATOM 2787 N N . ARG B 1 73 ? 70.334 76.357 72.235 1.00 14.56 73 ARG B N 1
ATOM 2788 C CA . ARG B 1 73 ? 69.798 76.750 73.529 1.00 17.69 73 ARG B CA 1
ATOM 2789 C C . ARG B 1 73 ? 70.146 78.239 73.593 1.00 18.72 73 ARG B C 1
ATOM 2790 O O . ARG B 1 73 ? 71.298 78.612 73.363 1.00 18.80 73 ARG B O 1
ATOM 2798 N N . LEU B 1 74 ? 69.154 79.085 73.872 1.00 18.93 74 LEU B N 1
ATOM 2799 C CA . LEU B 1 74 ? 69.355 80.535 73.916 1.00 20.58 74 LEU B CA 1
ATOM 2800 C C . LEU B 1 74 ? 69.029 81.114 75.286 1.00 21.85 74 LEU B C 1
ATOM 2801 O O . LEU B 1 74 ? 68.230 80.551 76.038 1.00 19.02 74 LEU B O 1
ATOM 2806 N N . ASP B 1 75 ? 69.660 82.238 75.612 1.00 22.75 75 ASP B N 1
ATOM 2807 C CA . ASP B 1 75 ? 69.386 82.902 76.880 1.00 24.27 75 ASP B CA 1
ATOM 2808 C C . ASP B 1 75 ? 68.060 83.628 76.652 1.00 21.73 75 ASP B C 1
ATOM 2809 O O . ASP B 1 75 ? 67.896 84.329 75.655 1.00 22.16 75 ASP B O 1
ATOM 2814 N N . PRO B 1 76 ? 67.093 83.454 77.566 1.00 23.22 76 PRO B N 1
ATOM 2815 C CA . PRO B 1 76 ? 65.765 84.073 77.476 1.00 23.40 76 PRO B CA 1
ATOM 2816 C C . PRO B 1 76 ? 65.725 85.596 77.366 1.00 23.34 76 PRO B C 1
ATOM 2817 O O . PRO B 1 76 ? 64.747 86.153 76.867 1.00 23.09 76 PRO B O 1
ATOM 2821 N N . VAL B 1 77 ? 66.780 86.262 77.830 1.00 24.61 77 VAL B N 1
ATOM 2822 C CA . VAL B 1 77 ? 66.833 87.722 77.807 1.00 24.90 77 VAL B CA 1
ATOM 2823 C C . VAL B 1 77 ? 67.618 88.320 76.642 1.00 25.16 77 VAL B C 1
ATOM 2824 O O . VAL B 1 77 ? 67.123 89.203 75.945 1.00 24.78 77 VAL B O 1
ATOM 2828 N N . THR B 1 78 ? 68.839 87.835 76.435 1.00 25.64 78 THR B N 1
ATOM 2829 C CA . THR B 1 78 ? 69.705 88.342 75.371 1.00 27.36 78 THR B CA 1
ATOM 2830 C C . THR B 1 78 ? 69.633 87.568 74.053 1.00 26.75 78 THR B C 1
ATOM 2831 O O . THR B 1 78 ? 70.044 88.076 73.006 1.00 27.76 78 THR B O 1
ATOM 2835 N N . LEU B 1 79 ? 69.120 86.344 74.114 1.00 26.53 79 LEU B N 1
ATOM 2836 C CA . LEU B 1 79 ? 69.012 85.478 72.944 1.00 24.13 79 LEU B CA 1
ATOM 2837 C C . LEU B 1 79 ? 70.385 85.002 72.501 1.00 25.47 79 LEU B C 1
ATOM 2838 O O . LEU B 1 79 ? 70.569 84.577 71.361 1.00 26.09 79 LEU B O 1
ATOM 2843 N N . GLU B 1 80 ? 71.347 85.083 73.413 1.00 25.53 80 GLU B N 1
ATOM 2844 C CA . GLU B 1 80 ? 72.701 84.632 73.125 1.00 26.84 80 GLU B CA 1
ATOM 2845 C C . GLU B 1 80 ? 72.712 83.105 73.105 1.00 25.22 80 GLU B C 1
ATOM 2846 O O . GLU B 1 80 ? 72.050 82.464 73.923 1.00 25.54 80 GLU B O 1
ATOM 2852 N N . VAL B 1 81 ? 73.454 82.526 72.167 1.00 24.10 81 VAL B N 1
ATOM 2853 C CA . VAL B 1 81 ? 73.548 81.076 72.087 1.00 23.14 81 VAL B CA 1
ATOM 2854 C C . VAL B 1 81 ? 74.411 80.560 73.238 1.00 22.17 81 VAL B C 1
ATOM 2855 O O . VAL B 1 81 ? 75.583 80.932 73.370 1.00 23.46 81 VAL B O 1
ATOM 2859 N N . THR B 1 82 ? 73.837 79.707 74.077 1.00 21.26 82 THR B N 1
ATOM 2860 C CA . THR B 1 82 ? 74.578 79.155 75.201 1.00 21.84 82 THR B CA 1
ATOM 2861 C C . THR B 1 82 ? 74.917 77.696 74.963 1.00 22.65 82 THR B C 1
ATOM 2862 O O . THR B 1 82 ? 75.718 77.109 75.690 1.00 23.80 82 THR B O 1
ATOM 2866 N N . GLN B 1 83 ? 74.303 77.114 73.936 1.00 21.42 83 GLN B N 1
ATOM 2867 C CA . GLN B 1 83 ? 74.577 75.727 73.583 1.00 21.16 83 GLN B CA 1
ATOM 2868 C C . GLN B 1 83 ? 74.104 75.450 72.167 1.00 18.91 83 GLN B C 1
ATOM 2869 O O . GLN B 1 83 ? 73.077 75.962 71.730 1.00 18.95 83 GLN B O 1
ATOM 2875 N N . ALA B 1 84 ? 74.886 74.655 71.446 1.00 18.47 84 ALA B N 1
ATOM 2876 C CA . ALA B 1 84 ? 74.536 74.271 70.085 1.00 17.84 84 ALA B CA 1
ATOM 2877 C C . ALA B 1 84 ? 74.586 72.752 70.081 1.00 17.43 84 ALA B C 1
ATOM 2878 O O . ALA B 1 84 ? 75.644 72.169 70.274 1.00 18.37 84 ALA B O 1
ATOM 2880 N N . ILE B 1 85 ? 73.435 72.122 69.877 1.00 15.32 85 ILE B N 1
ATOM 2881 C CA . ILE B 1 85 ? 73.334 70.669 69.883 1.00 14.41 85 ILE B CA 1
ATOM 2882 C C . ILE B 1 85 ? 73.221 70.148 68.459 1.00 12.97 85 ILE B C 1
ATOM 2883 O O . ILE B 1 85 ? 72.187 70.296 67.805 1.00 12.76 85 ILE B O 1
ATOM 2888 N N . HIS B 1 86 ? 74.293 69.538 67.979 1.00 13.29 86 HIS B N 1
ATOM 2889 C CA . HIS B 1 86 ? 74.302 68.997 66.628 1.00 12.68 86 HIS B CA 1
ATOM 2890 C C . HIS B 1 86 ? 73.476 67.716 66.600 1.00 13.35 86 HIS B C 1
ATOM 2891 O O . HIS B 1 86 ? 73.577 66.875 67.492 1.00 13.94 86 HIS B O 1
ATOM 2898 N N . ASN B 1 87 ? 72.649 67.608 65.570 1.00 12.84 87 ASN B N 1
ATOM 2899 C CA . ASN B 1 87 ? 71.742 66.486 65.385 1.00 13.18 87 ASN B CA 1
ATOM 2900 C C . ASN B 1 87 ? 71.917 65.829 64.027 1.00 12.78 87 ASN B C 1
ATOM 2901 O O . ASN B 1 87 ? 71.991 66.521 63.010 1.00 13.55 87 ASN B O 1
ATOM 2906 N N . ASP B 1 88 ? 71.948 64.493 64.024 1.00 12.30 88 ASP B N 1
ATOM 2907 C CA . ASP B 1 88 ? 72.059 63.695 62.800 1.00 13.85 88 ASP B CA 1
ATOM 2908 C C . ASP B 1 88 ? 70.889 64.019 61.871 1.00 13.68 88 ASP B C 1
ATOM 2909 O O . ASP B 1 88 ? 71.046 64.089 60.648 1.00 13.17 88 ASP B O 1
ATOM 2914 N N . LEU B 1 89 ? 69.701 64.149 62.464 1.00 14.08 89 LEU B N 1
ATOM 2915 C CA . LEU B 1 89 ? 68.492 64.450 61.701 1.00 14.16 89 LEU B CA 1
ATOM 2916 C C . LEU B 1 89 ? 68.041 65.884 61.948 1.00 13.71 89 LEU B C 1
ATOM 2917 O O . LEU B 1 89 ? 68.113 66.384 63.072 1.00 16.44 89 LEU B O 1
ATOM 2922 N N . LYS B 1 90 ? 67.591 66.543 60.888 1.00 12.36 90 LYS B N 1
ATOM 2923 C CA . LYS B 1 90 ? 67.122 67.920 60.996 1.00 11.62 90 LYS B CA 1
ATOM 2924 C C . LYS B 1 90 ? 65.879 68.021 61.878 1.00 12.74 90 LYS B C 1
ATOM 2925 O O . LYS B 1 90 ? 64.917 67.265 61.699 1.00 13.05 90 LYS B O 1
ATOM 2931 N N . PRO B 1 91 ? 65.895 68.939 62.861 1.00 12.87 91 PRO B N 1
ATOM 2932 C CA . PRO B 1 91 ? 64.751 69.138 63.765 1.00 12.95 91 PRO B CA 1
ATOM 2933 C C . PRO B 1 91 ? 63.877 70.279 63.224 1.00 14.08 91 PRO B C 1
ATOM 2934 O O . PRO B 1 91 ? 64.395 71.244 62.674 1.00 15.20 91 PRO B O 1
ATOM 2938 N N . PHE B 1 92 ? 62.564 70.167 63.395 1.00 14.49 92 PHE B N 1
ATOM 2939 C CA . PHE B 1 92 ? 61.620 71.177 62.908 1.00 14.22 92 PHE B CA 1
ATOM 2940 C C . PHE B 1 92 ? 60.645 71.535 64.022 1.00 15.28 92 PHE B C 1
ATOM 2941 O O . PHE B 1 92 ? 60.777 72.580 64.660 1.00 16.77 92 PHE B O 1
ATOM 2949 N N . GLY B 1 93 ? 59.665 70.664 64.253 1.00 14.94 93 GLY B N 1
ATOM 2950 C CA . GLY B 1 93 ? 58.705 70.902 65.313 1.00 14.55 93 GLY B CA 1
ATOM 2951 C C . GLY B 1 93 ? 59.360 70.727 66.672 1.00 14.95 93 GLY B C 1
ATOM 2952 O O . GLY B 1 93 ? 60.359 70.022 66.798 1.00 14.64 93 GLY B O 1
ATOM 2953 N N . ALA B 1 94 ? 58.805 71.367 67.701 1.00 14.94 94 ALA B N 1
ATOM 2954 C CA . ALA B 1 94 ? 59.378 71.263 69.035 1.00 14.20 94 ALA B CA 1
ATOM 2955 C C . ALA B 1 94 ? 58.351 71.366 70.158 1.00 15.69 94 ALA B C 1
ATOM 2956 O O . ALA B 1 94 ? 57.308 72.009 70.017 1.00 17.58 94 ALA B O 1
ATOM 2958 N N . THR B 1 95 ? 58.661 70.719 71.271 1.00 16.41 95 THR B N 1
ATOM 2959 C CA . THR B 1 95 ? 57.825 70.770 72.461 1.00 16.76 95 THR B CA 1
ATOM 2960 C C . THR B 1 95 ? 58.698 70.317 73.617 1.00 17.93 95 THR B C 1
ATOM 2961 O O . THR B 1 95 ? 59.831 69.864 73.418 1.00 16.23 95 THR B O 1
ATOM 2965 N N . ILE B 1 96 ? 58.196 70.466 74.833 1.00 15.39 96 ILE B N 1
ATOM 2966 C CA . ILE B 1 96 ? 58.958 70.059 75.997 1.00 17.39 96 ILE B CA 1
ATOM 2967 C C . ILE B 1 96 ? 58.052 69.439 77.042 1.00 17.24 96 ILE B C 1
ATOM 2968 O O . ILE B 1 96 ? 56.896 69.847 77.203 1.00 18.86 96 ILE B O 1
ATOM 2973 N N . ASN B 1 97 ? 58.561 68.407 77.703 1.00 16.92 97 ASN B N 1
ATOM 2974 C CA . ASN B 1 97 ? 57.835 67.779 78.788 1.00 16.34 97 ASN B CA 1
ATOM 2975 C C . ASN B 1 97 ? 58.490 68.397 80.022 1.00 18.40 97 ASN B C 1
ATOM 2976 O O . ASN B 1 97 ? 59.660 68.133 80.305 1.00 17.34 97 ASN B O 1
ATOM 2981 N N . ASN B 1 98 ? 57.736 69.218 80.748 1.00 18.76 98 ASN B N 1
ATOM 2982 C CA . ASN B 1 98 ? 58.252 69.900 81.935 1.00 20.42 98 ASN B CA 1
ATOM 2983 C C . ASN B 1 98 ? 58.524 68.999 83.136 1.00 21.65 98 ASN B C 1
ATOM 2984 O O . ASN B 1 98 ? 59.385 69.298 83.965 1.00 21.37 98 ASN B O 1
ATOM 2989 N N . THR B 1 99 ? 57.787 67.902 83.240 1.00 21.47 99 THR B N 1
ATOM 2990 C CA . THR B 1 99 ? 57.967 66.985 84.352 1.00 23.18 99 THR B CA 1
ATOM 2991 C C . THR B 1 99 ? 59.272 66.189 84.248 1.00 22.45 99 THR B C 1
ATOM 2992 O O . THR B 1 99 ? 59.944 65.943 85.249 1.00 23.37 99 THR B O 1
ATOM 2996 N N . THR B 1 100 ? 59.632 65.801 83.030 1.00 22.35 100 THR B N 1
ATOM 2997 C CA . THR B 1 100 ? 60.853 65.033 82.794 1.00 22.14 100 THR B CA 1
ATOM 2998 C C . THR B 1 100 ? 61.984 65.912 82.274 1.00 21.91 100 THR B C 1
ATOM 2999 O O . THR B 1 100 ? 63.120 65.453 82.131 1.00 21.99 100 THR B O 1
ATOM 3003 N N . GLN B 1 101 ? 61.672 67.171 81.982 1.00 20.66 101 GLN B N 1
ATOM 3004 C CA . GLN B 1 101 ? 62.666 68.098 81.450 1.00 19.17 101 GLN B CA 1
ATOM 3005 C C . GLN B 1 101 ? 63.300 67.486 80.201 1.00 17.55 101 GLN B C 1
ATOM 3006 O O . GLN B 1 101 ? 64.522 67.433 80.050 1.00 18.35 101 GLN B O 1
ATOM 3012 N N . THR B 1 102 ? 62.436 67.030 79.306 1.00 16.47 102 THR B N 1
ATOM 3013 C CA . THR B 1 102 ? 62.872 66.409 78.059 1.00 16.25 102 THR B CA 1
ATOM 3014 C C . THR B 1 102 ? 62.299 67.158 76.863 1.00 16.80 102 THR B C 1
ATOM 3015 O O . THR B 1 102 ? 61.097 67.409 76.799 1.00 15.22 102 THR B O 1
ATOM 3019 N N . LEU B 1 103 ? 63.170 67.538 75.933 1.00 14.98 103 LEU B N 1
ATOM 3020 C CA . LEU B 1 103 ? 62.755 68.240 74.721 1.00 16.08 103 LEU B CA 1
ATOM 3021 C C . LEU B 1 103 ? 62.424 67.188 73.671 1.00 15.96 103 LEU B C 1
ATOM 3022 O O . LEU B 1 103 ? 63.086 66.158 73.599 1.00 16.78 103 LEU B O 1
ATOM 3027 N N . TRP B 1 104 ? 61.403 67.454 72.865 1.00 14.82 104 TRP B N 1
ATOM 3028 C CA . TRP B 1 104 ? 61.011 66.531 71.816 1.00 15.04 104 TRP B CA 1
ATOM 3029 C C . TRP B 1 104 ? 60.963 67.296 70.502 1.00 14.59 104 TRP B C 1
ATOM 3030 O O . TRP B 1 104 ? 60.320 68.337 70.404 1.00 14.10 104 TRP B O 1
ATOM 3041 N N . PHE B 1 105 ? 61.663 66.777 69.492 1.00 14.38 105 PHE B N 1
ATOM 3042 C CA . PHE B 1 105 ? 61.723 67.431 68.195 1.00 15.05 105 PHE B CA 1
ATOM 3043 C C . PHE B 1 105 ? 61.242 66.530 67.067 1.00 14.60 105 PHE B C 1
ATOM 3044 O O . PHE B 1 105 ? 61.505 65.326 67.061 1.00 15.32 105 PHE B O 1
ATOM 3052 N N . GLY B 1 106 ? 60.537 67.134 66.120 1.00 14.06 106 GLY B N 1
ATOM 3053 C CA . GLY B 1 106 ? 60.026 66.404 64.980 1.00 13.88 106 GLY B CA 1
ATOM 3054 C C . GLY B 1 106 ? 61.009 66.459 63.828 1.00 14.90 106 GLY B C 1
ATOM 3055 O O . GLY B 1 106 ? 61.476 67.533 63.449 1.00 16.73 106 GLY B O 1
ATOM 3056 N N . ASN B 1 107 ? 61.332 65.295 63.277 1.00 12.51 107 ASN B N 1
ATOM 3057 C CA . ASN B 1 107 ? 62.270 65.208 62.160 1.00 14.10 107 ASN B CA 1
ATOM 3058 C C . ASN B 1 107 ? 61.422 65.016 60.913 1.00 14.58 107 ASN B C 1
ATOM 3059 O O . ASN B 1 107 ? 61.245 63.912 60.403 1.00 13.45 107 ASN B O 1
ATOM 3064 N N . THR B 1 108 ? 60.900 66.136 60.436 1.00 13.87 108 THR B N 1
ATOM 3065 C CA . THR B 1 108 ? 59.995 66.187 59.304 1.00 16.77 108 THR B CA 1
ATOM 3066 C C . THR B 1 108 ? 60.442 65.556 58.007 1.00 19.79 108 THR B C 1
ATOM 3067 O O . THR B 1 108 ? 59.613 65.031 57.267 1.00 25.34 108 THR B O 1
ATOM 3071 N N . VAL B 1 109 ? 61.730 65.593 57.703 1.00 16.90 109 VAL B N 1
ATOM 3072 C CA . VAL B 1 109 ? 62.152 64.991 56.450 1.00 16.94 109 VAL B CA 1
ATOM 3073 C C . VAL B 1 109 ? 62.735 63.586 56.618 1.00 18.49 109 VAL B C 1
ATOM 3074 O O . VAL B 1 109 ? 63.261 63.009 55.663 1.00 19.37 109 VAL B O 1
ATOM 3078 N N . ASN B 1 110 ? 62.608 63.032 57.822 1.00 17.83 110 ASN B N 1
ATOM 3079 C CA . ASN B 1 110 ? 63.110 61.684 58.108 1.00 17.08 110 ASN B CA 1
ATOM 3080 C C . ASN B 1 110 ? 62.073 60.814 58.816 1.00 16.97 110 ASN B C 1
ATOM 3081 O O . ASN B 1 110 ? 62.385 59.726 59.299 1.00 19.04 110 ASN B O 1
ATOM 3086 N N . SER B 1 111 ? 60.839 61.308 58.868 1.00 17.50 111 SER B N 1
ATOM 3087 C CA . SER B 1 111 ? 59.732 60.599 59.502 1.00 15.22 111 SER B CA 1
ATOM 3088 C C . SER B 1 111 ? 60.124 60.031 60.857 1.00 15.79 111 SER B C 1
ATOM 3089 O O . SER B 1 111 ? 59.948 58.843 61.128 1.00 15.92 111 SER B O 1
ATOM 3092 N N . ALA B 1 112 ? 60.632 60.896 61.727 1.00 13.60 112 ALA B N 1
ATOM 3093 C CA . ALA B 1 112 ? 61.062 60.463 63.050 1.00 12.87 112 ALA B CA 1
ATOM 3094 C C . ALA B 1 112 ? 60.898 61.551 64.093 1.00 14.72 112 ALA B C 1
ATOM 3095 O O . ALA B 1 112 ? 60.541 62.683 63.775 1.00 14.05 112 ALA B O 1
ATOM 3097 N N . VAL B 1 113 ? 61.159 61.182 65.340 1.00 13.51 113 VAL B N 1
ATOM 3098 C CA . VAL B 1 113 ? 61.104 62.117 66.451 1.00 13.45 113 VAL B CA 1
ATOM 3099 C C . VAL B 1 113 ? 62.365 61.898 67.287 1.00 15.90 113 VAL B C 1
ATOM 3100 O O . VAL B 1 113 ? 62.865 60.769 67.413 1.00 13.46 113 VAL B O 1
ATOM 3104 N N . THR B 1 114 ? 62.890 62.987 67.832 1.00 12.71 114 THR B N 1
ATOM 3105 C CA . THR B 1 114 ? 64.103 62.963 68.638 1.00 12.50 114 THR B CA 1
ATOM 3106 C C . THR B 1 114 ? 63.837 63.493 70.036 1.00 14.84 114 THR B C 1
ATOM 3107 O O . THR B 1 114 ? 63.115 64.468 70.196 1.00 14.43 114 THR B O 1
ATOM 3111 N N . ALA B 1 115 ? 64.413 62.843 71.044 1.00 12.19 115 ALA B N 1
ATOM 3112 C CA . ALA B 1 115 ? 64.267 63.289 72.432 1.00 14.06 115 ALA B CA 1
ATOM 3113 C C . ALA B 1 115 ? 65.633 63.788 72.896 1.00 15.21 115 ALA B C 1
ATOM 3114 O O . ALA B 1 115 ? 66.650 63.136 72.655 1.00 16.09 115 ALA B O 1
ATOM 3116 N N . ILE B 1 116 ? 65.658 64.955 73.535 1.00 15.23 116 ILE B N 1
ATOM 3117 C CA . ILE B 1 116 ? 66.906 65.544 74.027 1.00 15.32 116 ILE B CA 1
ATOM 3118 C C . ILE B 1 116 ? 66.741 65.950 75.487 1.00 16.42 116 ILE B C 1
ATOM 3119 O O . ILE B 1 116 ? 65.729 66.550 75.847 1.00 16.69 116 ILE B O 1
ATOM 3124 N N . ASP B 1 117 ? 67.730 65.618 76.318 1.00 16.84 117 ASP B N 1
ATOM 3125 C CA . ASP B 1 117 ? 67.689 65.974 77.736 1.00 19.04 117 ASP B CA 1
ATOM 3126 C C . ASP B 1 117 ? 67.924 67.480 77.845 1.00 19.29 117 ASP B C 1
ATOM 3127 O O . ASP B 1 117 ? 68.980 67.970 77.463 1.00 19.35 117 ASP B O 1
ATOM 3132 N N . ALA B 1 118 ? 66.937 68.212 78.357 1.00 19.02 118 ALA B N 1
ATOM 3133 C CA . ALA B 1 118 ? 67.044 69.664 78.472 1.00 19.77 118 ALA B CA 1
ATOM 3134 C C . ALA B 1 118 ? 68.181 70.141 79.363 1.00 20.86 118 ALA B C 1
ATOM 3135 O O . ALA B 1 118 ? 68.772 71.184 79.103 1.00 21.62 118 ALA B O 1
ATOM 3137 N N . LYS B 1 119 ? 68.488 69.378 80.407 1.00 19.75 119 LYS B N 1
ATOM 3138 C CA . LYS B 1 119 ? 69.536 69.755 81.342 1.00 22.19 119 LYS B CA 1
ATOM 3139 C C . LYS B 1 119 ? 70.947 69.662 80.771 1.00 22.17 119 LYS B C 1
ATOM 3140 O O . LYS B 1 119 ? 71.771 70.560 80.960 1.00 23.32 119 LYS B O 1
ATOM 3146 N N . THR B 1 120 ? 71.209 68.582 80.049 1.00 22.23 120 THR B N 1
ATOM 3147 C CA . THR B 1 120 ? 72.530 68.332 79.493 1.00 20.97 120 THR B CA 1
ATOM 3148 C C . THR B 1 120 ? 72.681 68.595 78.001 1.00 21.87 120 THR B C 1
ATOM 3149 O O . THR B 1 120 ? 73.800 68.733 77.514 1.00 21.52 120 THR B O 1
ATOM 3153 N N . GLY B 1 121 ? 71.566 68.650 77.281 1.00 19.54 121 GLY B N 1
ATOM 3154 C CA . GLY B 1 121 ? 71.636 68.865 75.845 1.00 19.34 121 GLY B CA 1
ATOM 3155 C C . GLY B 1 121 ? 72.004 67.574 75.132 1.00 19.90 121 GLY B C 1
ATOM 3156 O O . GLY B 1 121 ? 72.299 67.562 73.935 1.00 18.53 121 GLY B O 1
ATOM 3157 N N . GLU B 1 122 ? 71.975 66.476 75.872 1.00 19.09 122 GLU B N 1
ATOM 3158 C CA . GLU B 1 122 ? 72.312 65.173 75.318 1.00 21.06 122 GLU B CA 1
ATOM 3159 C C . GLU B 1 122 ? 71.149 64.515 74.574 1.00 19.85 122 GLU B C 1
ATOM 3160 O O . GLU B 1 122 ? 70.044 64.402 75.104 1.00 18.39 122 GLU B O 1
ATOM 3166 N N . VAL B 1 123 ? 71.396 64.098 73.336 1.00 19.33 123 VAL B N 1
ATOM 3167 C CA . VAL B 1 123 ? 70.370 63.416 72.557 1.00 18.71 123 VAL B CA 1
ATOM 3168 C C . VAL B 1 123 ? 70.165 62.069 73.226 1.00 19.71 123 VAL B C 1
ATOM 3169 O O . VAL B 1 123 ? 71.104 61.276 73.347 1.00 21.45 123 VAL B O 1
ATOM 3173 N N . LYS B 1 124 ? 68.938 61.813 73.663 1.00 19.01 124 LYS B N 1
ATOM 3174 C CA . LYS B 1 124 ? 68.612 60.569 74.346 1.00 20.53 124 LYS B CA 1
ATOM 3175 C C . LYS B 1 124 ? 68.308 59.421 73.393 1.00 20.75 124 LYS B C 1
ATOM 3176 O O . LYS B 1 124 ? 68.644 58.274 73.673 1.00 22.23 124 LYS B O 1
ATOM 3182 N N . GLY B 1 125 ? 67.675 59.735 72.269 1.00 20.33 125 GLY B N 1
ATOM 3183 C CA . GLY B 1 125 ? 67.345 58.709 71.303 1.00 19.12 125 GLY B CA 1
ATOM 3184 C C . GLY B 1 125 ? 66.335 59.202 70.290 1.00 17.49 125 GLY B C 1
ATOM 3185 O O . GLY B 1 125 ? 65.874 60.345 70.354 1.00 16.59 125 GLY B O 1
ATOM 3186 N N . ARG B 1 126 ? 65.981 58.329 69.358 1.00 17.48 126 ARG B N 1
ATOM 3187 C CA . ARG B 1 126 ? 65.016 58.674 68.329 1.00 15.99 126 ARG B CA 1
ATOM 3188 C C . ARG B 1 126 ? 64.104 57.500 68.055 1.00 16.80 126 ARG B C 1
ATOM 3189 O O . ARG B 1 126 ? 64.414 56.363 68.399 1.00 17.64 126 ARG B O 1
ATOM 3197 N N . LEU B 1 127 ? 62.973 57.794 67.431 1.00 15.28 127 LEU B N 1
ATOM 3198 C CA . LEU B 1 127 ? 62.012 56.774 67.045 1.00 13.87 127 LEU B CA 1
ATOM 3199 C C . LEU B 1 127 ? 61.567 57.077 65.621 1.00 14.39 127 LEU B C 1
ATOM 3200 O O . LEU B 1 127 ? 61.109 58.191 65.338 1.00 14.41 127 LEU B O 1
ATOM 3205 N N . VAL B 1 128 ? 61.718 56.109 64.717 1.00 14.09 128 VAL B N 1
ATOM 3206 C CA . VAL B 1 128 ? 61.276 56.293 63.336 1.00 14.16 128 VAL B CA 1
ATOM 3207 C C . VAL B 1 128 ? 59.769 56.036 63.338 1.00 16.98 128 VAL B C 1
ATOM 3208 O O . VAL B 1 128 ? 59.307 54.966 63.763 1.00 17.09 128 VAL B O 1
ATOM 3212 N N . LEU B 1 129 ? 59.012 57.021 62.864 1.00 15.90 129 LEU B N 1
ATOM 3213 C CA . LEU B 1 129 ? 57.554 56.946 62.851 1.00 18.00 129 LEU B CA 1
ATOM 3214 C C . LEU B 1 129 ? 56.930 56.301 61.611 1.00 18.64 129 LEU B C 1
ATOM 3215 O O . LEU B 1 129 ? 55.829 55.756 61.685 1.00 17.73 129 LEU B O 1
ATOM 3220 N N . ASP B 1 130 ? 57.612 56.386 60.475 1.00 19.34 130 ASP B N 1
ATOM 3221 C CA . ASP B 1 130 ? 57.127 55.760 59.244 1.00 22.80 130 ASP B CA 1
ATOM 3222 C C . ASP B 1 130 ? 58.376 55.309 58.501 1.00 24.13 130 ASP B C 1
ATOM 3223 O O . ASP B 1 130 ? 59.080 56.123 57.901 1.00 23.91 130 ASP B O 1
ATOM 3228 N N . ASP B 1 131 ? 58.650 54.008 58.557 1.00 27.30 131 ASP B N 1
ATOM 3229 C CA . ASP B 1 131 ? 59.841 53.446 57.928 1.00 31.55 131 ASP B CA 1
ATOM 3230 C C . ASP B 1 131 ? 59.662 52.973 56.492 1.00 32.79 131 ASP B C 1
ATOM 3231 O O . ASP B 1 131 ? 60.515 52.262 55.964 1.00 34.48 131 ASP B O 1
ATOM 3236 N N . ARG B 1 132 ? 58.564 53.354 55.853 1.00 33.25 132 ARG B N 1
ATOM 3237 C CA . ARG B 1 132 ? 58.342 52.934 54.477 1.00 34.66 132 ARG B CA 1
ATOM 3238 C C . ARG B 1 132 ? 59.188 53.762 53.519 1.00 36.26 132 ARG B C 1
ATOM 3239 O O . ARG B 1 132 ? 59.453 54.936 53.771 1.00 34.40 132 ARG B O 1
ATOM 3247 N N . LYS B 1 133 ? 59.626 53.149 52.424 1.00 38.54 133 LYS B N 1
ATOM 3248 C CA . LYS B 1 133 ? 60.415 53.881 51.446 1.00 41.30 133 LYS B CA 1
ATOM 3249 C C . LYS B 1 133 ? 59.478 54.571 50.467 1.00 41.51 133 LYS B C 1
ATOM 3250 O O . LYS B 1 133 ? 58.463 54.010 50.058 1.00 41.11 133 LYS B O 1
ATOM 3256 N N . ARG B 1 134 ? 59.819 55.802 50.112 1.00 41.66 134 ARG B N 1
ATOM 3257 C CA . ARG B 1 134 ? 59.007 56.590 49.199 1.00 42.93 134 ARG B CA 1
ATOM 3258 C C . ARG B 1 134 ? 59.017 56.032 47.780 1.00 43.09 134 ARG B C 1
ATOM 3259 O O . ARG B 1 134 ? 60.056 55.616 47.272 1.00 42.65 134 ARG B O 1
ATOM 3267 N N . THR B 1 135 ? 57.846 56.019 47.151 1.00 43.44 135 THR B N 1
ATOM 3268 C CA . THR B 1 135 ? 57.705 55.538 45.781 1.00 44.35 135 THR B CA 1
ATOM 3269 C C . THR B 1 135 ? 56.622 56.346 45.082 1.00 45.19 135 THR B C 1
ATOM 3270 O O . THR B 1 135 ? 56.085 57.304 45.641 1.00 44.14 135 THR B O 1
ATOM 3274 N N . GLU B 1 136 ? 56.303 55.947 43.857 1.00 45.53 136 GLU B N 1
ATOM 3275 C CA . GLU B 1 136 ? 55.278 56.611 43.065 1.00 47.50 136 GLU B CA 1
ATOM 3276 C C . GLU B 1 136 ? 53.906 56.405 43.705 1.00 47.22 136 GLU B C 1
ATOM 3277 O O . GLU B 1 136 ? 52.966 57.155 43.444 1.00 48.64 136 GLU B O 1
ATOM 3283 N N . GLU B 1 137 ? 53.801 55.390 44.554 1.00 47.27 137 GLU B N 1
ATOM 3284 C CA . GLU B 1 137 ? 52.537 55.076 45.211 1.00 46.65 137 GLU B CA 1
ATOM 3285 C C . GLU B 1 137 ? 52.575 55.254 46.726 1.00 44.39 137 GLU B C 1
ATOM 3286 O O . GLU B 1 137 ? 51.527 55.325 47.368 1.00 44.59 137 GLU B O 1
ATOM 3292 N N . VAL B 1 138 ? 53.773 55.325 47.296 1.00 41.60 138 VAL B N 1
ATOM 3293 C CA . VAL B 1 138 ? 53.910 55.476 48.742 1.00 38.49 138 VAL B CA 1
ATOM 3294 C C . VAL B 1 138 ? 54.671 56.729 49.165 1.00 36.14 138 VAL B C 1
ATOM 3295 O O . VAL B 1 138 ? 55.833 56.922 48.813 1.00 35.33 138 VAL B O 1
ATOM 3299 N N . ARG B 1 139 ? 53.998 57.577 49.931 1.00 32.21 139 ARG B N 1
ATOM 3300 C CA . ARG B 1 139 ? 54.592 58.804 50.438 1.00 31.55 139 ARG B CA 1
ATOM 3301 C C . ARG B 1 139 ? 54.556 58.698 51.960 1.00 27.88 139 ARG B C 1
ATOM 3302 O O . ARG B 1 139 ? 53.494 58.801 52.569 1.00 25.17 139 ARG B O 1
ATOM 3310 N N . PRO B 1 140 ? 55.717 58.463 52.589 1.00 25.42 140 PRO B N 1
ATOM 3311 C CA . PRO B 1 140 ? 55.795 58.336 54.048 1.00 24.30 140 PRO B CA 1
ATOM 3312 C C . PRO B 1 140 ? 55.224 59.544 54.778 1.00 21.87 140 PRO B C 1
ATOM 3313 O O . PRO B 1 140 ? 55.421 60.683 54.362 1.00 21.84 140 PRO B O 1
ATOM 3317 N N . LEU B 1 141 ? 54.506 59.287 55.864 1.00 19.64 141 LEU B N 1
ATOM 3318 C CA . LEU B 1 141 ? 53.931 60.367 56.646 1.00 17.89 141 LEU B CA 1
ATOM 3319 C C . LEU B 1 141 ? 55.086 61.074 57.336 1.00 17.98 141 LEU B C 1
ATOM 3320 O O . LEU B 1 141 ? 56.095 60.447 57.682 1.00 15.72 141 LEU B O 1
ATOM 3325 N N . GLN B 1 142 ? 54.942 62.380 57.532 1.00 16.92 142 GLN B N 1
ATOM 3326 C CA . GLN B 1 142 ? 55.981 63.168 58.177 1.00 18.62 142 GLN B CA 1
ATOM 3327 C C . GLN B 1 142 ? 55.447 63.914 59.393 1.00 15.47 142 GLN B C 1
ATOM 3328 O O . GLN B 1 142 ? 54.341 64.454 59.370 1.00 17.47 142 GLN B O 1
ATOM 3334 N N . PRO B 1 143 ? 56.229 63.951 60.478 1.00 14.96 143 PRO B N 1
ATOM 3335 C CA . PRO B 1 143 ? 55.776 64.657 61.679 1.00 13.85 143 PRO B CA 1
ATOM 3336 C C . PRO B 1 143 ? 55.672 66.157 61.438 1.00 16.59 143 PRO B C 1
ATOM 3337 O O . PRO B 1 143 ? 56.434 66.725 60.664 1.00 15.60 143 PRO B O 1
ATOM 3341 N N . ARG B 1 144 ? 54.722 66.796 62.108 1.00 14.88 144 ARG B N 1
ATOM 3342 C CA . ARG B 1 144 ? 54.529 68.233 61.959 1.00 16.41 144 ARG B CA 1
ATOM 3343 C C . ARG B 1 144 ? 54.593 68.880 63.339 1.00 17.17 144 ARG B C 1
ATOM 3344 O O . ARG B 1 144 ? 55.612 69.449 63.709 1.00 16.34 144 ARG B O 1
ATOM 3352 N N . GLU B 1 145 ? 53.510 68.782 64.104 1.00 15.00 145 GLU B N 1
ATOM 3353 C CA . GLU B 1 145 ? 53.492 69.360 65.435 1.00 15.15 145 GLU B CA 1
ATOM 3354 C C . GLU B 1 145 ? 53.612 68.285 66.508 1.00 14.63 145 GLU B C 1
ATOM 3355 O O . GLU B 1 145 ? 53.269 67.118 66.290 1.00 15.24 145 GLU B O 1
ATOM 3361 N N . LEU B 1 146 ? 54.103 68.691 67.669 1.00 12.28 146 LEU B N 1
ATOM 3362 C CA . LEU B 1 146 ? 54.264 67.784 68.789 1.00 15.29 146 LEU B CA 1
ATOM 3363 C C . LEU B 1 146 ? 53.789 68.453 70.064 1.00 15.74 146 LEU B C 1
ATOM 3364 O O . LEU B 1 146 ? 53.967 69.656 70.246 1.00 16.46 146 LEU B O 1
ATOM 3369 N N . VAL B 1 147 ? 53.172 67.666 70.936 1.00 15.58 147 VAL B N 1
ATOM 3370 C CA . VAL B 1 147 ? 52.712 68.160 72.219 1.00 17.72 147 VAL B CA 1
ATOM 3371 C C . VAL B 1 147 ? 52.962 67.056 73.229 1.00 17.11 147 VAL B C 1
ATOM 3372 O O . VAL B 1 147 ? 52.725 65.881 72.946 1.00 18.97 147 VAL B O 1
ATOM 3376 N N . ALA B 1 148 ? 53.478 67.422 74.397 1.00 17.64 148 ALA B N 1
ATOM 3377 C CA . ALA B 1 148 ? 53.767 66.441 75.436 1.00 19.34 148 ALA B CA 1
ATOM 3378 C C . ALA B 1 148 ? 52.807 66.590 76.605 1.00 20.86 148 ALA B C 1
ATOM 3379 O O . ALA B 1 148 ? 52.481 67.705 77.004 1.00 20.30 148 ALA B O 1
ATOM 3381 N N . ASP B 1 149 ? 52.342 65.465 77.136 1.00 19.97 149 ASP B N 1
ATOM 3382 C CA . ASP B 1 149 ? 51.444 65.486 78.288 1.00 19.94 149 ASP B CA 1
ATOM 3383 C C . ASP B 1 149 ? 52.316 65.199 79.505 1.00 20.71 149 ASP B C 1
ATOM 3384 O O . ASP B 1 149 ? 52.720 64.055 79.727 1.00 19.97 149 ASP B O 1
ATOM 3389 N N . ASP B 1 150 ? 52.601 66.233 80.291 1.00 17.91 150 ASP B N 1
ATOM 3390 C CA . ASP B 1 150 ? 53.455 66.088 81.474 1.00 23.98 150 ASP B CA 1
ATOM 3391 C C . ASP B 1 150 ? 52.897 65.099 82.496 1.00 24.39 150 ASP B C 1
ATOM 3392 O O . ASP B 1 150 ? 53.650 64.442 83.215 1.00 24.74 150 ASP B O 1
ATOM 3397 N N . ALA B 1 151 ? 51.575 64.992 82.558 1.00 25.51 151 ALA B N 1
ATOM 3398 C CA . ALA B 1 151 ? 50.935 64.109 83.521 1.00 26.22 151 ALA B CA 1
ATOM 3399 C C . ALA B 1 151 ? 51.082 62.618 83.228 1.00 27.76 151 ALA B C 1
ATOM 3400 O O . ALA B 1 151 ? 51.036 61.797 84.148 1.00 30.08 151 ALA B O 1
ATOM 3402 N N . THR B 1 152 ? 51.264 62.263 81.961 1.00 24.89 152 THR B N 1
ATOM 3403 C CA . THR B 1 152 ? 51.379 60.854 81.586 1.00 25.13 152 THR B CA 1
ATOM 3404 C C . THR B 1 152 ? 52.643 60.515 80.797 1.00 24.39 152 THR B C 1
ATOM 3405 O O . THR B 1 152 ? 52.812 59.380 80.355 1.00 24.53 152 THR B O 1
ATOM 3409 N N . ASN B 1 153 ? 53.522 61.497 80.631 1.00 22.80 153 ASN B N 1
ATOM 3410 C CA . ASN B 1 153 ? 54.761 61.321 79.873 1.00 22.16 153 ASN B CA 1
ATOM 3411 C C . ASN B 1 153 ? 54.453 60.669 78.532 1.00 20.79 153 ASN B C 1
ATOM 3412 O O . ASN B 1 153 ? 55.050 59.661 78.148 1.00 20.29 153 ASN B O 1
ATOM 3417 N N . THR B 1 154 ? 53.486 61.251 77.835 1.00 17.52 154 THR B N 1
ATOM 3418 C CA . THR B 1 154 ? 53.077 60.776 76.526 1.00 16.85 154 THR B CA 1
ATOM 3419 C C . THR B 1 154 ? 53.315 61.928 75.553 1.00 16.97 154 THR B C 1
ATOM 3420 O O . THR B 1 154 ? 53.100 63.091 75.887 1.00 19.56 154 THR B O 1
ATOM 3424 N N . VAL B 1 155 ? 53.769 61.599 74.354 1.00 16.12 155 VAL B N 1
ATOM 3425 C CA . VAL B 1 155 ? 54.023 62.614 73.348 1.00 15.03 155 VAL B CA 1
ATOM 3426 C C . VAL B 1 155 ? 53.127 62.321 72.152 1.00 15.20 155 VAL B C 1
ATOM 3427 O O . VAL B 1 155 ? 53.070 61.184 71.667 1.00 15.57 155 VAL B O 1
ATOM 3431 N N . TYR B 1 156 ? 52.391 63.340 71.715 1.00 14.34 156 TYR B N 1
ATOM 3432 C CA . TYR B 1 156 ? 51.503 63.204 70.565 1.00 15.83 156 TYR B CA 1
ATOM 3433 C C . TYR B 1 156 ? 52.159 63.943 69.408 1.00 14.49 156 TYR B C 1
ATOM 3434 O O . TYR B 1 156 ? 52.671 65.043 69.581 1.00 15.82 156 TYR B O 1
ATOM 3443 N N . ILE B 1 157 ? 52.136 63.338 68.231 1.00 13.31 157 ILE B N 1
ATOM 3444 C CA . ILE B 1 157 ? 52.766 63.943 67.061 1.00 13.10 157 ILE B CA 1
ATOM 3445 C C . ILE B 1 157 ? 51.847 63.849 65.850 1.00 13.69 157 ILE B C 1
ATOM 3446 O O . ILE B 1 157 ? 51.359 62.768 65.532 1.00 14.07 157 ILE B O 1
ATOM 3451 N N . SER B 1 158 ? 51.591 64.966 65.178 1.00 14.79 158 SER B N 1
ATOM 3452 C CA . SER B 1 158 ? 50.749 64.883 63.994 1.00 17.17 158 SER B CA 1
ATOM 3453 C C . SER B 1 158 ? 51.612 64.378 62.840 1.00 18.08 158 SER B C 1
ATOM 3454 O O . SER B 1 158 ? 52.714 64.866 62.615 1.00 17.64 158 SER B O 1
ATOM 3457 N N . GLY B 1 159 ? 51.112 63.363 62.148 1.00 16.07 159 GLY B N 1
ATOM 3458 C CA . GLY B 1 159 ? 51.818 62.781 61.019 1.00 16.62 159 GLY B CA 1
ATOM 3459 C C . GLY B 1 159 ? 50.987 63.106 59.802 1.00 15.27 159 GLY B C 1
ATOM 3460 O O . GLY B 1 159 ? 49.881 62.572 59.634 1.00 15.27 159 GLY B O 1
ATOM 3461 N N . ILE B 1 160 ? 51.508 63.962 58.933 1.00 16.82 160 ILE B N 1
ATOM 3462 C CA . ILE B 1 160 ? 50.720 64.378 57.785 1.00 17.40 160 ILE B CA 1
ATOM 3463 C C . ILE B 1 160 ? 50.945 63.715 56.443 1.00 20.36 160 ILE B C 1
ATOM 3464 O O . ILE B 1 160 ? 52.045 63.249 56.117 1.00 19.09 160 ILE B O 1
ATOM 3469 N N . GLY B 1 161 ? 49.857 63.693 55.678 1.00 20.76 161 GLY B N 1
ATOM 3470 C CA . GLY B 1 161 ? 49.835 63.118 54.347 1.00 23.54 161 GLY B CA 1
ATOM 3471 C C . GLY B 1 161 ? 48.403 63.210 53.848 1.00 23.60 161 GLY B C 1
ATOM 3472 O O . GLY B 1 161 ? 47.570 63.866 54.476 1.00 21.03 161 GLY B O 1
ATOM 3473 N N . LYS B 1 162 ? 48.103 62.571 52.724 1.00 23.66 162 LYS B N 1
ATOM 3474 C CA . LYS B 1 162 ? 46.742 62.601 52.194 1.00 26.00 162 LYS B CA 1
ATOM 3475 C C . LYS B 1 162 ? 45.767 62.015 53.222 1.00 24.29 162 LYS B C 1
ATOM 3476 O O . LYS B 1 162 ? 44.596 62.397 53.279 1.00 23.78 162 LYS B O 1
ATOM 3482 N N . GLU B 1 163 ? 46.266 61.081 54.027 1.00 23.76 163 GLU B N 1
ATOM 3483 C CA . GLU B 1 163 ? 45.489 60.443 55.090 1.00 24.14 163 GLU B CA 1
ATOM 3484 C C . GLU B 1 163 ? 46.382 60.498 56.329 1.00 22.67 163 GLU B C 1
ATOM 3485 O O . GLU B 1 163 ? 47.188 59.600 56.564 1.00 23.09 163 GLU B O 1
ATOM 3491 N N . SER B 1 164 ? 46.220 61.552 57.120 1.00 18.94 164 SER B N 1
ATOM 3492 C CA . SER B 1 164 ? 47.040 61.777 58.312 1.00 16.72 164 SER B CA 1
ATOM 3493 C C . SER B 1 164 ? 46.747 60.881 59.517 1.00 16.42 164 SER B C 1
ATOM 3494 O O . SER B 1 164 ? 45.753 60.162 59.553 1.00 13.72 164 SER B O 1
ATOM 3497 N N . VAL B 1 165 ? 47.642 60.940 60.500 1.00 15.76 165 VAL B N 1
ATOM 3498 C CA . VAL B 1 165 ? 47.505 60.181 61.731 1.00 15.24 165 VAL B CA 1
ATOM 3499 C C . VAL B 1 165 ? 48.069 61.012 62.871 1.00 16.17 165 VAL B C 1
ATOM 3500 O O . VAL B 1 165 ? 48.658 62.080 62.662 1.00 14.51 165 VAL B O 1
ATOM 3504 N N . ILE B 1 166 ? 47.856 60.526 64.083 1.00 13.96 166 ILE B N 1
ATOM 3505 C CA . ILE B 1 166 ? 48.451 61.148 65.252 1.00 14.20 166 ILE B CA 1
ATOM 3506 C C . ILE B 1 166 ? 49.181 60.005 65.937 1.00 14.61 166 ILE B C 1
ATOM 3507 O O . ILE B 1 166 ? 48.571 59.008 66.347 1.00 14.71 166 ILE B O 1
ATOM 3512 N N . TRP B 1 167 ? 50.501 60.124 66.023 1.00 13.57 167 TRP B N 1
ATOM 3513 C CA . TRP B 1 167 ? 51.278 59.091 66.684 1.00 14.81 167 TRP B CA 1
ATOM 3514 C C . TRP B 1 167 ? 51.290 59.373 68.177 1.00 15.94 167 TRP B C 1
ATOM 3515 O O . TRP B 1 167 ? 51.459 60.521 68.609 1.00 14.71 167 TRP B O 1
ATOM 3526 N N . VAL B 1 168 ? 51.101 58.318 68.957 1.00 14.35 168 VAL B N 1
ATOM 3527 C CA . VAL B 1 168 ? 51.095 58.416 70.410 1.00 15.82 168 VAL B CA 1
ATOM 3528 C C . VAL B 1 168 ? 52.363 57.715 70.887 1.00 16.48 168 VAL B C 1
ATOM 3529 O O . VAL B 1 168 ? 52.498 56.499 70.769 1.00 16.09 168 VAL B O 1
ATOM 3533 N N . VAL B 1 169 ? 53.297 58.495 71.407 1.00 15.60 169 VAL B N 1
ATOM 3534 C CA . VAL B 1 169 ? 54.585 57.963 71.839 1.00 16.77 169 VAL B CA 1
ATOM 3535 C C . VAL B 1 169 ? 54.783 57.894 73.349 1.00 17.47 169 VAL B C 1
ATOM 3536 O O . VAL B 1 169 ? 54.434 58.821 74.079 1.00 16.26 169 VAL B O 1
ATOM 3540 N N . ASP B 1 170 ? 55.343 56.778 73.813 1.00 17.71 170 ASP B N 1
ATOM 3541 C CA . ASP B 1 170 ? 55.627 56.592 75.236 1.00 19.15 170 ASP B CA 1
ATOM 3542 C C . ASP B 1 170 ? 56.924 57.352 75.489 1.00 19.55 170 ASP B C 1
ATOM 3543 O O . ASP B 1 170 ? 57.987 56.948 75.011 1.00 19.41 170 ASP B O 1
ATOM 3548 N N . GLY B 1 171 ? 56.835 58.455 76.226 1.00 20.75 171 GLY B N 1
ATOM 3549 C CA . GLY B 1 171 ? 58.012 59.261 76.500 1.00 22.66 171 GLY B CA 1
ATOM 3550 C C . GLY B 1 171 ? 59.062 58.584 77.358 1.00 24.76 171 GLY B C 1
ATOM 3551 O O . GLY B 1 171 ? 60.235 58.956 77.318 1.00 24.48 171 GLY B O 1
ATOM 3552 N N . GLY B 1 172 ? 58.645 57.584 78.128 1.00 24.62 172 GLY B N 1
ATOM 3553 C CA . GLY B 1 172 ? 59.574 56.881 78.997 1.00 26.22 172 GLY B CA 1
ATOM 3554 C C . GLY B 1 172 ? 60.604 56.024 78.285 1.00 26.34 172 GLY B C 1
ATOM 3555 O O . GLY B 1 172 ? 61.748 55.929 78.736 1.00 28.16 172 GLY B O 1
ATOM 3556 N N . ASN B 1 173 ? 60.212 55.397 77.181 1.00 25.71 173 ASN B N 1
ATOM 3557 C CA . ASN B 1 173 ? 61.128 54.536 76.438 1.00 24.29 173 ASN B CA 1
ATOM 3558 C C . ASN B 1 173 ? 61.249 54.903 74.960 1.00 23.25 173 ASN B C 1
ATOM 3559 O O . ASN B 1 173 ? 61.917 54.205 74.201 1.00 23.58 173 ASN B O 1
ATOM 3564 N N . ILE B 1 174 ? 60.606 55.997 74.557 1.00 21.38 174 ILE B N 1
ATOM 3565 C CA . ILE B 1 174 ? 60.641 56.444 73.164 1.00 21.40 174 ILE B CA 1
ATOM 3566 C C . ILE B 1 174 ? 60.150 55.368 72.194 1.00 22.30 174 ILE B C 1
ATOM 3567 O O . ILE B 1 174 ? 60.754 55.129 71.145 1.00 23.08 174 ILE B O 1
ATOM 3572 N N . LYS B 1 175 ? 59.041 54.728 72.541 1.00 19.69 175 LYS B N 1
ATOM 3573 C CA . LYS B 1 175 ? 58.462 53.691 71.689 1.00 22.96 175 LYS B CA 1
ATOM 3574 C C . LYS B 1 175 ? 57.029 54.068 71.346 1.00 21.92 175 LYS B C 1
ATOM 3575 O O . LYS B 1 175 ? 56.385 54.813 72.084 1.00 21.19 175 LYS B O 1
ATOM 3581 N N . LEU B 1 176 ? 56.525 53.544 70.234 1.00 21.00 176 LEU B N 1
ATOM 3582 C CA . LEU B 1 176 ? 55.164 53.848 69.815 1.00 22.13 176 LEU B CA 1
ATOM 3583 C C . LEU B 1 176 ? 54.125 53.087 70.640 1.00 23.58 176 LEU B C 1
ATOM 3584 O O . LEU B 1 176 ? 54.244 51.872 70.834 1.00 23.90 176 LEU B O 1
ATOM 3589 N N . LYS B 1 177 ? 53.115 53.802 71.131 1.00 21.96 177 LYS B N 1
ATOM 3590 C CA . LYS B 1 177 ? 52.044 53.163 71.890 1.00 23.00 177 LYS B CA 1
ATOM 3591 C C . LYS B 1 177 ? 50.929 52.800 70.916 1.00 23.46 177 LYS B C 1
ATOM 3592 O O . LYS B 1 177 ? 50.388 51.695 70.957 1.00 25.17 177 LYS B O 1
ATOM 3598 N N . THR B 1 178 ? 50.605 53.726 70.021 1.00 22.58 178 THR B N 1
ATOM 3599 C CA . THR B 1 178 ? 49.566 53.499 69.023 1.00 21.69 178 THR B CA 1
ATOM 3600 C C . THR B 1 178 ? 49.529 54.670 68.044 1.00 23.39 178 THR B C 1
ATOM 3601 O O . THR B 1 178 ? 50.219 55.676 68.223 1.00 20.42 178 THR B O 1
ATOM 3605 N N . ALA B 1 179 ? 48.728 54.525 67.001 1.00 22.26 179 ALA B N 1
ATOM 3606 C CA . ALA B 1 179 ? 48.579 55.573 66.009 1.00 22.27 179 ALA B CA 1
ATOM 3607 C C . ALA B 1 179 ? 47.086 55.791 65.830 1.00 21.92 179 ALA B C 1
ATOM 3608 O O . ALA B 1 179 ? 46.351 54.848 65.542 1.00 23.36 179 ALA B O 1
ATOM 3610 N N . ILE B 1 180 ? 46.638 57.025 66.031 1.00 18.79 180 ILE B N 1
ATOM 3611 C CA . ILE B 1 180 ? 45.234 57.356 65.861 1.00 17.64 180 ILE B CA 1
ATOM 3612 C C . ILE B 1 180 ? 45.077 57.569 64.365 1.00 17.22 180 ILE B C 1
ATOM 3613 O O . ILE B 1 180 ? 45.653 58.482 63.791 1.00 17.06 180 ILE B O 1
ATOM 3618 N N . GLN B 1 181 ? 44.287 56.707 63.739 1.00 17.21 181 GLN B N 1
ATOM 3619 C CA . GLN B 1 181 ? 44.100 56.734 62.299 1.00 18.44 181 GLN B CA 1
ATOM 3620 C C . GLN B 1 181 ? 43.125 57.735 61.699 1.00 18.63 181 GLN B C 1
ATOM 3621 O O . GLN B 1 181 ? 42.218 58.247 62.361 1.00 17.88 181 GLN B O 1
ATOM 3627 N N . ASN B 1 182 ? 43.337 57.966 60.405 1.00 19.77 182 ASN B N 1
ATOM 3628 C CA . ASN B 1 182 ? 42.504 58.811 59.561 1.00 21.32 182 ASN B CA 1
ATOM 3629 C C . ASN B 1 182 ? 42.059 60.154 60.095 1.00 18.93 182 ASN B C 1
ATOM 3630 O O . ASN B 1 182 ? 40.863 60.394 60.237 1.00 18.53 182 ASN B O 1
ATOM 3635 N N . THR B 1 183 ? 43.001 61.040 60.378 1.00 15.55 183 THR B N 1
ATOM 3636 C CA . THR B 1 183 ? 42.615 62.357 60.859 1.00 16.01 183 THR B CA 1
ATOM 3637 C C . THR B 1 183 ? 42.433 63.328 59.687 1.00 16.89 183 THR B C 1
ATOM 3638 O O . THR B 1 183 ? 42.366 64.542 59.876 1.00 19.86 183 THR B O 1
ATOM 3642 N N . GLY B 1 184 ? 42.350 62.787 58.473 1.00 16.85 184 GLY B N 1
ATOM 3643 C CA . GLY B 1 184 ? 42.120 63.627 57.306 1.00 18.59 184 GLY B CA 1
ATOM 3644 C C . GLY B 1 184 ? 43.317 64.146 56.530 1.00 17.65 184 GLY B C 1
ATOM 3645 O O . GLY B 1 184 ? 44.467 63.830 56.835 1.00 18.42 184 GLY B O 1
ATOM 3646 N N . LYS B 1 185 ? 43.035 64.951 55.509 1.00 17.72 185 LYS B N 1
ATOM 3647 C CA . LYS B 1 185 ? 44.092 65.505 54.670 1.00 19.29 185 LYS B CA 1
ATOM 3648 C C . LYS B 1 185 ? 44.911 66.543 55.408 1.00 17.89 185 LYS B C 1
ATOM 3649 O O . LYS B 1 185 ? 44.373 67.529 55.896 1.00 17.67 185 LYS B O 1
ATOM 3663 N N . SER B 1 187 ? 46.465 66.855 58.442 1.00 17.22 187 SER B N 1
ATOM 3664 C CA . SER B 1 187 ? 45.971 67.263 59.750 1.00 16.20 187 SER B CA 1
ATOM 3665 C C . SER B 1 187 ? 47.176 67.708 60.566 1.00 16.21 187 SER B C 1
ATOM 3666 O O . SER B 1 187 ? 47.672 66.996 61.438 1.00 17.85 187 SER B O 1
ATOM 3669 N N . THR B 1 188 ? 47.624 68.919 60.266 1.00 14.76 188 THR B N 1
ATOM 3670 C CA . THR B 1 188 ? 48.796 69.511 60.890 1.00 15.40 188 THR B CA 1
ATOM 3671 C C . THR B 1 188 ? 48.639 69.984 62.324 1.00 14.81 188 THR B C 1
ATOM 3672 O O . THR B 1 188 ? 49.540 69.815 63.137 1.00 15.04 188 THR B O 1
ATOM 3676 N N . GLY B 1 189 ? 47.491 70.577 62.626 1.00 14.35 189 GLY B N 1
ATOM 3677 C CA . GLY B 1 189 ? 47.272 71.114 63.953 1.00 15.55 189 GLY B CA 1
ATOM 3678 C C . GLY B 1 189 ? 47.278 70.145 65.111 1.00 14.60 189 GLY B C 1
ATOM 3679 O O . GLY B 1 189 ? 46.873 68.994 64.981 1.00 15.65 189 GLY B O 1
ATOM 3680 N N . LEU B 1 190 ? 47.750 70.616 66.255 1.00 14.89 190 LEU B N 1
ATOM 3681 C CA . LEU B 1 190 ? 47.773 69.783 67.441 1.00 14.96 190 LEU B CA 1
ATOM 3682 C C . LEU B 1 190 ? 47.816 70.634 68.703 1.00 13.46 190 LEU B C 1
ATOM 3683 O O . LEU B 1 190 ? 48.691 71.487 68.862 1.00 15.84 190 LEU B O 1
ATOM 3688 N N . ALA B 1 191 ? 46.866 70.404 69.601 1.00 13.23 191 ALA B N 1
ATOM 3689 C CA . ALA B 1 191 ? 46.819 71.128 70.865 1.00 14.05 191 ALA B CA 1
ATOM 3690 C C . ALA B 1 191 ? 46.268 70.176 71.925 1.00 14.80 191 ALA B C 1
ATOM 3691 O O . ALA B 1 191 ? 45.330 69.421 71.662 1.00 15.89 191 ALA B O 1
ATOM 3693 N N . LEU B 1 192 ? 46.850 70.218 73.121 1.00 14.80 192 LEU B N 1
ATOM 3694 C CA . LEU B 1 192 ? 46.436 69.336 74.209 1.00 16.09 192 LEU B CA 1
ATOM 3695 C C . LEU B 1 192 ? 45.872 70.004 75.463 1.00 19.84 192 LEU B C 1
ATOM 3696 O O . LEU B 1 192 ? 46.405 71.013 75.929 1.00 18.19 192 LEU B O 1
ATOM 3701 N N . ASP B 1 193 ? 44.799 69.423 76.005 1.00 17.67 193 ASP B N 1
ATOM 3702 C CA . ASP B 1 193 ? 44.192 69.885 77.260 1.00 21.27 193 ASP B CA 1
ATOM 3703 C C . ASP B 1 193 ? 44.444 68.694 78.183 1.00 20.95 193 ASP B C 1
ATOM 3704 O O . ASP B 1 193 ? 43.639 67.769 78.247 1.00 21.43 193 ASP B O 1
ATOM 3709 N N . SER B 1 194 ? 45.581 68.710 78.873 1.00 21.78 194 SER B N 1
ATOM 3710 C CA . SER B 1 194 ? 45.969 67.612 79.754 1.00 22.10 194 SER B CA 1
ATOM 3711 C C . SER B 1 194 ? 44.973 67.260 80.857 1.00 22.58 194 SER B C 1
ATOM 3712 O O . SER B 1 194 ? 44.619 66.086 81.038 1.00 21.91 194 SER B O 1
ATOM 3715 N N . GLU B 1 195 ? 44.524 68.267 81.596 1.00 21.69 195 GLU B N 1
ATOM 3716 C CA . GLU B 1 195 ? 43.587 68.028 82.685 1.00 25.06 195 GLU B CA 1
ATOM 3717 C C . GLU B 1 195 ? 42.275 67.433 82.187 1.00 23.52 195 GLU B C 1
ATOM 3718 O O . GLU B 1 195 ? 41.746 66.500 82.787 1.00 24.54 195 GLU B O 1
ATOM 3724 N N . GLY B 1 196 ? 41.763 67.977 81.088 1.00 22.79 196 GLY B N 1
ATOM 3725 C CA . GLY B 1 196 ? 40.514 67.498 80.529 1.00 21.84 196 GLY B CA 1
ATOM 3726 C C . GLY B 1 196 ? 40.644 66.261 79.659 1.00 21.56 196 GLY B C 1
ATOM 3727 O O . GLY B 1 196 ? 39.644 65.748 79.169 1.00 22.03 196 GLY B O 1
ATOM 3728 N N . LYS B 1 197 ? 41.871 65.780 79.473 1.00 19.25 197 LYS B N 1
ATOM 3729 C CA . LYS B 1 197 ? 42.127 64.595 78.660 1.00 17.98 197 LYS B CA 1
ATOM 3730 C C . LYS B 1 197 ? 41.546 64.709 77.255 1.00 16.71 197 LYS B C 1
ATOM 3731 O O . LYS B 1 197 ? 40.885 63.792 76.748 1.00 14.83 197 LYS B O 1
ATOM 3737 N N . ARG B 1 198 ? 41.803 65.848 76.625 1.00 14.94 198 ARG B N 1
ATOM 3738 C CA . ARG B 1 198 ? 41.334 66.095 75.272 1.00 13.20 198 ARG B CA 1
ATOM 3739 C C . ARG B 1 198 ? 42.488 66.569 74.406 1.00 14.74 198 ARG B C 1
ATOM 3740 O O . ARG B 1 198 ? 43.334 67.350 74.847 1.00 15.30 198 ARG B O 1
ATOM 3748 N N . LEU B 1 199 ? 42.527 66.057 73.181 1.00 13.73 199 LEU B N 1
ATOM 3749 C CA . LEU B 1 199 ? 43.549 66.418 72.209 1.00 14.57 199 LEU B CA 1
ATOM 3750 C C . LEU B 1 199 ? 42.790 66.883 70.979 1.00 14.42 199 LEU B C 1
ATOM 3751 O O . LEU B 1 199 ? 41.770 66.290 70.619 1.00 14.72 199 LEU B O 1
ATOM 3756 N N . TYR B 1 200 ? 43.292 67.932 70.332 1.00 14.12 200 TYR B N 1
ATOM 3757 C CA . TYR B 1 200 ? 42.632 68.488 69.153 1.00 13.87 200 TYR B CA 1
ATOM 3758 C C . TYR B 1 200 ? 43.578 68.585 67.976 1.00 14.17 200 TYR B C 1
ATOM 3759 O O . TYR B 1 200 ? 44.765 68.871 68.143 1.00 13.83 200 TYR B O 1
ATOM 3768 N N . THR B 1 201 ? 43.048 68.335 66.785 1.00 13.98 201 THR B N 1
ATOM 3769 C CA . THR B 1 201 ? 43.837 68.464 65.578 1.00 14.24 201 THR B CA 1
ATOM 3770 C C . THR B 1 201 ? 42.945 69.142 64.535 1.00 15.82 201 THR B C 1
ATOM 3771 O O . THR B 1 201 ? 41.706 69.074 64.605 1.00 14.68 201 THR B O 1
ATOM 3775 N N . THR B 1 202 ? 43.570 69.842 63.595 1.00 16.47 202 THR B N 1
ATOM 3776 C CA . THR B 1 202 ? 42.838 70.574 62.566 1.00 17.58 202 THR B CA 1
ATOM 3777 C C . THR B 1 202 ? 43.480 70.220 61.238 1.00 16.77 202 THR B C 1
ATOM 3778 O O . THR B 1 202 ? 44.664 69.892 61.204 1.00 16.92 202 THR B O 1
ATOM 3782 N N . ASN B 1 203 ? 42.724 70.298 60.145 1.00 16.47 203 ASN B N 1
ATOM 3783 C CA . ASN B 1 203 ? 43.284 69.879 58.870 1.00 16.35 203 ASN B CA 1
ATOM 3784 C C . ASN B 1 203 ? 42.907 70.661 57.617 1.00 16.63 203 ASN B C 1
ATOM 3785 O O . ASN B 1 203 ? 42.217 71.682 57.675 1.00 17.27 203 ASN B O 1
ATOM 3790 N N . ALA B 1 204 ? 43.372 70.151 56.476 1.00 15.03 204 ALA B N 1
ATOM 3791 C CA . ALA B 1 204 ? 43.129 70.773 55.177 1.00 17.08 204 ALA B CA 1
ATOM 3792 C C . ALA B 1 204 ? 41.750 70.465 54.614 1.00 19.17 204 ALA B C 1
ATOM 3793 O O . ALA B 1 204 ? 41.401 70.929 53.521 1.00 22.09 204 ALA B O 1
ATOM 3795 N N . ASP B 1 205 ? 40.976 69.663 55.340 1.00 19.15 205 ASP B N 1
ATOM 3796 C CA . ASP B 1 205 ? 39.620 69.348 54.922 1.00 21.03 205 ASP B CA 1
ATOM 3797 C C . ASP B 1 205 ? 38.691 70.300 55.665 1.00 20.40 205 ASP B C 1
ATOM 3798 O O . ASP B 1 205 ? 37.471 70.202 55.559 1.00 21.88 205 ASP B O 1
ATOM 3803 N N . GLY B 1 206 ? 39.290 71.220 56.415 1.00 19.64 206 GLY B N 1
ATOM 3804 C CA . GLY B 1 206 ? 38.528 72.198 57.170 1.00 17.76 206 GLY B CA 1
ATOM 3805 C C . GLY B 1 206 ? 37.823 71.642 58.391 1.00 17.10 206 GLY B C 1
ATOM 3806 O O . GLY B 1 206 ? 36.773 72.144 58.790 1.00 15.47 206 GLY B O 1
ATOM 3807 N N . GLU B 1 207 ? 38.400 70.604 58.993 1.00 16.74 207 GLU B N 1
ATOM 3808 C CA . GLU B 1 207 ? 37.804 69.980 60.171 1.00 16.70 207 GLU B CA 1
ATOM 3809 C C . GLU B 1 207 ? 38.569 70.238 61.455 1.00 15.47 207 GLU B C 1
ATOM 3810 O O . GLU B 1 207 ? 39.790 70.426 61.437 1.00 16.31 207 GLU B O 1
ATOM 3816 N N . LEU B 1 208 ? 37.830 70.240 62.562 1.00 13.98 208 LEU B N 1
ATOM 3817 C CA . LEU B 1 208 ? 38.400 70.340 63.904 1.00 14.08 208 LEU B CA 1
ATOM 3818 C C . LEU B 1 208 ? 38.078 68.946 64.453 1.00 13.10 208 LEU B C 1
ATOM 3819 O O . LEU B 1 208 ? 36.918 68.538 64.451 1.00 13.19 208 LEU B O 1
ATOM 3824 N N . ILE B 1 209 ? 39.097 68.217 64.892 1.00 11.98 209 ILE B N 1
ATOM 3825 C CA . ILE B 1 209 ? 38.899 66.866 65.408 1.00 13.22 209 ILE B CA 1
ATOM 3826 C C . ILE B 1 209 ? 39.234 66.842 66.887 1.00 13.01 209 ILE B C 1
ATOM 3827 O O . ILE B 1 209 ? 40.266 67.367 67.310 1.00 13.13 209 ILE B O 1
ATOM 3832 N N . THR B 1 210 ? 38.353 66.237 67.673 1.00 11.33 210 THR B N 1
ATOM 3833 C CA . THR B 1 210 ? 38.557 66.149 69.115 1.00 12.71 210 THR B CA 1
ATOM 3834 C C . THR B 1 210 ? 38.786 64.690 69.467 1.00 14.47 210 THR B C 1
ATOM 3835 O O . THR B 1 210 ? 38.062 63.797 68.999 1.00 13.57 210 THR B O 1
ATOM 3839 N N . ILE B 1 211 ? 39.806 64.469 70.291 1.00 12.86 211 ILE B N 1
ATOM 3840 C CA . ILE B 1 211 ? 40.236 63.143 70.707 1.00 14.67 211 ILE B CA 1
ATOM 3841 C C . ILE B 1 211 ? 40.292 62.971 72.224 1.00 14.93 211 ILE B C 1
ATOM 3842 O O . ILE B 1 211 ? 40.685 63.883 72.955 1.00 13.88 211 ILE B O 1
ATOM 3847 N N . ASP B 1 212 ? 39.878 61.795 72.690 1.00 14.57 212 ASP B N 1
ATOM 3848 C CA . ASP B 1 212 ? 39.918 61.469 74.116 1.00 16.63 212 ASP B CA 1
ATOM 3849 C C . ASP B 1 212 ? 41.286 60.824 74.353 1.00 16.50 212 ASP B C 1
ATOM 3850 O O . ASP B 1 212 ? 41.589 59.785 73.767 1.00 16.10 212 ASP B O 1
ATOM 3855 N N . THR B 1 213 ? 42.118 61.433 75.194 1.00 16.48 213 THR B N 1
ATOM 3856 C CA . THR B 1 213 ? 43.454 60.882 75.438 1.00 16.88 213 THR B CA 1
ATOM 3857 C C . THR B 1 213 ? 43.454 59.679 76.368 1.00 19.21 213 THR B C 1
ATOM 3858 O O . THR B 1 213 ? 44.462 58.982 76.487 1.00 19.55 213 THR B O 1
ATOM 3862 N N . ALA B 1 214 ? 42.326 59.423 77.022 1.00 19.27 214 ALA B N 1
ATOM 3863 C CA . ALA B 1 214 ? 42.234 58.275 77.919 1.00 22.01 214 ALA B CA 1
ATOM 3864 C C . ALA B 1 214 ? 42.239 56.974 77.117 1.00 23.18 214 ALA B C 1
ATOM 3865 O O . ALA B 1 214 ? 42.769 55.959 77.572 1.00 24.27 214 ALA B O 1
ATOM 3867 N N . ASP B 1 215 ? 41.654 57.003 75.921 1.00 22.23 215 ASP B N 1
ATOM 3868 C CA . ASP B 1 215 ? 41.607 55.806 75.091 1.00 23.56 215 ASP B CA 1
ATOM 3869 C C . ASP B 1 215 ? 42.046 56.016 73.642 1.00 20.93 215 ASP B C 1
ATOM 3870 O O . ASP B 1 215 ? 41.904 55.121 72.813 1.00 19.78 215 ASP B O 1
ATOM 3875 N N . ASN B 1 216 ? 42.575 57.198 73.343 1.00 19.60 216 ASN B N 1
ATOM 3876 C CA . ASN B 1 216 ? 43.062 57.504 72.002 1.00 18.29 216 ASN B CA 1
ATOM 3877 C C . ASN B 1 216 ? 42.020 57.344 70.912 1.00 17.56 216 ASN B C 1
ATOM 3878 O O . ASN B 1 216 ? 42.333 56.892 69.813 1.00 19.86 216 ASN B O 1
ATOM 3883 N N . LYS B 1 217 ? 40.784 57.723 71.205 1.00 18.21 217 LYS B N 1
ATOM 3884 C CA . LYS B 1 217 ? 39.711 57.605 70.220 1.00 17.29 217 LYS B CA 1
ATOM 3885 C C . LYS B 1 217 ? 39.187 58.970 69.819 1.00 14.84 217 LYS B C 1
ATOM 3886 O O . LYS B 1 217 ? 39.055 59.857 70.653 1.00 15.51 217 LYS B O 1
ATOM 3892 N N . ILE B 1 218 ? 38.867 59.127 68.543 1.00 14.61 218 ILE B N 1
ATOM 3893 C CA . ILE B 1 218 ? 38.290 60.383 68.081 1.00 13.24 218 ILE B CA 1
ATOM 3894 C C . ILE B 1 218 ? 36.852 60.435 68.603 1.00 15.75 218 ILE B C 1
ATOM 3895 O O . ILE B 1 218 ? 36.081 59.477 68.438 1.00 14.70 218 ILE B O 1
ATOM 3900 N N . LEU B 1 219 ? 36.511 61.546 69.253 1.00 14.19 219 LEU B N 1
ATOM 3901 C CA . LEU B 1 219 ? 35.187 61.770 69.818 1.00 14.98 219 LEU B CA 1
ATOM 3902 C C . LEU B 1 219 ? 34.304 62.577 68.877 1.00 15.45 219 LEU B C 1
ATOM 3903 O O . LEU B 1 219 ? 33.088 62.422 68.871 1.00 15.08 219 LEU B O 1
ATOM 3908 N N . SER B 1 220 ? 34.909 63.462 68.097 1.00 14.31 220 SER B N 1
ATOM 3909 C CA . SER B 1 220 ? 34.109 64.255 67.172 1.00 13.55 220 SER B CA 1
ATOM 3910 C C . SER B 1 220 ? 34.934 64.809 66.031 1.00 14.18 220 SER B C 1
ATOM 3911 O O . SER B 1 220 ? 36.129 65.045 66.166 1.00 14.62 220 SER B O 1
ATOM 3914 N N . ARG B 1 221 ? 34.271 64.980 64.896 1.00 13.78 221 ARG B N 1
ATOM 3915 C CA . ARG B 1 221 ? 34.877 65.539 63.692 1.00 15.69 221 ARG B CA 1
ATOM 3916 C C . ARG B 1 221 ? 33.877 66.578 63.222 1.00 16.89 221 ARG B C 1
ATOM 3917 O O . ARG B 1 221 ? 32.735 66.240 62.925 1.00 16.56 221 ARG B O 1
ATOM 3925 N N . LYS B 1 222 ? 34.285 67.841 63.157 1.00 17.07 222 LYS B N 1
ATOM 3926 C CA . LYS B 1 222 ? 33.353 68.864 62.713 1.00 19.31 222 LYS B CA 1
ATOM 3927 C C . LYS B 1 222 ? 33.936 69.743 61.619 1.00 17.99 222 LYS B C 1
ATOM 3928 O O . LYS B 1 222 ? 35.083 70.172 61.708 1.00 18.68 222 LYS B O 1
ATOM 3934 N N . LYS B 1 223 ? 33.139 69.988 60.585 1.00 17.39 223 LYS B N 1
ATOM 3935 C CA . LYS B 1 223 ? 33.544 70.866 59.495 1.00 19.01 223 LYS B CA 1
ATOM 3936 C C . LYS B 1 223 ? 33.156 72.243 60.050 1.00 18.25 223 LYS B C 1
ATOM 3937 O O . LYS B 1 223 ? 31.976 72.547 60.197 1.00 19.01 223 LYS B O 1
ATOM 3943 N N . LEU B 1 224 ? 34.149 73.064 60.368 1.00 17.70 224 LEU B N 1
ATOM 3944 C CA . LEU B 1 224 ? 33.887 74.363 60.979 1.00 20.05 224 LEU B CA 1
ATOM 3945 C C . LEU B 1 224 ? 33.117 75.381 60.156 1.00 22.61 224 LEU B C 1
ATOM 3946 O O . LEU B 1 224 ? 32.254 76.081 60.693 1.00 23.42 224 LEU B O 1
ATOM 3951 N N . LEU B 1 225 ? 33.422 75.475 58.867 1.00 22.88 225 LEU B N 1
ATOM 3952 C CA . LEU B 1 225 ? 32.759 76.458 58.018 1.00 26.99 225 LEU B CA 1
ATOM 3953 C C . LEU B 1 225 ? 32.018 75.849 56.835 1.00 29.79 225 LEU B C 1
ATOM 3954 O O . LEU B 1 225 ? 32.403 74.803 56.317 1.00 29.70 225 LEU B O 1
ATOM 3959 N N . ASP B 1 226 ? 30.953 76.523 56.410 1.00 33.09 226 ASP B N 1
ATOM 3960 C CA . ASP B 1 226 ? 30.148 76.069 55.282 1.00 38.01 226 ASP B CA 1
ATOM 3961 C C . ASP B 1 226 ? 29.967 77.244 54.315 1.00 39.23 226 ASP B C 1
ATOM 3962 O O . ASP B 1 226 ? 28.844 77.606 53.959 1.00 38.93 226 ASP B O 1
ATOM 3967 N N . ASP B 1 227 ? 31.083 77.840 53.902 1.00 40.35 227 ASP B N 1
ATOM 3968 C CA . ASP B 1 227 ? 31.055 78.981 52.992 1.00 42.48 227 ASP B CA 1
ATOM 3969 C C . ASP B 1 227 ? 31.517 78.607 51.586 1.00 42.82 227 ASP B C 1
ATOM 3970 O O . ASP B 1 227 ? 31.589 79.459 50.700 1.00 43.66 227 ASP B O 1
ATOM 3975 N N . GLY B 1 228 ? 31.832 77.330 51.390 1.00 43.16 228 GLY B N 1
ATOM 3976 C CA . GLY B 1 228 ? 32.267 76.860 50.085 1.00 43.21 228 GLY B CA 1
ATOM 3977 C C . GLY B 1 228 ? 33.674 77.255 49.671 1.00 42.93 228 GLY B C 1
ATOM 3978 O O . GLY B 1 228 ? 34.149 76.830 48.617 1.00 43.82 228 GLY B O 1
ATOM 3979 N N . LYS B 1 229 ? 34.345 78.061 50.489 1.00 41.49 229 LYS B N 1
ATOM 3980 C CA . LYS B 1 229 ? 35.702 78.504 50.178 1.00 40.14 229 LYS B CA 1
ATOM 3981 C C . LYS B 1 229 ? 36.740 77.493 50.655 1.00 38.88 229 LYS B C 1
ATOM 3982 O O . LYS B 1 229 ? 36.417 76.541 51.368 1.00 37.96 229 LYS B O 1
ATOM 3988 N N . GLU B 1 230 ? 37.991 77.705 50.259 1.00 37.01 230 GLU B N 1
ATOM 3989 C CA . GLU B 1 230 ? 39.068 76.809 50.658 1.00 35.35 230 GLU B CA 1
ATOM 3990 C C . GLU B 1 230 ? 39.552 77.149 52.064 1.00 31.99 230 GLU B C 1
ATOM 3991 O O . GLU B 1 230 ? 39.785 78.317 52.386 1.00 31.21 230 GLU B O 1
ATOM 3997 N N . HIS B 1 231 ? 39.699 76.127 52.902 1.00 28.57 231 HIS B N 1
ATOM 3998 C CA . HIS B 1 231 ? 40.152 76.334 54.273 1.00 26.17 231 HIS B CA 1
ATOM 3999 C C . HIS B 1 231 ? 41.149 75.282 54.729 1.00 24.12 231 HIS B C 1
ATOM 4000 O O . HIS B 1 231 ? 40.895 74.081 54.629 1.00 27.28 231 HIS B O 1
ATOM 4007 N N . PHE B 1 232 ? 42.282 75.750 55.240 1.00 21.83 232 PHE B N 1
ATOM 4008 C CA . PHE B 1 232 ? 43.325 74.877 55.747 1.00 20.81 232 PHE B CA 1
ATOM 4009 C C . PHE B 1 232 ? 43.641 75.367 57.149 1.00 20.13 232 PHE B C 1
ATOM 4010 O O . PHE B 1 232 ? 44.413 76.309 57.334 1.00 19.66 232 PHE B O 1
ATOM 4018 N N . PHE B 1 233 ? 43.015 74.733 58.137 1.00 19.81 233 PHE B N 1
ATOM 4019 C CA . PHE B 1 233 ? 43.222 75.091 59.535 1.00 19.46 233 PHE B CA 1
ATOM 4020 C C . PHE B 1 233 ? 44.535 74.449 59.961 1.00 19.89 233 PHE B C 1
ATOM 4021 O O . PHE B 1 233 ? 44.577 73.327 60.467 1.00 22.12 233 PHE B O 1
ATOM 4029 N N . ILE B 1 234 ? 45.606 75.200 59.753 1.00 19.36 234 ILE B N 1
ATOM 4030 C CA . ILE B 1 234 ? 46.957 74.732 59.983 1.00 18.13 234 ILE B CA 1
ATOM 4031 C C . ILE B 1 234 ? 47.453 74.600 61.420 1.00 17.37 234 ILE B C 1
ATOM 4032 O O . ILE B 1 234 ? 48.248 73.708 61.702 1.00 17.49 234 ILE B O 1
ATOM 4037 N N . ASN B 1 235 ? 47.011 75.472 62.327 1.00 15.58 235 ASN B N 1
ATOM 4038 C CA . ASN B 1 235 ? 47.408 75.358 63.730 1.00 15.70 235 ASN B CA 1
ATOM 4039 C C . ASN B 1 235 ? 46.258 75.724 64.658 1.00 13.45 235 ASN B C 1
ATOM 4040 O O . ASN B 1 235 ? 45.288 76.350 64.237 1.00 13.88 235 ASN B O 1
ATOM 4045 N N . ILE B 1 236 ? 46.384 75.313 65.917 1.00 13.41 236 ILE B N 1
ATOM 4046 C CA . ILE B 1 236 ? 45.383 75.555 66.952 1.00 13.56 236 ILE B CA 1
ATOM 4047 C C . ILE B 1 236 ? 46.060 75.743 68.310 1.00 15.13 236 ILE B C 1
ATOM 4048 O O . ILE B 1 236 ? 47.064 75.079 68.622 1.00 14.76 236 ILE B O 1
ATOM 4053 N N . SER B 1 237 ? 45.532 76.671 69.107 1.00 15.29 237 SER B N 1
ATOM 4054 C CA . SER B 1 237 ? 46.049 76.920 70.451 1.00 16.19 237 SER B CA 1
ATOM 4055 C C . SER B 1 237 ? 44.842 77.042 71.385 1.00 16.07 237 SER B C 1
ATOM 4056 O O . SER B 1 237 ? 43.859 77.704 71.050 1.00 18.79 237 SER B O 1
ATOM 4059 N N . LEU B 1 238 ? 44.915 76.417 72.557 1.00 18.87 238 LEU B N 1
ATOM 4060 C CA . LEU B 1 238 ? 43.782 76.435 73.485 1.00 20.30 238 LEU B CA 1
ATOM 4061 C C . LEU B 1 238 ? 43.758 77.443 74.628 1.00 23.14 238 LEU B C 1
ATOM 4062 O O . LEU B 1 238 ? 44.798 77.852 75.145 1.00 24.04 238 LEU B O 1
ATOM 4067 N N . ASP B 1 239 ? 42.534 77.819 75.007 1.00 24.22 239 ASP B N 1
ATOM 4068 C CA . ASP B 1 239 ? 42.242 78.682 76.156 1.00 23.47 239 ASP B CA 1
ATOM 4069 C C . ASP B 1 239 ? 41.402 77.689 76.963 1.00 23.76 239 ASP B C 1
ATOM 4070 O O . ASP B 1 239 ? 40.173 77.716 76.908 1.00 23.07 239 ASP B O 1
ATOM 4075 N N . THR B 1 240 ? 42.068 76.793 77.684 1.00 22.67 240 THR B N 1
ATOM 4076 C CA . THR B 1 240 ? 41.355 75.772 78.439 1.00 24.42 240 THR B CA 1
ATOM 4077 C C . THR B 1 240 ? 40.403 76.320 79.495 1.00 25.07 240 THR B C 1
ATOM 4078 O O . THR B 1 240 ? 39.314 75.779 79.689 1.00 24.88 240 THR B O 1
ATOM 4082 N N . ALA B 1 241 ? 40.804 77.394 80.164 1.00 24.59 241 ALA B N 1
ATOM 4083 C CA . ALA B 1 241 ? 39.970 77.986 81.203 1.00 26.01 241 ALA B CA 1
ATOM 4084 C C . ALA B 1 241 ? 38.552 78.305 80.725 1.00 27.14 241 ALA B C 1
ATOM 4085 O O . ALA B 1 241 ? 37.579 78.064 81.442 1.00 28.27 241 ALA B O 1
ATOM 4087 N N . ARG B 1 242 ? 38.432 78.840 79.515 1.00 25.54 242 ARG B N 1
ATOM 4088 C CA . ARG B 1 242 ? 37.123 79.203 78.977 1.00 26.37 242 ARG B CA 1
ATOM 4089 C C . ARG B 1 242 ? 36.651 78.242 77.899 1.00 25.51 242 ARG B C 1
ATOM 4090 O O . ARG B 1 242 ? 35.638 78.485 77.240 1.00 25.54 242 ARG B O 1
ATOM 4098 N N . GLN B 1 243 ? 37.392 77.156 77.717 1.00 23.58 243 GLN B N 1
ATOM 4099 C CA . GLN B 1 243 ? 37.059 76.155 76.715 1.00 22.49 243 GLN B CA 1
ATOM 4100 C C . GLN B 1 243 ? 36.883 76.757 75.325 1.00 18.88 243 GLN B C 1
ATOM 4101 O O . GLN B 1 243 ? 35.854 76.558 74.665 1.00 17.74 243 GLN B O 1
ATOM 4107 N N . ARG B 1 244 ? 37.900 77.499 74.895 1.00 17.32 244 ARG B N 1
ATOM 4108 C CA . ARG B 1 244 ? 37.917 78.108 73.573 1.00 17.70 244 ARG B CA 1
ATOM 4109 C C . ARG B 1 244 ? 39.201 77.669 72.874 1.00 17.63 244 ARG B C 1
ATOM 4110 O O . ARG B 1 244 ? 40.168 77.254 73.519 1.00 20.20 244 ARG B O 1
ATOM 4118 N N . ALA B 1 245 ? 39.202 77.756 71.553 1.00 16.74 245 ALA B N 1
ATOM 4119 C CA . ALA B 1 245 ? 40.384 77.413 70.772 1.00 16.74 245 ALA B CA 1
ATOM 4120 C C . ALA B 1 245 ? 40.577 78.487 69.707 1.00 17.29 245 ALA B C 1
ATOM 4121 O O . ALA B 1 245 ? 39.609 78.997 69.153 1.00 16.76 245 ALA B O 1
ATOM 4123 N N . PHE B 1 246 ? 41.832 78.832 69.432 1.00 15.35 246 PHE B N 1
ATOM 4124 C CA . PHE B 1 246 ? 42.150 79.804 68.402 1.00 16.57 246 PHE B CA 1
ATOM 4125 C C . PHE B 1 246 ? 42.748 78.988 67.270 1.00 15.10 246 PHE B C 1
ATOM 4126 O O . PHE B 1 246 ? 43.671 78.201 67.490 1.00 14.66 246 PHE B O 1
ATOM 4134 N N . ILE B 1 247 ? 42.213 79.172 66.072 1.00 14.72 247 ILE B N 1
ATOM 4135 C CA . ILE B 1 247 ? 42.638 78.396 64.912 1.00 14.38 247 ILE B CA 1
ATOM 4136 C C . ILE B 1 247 ? 43.028 79.256 63.717 1.00 16.80 247 ILE B C 1
ATOM 4137 O O . ILE B 1 247 ? 42.290 80.155 63.318 1.00 16.19 247 ILE B O 1
ATOM 4142 N N . THR B 1 248 ? 44.189 78.963 63.139 1.00 15.63 248 THR B N 1
ATOM 4143 C CA . THR B 1 248 ? 44.669 79.715 61.985 1.00 18.06 248 THR B CA 1
ATOM 4144 C C . THR B 1 248 ? 44.221 79.087 60.671 1.00 19.93 248 THR B C 1
ATOM 4145 O O . THR B 1 248 ? 43.826 77.923 60.629 1.00 18.97 248 THR B O 1
ATOM 4149 N N . ASP B 1 249 ? 44.296 79.864 59.596 1.00 19.99 249 ASP B N 1
ATOM 4150 C CA . ASP B 1 249 ? 43.882 79.409 58.273 1.00 20.30 249 ASP B CA 1
ATOM 4151 C C . ASP B 1 249 ? 44.884 79.984 57.271 1.00 22.07 249 ASP B C 1
ATOM 4152 O O . ASP B 1 249 ? 44.997 81.201 57.124 1.00 20.50 249 ASP B O 1
ATOM 4157 N N . SER B 1 250 ? 45.601 79.114 56.577 1.00 20.55 250 SER B N 1
ATOM 4158 C CA . SER B 1 250 ? 46.590 79.567 55.606 1.00 23.55 250 SER B CA 1
ATOM 4159 C C . SER B 1 250 ? 45.967 79.932 54.260 1.00 25.71 250 SER B C 1
ATOM 4160 O O . SER B 1 250 ? 46.639 80.504 53.397 1.00 26.15 250 SER B O 1
ATOM 4163 N N . LYS B 1 251 ? 44.686 79.620 54.087 1.00 26.66 251 LYS B N 1
ATOM 4164 C CA . LYS B 1 251 ? 44.010 79.879 52.818 1.00 27.49 251 LYS B CA 1
ATOM 4165 C C . LYS B 1 251 ? 42.903 80.930 52.846 1.00 26.76 251 LYS B C 1
ATOM 4166 O O . LYS B 1 251 ? 42.201 81.116 51.854 1.00 28.90 251 LYS B O 1
ATOM 4172 N N . ALA B 1 252 ? 42.739 81.609 53.975 1.00 25.88 252 ALA B N 1
ATOM 4173 C CA . ALA B 1 252 ? 41.717 82.647 54.098 1.00 25.77 252 ALA B CA 1
ATOM 4174 C C . ALA B 1 252 ? 42.187 83.697 55.088 1.00 25.48 252 ALA B C 1
ATOM 4175 O O . ALA B 1 252 ? 42.931 83.393 56.015 1.00 24.33 252 ALA B O 1
ATOM 4177 N N . ALA B 1 253 ? 41.746 84.935 54.891 1.00 24.26 253 ALA B N 1
ATOM 4178 C CA . ALA B 1 253 ? 42.130 86.023 55.772 1.00 26.02 253 ALA B CA 1
ATOM 4179 C C . ALA B 1 253 ? 41.200 86.139 56.976 1.00 26.69 253 ALA B C 1
ATOM 4180 O O . ALA B 1 253 ? 40.547 87.170 57.189 1.00 27.17 253 ALA B O 1
ATOM 4182 N N . GLU B 1 254 ? 41.136 85.074 57.767 1.00 27.24 254 GLU B N 1
ATOM 4183 C CA . GLU B 1 254 ? 40.291 85.080 58.948 1.00 26.93 254 GLU B CA 1
ATOM 4184 C C . GLU B 1 254 ? 40.787 84.049 59.952 1.00 24.60 254 GLU B C 1
ATOM 4185 O O . GLU B 1 254 ? 41.035 82.896 59.601 1.00 25.31 254 GLU B O 1
ATOM 4191 N N . VAL B 1 255 ? 40.967 84.487 61.192 1.00 22.03 255 VAL B N 1
ATOM 4192 C CA . VAL B 1 255 ? 41.394 83.609 62.270 1.00 18.62 255 VAL B CA 1
ATOM 4193 C C . VAL B 1 255 ? 40.106 83.248 62.997 1.00 21.43 255 VAL B C 1
ATOM 4194 O O . VAL B 1 255 ? 39.243 84.106 63.188 1.00 20.91 255 VAL B O 1
ATOM 4198 N N . LEU B 1 256 ? 39.962 81.987 63.386 1.00 18.04 256 LEU B N 1
ATOM 4199 C CA . LEU B 1 256 ? 38.745 81.555 64.067 1.00 18.47 256 LEU B CA 1
ATOM 4200 C C . LEU B 1 256 ? 38.928 81.314 65.543 1.00 17.92 256 LEU B C 1
ATOM 4201 O O . LEU B 1 256 ? 39.988 80.875 65.983 1.00 17.82 256 LEU B O 1
ATOM 4206 N N . VAL B 1 257 ? 37.882 81.614 66.311 1.00 16.19 257 VAL B N 1
ATOM 4207 C CA . VAL B 1 257 ? 37.872 81.332 67.732 1.00 16.64 257 VAL B CA 1
ATOM 4208 C C . VAL B 1 257 ? 36.681 80.383 67.827 1.00 15.99 257 VAL B C 1
ATOM 4209 O O . VAL B 1 257 ? 35.590 80.696 67.347 1.00 16.71 257 VAL B O 1
ATOM 4213 N N . VAL B 1 258 ? 36.903 79.214 68.414 1.00 16.18 258 VAL B N 1
ATOM 4214 C CA . VAL B 1 258 ? 35.862 78.199 68.501 1.00 16.28 258 VAL B CA 1
ATOM 4215 C C . VAL B 1 258 ? 35.594 77.741 69.928 1.00 16.54 258 VAL B C 1
ATOM 4216 O O . VAL B 1 258 ? 36.480 77.764 70.773 1.00 17.29 258 VAL B O 1
ATOM 4220 N N . ASP B 1 259 ? 34.353 77.342 70.192 1.00 17.52 259 ASP B N 1
ATOM 4221 C CA . ASP B 1 259 ? 33.963 76.839 71.504 1.00 19.14 259 ASP B CA 1
ATOM 4222 C C . ASP B 1 259 ? 34.323 75.352 71.414 1.00 19.63 259 ASP B C 1
ATOM 4223 O O . ASP B 1 259 ? 33.788 74.648 70.563 1.00 21.02 259 ASP B O 1
ATOM 4228 N N . THR B 1 260 ? 35.234 74.872 72.260 1.00 20.29 260 THR B N 1
ATOM 4229 C CA . THR B 1 260 ? 35.622 73.467 72.172 1.00 22.80 260 THR B CA 1
ATOM 4230 C C . THR B 1 260 ? 34.573 72.503 72.704 1.00 25.41 260 THR B C 1
ATOM 4231 O O . THR B 1 260 ? 34.671 71.289 72.499 1.00 25.17 260 THR B O 1
ATOM 4235 N N . ARG B 1 261 ? 33.556 73.041 73.366 1.00 25.98 261 ARG B N 1
ATOM 4236 C CA . ARG B 1 261 ? 32.496 72.200 73.908 1.00 28.62 261 ARG B CA 1
ATOM 4237 C C . ARG B 1 261 ? 31.526 71.730 72.832 1.00 29.07 261 ARG B C 1
ATOM 4238 O O . ARG B 1 261 ? 30.966 70.643 72.935 1.00 29.13 261 ARG B O 1
ATOM 4246 N N . ASN B 1 262 ? 31.342 72.539 71.793 1.00 28.43 262 ASN B N 1
ATOM 4247 C CA . ASN B 1 262 ? 30.387 72.207 70.740 1.00 28.52 262 ASN B CA 1
ATOM 4248 C C . ASN B 1 262 ? 30.819 72.541 69.315 1.00 27.39 262 ASN B C 1
ATOM 4249 O O . ASN B 1 262 ? 30.083 72.273 68.363 1.00 28.64 262 ASN B O 1
ATOM 4254 N N . GLY B 1 263 ? 31.994 73.137 69.157 1.00 25.54 263 GLY B N 1
ATOM 4255 C CA . GLY B 1 263 ? 32.451 73.481 67.823 1.00 24.39 263 GLY B CA 1
ATOM 4256 C C . GLY B 1 263 ? 31.855 74.763 67.260 1.00 22.88 263 GLY B C 1
ATOM 4257 O O . GLY B 1 263 ? 32.168 75.146 66.131 1.00 25.06 263 GLY B O 1
ATOM 4258 N N . ASN B 1 264 ? 31.007 75.436 68.032 1.00 21.20 264 ASN B N 1
ATOM 4259 C CA . ASN B 1 264 ? 30.407 76.684 67.561 1.00 21.88 264 ASN B CA 1
ATOM 4260 C C . ASN B 1 264 ? 31.492 77.717 67.323 1.00 20.80 264 ASN B C 1
ATOM 4261 O O . ASN B 1 264 ? 32.450 77.795 68.088 1.00 19.19 264 ASN B O 1
ATOM 4266 N N . ILE B 1 265 ? 31.333 78.515 66.272 1.00 20.36 265 ILE B N 1
ATOM 4267 C CA . ILE B 1 265 ? 32.287 79.581 65.983 1.00 19.82 265 ILE B CA 1
ATOM 4268 C C . ILE B 1 265 ? 31.970 80.743 66.929 1.00 17.93 265 ILE B C 1
ATOM 4269 O O . ILE B 1 265 ? 30.830 81.218 66.980 1.00 18.57 265 ILE B O 1
ATOM 4274 N N . LEU B 1 266 ? 32.963 81.188 67.692 1.00 14.52 266 LEU B N 1
ATOM 4275 C CA . LEU B 1 266 ? 32.766 82.304 68.612 1.00 16.65 266 LEU B CA 1
ATOM 4276 C C . LEU B 1 266 ? 33.166 83.616 67.958 1.00 16.65 266 LEU B C 1
ATOM 4277 O O . LEU B 1 266 ? 32.664 84.685 68.320 1.00 17.07 266 LEU B O 1
ATOM 4282 N N . ALA B 1 267 ? 34.078 83.538 66.996 1.00 17.43 267 ALA B N 1
ATOM 4283 C CA . ALA B 1 267 ? 34.508 84.742 66.304 1.00 17.83 267 ALA B CA 1
ATOM 4284 C C . ALA B 1 267 ? 35.249 84.453 65.014 1.00 20.40 267 ALA B C 1
ATOM 4285 O O . ALA B 1 267 ? 35.942 83.444 64.894 1.00 19.98 267 ALA B O 1
ATOM 4287 N N . LYS B 1 268 ? 35.073 85.340 64.041 1.00 20.63 268 LYS B N 1
ATOM 4288 C CA . LYS B 1 268 ? 35.775 85.259 62.773 1.00 21.20 268 LYS B CA 1
ATOM 4289 C C . LYS B 1 268 ? 36.514 86.588 62.771 1.00 23.55 268 LYS B C 1
ATOM 4290 O O . LYS B 1 268 ? 35.920 87.643 62.539 1.00 25.89 268 LYS B O 1
ATOM 4296 N N . VAL B 1 269 ? 37.806 86.526 63.067 1.00 23.07 269 VAL B N 1
ATOM 4297 C CA . VAL B 1 269 ? 38.632 87.718 63.161 1.00 23.91 269 VAL B CA 1
ATOM 4298 C C . VAL B 1 269 ? 39.372 88.020 61.868 1.00 25.82 269 VAL B C 1
ATOM 4299 O O . VAL B 1 269 ? 40.072 87.168 61.318 1.00 24.88 269 VAL B O 1
ATOM 4303 N N . ALA B 1 270 ? 39.205 89.247 61.386 1.00 24.87 270 ALA B N 1
ATOM 4304 C CA . ALA B 1 270 ? 39.847 89.682 60.156 1.00 24.65 270 ALA B CA 1
ATOM 4305 C C . ALA B 1 270 ? 41.348 89.866 60.367 1.00 23.46 270 ALA B C 1
ATOM 4306 O O . ALA B 1 270 ? 41.775 90.605 61.252 1.00 25.43 270 ALA B O 1
ATOM 4308 N N . ALA B 1 271 ? 42.139 89.171 59.556 1.00 24.19 271 ALA B N 1
ATOM 4309 C CA . ALA B 1 271 ? 43.595 89.243 59.613 1.00 24.46 271 ALA B CA 1
ATOM 4310 C C . ALA B 1 271 ? 44.135 88.507 58.393 1.00 24.94 271 ALA B C 1
ATOM 4311 O O . ALA B 1 271 ? 43.437 87.696 57.797 1.00 25.94 271 ALA B O 1
ATOM 4313 N N . PRO B 1 272 ? 45.385 88.791 57.998 1.00 25.69 272 PRO B N 1
ATOM 4314 C CA . PRO B 1 272 ? 45.973 88.126 56.831 1.00 25.35 272 PRO B CA 1
ATOM 4315 C C . PRO B 1 272 ? 46.001 86.615 57.035 1.00 25.12 272 PRO B C 1
ATOM 4316 O O . PRO B 1 272 ? 45.785 86.144 58.152 1.00 24.20 272 PRO B O 1
ATOM 4320 N N . GLU B 1 273 ? 46.246 85.864 55.961 1.00 26.29 273 GLU B N 1
ATOM 4321 C CA . GLU B 1 273 ? 46.331 84.407 56.065 1.00 26.43 273 GLU B CA 1
ATOM 4322 C C . GLU B 1 273 ? 47.336 84.145 57.184 1.00 24.72 273 GLU B C 1
ATOM 4323 O O . GLU B 1 273 ? 48.331 84.866 57.315 1.00 24.60 273 GLU B O 1
ATOM 4329 N N . SER B 1 274 ? 47.074 83.122 57.991 1.00 22.52 274 SER B N 1
ATOM 4330 C CA . SER B 1 274 ? 47.901 82.834 59.150 1.00 19.83 274 SER B CA 1
ATOM 4331 C C . SER B 1 274 ? 48.546 81.457 59.206 1.00 20.28 274 SER B C 1
ATOM 4332 O O . SER B 1 274 ? 48.158 80.538 58.484 1.00 19.13 274 SER B O 1
ATOM 4335 N N . LEU B 1 275 ? 49.518 81.331 60.101 1.00 19.77 275 LEU B N 1
ATOM 4336 C CA . LEU B 1 275 ? 50.257 80.093 60.278 1.00 20.35 275 LEU B CA 1
ATOM 4337 C C . LEU B 1 275 ? 50.269 79.638 61.734 1.00 18.89 275 LEU B C 1
ATOM 4338 O O . LEU B 1 275 ? 49.544 78.717 62.104 1.00 21.05 275 LEU B O 1
ATOM 4343 N N . ALA B 1 276 ? 51.083 80.276 62.568 1.00 17.00 276 ALA B N 1
ATOM 4344 C CA . ALA B 1 276 ? 51.150 79.876 63.969 1.00 16.44 276 ALA B CA 1
ATOM 4345 C C . ALA B 1 276 ? 50.233 80.707 64.857 1.00 17.93 276 ALA B C 1
ATOM 4346 O O . ALA B 1 276 ? 49.923 81.852 64.542 1.00 19.08 276 ALA B O 1
ATOM 4348 N N . VAL B 1 277 ? 49.807 80.114 65.967 1.00 17.83 277 VAL B N 1
ATOM 4349 C CA . VAL B 1 277 ? 48.969 80.809 66.932 1.00 18.04 277 VAL B CA 1
ATOM 4350 C C . VAL B 1 277 ? 49.293 80.298 68.330 1.00 18.76 277 VAL B C 1
ATOM 4351 O O . VAL B 1 277 ? 49.558 79.113 68.526 1.00 19.02 277 VAL B O 1
ATOM 4355 N N . LEU B 1 278 ? 49.305 81.206 69.299 1.00 17.61 278 LEU B N 1
ATOM 4356 C CA . LEU B 1 278 ? 49.606 80.846 70.671 1.00 19.49 278 LEU B CA 1
ATOM 4357 C C . LEU B 1 278 ? 48.788 81.715 71.613 1.00 20.51 278 LEU B C 1
ATOM 4358 O O . LEU B 1 278 ? 48.874 82.941 71.569 1.00 19.57 278 LEU B O 1
ATOM 4363 N N . PHE B 1 279 ? 47.979 81.074 72.448 1.00 19.74 279 PHE B N 1
ATOM 4364 C CA . PHE B 1 279 ? 47.163 81.801 73.408 1.00 21.52 279 PHE B CA 1
ATOM 4365 C C . PHE B 1 279 ? 47.951 82.048 74.685 1.00 22.38 279 PHE B C 1
ATOM 4366 O O . PHE B 1 279 ? 48.665 81.170 75.176 1.00 22.06 279 PHE B O 1
ATOM 4374 N N . ASN B 1 280 ? 47.811 83.255 75.225 1.00 23.12 280 ASN B N 1
ATOM 4375 C CA . ASN B 1 280 ? 48.503 83.657 76.444 1.00 23.99 280 ASN B CA 1
ATOM 4376 C C . ASN B 1 280 ? 47.479 83.897 77.555 1.00 25.65 280 ASN B C 1
ATOM 4377 O O . ASN B 1 280 ? 46.834 84.946 77.595 1.00 25.80 280 ASN B O 1
ATOM 4382 N N . PRO B 1 281 ? 47.314 82.926 78.468 1.00 27.51 281 PRO B N 1
ATOM 4383 C CA . PRO B 1 281 ? 46.355 83.067 79.568 1.00 29.70 281 PRO B CA 1
ATOM 4384 C C . PRO B 1 281 ? 46.599 84.329 80.402 1.00 31.64 281 PRO B C 1
ATOM 4385 O O . PRO B 1 281 ? 45.669 85.082 80.704 1.00 31.56 281 PRO B O 1
ATOM 4389 N N . ALA B 1 282 ? 47.861 84.553 80.755 1.00 32.12 282 ALA B N 1
ATOM 4390 C CA . ALA B 1 282 ? 48.260 85.695 81.575 1.00 32.57 282 ALA B CA 1
ATOM 4391 C C . ALA B 1 282 ? 47.795 87.062 81.073 1.00 33.23 282 ALA B C 1
ATOM 4392 O O . ALA B 1 282 ? 47.593 87.980 81.869 1.00 34.46 282 ALA B O 1
ATOM 4394 N N . ARG B 1 283 ? 47.624 87.205 79.763 1.00 33.06 283 ARG B N 1
ATOM 4395 C CA . ARG B 1 283 ? 47.191 88.479 79.196 1.00 33.55 283 ARG B CA 1
ATOM 4396 C C . ARG B 1 283 ? 45.898 88.351 78.397 1.00 33.85 283 ARG B C 1
ATOM 4397 O O . ARG B 1 283 ? 45.456 89.311 77.767 1.00 34.19 283 ARG B O 1
ATOM 4405 N N . ASN B 1 284 ? 45.301 87.160 78.433 1.00 32.94 284 ASN B N 1
ATOM 4406 C CA . ASN B 1 284 ? 44.070 86.870 77.705 1.00 32.21 284 ASN B CA 1
ATOM 4407 C C . ASN B 1 284 ? 44.095 87.428 76.285 1.00 30.53 284 ASN B C 1
ATOM 4408 O O . ASN B 1 284 ? 43.270 88.254 75.902 1.00 29.71 284 ASN B O 1
ATOM 4413 N N . GLU B 1 285 ? 45.069 86.971 75.506 1.00 28.06 285 GLU B N 1
ATOM 4414 C CA . GLU B 1 285 ? 45.204 87.401 74.128 1.00 26.45 285 GLU B CA 1
ATOM 4415 C C . GLU B 1 285 ? 45.946 86.308 73.368 1.00 23.93 285 GLU B C 1
ATOM 4416 O O . GLU B 1 285 ? 46.608 85.471 73.978 1.00 24.41 285 GLU B O 1
ATOM 4422 N N . ALA B 1 286 ? 45.807 86.310 72.050 1.00 23.22 286 ALA B N 1
ATOM 4423 C CA . ALA B 1 286 ? 46.454 85.313 71.199 1.00 23.07 286 ALA B CA 1
ATOM 4424 C C . ALA B 1 286 ? 47.335 85.982 70.153 1.00 22.64 286 ALA B C 1
ATOM 4425 O O . ALA B 1 286 ? 46.984 87.023 69.597 1.00 23.39 286 ALA B O 1
ATOM 4427 N N . TYR B 1 287 ? 48.477 85.360 69.882 1.00 21.28 287 TYR B N 1
ATOM 4428 C CA . TYR B 1 287 ? 49.431 85.866 68.913 1.00 19.98 287 TYR B CA 1
ATOM 4429 C C . TYR B 1 287 ? 49.376 84.981 67.687 1.00 20.63 287 TYR B C 1
ATOM 4430 O O . TYR B 1 287 ? 49.303 83.758 67.801 1.00 20.07 287 TYR B O 1
ATOM 4439 N N . VAL B 1 288 ? 49.414 85.607 66.521 1.00 20.54 288 VAL B N 1
ATOM 4440 C CA . VAL B 1 288 ? 49.332 84.890 65.261 1.00 20.32 288 VAL B CA 1
ATOM 4441 C C . VAL B 1 288 ? 50.404 85.360 64.279 1.00 22.15 288 VAL B C 1
ATOM 4442 O O . VAL B 1 288 ? 50.572 86.562 64.063 1.00 20.94 288 VAL B O 1
ATOM 4446 N N . THR B 1 289 ? 51.135 84.422 63.684 1.00 20.50 289 THR B N 1
ATOM 4447 C CA . THR B 1 289 ? 52.147 84.806 62.714 1.00 20.80 289 THR B CA 1
ATOM 4448 C C . THR B 1 289 ? 51.510 84.805 61.339 1.00 21.53 289 THR B C 1
ATOM 4449 O O . THR B 1 289 ? 50.636 83.985 61.051 1.00 22.07 289 THR B O 1
ATOM 4453 N N . HIS B 1 290 ? 51.938 85.743 60.498 1.00 20.79 290 HIS B N 1
ATOM 4454 C CA . HIS B 1 290 ? 51.442 85.859 59.131 1.00 21.76 290 HIS B CA 1
ATOM 4455 C C . HIS B 1 290 ? 52.677 85.792 58.238 1.00 23.43 290 HIS B C 1
ATOM 4456 O O . HIS B 1 290 ? 53.360 86.793 58.028 1.00 23.45 290 HIS B O 1
ATOM 4463 N N . ARG B 1 291 ? 52.959 84.595 57.732 1.00 24.63 291 ARG B N 1
ATOM 4464 C CA . ARG B 1 291 ? 54.139 84.348 56.907 1.00 27.43 291 ARG B CA 1
ATOM 4465 C C . ARG B 1 291 ? 54.375 85.287 55.726 1.00 28.96 291 ARG B C 1
ATOM 4466 O O . ARG B 1 291 ? 55.405 85.968 55.673 1.00 28.22 291 ARG B O 1
ATOM 4474 N N . GLN B 1 292 ? 53.441 85.325 54.779 1.00 31.54 292 GLN B N 1
ATOM 4475 C CA . GLN B 1 292 ? 53.589 86.193 53.607 1.00 33.49 292 GLN B CA 1
ATOM 4476 C C . GLN B 1 292 ? 53.582 87.674 53.967 1.00 33.89 292 GLN B C 1
ATOM 4477 O O . GLN B 1 292 ? 54.355 88.459 53.415 1.00 33.45 292 GLN B O 1
ATOM 4483 N N . ALA B 1 293 ? 52.700 88.049 54.888 1.00 31.80 293 ALA B N 1
ATOM 4484 C CA . ALA B 1 293 ? 52.568 89.439 55.303 1.00 31.73 293 ALA B CA 1
ATOM 4485 C C . ALA B 1 293 ? 53.763 89.961 56.089 1.00 31.68 293 ALA B C 1
ATOM 4486 O O . ALA B 1 293 ? 54.008 91.170 56.121 1.00 31.82 293 ALA B O 1
ATOM 4488 N N . GLY B 1 294 ? 54.506 89.057 56.719 1.00 30.26 294 GLY B N 1
ATOM 4489 C CA . GLY B 1 294 ? 55.654 89.469 57.507 1.00 29.07 294 GLY B CA 1
ATOM 4490 C C . GLY B 1 294 ? 55.212 90.213 58.752 1.00 28.70 294 GLY B C 1
ATOM 4491 O O . GLY B 1 294 ? 55.836 91.194 59.156 1.00 28.50 294 GLY B O 1
ATOM 4492 N N . LYS B 1 295 ? 54.132 89.738 59.367 1.00 27.54 295 LYS B N 1
ATOM 4493 C CA . LYS B 1 295 ? 53.587 90.366 60.565 1.00 25.97 295 LYS B CA 1
ATOM 4494 C C . LYS B 1 295 ? 53.125 89.362 61.615 1.00 24.59 295 LYS B C 1
ATOM 4495 O O . LYS B 1 295 ? 52.946 88.179 61.335 1.00 22.88 295 LYS B O 1
ATOM 4501 N N . VAL B 1 296 ? 52.940 89.859 62.831 1.00 23.09 296 VAL B N 1
ATOM 4502 C CA . VAL B 1 296 ? 52.448 89.061 63.942 1.00 24.10 296 VAL B CA 1
ATOM 4503 C C . VAL B 1 296 ? 51.309 89.867 64.554 1.00 25.06 296 VAL B C 1
ATOM 4504 O O . VAL B 1 296 ? 51.512 90.991 65.002 1.00 26.92 296 VAL B O 1
ATOM 4508 N N . SER B 1 297 ? 50.109 89.298 64.551 1.00 24.68 297 SER B N 1
ATOM 4509 C CA . SER B 1 297 ? 48.945 89.994 65.092 1.00 25.52 297 SER B CA 1
ATOM 4510 C C . SER B 1 297 ? 48.685 89.630 66.537 1.00 24.50 297 SER B C 1
ATOM 4511 O O . SER B 1 297 ? 48.962 88.510 66.975 1.00 25.07 297 SER B O 1
ATOM 4514 N N . VAL B 1 298 ? 48.159 90.591 67.284 1.00 25.52 298 VAL B N 1
ATOM 4515 C CA . VAL B 1 298 ? 47.797 90.353 68.667 1.00 26.03 298 VAL B CA 1
ATOM 4516 C C . VAL B 1 298 ? 46.280 90.466 68.721 1.00 28.60 298 VAL B C 1
ATOM 4517 O O . VAL B 1 298 ? 45.728 91.552 68.538 1.00 30.29 298 VAL B O 1
ATOM 4521 N N . ILE B 1 299 ? 45.609 89.341 68.945 1.00 28.42 299 ILE B N 1
ATOM 4522 C CA . ILE B 1 299 ? 44.154 89.328 69.025 1.00 28.82 299 ILE B CA 1
ATOM 4523 C C . ILE B 1 299 ? 43.709 89.409 70.476 1.00 29.16 299 ILE B C 1
ATOM 4524 O O . ILE B 1 299 ? 44.058 88.558 71.294 1.00 28.27 299 ILE B O 1
ATOM 4529 N N . ASP B 1 300 ? 42.952 90.455 70.796 1.00 32.10 300 ASP B N 1
ATOM 4530 C CA . ASP B 1 300 ? 42.435 90.647 72.146 1.00 34.63 300 ASP B CA 1
ATOM 4531 C C . ASP B 1 300 ? 41.362 89.582 72.332 1.00 35.01 300 ASP B C 1
ATOM 4532 O O . ASP B 1 300 ? 40.370 89.572 71.605 1.00 35.51 300 ASP B O 1
ATOM 4537 N N . ALA B 1 301 ? 41.560 88.693 73.299 1.00 36.11 301 ALA B N 1
ATOM 4538 C CA . ALA B 1 301 ? 40.615 87.609 73.546 1.00 37.58 301 ALA B CA 1
ATOM 4539 C C . ALA B 1 301 ? 39.266 88.058 74.098 1.00 39.32 301 ALA B C 1
ATOM 4540 O O . ALA B 1 301 ? 38.437 87.224 74.465 1.00 38.47 301 ALA B O 1
ATOM 4542 N N . LYS B 1 302 ? 39.047 89.371 74.150 1.00 39.82 302 LYS B N 1
ATOM 4543 C CA . LYS B 1 302 ? 37.790 89.925 74.651 1.00 40.90 302 LYS B CA 1
ATOM 4544 C C . LYS B 1 302 ? 36.975 90.568 73.536 1.00 40.92 302 LYS B C 1
ATOM 4545 O O . LYS B 1 302 ? 35.800 90.253 73.354 1.00 43.08 302 LYS B O 1
ATOM 4551 N N . SER B 1 303 ? 37.597 91.470 72.788 1.00 40.89 303 SER B N 1
ATOM 4552 C CA . SER B 1 303 ? 36.913 92.136 71.689 1.00 41.17 303 SER B CA 1
ATOM 4553 C C . SER B 1 303 ? 37.021 91.304 70.415 1.00 40.72 303 SER B C 1
ATOM 4554 O O . SER B 1 303 ? 36.348 91.584 69.423 1.00 40.41 303 SER B O 1
ATOM 4557 N N . TYR B 1 304 ? 37.872 90.281 70.452 1.00 39.79 304 TYR B N 1
ATOM 4558 C CA . TYR B 1 304 ? 38.091 89.412 69.297 1.00 38.89 304 TYR B CA 1
ATOM 4559 C C . TYR B 1 304 ? 38.504 90.190 68.058 1.00 39.64 304 TYR B C 1
ATOM 4560 O O . TYR B 1 304 ? 38.002 89.945 66.960 1.00 41.52 304 TYR B O 1
ATOM 4569 N N . LYS B 1 305 ? 39.412 91.138 68.233 1.00 41.09 305 LYS B N 1
ATOM 4570 C CA . LYS B 1 305 ? 39.884 91.922 67.107 1.00 42.64 305 LYS B CA 1
ATOM 4571 C C . LYS B 1 305 ? 41.347 92.266 67.318 1.00 41.26 305 LYS B C 1
ATOM 4572 O O . LYS B 1 305 ? 41.809 92.388 68.451 1.00 41.97 305 LYS B O 1
ATOM 4578 N N . VAL B 1 306 ? 42.076 92.399 66.218 1.00 41.78 306 VAL B N 1
ATOM 4579 C CA . VAL B 1 306 ? 43.490 92.725 66.282 1.00 40.52 306 VAL B CA 1
ATOM 4580 C C . VAL B 1 306 ? 43.677 94.070 66.980 1.00 41.01 306 VAL B C 1
ATOM 4581 O O . VAL B 1 306 ? 43.176 95.091 66.511 1.00 40.06 306 VAL B O 1
ATOM 4585 N N . VAL B 1 307 ? 44.384 94.068 68.107 1.00 40.32 307 VAL B N 1
ATOM 4586 C CA . VAL B 1 307 ? 44.627 95.304 68.846 1.00 41.46 307 VAL B CA 1
ATOM 4587 C C . VAL B 1 307 ? 46.042 95.823 68.619 1.00 41.60 307 VAL B C 1
ATOM 4588 O O . VAL B 1 307 ? 46.428 96.853 69.172 1.00 41.29 307 VAL B O 1
ATOM 4592 N N . LYS B 1 308 ? 46.813 95.107 67.806 1.00 40.24 308 LYS B N 1
ATOM 4593 C CA . LYS B 1 308 ? 48.185 95.507 67.519 1.00 39.24 308 LYS B CA 1
ATOM 4594 C C . LYS B 1 308 ? 48.803 94.559 66.499 1.00 37.84 308 LYS B C 1
ATOM 4595 O O . LYS B 1 308 ? 48.426 93.390 66.418 1.00 35.56 308 LYS B O 1
ATOM 4601 N N . THR B 1 309 ? 49.748 95.070 65.717 1.00 36.47 309 THR B N 1
ATOM 4602 C CA . THR B 1 309 ? 50.425 94.259 64.715 1.00 36.67 309 THR B CA 1
ATOM 4603 C C . THR B 1 309 ? 51.918 94.561 64.713 1.00 36.98 309 THR B C 1
ATOM 4604 O O . THR B 1 309 ? 52.330 95.700 64.480 1.00 37.64 309 THR B O 1
ATOM 4608 N N . PHE B 1 310 ? 52.723 93.538 64.986 1.00 34.69 310 PHE B N 1
ATOM 4609 C CA . PHE B 1 310 ? 54.171 93.692 65.011 1.00 33.73 310 PHE B CA 1
ATOM 4610 C C . PHE B 1 310 ? 54.761 93.506 63.621 1.00 34.19 310 PHE B C 1
ATOM 4611 O O . PHE B 1 310 ? 54.353 92.614 62.875 1.00 32.05 310 PHE B O 1
ATOM 4619 N N . ASP B 1 311 ? 55.715 94.359 63.267 1.00 33.69 311 ASP B N 1
ATOM 4620 C CA . ASP B 1 311 ? 56.370 94.253 61.971 1.00 34.74 311 ASP B CA 1
ATOM 4621 C C . ASP B 1 311 ? 57.486 93.236 62.174 1.00 33.13 311 ASP B C 1
ATOM 4622 O O . ASP B 1 311 ? 58.403 93.467 62.962 1.00 33.08 311 ASP B O 1
ATOM 4627 N N . THR B 1 312 ? 57.396 92.105 61.481 1.00 31.06 312 THR B N 1
ATOM 4628 C CA . THR B 1 312 ? 58.399 91.055 61.620 1.00 30.67 312 THR B CA 1
ATOM 4629 C C . THR B 1 312 ? 58.853 90.466 60.288 1.00 30.21 312 THR B C 1
ATOM 4630 O O . THR B 1 312 ? 58.686 89.271 60.043 1.00 31.26 312 THR B O 1
ATOM 4634 N N . PRO B 1 313 ? 59.430 91.294 59.403 1.00 29.53 313 PRO B N 1
ATOM 4635 C CA . PRO B 1 313 ? 59.887 90.768 58.112 1.00 29.35 313 PRO B CA 1
ATOM 4636 C C . PRO B 1 313 ? 61.093 89.855 58.342 1.00 27.99 313 PRO B C 1
ATOM 4637 O O . PRO B 1 313 ? 61.807 90.022 59.327 1.00 28.61 313 PRO B O 1
ATOM 4641 N N . THR B 1 314 ? 61.340 88.911 57.438 1.00 28.47 314 THR B N 1
ATOM 4642 C CA . THR B 1 314 ? 60.542 88.714 56.235 1.00 27.97 314 THR B CA 1
ATOM 4643 C C . THR B 1 314 ? 59.406 87.708 56.387 1.00 28.11 314 THR B C 1
ATOM 4644 O O . THR B 1 314 ? 58.262 87.997 56.034 1.00 28.43 314 THR B O 1
ATOM 4648 N N . HIS B 1 315 ? 59.719 86.525 56.903 1.00 26.95 315 HIS B N 1
ATOM 4649 C CA . HIS B 1 315 ? 58.706 85.487 57.054 1.00 24.86 315 HIS B CA 1
ATOM 4650 C C . HIS B 1 315 ? 58.621 84.893 58.456 1.00 23.69 315 HIS B C 1
ATOM 4651 O O . HIS B 1 315 ? 59.296 83.911 58.764 1.00 23.59 315 HIS B O 1
ATOM 4658 N N . PRO B 1 316 ? 57.777 85.480 59.321 1.00 20.71 316 PRO B N 1
ATOM 4659 C CA . PRO B 1 316 ? 57.607 84.995 60.692 1.00 20.57 316 PRO B CA 1
ATOM 4660 C C . PRO B 1 316 ? 57.121 83.559 60.614 1.00 20.11 316 PRO B C 1
ATOM 4661 O O . PRO B 1 316 ? 56.299 83.219 59.767 1.00 20.91 316 PRO B O 1
ATOM 4665 N N . ASN B 1 317 ? 57.635 82.715 61.494 1.00 22.25 317 ASN B N 1
ATOM 4666 C CA . ASN B 1 317 ? 57.268 81.313 61.452 1.00 22.31 317 ASN B CA 1
ATOM 4667 C C . ASN B 1 317 ? 56.580 80.813 62.713 1.00 21.18 317 ASN B C 1
ATOM 4668 O O . ASN B 1 317 ? 55.357 80.686 62.742 1.00 22.63 317 ASN B O 1
ATOM 4673 N N . SER B 1 318 ? 57.359 80.546 63.757 1.00 20.75 318 SER B N 1
ATOM 4674 C CA . SER B 1 318 ? 56.806 80.012 64.997 1.00 19.27 318 SER B CA 1
ATOM 4675 C C . SER B 1 318 ? 56.790 80.955 66.192 1.00 19.30 318 SER B C 1
ATOM 4676 O O . SER B 1 318 ? 57.405 82.027 66.164 1.00 21.03 318 SER B O 1
ATOM 4679 N N . LEU B 1 319 ? 56.097 80.521 67.245 1.00 18.14 319 LEU B N 1
ATOM 4680 C CA . LEU B 1 319 ? 55.936 81.298 68.471 1.00 17.52 319 LEU B CA 1
ATOM 4681 C C . LEU B 1 319 ? 56.222 80.524 69.752 1.00 17.81 319 LEU B C 1
ATOM 4682 O O . LEU B 1 319 ? 56.055 79.303 69.816 1.00 16.66 319 LEU B O 1
ATOM 4687 N N . ALA B 1 320 ? 56.624 81.250 70.789 1.00 16.28 320 ALA B N 1
ATOM 4688 C CA . ALA B 1 320 ? 56.892 80.657 72.085 1.00 16.59 320 ALA B CA 1
ATOM 4689 C C . ALA B 1 320 ? 56.718 81.733 73.140 1.00 18.13 320 ALA B C 1
ATOM 4690 O O . ALA B 1 320 ? 56.965 82.909 72.877 1.00 18.41 320 ALA B O 1
ATOM 4692 N N . LEU B 1 321 ? 56.289 81.324 74.327 1.00 17.40 321 LEU B N 1
ATOM 4693 C CA . LEU B 1 321 ? 56.072 82.255 75.435 1.00 20.46 321 LEU B CA 1
ATOM 4694 C C . LEU B 1 321 ? 56.827 81.857 76.689 1.00 21.41 321 LEU B C 1
ATOM 4695 O O . LEU B 1 321 ? 56.992 80.669 76.982 1.00 22.50 321 LEU B O 1
ATOM 4700 N N . SER B 1 322 ? 57.291 82.853 77.439 1.00 22.84 322 SER B N 1
ATOM 4701 C CA . SER B 1 322 ? 57.974 82.575 78.692 1.00 22.71 322 SER B CA 1
ATOM 4702 C C . SER B 1 322 ? 56.886 82.054 79.634 1.00 23.22 322 SER B C 1
ATOM 4703 O O . SER B 1 322 ? 55.699 82.312 79.421 1.00 22.40 322 SER B O 1
ATOM 4706 N N . ALA B 1 323 ? 57.284 81.317 80.663 1.00 26.56 323 ALA B N 1
ATOM 4707 C CA . ALA B 1 323 ? 56.325 80.755 81.604 1.00 27.94 323 ALA B CA 1
ATOM 4708 C C . ALA B 1 323 ? 55.395 81.797 82.234 1.00 29.94 323 ALA B C 1
ATOM 4709 O O . ALA B 1 323 ? 54.241 81.494 82.536 1.00 30.39 323 ALA B O 1
ATOM 4711 N N . ASP B 1 324 ? 55.884 83.019 82.428 1.00 30.68 324 ASP B N 1
ATOM 4712 C CA . ASP B 1 324 ? 55.064 84.061 83.041 1.00 32.17 324 ASP B CA 1
ATOM 4713 C C . ASP B 1 324 ? 54.165 84.808 82.061 1.00 31.04 324 ASP B C 1
ATOM 4714 O O . ASP B 1 324 ? 53.357 85.642 82.466 1.00 30.55 324 ASP B O 1
ATOM 4719 N N . GLY B 1 325 ? 54.308 84.513 80.774 1.00 29.29 325 GLY B N 1
ATOM 4720 C CA . GLY B 1 325 ? 53.490 85.168 79.769 1.00 27.36 325 GLY B CA 1
ATOM 4721 C C . GLY B 1 325 ? 53.832 86.624 79.504 1.00 25.83 325 GLY B C 1
ATOM 4722 O O . GLY B 1 325 ? 53.060 87.326 78.860 1.00 26.13 325 GLY B O 1
ATOM 4723 N N . LYS B 1 326 ? 54.992 87.073 79.979 1.00 25.83 326 LYS B N 1
ATOM 4724 C CA . LYS B 1 326 ? 55.414 88.464 79.791 1.00 27.11 326 LYS B CA 1
ATOM 4725 C C . LYS B 1 326 ? 56.340 88.672 78.597 1.00 26.49 326 LYS B C 1
ATOM 4726 O O . LYS B 1 326 ? 56.563 89.808 78.164 1.00 25.37 326 LYS B O 1
ATOM 4732 N N . THR B 1 327 ? 56.872 87.579 78.057 1.00 23.80 327 THR B N 1
ATOM 4733 C CA . THR B 1 327 ? 57.786 87.669 76.923 1.00 23.35 327 THR B CA 1
ATOM 4734 C C . THR B 1 327 ? 57.364 86.740 75.787 1.00 21.40 327 THR B C 1
ATOM 4735 O O . THR B 1 327 ? 57.083 85.568 76.017 1.00 23.16 327 THR B O 1
ATOM 4739 N N . LEU B 1 328 ? 57.310 87.277 74.575 1.00 19.97 328 LEU B N 1
ATOM 4740 C CA . LEU B 1 328 ? 56.947 86.501 73.391 1.00 19.85 328 LEU B CA 1
ATOM 4741 C C . LEU B 1 328 ? 58.165 86.347 72.483 1.00 20.69 328 LEU B C 1
ATOM 4742 O O . LEU B 1 328 ? 58.905 87.308 72.255 1.00 18.85 328 LEU B O 1
ATOM 4747 N N . TYR B 1 329 ? 58.368 85.136 71.971 1.00 18.59 329 TYR B N 1
ATOM 4748 C CA . TYR B 1 329 ? 59.488 84.845 71.076 1.00 18.77 329 TYR B CA 1
ATOM 4749 C C . TYR B 1 329 ? 58.924 84.433 69.725 1.00 19.80 329 TYR B C 1
ATOM 4750 O O . TYR B 1 329 ? 57.965 83.657 69.646 1.00 20.12 329 TYR B O 1
ATOM 4759 N N . VAL B 1 330 ? 59.527 84.946 68.664 1.00 17.77 330 VAL B N 1
ATOM 4760 C CA . VAL B 1 330 ? 59.071 84.653 67.312 1.00 17.65 330 VAL B CA 1
ATOM 4761 C C . VAL B 1 330 ? 60.250 84.249 66.434 1.00 20.12 330 VAL B C 1
ATOM 4762 O O . VAL B 1 330 ? 61.263 84.949 66.398 1.00 20.25 330 VAL B O 1
ATOM 4766 N N . SER B 1 331 ? 60.147 83.117 65.745 1.00 19.30 331 SER B N 1
ATOM 4767 C CA . SER B 1 331 ? 61.234 82.744 64.848 1.00 18.92 331 SER B CA 1
ATOM 4768 C C . SER B 1 331 ? 60.876 83.382 63.512 1.00 19.00 331 SER B C 1
ATOM 4769 O O . SER B 1 331 ? 59.721 83.331 63.067 1.00 18.51 331 SER B O 1
ATOM 4772 N N . VAL B 1 332 ? 61.855 84.012 62.876 1.00 19.82 332 VAL B N 1
ATOM 4773 C CA . VAL B 1 332 ? 61.601 84.666 61.603 1.00 22.56 332 VAL B CA 1
ATOM 4774 C C . VAL B 1 332 ? 62.594 84.214 60.550 1.00 22.57 332 VAL B C 1
ATOM 4775 O O . VAL B 1 332 ? 63.808 84.268 60.755 1.00 24.15 332 VAL B O 1
ATOM 4779 N N . LYS B 1 333 ? 62.075 83.782 59.411 1.00 22.53 333 LYS B N 1
ATOM 4780 C CA . LYS B 1 333 ? 62.933 83.298 58.347 1.00 22.32 333 LYS B CA 1
ATOM 4781 C C . LYS B 1 333 ? 63.203 84.330 57.264 1.00 24.33 333 LYS B C 1
ATOM 4782 O O . LYS B 1 333 ? 62.378 85.205 56.984 1.00 23.26 333 LYS B O 1
ATOM 4788 N N . GLN B 1 334 ? 64.381 84.214 56.663 1.00 23.96 334 GLN B N 1
ATOM 4789 C CA . GLN B 1 334 ? 64.802 85.103 55.587 1.00 25.43 334 GLN B CA 1
ATOM 4790 C C . GLN B 1 334 ? 64.107 84.674 54.306 1.00 27.85 334 GLN B C 1
ATOM 4791 O O . GLN B 1 334 ? 63.602 83.555 54.204 1.00 26.48 334 GLN B O 1
ATOM 4797 N N . LYS B 1 335 ? 64.085 85.561 53.322 1.00 30.86 335 LYS B N 1
ATOM 4798 C CA . LYS B 1 335 ? 63.496 85.221 52.040 1.00 34.36 335 LYS B CA 1
ATOM 4799 C C . LYS B 1 335 ? 64.407 84.123 51.513 1.00 35.58 335 LYS B C 1
ATOM 4800 O O . LYS B 1 335 ? 65.630 84.267 51.531 1.00 35.05 335 LYS B O 1
ATOM 4806 N N . SER B 1 336 ? 63.825 83.021 51.061 1.00 37.67 336 SER B N 1
ATOM 4807 C CA . SER B 1 336 ? 64.632 81.925 50.548 1.00 41.50 336 SER B CA 1
ATOM 4808 C C . SER B 1 336 ? 63.879 81.115 49.504 1.00 43.89 336 SER B C 1
ATOM 4809 O O . SER B 1 336 ? 62.657 80.975 49.567 1.00 44.73 336 SER B O 1
ATOM 4812 N N . THR B 1 337 ? 64.625 80.585 48.543 1.00 46.47 337 THR B N 1
ATOM 4813 C CA . THR B 1 337 ? 64.059 79.780 47.473 1.00 48.95 337 THR B CA 1
ATOM 4814 C C . THR B 1 337 ? 64.901 78.520 47.320 1.00 50.85 337 THR B C 1
ATOM 4815 O O . THR B 1 337 ? 66.126 78.568 47.445 1.00 50.57 337 THR B O 1
ATOM 4819 N N . LYS B 1 338 ? 64.243 77.396 47.052 1.00 52.71 338 LYS B N 1
ATOM 4820 C CA . LYS B 1 338 ? 64.948 76.130 46.879 1.00 54.53 338 LYS B CA 1
ATOM 4821 C C . LYS B 1 338 ? 66.009 76.265 45.787 1.00 54.98 338 LYS B C 1
ATOM 4822 O O . LYS B 1 338 ? 66.912 75.435 45.678 1.00 55.58 338 LYS B O 1
ATOM 4828 N N . GLN B 1 339 ? 65.892 77.323 44.989 1.00 54.84 339 GLN B N 1
ATOM 4829 C CA . GLN B 1 339 ? 66.828 77.590 43.903 1.00 54.84 339 GLN B CA 1
ATOM 4830 C C . GLN B 1 339 ? 67.710 78.789 44.251 1.00 53.87 339 GLN B C 1
ATOM 4831 O O . GLN B 1 339 ? 68.812 78.939 43.722 1.00 53.49 339 GLN B O 1
ATOM 4837 N N . GLN B 1 340 ? 67.209 79.636 45.147 1.00 52.63 340 GLN B N 1
ATOM 4838 C CA . GLN B 1 340 ? 67.928 80.822 45.602 1.00 50.92 340 GLN B CA 1
ATOM 4839 C C . GLN B 1 340 ? 67.941 80.843 47.131 1.00 48.32 340 GLN B C 1
ATOM 4840 O O . GLN B 1 340 ? 67.147 81.534 47.768 1.00 46.55 340 GLN B O 1
ATOM 4846 N N . GLU B 1 341 ? 68.863 80.076 47.703 1.00 46.15 341 GLU B N 1
ATOM 4847 C CA . GLU B 1 341 ? 69.007 79.944 49.149 1.00 44.18 341 GLU B CA 1
ATOM 4848 C C . GLU B 1 341 ? 69.426 81.225 49.861 1.00 41.70 341 GLU B C 1
ATOM 4849 O O . GLU B 1 341 ? 70.292 81.958 49.386 1.00 40.99 341 GLU B O 1
ATOM 4855 N N . ALA B 1 342 ? 68.815 81.481 51.014 1.00 38.49 342 ALA B N 1
ATOM 4856 C CA . ALA B 1 342 ? 69.149 82.659 51.805 1.00 37.23 342 ALA B CA 1
ATOM 4857 C C . ALA B 1 342 ? 70.602 82.539 52.258 1.00 36.37 342 ALA B C 1
ATOM 4858 O O . ALA B 1 342 ? 71.052 81.463 52.655 1.00 35.57 342 ALA B O 1
ATOM 4860 N N . THR B 1 343 ? 71.333 83.645 52.201 1.00 35.56 343 THR B N 1
ATOM 4861 C CA . THR B 1 343 ? 72.736 83.654 52.596 1.00 35.63 343 THR B CA 1
ATOM 4862 C C . THR B 1 343 ? 72.898 84.005 54.070 1.00 33.89 343 THR B C 1
ATOM 4863 O O . THR B 1 343 ? 73.874 83.615 54.709 1.00 34.56 343 THR B O 1
ATOM 4867 N N . GLN B 1 344 ? 71.933 84.743 54.605 1.00 31.26 344 GLN B N 1
ATOM 4868 C CA . GLN B 1 344 ? 71.970 85.138 56.003 1.00 29.70 344 GLN B CA 1
ATOM 4869 C C . GLN B 1 344 ? 71.139 84.174 56.838 1.00 29.14 344 GLN B C 1
ATOM 4870 O O . GLN B 1 344 ? 70.190 83.570 56.337 1.00 27.54 344 GLN B O 1
ATOM 4876 N N . PRO B 1 345 ? 71.489 84.016 58.123 1.00 27.59 345 PRO B N 1
ATOM 4877 C CA . PRO B 1 345 ? 70.752 83.113 59.011 1.00 26.92 345 PRO B CA 1
ATOM 4878 C C . PRO B 1 345 ? 69.412 83.713 59.416 1.00 25.55 345 PRO B C 1
ATOM 4879 O O . PRO B 1 345 ? 69.174 84.912 59.245 1.00 25.19 345 PRO B O 1
ATOM 4883 N N . ASP B 1 346 ? 68.539 82.870 59.953 1.00 23.79 346 ASP B N 1
ATOM 4884 C CA . ASP B 1 346 ? 67.234 83.321 60.404 1.00 23.65 346 ASP B CA 1
ATOM 4885 C C . ASP B 1 346 ? 67.388 83.955 61.778 1.00 24.33 346 ASP B C 1
ATOM 4886 O O . ASP B 1 346 ? 68.449 83.851 62.403 1.00 24.64 346 ASP B O 1
ATOM 4891 N N . ASP B 1 347 ? 66.332 84.607 62.254 1.00 22.67 347 ASP B N 1
ATOM 4892 C CA . ASP B 1 347 ? 66.393 85.278 63.544 1.00 23.78 347 ASP B CA 1
ATOM 4893 C C . ASP B 1 347 ? 65.287 84.870 64.498 1.00 23.54 347 ASP B C 1
ATOM 4894 O O . ASP B 1 347 ? 64.298 84.239 64.116 1.00 22.33 347 ASP B O 1
ATOM 4899 N N . VAL B 1 348 ? 65.480 85.257 65.751 1.00 22.59 348 VAL B N 1
ATOM 4900 C CA . VAL B 1 348 ? 64.487 85.053 66.786 1.00 22.34 348 VAL B CA 1
ATOM 4901 C C . VAL B 1 348 ? 64.270 86.450 67.336 1.00 25.80 348 VAL B C 1
ATOM 4902 O O . VAL B 1 348 ? 65.231 87.167 67.645 1.00 25.87 348 VAL B O 1
ATOM 4906 N N . ILE B 1 349 ? 63.012 86.859 67.406 1.00 23.99 349 ILE B N 1
ATOM 4907 C CA . ILE B 1 349 ? 62.685 88.173 67.929 1.00 25.10 349 ILE B CA 1
ATOM 4908 C C . ILE B 1 349 ? 62.087 87.981 69.302 1.00 23.31 349 ILE B C 1
ATOM 4909 O O . ILE B 1 349 ? 61.200 87.148 69.494 1.00 23.87 349 ILE B O 1
ATOM 4914 N N . ARG B 1 350 ? 62.610 88.727 70.265 1.00 21.64 350 ARG B N 1
ATOM 4915 C CA . ARG B 1 350 ? 62.119 88.686 71.627 1.00 21.32 350 ARG B CA 1
ATOM 4916 C C . ARG B 1 350 ? 61.271 89.942 71.786 1.00 23.46 350 ARG B C 1
ATOM 4917 O O . ARG B 1 350 ? 61.725 91.050 71.488 1.00 24.56 350 ARG B O 1
ATOM 4925 N N . ILE B 1 351 ? 60.035 89.768 72.237 1.00 22.56 351 ILE B N 1
ATOM 4926 C CA . ILE B 1 351 ? 59.138 90.902 72.408 1.00 24.50 351 ILE B CA 1
ATOM 4927 C C . ILE B 1 351 ? 58.647 90.998 73.842 1.00 25.97 351 ILE B C 1
ATOM 4928 O O . ILE B 1 351 ? 57.957 90.104 74.332 1.00 26.62 351 ILE B O 1
ATOM 4933 N N . ALA B 1 352 ? 59.015 92.080 74.523 1.00 27.62 352 ALA B N 1
ATOM 4934 C CA . ALA B 1 352 ? 58.572 92.283 75.893 1.00 30.47 352 ALA B CA 1
ATOM 4935 C C . ALA B 1 352 ? 57.162 92.838 75.777 1.00 32.37 352 ALA B C 1
ATOM 4936 O O . ALA B 1 352 ? 56.965 93.964 75.320 1.00 33.83 352 ALA B O 1
ATOM 4938 N N . LEU B 1 353 ? 56.183 92.037 76.179 1.00 32.82 353 LEU B N 1
ATOM 4939 C CA . LEU B 1 353 ? 54.783 92.430 76.094 1.00 34.45 353 LEU B CA 1
ATOM 4940 C C . LEU B 1 353 ? 54.416 93.437 77.176 1.00 36.49 353 LEU B C 1
ATOM 4941 O O . LEU B 1 353 ? 55.240 93.640 78.092 1.00 39.11 353 LEU B O 1
ATOM 4947 N N . ALA C 1 31 ? 31.262 68.061 65.842 1.00 45.51 31 ALA C N 1
ATOM 4948 C CA . ALA C 1 31 ? 30.597 66.773 66.180 1.00 43.77 31 ALA C CA 1
ATOM 4949 C C . ALA C 1 31 ? 29.577 66.373 65.117 1.00 42.83 31 ALA C C 1
ATOM 4950 O O . ALA C 1 31 ? 29.062 65.255 65.133 1.00 43.64 31 ALA C O 1
ATOM 4952 N N . GLU C 1 32 ? 29.293 67.283 64.190 1.00 42.41 32 GLU C N 1
ATOM 4953 C CA . GLU C 1 32 ? 28.320 67.015 63.136 1.00 39.46 32 GLU C CA 1
ATOM 4954 C C . GLU C 1 32 ? 28.726 65.917 62.152 1.00 35.84 32 GLU C C 1
ATOM 4955 O O . GLU C 1 32 ? 27.954 64.986 61.924 1.00 34.04 32 GLU C O 1
ATOM 4961 N N . GLU C 1 33 ? 29.919 66.011 61.565 1.00 30.30 33 GLU C N 1
ATOM 4962 C CA . GLU C 1 33 ? 30.359 64.976 60.631 1.00 26.05 33 GLU C CA 1
ATOM 4963 C C . GLU C 1 33 ? 30.421 63.629 61.339 1.00 23.22 33 GLU C C 1
ATOM 4964 O O . GLU C 1 33 ? 29.947 62.619 60.825 1.00 21.34 33 GLU C O 1
ATOM 4978 N N . LEU C 1 35 ? 30.446 61.850 65.533 1.00 14.36 35 LEU C N 1
ATOM 4979 C CA . LEU C 1 35 ? 30.341 61.993 66.979 1.00 14.61 35 LEU C CA 1
ATOM 4980 C C . LEU C 1 35 ? 30.348 60.600 67.586 1.00 13.91 35 LEU C C 1
ATOM 4981 O O . LEU C 1 35 ? 29.637 59.710 67.109 1.00 15.22 35 LEU C O 1
ATOM 4986 N N . ARG C 1 36 ? 31.170 60.411 68.617 1.00 13.53 36 ARG C N 1
ATOM 4987 C CA . ARG C 1 36 ? 31.267 59.125 69.314 1.00 14.35 36 ARG C CA 1
ATOM 4988 C C . ARG C 1 36 ? 30.958 59.401 70.775 1.00 15.09 36 ARG C C 1
ATOM 4989 O O . ARG C 1 36 ? 31.556 60.295 71.376 1.00 15.39 36 ARG C O 1
ATOM 4997 N N . LYS C 1 37 ? 30.030 58.641 71.344 1.00 14.77 37 LYS C N 1
ATOM 4998 C CA . LYS C 1 37 ? 29.627 58.841 72.729 1.00 15.60 37 LYS C CA 1
ATOM 4999 C C . LYS C 1 37 ? 29.467 57.505 73.452 1.00 15.19 37 LYS C C 1
ATOM 5000 O O . LYS C 1 37 ? 28.926 56.554 72.900 1.00 13.87 37 LYS C O 1
ATOM 5006 N N . ALA C 1 38 ? 29.936 57.442 74.690 1.00 15.28 38 ALA C N 1
ATOM 5007 C CA . ALA C 1 38 ? 29.797 56.227 75.471 1.00 15.97 38 ALA C CA 1
ATOM 5008 C C . ALA C 1 38 ? 28.331 56.104 75.880 1.00 16.86 38 ALA C C 1
ATOM 5009 O O . ALA C 1 38 ? 27.647 57.108 76.114 1.00 15.94 38 ALA C O 1
ATOM 5011 N N . VAL C 1 39 ? 27.840 54.876 75.949 1.00 14.17 39 VAL C N 1
ATOM 5012 C CA . VAL C 1 39 ? 26.460 54.657 76.358 1.00 16.63 39 VAL C CA 1
ATOM 5013 C C . VAL C 1 39 ? 26.346 53.627 77.484 1.00 17.09 39 VAL C C 1
ATOM 5014 O O . VAL C 1 39 ? 25.848 53.937 78.565 1.00 21.11 39 VAL C O 1
ATOM 5018 N N . GLY C 1 40 ? 26.808 52.406 77.243 1.00 18.29 40 GLY C N 1
ATOM 5019 C CA . GLY C 1 40 ? 26.714 51.393 78.281 1.00 18.51 40 GLY C CA 1
ATOM 5020 C C . GLY C 1 40 ? 27.458 50.130 77.909 1.00 17.33 40 GLY C C 1
ATOM 5021 O O . GLY C 1 40 ? 27.830 49.941 76.750 1.00 18.11 40 GLY C O 1
ATOM 5022 N N . LYS C 1 41 ? 27.675 49.257 78.883 1.00 17.83 41 LYS C N 1
ATOM 5023 C CA . LYS C 1 41 ? 28.385 48.013 78.623 1.00 16.39 41 LYS C CA 1
ATOM 5024 C C . LYS C 1 41 ? 27.518 47.021 77.863 1.00 15.84 41 LYS C C 1
ATOM 5025 O O . LYS C 1 41 ? 26.300 47.010 78.008 1.00 15.90 41 LYS C O 1
ATOM 5031 N N . GLY C 1 42 ? 28.165 46.188 77.057 1.00 16.57 42 GLY C N 1
ATOM 5032 C CA . GLY C 1 42 ? 27.461 45.171 76.299 1.00 17.24 42 GLY C CA 1
ATOM 5033 C C . GLY C 1 42 ? 26.536 45.688 75.214 1.00 16.28 42 GLY C C 1
ATOM 5034 O O . GLY C 1 42 ? 25.407 45.230 75.110 1.00 15.50 42 GLY C O 1
ATOM 5035 N N . ALA C 1 43 ? 27.010 46.623 74.396 1.00 16.00 43 ALA C N 1
ATOM 5036 C CA . ALA C 1 43 ? 26.181 47.176 73.323 1.00 17.07 43 ALA C CA 1
ATOM 5037 C C . ALA C 1 43 ? 25.994 46.206 72.165 1.00 15.17 43 ALA C C 1
ATOM 5038 O O . ALA C 1 43 ? 26.938 45.535 71.754 1.00 16.15 43 ALA C O 1
ATOM 5040 N N . TYR C 1 44 ? 24.772 46.157 71.638 1.00 13.14 44 TYR C N 1
ATOM 5041 C CA . TYR C 1 44 ? 24.461 45.316 70.498 1.00 14.17 44 TYR C CA 1
ATOM 5042 C C . TYR C 1 44 ? 23.688 46.073 69.418 1.00 13.51 44 TYR C C 1
ATOM 5043 O O . TYR C 1 44 ? 24.184 47.078 68.899 1.00 13.29 44 TYR C O 1
ATOM 5052 N N . GLU C 1 45 ? 22.478 45.632 69.090 1.00 13.87 45 GLU C N 1
ATOM 5053 C CA . GLU C 1 45 ? 21.724 46.283 68.017 1.00 12.66 45 GLU C CA 1
ATOM 5054 C C . GLU C 1 45 ? 20.927 47.527 68.394 1.00 13.52 45 GLU C C 1
ATOM 5055 O O . GLU C 1 45 ? 20.687 47.812 69.567 1.00 12.67 45 GLU C O 1
ATOM 5069 N N . ALA C 1 47 ? 17.642 50.478 66.991 1.00 14.63 47 ALA C N 1
ATOM 5070 C CA . ALA C 1 47 ? 16.444 50.679 66.194 1.00 15.05 47 ALA C CA 1
ATOM 5071 C C . ALA C 1 47 ? 16.203 52.177 66.162 1.00 15.49 47 ALA C C 1
ATOM 5072 O O . ALA C 1 47 ? 16.506 52.880 67.130 1.00 17.05 47 ALA C O 1
ATOM 5074 N N . TYR C 1 48 ? 15.660 52.660 65.050 1.00 16.38 48 TYR C N 1
ATOM 5075 C CA . TYR C 1 48 ? 15.398 54.084 64.882 1.00 16.68 48 TYR C CA 1
ATOM 5076 C C . TYR C 1 48 ? 13.921 54.352 64.618 1.00 16.65 48 TYR C C 1
ATOM 5077 O O . TYR C 1 48 ? 13.273 53.588 63.916 1.00 16.56 48 TYR C O 1
ATOM 5086 N N . SER C 1 49 ? 13.399 55.437 65.185 1.00 16.61 49 SER C N 1
ATOM 5087 C CA . SER C 1 49 ? 12.012 55.823 64.949 1.00 17.54 49 SER C CA 1
ATOM 5088 C C . SER C 1 49 ? 11.915 57.276 64.502 1.00 19.51 49 SER C C 1
ATOM 5089 O O . SER C 1 49 ? 12.340 58.185 65.210 1.00 17.50 49 SER C O 1
ATOM 5092 N N . GLN C 1 50 ? 11.348 57.482 63.317 1.00 22.77 50 GLN C N 1
ATOM 5093 C CA . GLN C 1 50 ? 11.164 58.812 62.764 1.00 27.01 50 GLN C CA 1
ATOM 5094 C C . GLN C 1 50 ? 10.115 59.563 63.580 1.00 26.00 50 GLN C C 1
ATOM 5095 O O . GLN C 1 50 ? 10.310 60.726 63.932 1.00 25.78 50 GLN C O 1
ATOM 5101 N N . GLN C 1 51 ? 9.011 58.883 63.885 1.00 25.62 51 GLN C N 1
ATOM 5102 C CA . GLN C 1 51 ? 7.923 59.480 64.657 1.00 25.69 51 GLN C CA 1
ATOM 5103 C C . GLN C 1 51 ? 8.367 59.942 66.044 1.00 26.06 51 GLN C C 1
ATOM 5104 O O . GLN C 1 51 ? 7.957 61.002 66.516 1.00 26.86 51 GLN C O 1
ATOM 5110 N N . GLU C 1 52 ? 9.201 59.143 66.701 1.00 23.12 52 GLU C N 1
ATOM 5111 C CA . GLU C 1 52 ? 9.686 59.486 68.033 1.00 25.09 52 GLU C CA 1
ATOM 5112 C C . GLU C 1 52 ? 10.948 60.341 68.007 1.00 24.47 52 GLU C C 1
ATOM 5113 O O . GLU C 1 52 ? 11.330 60.922 69.025 1.00 25.09 52 GLU C O 1
ATOM 5119 N N . ASN C 1 53 ? 11.584 60.418 66.843 1.00 24.30 53 ASN C N 1
ATOM 5120 C CA . ASN C 1 53 ? 12.827 61.168 66.691 1.00 23.15 53 ASN C CA 1
ATOM 5121 C C . ASN C 1 53 ? 13.774 60.632 67.756 1.00 19.97 53 ASN C C 1
ATOM 5122 O O . ASN C 1 53 ? 14.304 61.385 68.577 1.00 18.75 53 ASN C O 1
ATOM 5127 N N . ALA C 1 54 ? 13.974 59.315 67.735 1.00 17.82 54 ALA C N 1
ATOM 5128 C CA . ALA C 1 54 ? 14.832 58.674 68.723 1.00 16.20 54 ALA C CA 1
ATOM 5129 C C . ALA C 1 54 ? 15.522 57.441 68.187 1.00 15.63 54 ALA C C 1
ATOM 5130 O O . ALA C 1 54 ? 15.113 56.869 67.180 1.00 14.39 54 ALA C O 1
ATOM 5132 N N . LEU C 1 55 ? 16.584 57.055 68.883 1.00 16.14 55 LEU C N 1
ATOM 5133 C CA . LEU C 1 55 ? 17.373 55.877 68.562 1.00 17.16 55 LEU C CA 1
ATOM 5134 C C . LEU C 1 55 ? 17.422 55.067 69.859 1.00 16.04 55 LEU C C 1
ATOM 5135 O O . LEU C 1 55 ? 17.531 55.655 70.938 1.00 17.06 55 LEU C O 1
ATOM 5140 N N . TRP C 1 56 ? 17.303 53.741 69.776 1.00 14.28 56 TRP C N 1
ATOM 5141 C CA . TRP C 1 56 ? 17.406 52.915 70.976 1.00 13.56 56 TRP C CA 1
ATOM 5142 C C . TRP C 1 56 ? 18.555 51.940 70.776 1.00 12.66 56 TRP C C 1
ATOM 5143 O O . TRP C 1 56 ? 18.804 51.477 69.661 1.00 14.55 56 TRP C O 1
ATOM 5154 N N . LEU C 1 57 ? 19.271 51.665 71.855 1.00 11.04 57 LEU C N 1
ATOM 5155 C CA . LEU C 1 57 ? 20.383 50.728 71.818 1.00 12.16 57 LEU C CA 1
ATOM 5156 C C . LEU C 1 57 ? 20.166 49.638 72.850 1.00 12.14 57 LEU C C 1
ATOM 5157 O O . LEU C 1 57 ? 19.902 49.928 74.023 1.00 12.70 57 LEU C O 1
ATOM 5162 N N . ALA C 1 58 ? 20.277 48.384 72.418 1.00 11.85 58 ALA C N 1
ATOM 5163 C CA . ALA C 1 58 ? 20.149 47.263 73.333 1.00 13.44 58 ALA C CA 1
ATOM 5164 C C . ALA C 1 58 ? 21.506 47.023 73.990 1.00 14.07 58 ALA C C 1
ATOM 5165 O O . ALA C 1 58 ? 22.532 46.984 73.301 1.00 13.75 58 ALA C O 1
ATOM 5167 N N . THR C 1 59 ? 21.535 46.913 75.319 1.00 12.64 59 THR C N 1
ATOM 5168 C CA . THR C 1 59 ? 22.794 46.602 75.993 1.00 14.29 59 THR C CA 1
ATOM 5169 C C . THR C 1 59 ? 22.555 45.464 76.972 1.00 13.93 59 THR C C 1
ATOM 5170 O O . THR C 1 59 ? 21.549 45.436 77.681 1.00 14.81 59 THR C O 1
ATOM 5174 N N . SER C 1 60 ? 23.487 44.523 77.001 1.00 15.02 60 SER C N 1
ATOM 5175 C CA . SER C 1 60 ? 23.385 43.379 77.893 1.00 16.02 60 SER C CA 1
ATOM 5176 C C . SER C 1 60 ? 24.061 43.653 79.231 1.00 17.05 60 SER C C 1
ATOM 5177 O O . SER C 1 60 ? 23.946 42.860 80.162 1.00 18.95 60 SER C O 1
ATOM 5180 N N . GLN C 1 61 ? 24.757 44.782 79.327 1.00 15.88 61 GLN C N 1
ATOM 5181 C CA . GLN C 1 61 ? 25.484 45.145 80.538 1.00 17.98 61 GLN C CA 1
ATOM 5182 C C . GLN C 1 61 ? 26.584 44.106 80.828 1.00 19.79 61 GLN C C 1
ATOM 5183 O O . GLN C 1 61 ? 27.020 43.406 79.917 1.00 21.30 61 GLN C O 1
ATOM 5189 N N . SER C 1 62 ? 27.043 44.021 82.075 1.00 19.27 62 SER C N 1
ATOM 5190 C CA . SER C 1 62 ? 28.107 43.075 82.446 1.00 20.57 62 SER C CA 1
ATOM 5191 C C . SER C 1 62 ? 27.638 41.632 82.504 1.00 21.74 62 SER C C 1
ATOM 5192 O O . SER C 1 62 ? 26.597 41.333 83.086 1.00 19.99 62 SER C O 1
ATOM 5195 N N . ARG C 1 63 ? 28.415 40.721 81.927 1.00 20.81 63 ARG C N 1
ATOM 5196 C CA . ARG C 1 63 ? 28.007 39.329 81.956 1.00 24.76 63 ARG C CA 1
ATOM 5197 C C . ARG C 1 63 ? 28.122 38.712 83.350 1.00 23.85 63 ARG C C 1
ATOM 5198 O O . ARG C 1 63 ? 27.253 37.949 83.763 1.00 25.86 63 ARG C O 1
ATOM 5206 N N . LYS C 1 64 ? 29.179 39.042 84.083 1.00 23.32 64 LYS C N 1
ATOM 5207 C CA . LYS C 1 64 ? 29.346 38.450 85.406 1.00 25.89 64 LYS C CA 1
ATOM 5208 C C . LYS C 1 64 ? 28.748 39.264 86.554 1.00 26.08 64 LYS C C 1
ATOM 5209 O O . LYS C 1 64 ? 28.575 38.743 87.658 1.00 25.29 64 LYS C O 1
ATOM 5215 N N . LEU C 1 65 ? 28.412 40.526 86.299 1.00 21.74 65 LEU C N 1
ATOM 5216 C CA . LEU C 1 65 ? 27.862 41.375 87.353 1.00 21.97 65 LEU C CA 1
ATOM 5217 C C . LEU C 1 65 ? 26.373 41.708 87.242 1.00 20.20 65 LEU C C 1
ATOM 5218 O O . LEU C 1 65 ? 25.707 41.905 88.254 1.00 20.75 65 LEU C O 1
ATOM 5223 N N . ASP C 1 66 ? 25.846 41.774 86.025 1.00 16.46 66 ASP C N 1
ATOM 5224 C CA . ASP C 1 66 ? 24.442 42.125 85.847 1.00 16.30 66 ASP C CA 1
ATOM 5225 C C . ASP C 1 66 ? 23.502 40.997 85.443 1.00 16.08 66 ASP C C 1
ATOM 5226 O O . ASP C 1 66 ? 23.839 40.168 84.603 1.00 16.95 66 ASP C O 1
ATOM 5231 N N . LYS C 1 67 ? 22.314 40.994 86.038 1.00 14.90 67 LYS C N 1
ATOM 5232 C CA . LYS C 1 67 ? 21.269 40.053 85.653 1.00 15.56 67 LYS C CA 1
ATOM 5233 C C . LYS C 1 67 ? 20.332 40.988 84.891 1.00 15.31 67 LYS C C 1
ATOM 5234 O O . LYS C 1 67 ? 19.988 42.064 85.390 1.00 16.51 67 LYS C O 1
ATOM 5240 N N . GLY C 1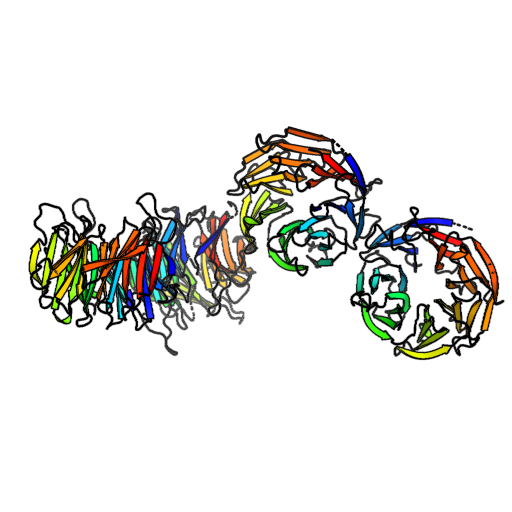 68 ? 19.940 40.607 83.685 1.00 13.79 68 GLY C N 1
ATOM 5241 C CA . GLY C 1 68 ? 19.090 41.482 82.899 1.00 14.31 68 GLY C CA 1
ATOM 5242 C C . GLY C 1 68 ? 19.952 42.549 82.239 1.00 15.80 68 GLY C C 1
ATOM 5243 O O . GLY C 1 68 ? 21.182 42.534 82.372 1.00 15.38 68 GLY C O 1
ATOM 5244 N N . GLY C 1 69 ? 19.319 43.479 81.535 1.00 14.20 69 GLY C N 1
ATOM 5245 C CA . GLY C 1 69 ? 20.081 44.522 80.867 1.00 17.19 69 GLY C CA 1
ATOM 5246 C C . GLY C 1 69 ? 19.354 45.841 80.769 1.00 14.60 69 GLY C C 1
ATOM 5247 O O . GLY C 1 69 ? 18.391 46.089 81.487 1.00 14.50 69 GLY C O 1
ATOM 5248 N N . VAL C 1 70 ? 19.811 46.697 79.860 1.00 12.62 70 VAL C N 1
ATOM 5249 C CA . VAL C 1 70 ? 19.200 48.012 79.701 1.00 12.19 70 VAL C CA 1
ATOM 5250 C C . VAL C 1 70 ? 19.065 48.408 78.247 1.00 13.21 70 VAL C C 1
ATOM 5251 O O . VAL C 1 70 ? 19.977 48.189 77.454 1.00 14.14 70 VAL C O 1
ATOM 5255 N N . VAL C 1 71 ? 17.906 48.948 77.890 1.00 13.30 71 VAL C N 1
ATOM 5256 C CA . VAL C 1 71 ? 17.704 49.473 76.538 1.00 13.06 71 VAL C CA 1
ATOM 5257 C C . VAL C 1 71 ? 17.765 50.980 76.752 1.00 14.02 71 VAL C C 1
ATOM 5258 O O . VAL C 1 71 ? 17.022 51.528 77.574 1.00 14.97 71 VAL C O 1
ATOM 5262 N N . TYR C 1 72 ? 18.670 51.648 76.047 1.00 11.62 72 TYR C N 1
ATOM 5263 C CA . TYR C 1 72 ? 18.794 53.095 76.168 1.00 12.91 72 TYR C CA 1
ATOM 5264 C C . TYR C 1 72 ? 18.157 53.803 74.996 1.00 14.84 72 TYR C C 1
ATOM 5265 O O . TYR C 1 72 ? 18.339 53.405 73.845 1.00 16.24 72 TYR C O 1
ATOM 5274 N N . ARG C 1 73 ? 17.422 54.865 75.299 1.00 12.75 73 ARG C N 1
ATOM 5275 C CA . ARG C 1 73 ? 16.823 55.701 74.272 1.00 13.63 73 ARG C CA 1
ATOM 5276 C C . ARG C 1 73 ? 17.835 56.838 74.164 1.00 12.39 73 ARG C C 1
ATOM 5277 O O . ARG C 1 73 ? 18.264 57.381 75.188 1.00 14.11 73 ARG C O 1
ATOM 5285 N N . LEU C 1 74 ? 18.229 57.180 72.939 1.00 14.50 74 LEU C N 1
ATOM 5286 C CA . LEU C 1 74 ? 19.216 58.237 72.701 1.00 14.20 74 LEU C CA 1
ATOM 5287 C C . LEU C 1 74 ? 18.715 59.362 71.809 1.00 15.85 74 LEU C C 1
ATOM 5288 O O . LEU C 1 74 ? 17.890 59.146 70.925 1.00 15.23 74 LEU C O 1
ATOM 5293 N N . ASP C 1 75 ? 19.245 60.560 72.043 1.00 16.68 75 ASP C N 1
ATOM 5294 C CA . ASP C 1 75 ? 18.933 61.730 71.226 1.00 17.11 75 ASP C CA 1
ATOM 5295 C C . ASP C 1 75 ? 19.663 61.415 69.911 1.00 16.62 75 ASP C C 1
ATOM 5296 O O . ASP C 1 75 ? 20.868 61.143 69.919 1.00 17.31 75 ASP C O 1
ATOM 5301 N N . PRO C 1 76 ? 18.952 61.431 68.770 1.00 16.25 76 PRO C N 1
ATOM 5302 C CA . PRO C 1 76 ? 19.550 61.131 67.459 1.00 16.44 76 PRO C CA 1
ATOM 5303 C C . PRO C 1 76 ? 20.703 62.018 67.009 1.00 17.90 76 PRO C C 1
ATOM 5304 O O . PRO C 1 76 ? 21.488 61.624 66.150 1.00 18.27 76 PRO C O 1
ATOM 5308 N N . VAL C 1 77 ? 20.793 63.213 67.579 1.00 18.01 77 VAL C N 1
ATOM 5309 C CA . VAL C 1 77 ? 21.842 64.157 67.211 1.00 19.02 77 VAL C CA 1
ATOM 5310 C C . VAL C 1 77 ? 23.026 64.170 68.172 1.00 17.71 77 VAL C C 1
ATOM 5311 O O . VAL C 1 77 ? 24.178 64.115 67.742 1.00 19.48 77 VAL C O 1
ATOM 5315 N N . THR C 1 78 ? 22.741 64.244 69.470 1.00 15.70 78 THR C N 1
ATOM 5316 C CA . THR C 1 78 ? 23.792 64.308 70.478 1.00 16.88 78 THR C CA 1
ATOM 5317 C C . THR C 1 78 ? 24.165 62.970 71.106 1.00 15.47 78 THR C C 1
ATOM 5318 O O . THR C 1 78 ? 25.182 62.867 71.788 1.00 15.75 78 THR C O 1
ATOM 5322 N N . LEU C 1 79 ? 23.335 61.956 70.880 1.00 14.86 79 LEU C N 1
ATOM 5323 C CA . LEU C 1 79 ? 23.553 60.621 71.434 1.00 15.70 79 LEU C CA 1
ATOM 5324 C C . LEU C 1 79 ? 23.465 60.585 72.960 1.00 17.59 79 LEU C C 1
ATOM 5325 O O . LEU C 1 79 ? 23.904 59.628 73.595 1.00 16.55 79 LEU C O 1
ATOM 5330 N N . GLU C 1 80 ? 22.890 61.635 73.542 1.00 16.86 80 GLU C N 1
ATOM 5331 C CA . GLU C 1 80 ? 22.706 61.705 74.986 1.00 18.31 80 GLU C CA 1
ATOM 5332 C C . GLU C 1 80 ? 21.617 60.706 75.359 1.00 14.33 80 GLU C C 1
ATOM 5333 O O . GLU C 1 80 ? 20.650 60.546 74.620 1.00 15.49 80 GLU C O 1
ATOM 5339 N N . VAL C 1 81 ? 21.778 60.030 76.492 1.00 16.20 81 VAL C N 1
ATOM 5340 C CA . VAL C 1 81 ? 20.759 59.087 76.941 1.00 15.20 81 VAL C CA 1
ATOM 5341 C C . VAL C 1 81 ? 19.576 59.909 77.443 1.00 16.40 81 VAL C C 1
ATOM 5342 O O . VAL C 1 81 ? 19.745 60.785 78.289 1.00 17.19 81 VAL C O 1
ATOM 5346 N N . THR C 1 82 ? 18.383 59.622 76.937 1.00 16.21 82 THR C N 1
ATOM 5347 C CA . THR C 1 82 ? 17.198 60.359 77.366 1.00 17.05 82 THR C CA 1
ATOM 5348 C C . THR C 1 82 ? 16.254 59.470 78.161 1.00 16.90 82 THR C C 1
ATOM 5349 O O . THR C 1 82 ? 15.272 59.947 78.720 1.00 18.41 82 THR C O 1
ATOM 5353 N N . GLN C 1 83 ? 16.550 58.174 78.189 1.00 16.94 83 GLN C N 1
ATOM 5354 C CA . GLN C 1 83 ? 15.748 57.213 78.943 1.00 17.08 83 GLN C CA 1
ATOM 5355 C C . GLN C 1 83 ? 16.523 55.901 79.058 1.00 17.00 83 GLN C C 1
ATOM 5356 O O . GLN C 1 83 ? 17.145 55.460 78.101 1.00 15.56 83 GLN C O 1
ATOM 5362 N N . ALA C 1 84 ? 16.526 55.306 80.246 1.00 15.79 84 ALA C N 1
ATOM 5363 C CA . ALA C 1 84 ? 17.204 54.031 80.452 1.00 15.90 84 ALA C CA 1
ATOM 5364 C C . ALA C 1 84 ? 16.096 53.074 80.850 1.00 15.64 84 ALA C C 1
ATOM 5365 O O . ALA C 1 84 ? 15.433 53.292 81.859 1.00 17.16 84 ALA C O 1
ATOM 5367 N N . ILE C 1 85 ? 15.892 52.034 80.047 1.00 13.31 85 ILE C N 1
ATOM 5368 C CA . ILE C 1 85 ? 14.832 51.055 80.294 1.00 13.69 85 ILE C CA 1
ATOM 5369 C C . ILE C 1 85 ? 15.407 49.758 80.842 1.00 13.18 85 ILE C C 1
ATOM 5370 O O . ILE C 1 85 ? 15.993 48.955 80.109 1.00 14.24 85 ILE C O 1
ATOM 5375 N N . HIS C 1 86 ? 15.234 49.550 82.144 1.00 13.22 86 HIS C N 1
ATOM 5376 C CA . HIS C 1 86 ? 15.744 48.341 82.770 1.00 13.62 86 HIS C CA 1
ATOM 5377 C C . HIS C 1 86 ? 14.888 47.153 82.353 1.00 13.71 86 HIS C C 1
ATOM 5378 O O . HIS C 1 86 ? 13.665 47.221 82.370 1.00 16.10 86 HIS C O 1
ATOM 5385 N N . ASN C 1 87 ? 15.555 46.076 81.967 1.00 14.37 87 ASN C N 1
ATOM 5386 C CA . ASN C 1 87 ? 14.895 44.863 81.493 1.00 15.20 87 ASN C CA 1
ATOM 5387 C C . ASN C 1 87 ? 15.273 43.631 82.299 1.00 13.68 87 ASN C C 1
ATOM 5388 O O . ASN C 1 87 ? 16.449 43.405 82.568 1.00 14.83 87 ASN C O 1
ATOM 5393 N N . ASP C 1 88 ? 14.281 42.818 82.668 1.00 14.83 88 ASP C N 1
ATOM 5394 C CA . ASP C 1 88 ? 14.561 41.595 83.421 1.00 17.01 88 ASP C CA 1
ATOM 5395 C C . ASP C 1 88 ? 15.521 40.703 82.629 1.00 16.42 88 ASP C C 1
ATOM 5396 O O . ASP C 1 88 ? 16.410 40.066 83.199 1.00 17.31 88 ASP C O 1
ATOM 5401 N N . LEU C 1 89 ? 15.326 40.650 81.311 1.00 16.00 89 LEU C N 1
ATOM 5402 C CA . LEU C 1 89 ? 16.161 39.829 80.436 1.00 16.27 89 LEU C CA 1
ATOM 5403 C C . LEU C 1 89 ? 17.074 40.698 79.572 1.00 15.48 89 LEU C C 1
ATOM 5404 O O . LEU C 1 89 ? 16.656 41.747 79.085 1.00 17.43 89 LEU C O 1
ATOM 5409 N N . LYS C 1 90 ? 18.305 40.243 79.372 1.00 15.34 90 LYS C N 1
ATOM 5410 C CA . LYS C 1 90 ? 19.267 40.978 78.551 1.00 13.26 90 LYS C CA 1
ATOM 5411 C C . LYS C 1 90 ? 18.822 41.032 77.088 1.00 14.16 90 LYS C C 1
ATOM 5412 O O . LYS C 1 90 ? 18.482 40.007 76.496 1.00 14.12 90 LYS C O 1
ATOM 5418 N N . PRO C 1 91 ? 18.812 42.238 76.492 1.00 13.14 91 PRO C N 1
ATOM 5419 C CA . PRO C 1 91 ? 18.421 42.436 75.092 1.00 14.85 91 PRO C CA 1
ATOM 5420 C C . PRO C 1 91 ? 19.681 42.454 74.223 1.00 13.13 91 PRO C C 1
ATOM 5421 O O . PRO C 1 91 ? 20.726 42.953 74.644 1.00 15.47 91 PRO C O 1
ATOM 5425 N N . PHE C 1 92 ? 19.574 41.912 73.016 1.00 13.39 92 PHE C N 1
ATOM 5426 C CA . PHE C 1 92 ? 20.701 41.859 72.099 1.00 14.37 92 PHE C CA 1
ATOM 5427 C C . PHE C 1 92 ? 20.243 42.354 70.732 1.00 14.25 92 PHE C C 1
ATOM 5428 O O . PHE C 1 92 ? 20.565 43.471 70.324 1.00 15.68 92 PHE C O 1
ATOM 5436 N N . GLY C 1 93 ? 19.499 41.509 70.027 1.00 15.53 93 GLY C N 1
ATOM 5437 C CA . GLY C 1 93 ? 18.987 41.891 68.725 1.00 15.06 93 GLY C CA 1
ATOM 5438 C C . GLY C 1 93 ? 17.882 42.915 68.881 1.00 13.88 93 GLY C C 1
ATOM 5439 O O . GLY C 1 93 ? 17.214 42.974 69.921 1.00 15.01 93 GLY C O 1
ATOM 5440 N N . ALA C 1 94 ? 17.670 43.726 67.852 1.00 13.92 94 ALA C N 1
ATOM 5441 C CA . ALA C 1 94 ? 16.641 44.754 67.926 1.00 13.89 94 ALA C CA 1
ATOM 5442 C C . ALA C 1 94 ? 16.003 45.102 66.593 1.00 16.04 94 ALA C C 1
ATOM 5443 O O . ALA C 1 94 ? 16.608 44.957 65.532 1.00 16.30 94 ALA C O 1
ATOM 5445 N N . THR C 1 95 ? 14.753 45.540 66.663 1.00 14.75 95 THR C N 1
ATOM 5446 C CA . THR C 1 95 ? 14.036 45.983 65.478 1.00 16.43 95 THR C CA 1
ATOM 5447 C C . THR C 1 95 ? 12.843 46.809 65.944 1.00 17.34 95 THR C C 1
ATOM 5448 O O . THR C 1 95 ? 12.578 46.904 67.141 1.00 18.13 95 THR C O 1
ATOM 5452 N N . ILE C 1 96 ? 12.149 47.448 65.014 1.00 15.19 96 ILE C N 1
ATOM 5453 C CA . ILE C 1 96 ? 10.996 48.257 65.381 1.00 17.14 96 ILE C CA 1
ATOM 5454 C C . ILE C 1 96 ? 9.860 48.134 64.382 1.00 17.45 96 ILE C C 1
ATOM 5455 O O . ILE C 1 96 ? 10.087 48.042 63.176 1.00 18.27 96 ILE C O 1
ATOM 5460 N N . ASN C 1 97 ? 8.637 48.102 64.896 1.00 16.32 97 ASN C N 1
ATOM 5461 C CA . ASN C 1 97 ? 7.461 48.067 64.034 1.00 18.30 97 ASN C CA 1
ATOM 5462 C C . ASN C 1 97 ? 7.053 49.539 64.025 1.00 18.33 97 ASN C C 1
ATOM 5463 O O . ASN C 1 97 ? 6.627 50.075 65.049 1.00 18.19 97 ASN C O 1
ATOM 5468 N N . ASN C 1 98 ? 7.203 50.195 62.877 1.00 18.89 98 ASN C N 1
ATOM 5469 C CA . ASN C 1 98 ? 6.890 51.621 62.764 1.00 21.64 98 ASN C CA 1
ATOM 5470 C C . ASN C 1 98 ? 5.411 51.960 62.838 1.00 22.37 98 ASN C C 1
ATOM 5471 O O . ASN C 1 98 ? 5.037 53.070 63.228 1.00 23.80 98 ASN C O 1
ATOM 5476 N N . THR C 1 99 ? 4.575 51.005 62.458 1.00 23.47 99 THR C N 1
ATOM 5477 C CA . THR C 1 99 ? 3.137 51.206 62.482 1.00 23.57 99 THR C CA 1
ATOM 5478 C C . THR C 1 99 ? 2.623 51.215 63.913 1.00 22.61 99 THR C C 1
ATOM 5479 O O . THR C 1 99 ? 1.843 52.086 64.287 1.00 23.16 99 THR C O 1
ATOM 5483 N N . THR C 1 100 ? 3.083 50.264 64.722 1.00 21.70 100 THR C N 1
ATOM 5484 C CA . THR C 1 100 ? 2.649 50.174 66.115 1.00 22.62 100 THR C CA 1
ATOM 5485 C C . THR C 1 100 ? 3.605 50.900 67.061 1.00 22.80 100 THR C C 1
ATOM 5486 O O . THR C 1 100 ? 3.320 51.045 68.245 1.00 23.94 100 THR C O 1
ATOM 5490 N N . GLN C 1 101 ? 4.734 51.360 66.526 1.00 21.83 101 GLN C N 1
ATOM 5491 C CA . GLN C 1 101 ? 5.752 52.039 67.326 1.00 20.34 101 GLN C CA 1
ATOM 5492 C C . GLN C 1 101 ? 6.082 51.160 68.528 1.00 19.37 101 GLN C C 1
ATOM 5493 O O . GLN C 1 101 ? 6.060 51.592 69.682 1.00 19.38 101 GLN C O 1
ATOM 5499 N N . THR C 1 102 ? 6.371 49.902 68.228 1.00 17.55 102 THR C N 1
ATOM 5500 C CA . THR C 1 102 ? 6.734 48.924 69.238 1.00 19.21 102 THR C CA 1
ATOM 5501 C C . THR C 1 102 ? 8.135 48.427 68.925 1.00 19.14 102 THR C C 1
ATOM 5502 O O . THR C 1 102 ? 8.438 48.104 67.778 1.00 17.25 102 THR C O 1
ATOM 5506 N N . LEU C 1 103 ? 8.989 48.396 69.944 1.00 16.56 103 LEU C N 1
ATOM 5507 C CA . LEU C 1 103 ? 10.361 47.913 69.796 1.00 17.33 103 LEU C CA 1
ATOM 5508 C C . LEU C 1 103 ? 10.365 46.431 70.140 1.00 16.48 103 LEU C C 1
ATOM 5509 O O . LEU C 1 103 ? 9.681 46.009 71.067 1.00 17.13 103 LEU C O 1
ATOM 5514 N N . TRP C 1 104 ? 11.131 45.652 69.388 1.00 13.95 104 TRP C N 1
ATOM 5515 C CA . TRP C 1 104 ? 11.238 44.225 69.629 1.00 14.87 104 TRP C CA 1
ATOM 5516 C C . TRP C 1 104 ? 12.699 43.887 69.850 1.00 16.12 104 TRP C C 1
ATOM 5517 O O . TRP C 1 104 ? 13.559 44.269 69.047 1.00 14.50 104 TRP C O 1
ATOM 5528 N N . PHE C 1 105 ? 12.976 43.165 70.931 1.00 14.96 105 PHE C N 1
ATOM 5529 C CA . PHE C 1 105 ? 14.342 42.811 71.275 1.00 13.74 105 PHE C CA 1
ATOM 5530 C C . PHE C 1 105 ? 14.519 41.318 71.471 1.00 15.57 105 PHE C C 1
ATOM 5531 O O . PHE C 1 105 ? 13.661 40.645 72.057 1.00 15.62 105 PHE C O 1
ATOM 5539 N N . GLY C 1 106 ? 15.639 40.810 70.973 1.00 14.37 106 GLY C N 1
ATOM 5540 C CA . GLY C 1 106 ? 15.938 39.396 71.111 1.00 13.85 106 GLY C CA 1
ATOM 5541 C C . GLY C 1 106 ? 16.725 39.116 72.383 1.00 15.89 106 GLY C C 1
ATOM 5542 O O . GLY C 1 106 ? 17.777 39.712 72.620 1.00 16.94 106 GLY C O 1
ATOM 5543 N N . ASN C 1 107 ? 16.218 38.213 73.215 1.00 14.30 107 ASN C N 1
ATOM 5544 C CA . ASN C 1 107 ? 16.906 37.863 74.451 1.00 15.67 107 ASN C CA 1
ATOM 5545 C C . ASN C 1 107 ? 17.684 36.579 74.189 1.00 17.90 107 ASN C C 1
ATOM 5546 O O . ASN C 1 107 ? 17.255 35.464 74.514 1.00 17.58 107 ASN C O 1
ATOM 5551 N N . THR C 1 108 ? 18.843 36.767 73.576 1.00 18.15 108 THR C N 1
ATOM 5552 C CA . THR C 1 108 ? 19.729 35.694 73.180 1.00 16.99 108 THR C CA 1
ATOM 5553 C C . THR C 1 108 ? 20.085 34.637 74.221 1.00 20.57 108 THR C C 1
ATOM 5554 O O . THR C 1 108 ? 20.026 33.446 73.923 1.00 23.59 108 THR C O 1
ATOM 5558 N N . VAL C 1 109 ? 20.425 35.050 75.436 1.00 18.21 109 VAL C N 1
ATOM 5559 C CA . VAL C 1 109 ? 20.808 34.083 76.461 1.00 21.55 109 VAL C CA 1
ATOM 5560 C C . VAL C 1 109 ? 19.660 33.549 77.309 1.00 22.77 109 VAL C C 1
ATOM 5561 O O . VAL C 1 109 ? 19.886 32.857 78.307 1.00 24.01 109 VAL C O 1
ATOM 5565 N N . ASN C 1 110 ? 18.433 33.854 76.896 1.00 22.79 110 ASN C N 1
ATOM 5566 C CA . ASN C 1 110 ? 17.243 33.388 77.600 1.00 22.81 110 ASN C CA 1
ATOM 5567 C C . ASN C 1 110 ? 16.270 32.768 76.612 1.00 23.25 110 ASN C C 1
ATOM 5568 O O . ASN C 1 110 ? 15.169 32.362 76.990 1.00 23.41 110 ASN C O 1
ATOM 5573 N N . SER C 1 111 ? 16.680 32.702 75.347 1.00 23.59 111 SER C N 1
ATOM 5574 C CA . SER C 1 111 ? 15.844 32.143 74.290 1.00 22.79 111 SER C CA 1
ATOM 5575 C C . SER C 1 111 ? 14.452 32.758 74.341 1.00 21.33 111 SER C C 1
ATOM 5576 O O . SER C 1 111 ? 13.452 32.046 74.408 1.00 20.72 111 SER C O 1
ATOM 5579 N N . ALA C 1 112 ? 14.387 34.085 74.299 1.00 19.29 112 ALA C N 1
ATOM 5580 C CA . ALA C 1 112 ? 13.107 34.777 74.360 1.00 17.22 112 ALA C CA 1
ATOM 5581 C C . ALA C 1 112 ? 13.100 36.075 73.561 1.00 18.56 112 ALA C C 1
ATOM 5582 O O . ALA C 1 112 ? 14.134 36.503 73.039 1.00 18.86 112 ALA C O 1
ATOM 5584 N N . VAL C 1 113 ? 11.922 36.684 73.461 1.00 16.60 113 VAL C N 1
ATOM 5585 C CA . VAL C 1 113 ? 11.771 37.951 72.758 1.00 17.68 113 VAL C CA 1
ATOM 5586 C C . VAL C 1 113 ? 10.960 38.904 73.638 1.00 19.20 113 VAL C C 1
ATOM 5587 O O . VAL C 1 113 ? 10.022 38.488 74.332 1.00 19.93 113 VAL C O 1
ATOM 5591 N N . THR C 1 114 ? 11.343 40.177 73.611 1.00 17.45 114 THR C N 1
ATOM 5592 C CA . THR C 1 114 ? 10.716 41.222 74.412 1.00 17.06 114 THR C CA 1
ATOM 5593 C C . THR C 1 114 ? 10.131 42.353 73.577 1.00 17.43 114 THR C C 1
ATOM 5594 O O . THR C 1 114 ? 10.761 42.818 72.624 1.00 18.12 114 THR C O 1
ATOM 5598 N N . ALA C 1 115 ? 8.938 42.811 73.944 1.00 15.35 115 ALA C N 1
ATOM 5599 C CA . ALA C 1 115 ? 8.306 43.912 73.232 1.00 15.95 115 ALA C CA 1
ATOM 5600 C C . ALA C 1 115 ? 8.263 45.130 74.155 1.00 17.34 115 ALA C C 1
ATOM 5601 O O . ALA C 1 115 ? 7.907 45.011 75.331 1.00 18.80 115 ALA C O 1
ATOM 5603 N N . ILE C 1 116 ? 8.639 46.293 73.628 1.00 16.21 116 ILE C N 1
ATOM 5604 C CA . ILE C 1 116 ? 8.636 47.533 74.408 1.00 16.03 116 ILE C CA 1
ATOM 5605 C C . ILE C 1 116 ? 7.949 48.675 73.666 1.00 18.94 116 ILE C C 1
ATOM 5606 O O . ILE C 1 116 ? 8.198 48.895 72.480 1.00 19.92 116 ILE C O 1
ATOM 5611 N N . ASP C 1 117 ? 7.075 49.405 74.355 1.00 18.51 117 ASP C N 1
ATOM 5612 C CA . ASP C 1 117 ? 6.396 50.525 73.717 1.00 21.38 117 ASP C CA 1
ATOM 5613 C C . ASP C 1 117 ? 7.414 51.646 73.515 1.00 19.73 117 ASP C C 1
ATOM 5614 O O . ASP C 1 117 ? 8.021 52.106 74.473 1.00 20.75 117 ASP C O 1
ATOM 5619 N N . ALA C 1 118 ? 7.607 52.083 72.272 1.00 18.90 118 ALA C N 1
ATOM 5620 C CA . ALA C 1 118 ? 8.576 53.139 71.976 1.00 19.08 118 ALA C CA 1
ATOM 5621 C C . ALA C 1 118 ? 8.263 54.493 72.621 1.00 19.78 118 ALA C C 1
ATOM 5622 O O . ALA C 1 118 ? 9.141 55.153 73.171 1.00 20.31 118 ALA C O 1
ATOM 5624 N N . LYS C 1 119 ? 7.006 54.909 72.550 1.00 20.69 119 LYS C N 1
ATOM 5625 C CA . LYS C 1 119 ? 6.602 56.190 73.107 1.00 22.73 119 LYS C CA 1
ATOM 5626 C C . LYS C 1 119 ? 6.866 56.327 74.605 1.00 21.90 119 LYS C C 1
ATOM 5627 O O . LYS C 1 119 ? 7.435 57.321 75.058 1.00 22.31 119 LYS C O 1
ATOM 5633 N N . THR C 1 120 ? 6.479 55.317 75.371 1.00 21.05 120 THR C N 1
ATOM 5634 C CA . THR C 1 120 ? 6.627 55.374 76.820 1.00 20.68 120 THR C CA 1
ATOM 5635 C C . THR C 1 120 ? 7.812 54.625 77.413 1.00 21.01 120 THR C C 1
ATOM 5636 O O . THR C 1 120 ? 8.202 54.885 78.553 1.00 21.03 120 THR C O 1
ATOM 5640 N N . GLY C 1 121 ? 8.374 53.692 76.654 1.00 20.53 121 GLY C N 1
ATOM 5641 C CA . GLY C 1 121 ? 9.489 52.910 77.165 1.00 19.30 121 GLY C CA 1
ATOM 5642 C C . GLY C 1 121 ? 9.018 51.797 78.091 1.00 20.03 121 GLY C C 1
ATOM 5643 O O . GLY C 1 121 ? 9.815 51.207 78.823 1.00 18.93 121 GLY C O 1
ATOM 5644 N N . GLU C 1 122 ? 7.720 51.503 78.061 1.00 18.86 122 GLU C N 1
ATOM 5645 C CA . GLU C 1 122 ? 7.164 50.452 78.908 1.00 20.55 122 GLU C CA 1
ATOM 5646 C C . GLU C 1 122 ? 7.261 49.052 78.296 1.00 19.43 122 GLU C C 1
ATOM 5647 O O . GLU C 1 122 ? 6.814 48.822 77.168 1.00 20.02 122 GLU C O 1
ATOM 5653 N N . VAL C 1 123 ? 7.863 48.124 79.035 1.00 18.01 123 VAL C N 1
ATOM 5654 C CA . VAL C 1 123 ? 7.975 46.742 78.583 1.00 18.48 123 VAL C CA 1
ATOM 5655 C C . VAL C 1 123 ? 6.548 46.202 78.554 1.00 22.16 123 VAL C C 1
ATOM 5656 O O . VAL C 1 123 ? 5.859 46.221 79.572 1.00 23.28 123 VAL C O 1
ATOM 5660 N N . LYS C 1 124 ? 6.109 45.729 77.392 1.00 22.63 124 LYS C N 1
ATOM 5661 C CA . LYS C 1 124 ? 4.746 45.230 77.224 1.00 25.14 124 LYS C CA 1
ATOM 5662 C C . LYS C 1 124 ? 4.569 43.739 77.481 1.00 25.87 124 LYS C C 1
ATOM 5663 O O . LYS C 1 124 ? 3.470 43.287 77.809 1.00 27.00 124 LYS C O 1
ATOM 5669 N N . GLY C 1 125 ? 5.639 42.972 77.324 1.00 24.49 125 GLY C N 1
ATOM 5670 C CA . GLY C 1 125 ? 5.549 41.544 77.549 1.00 23.57 125 GLY C CA 1
ATOM 5671 C C . GLY C 1 125 ? 6.694 40.798 76.900 1.00 22.47 125 GLY C C 1
ATOM 5672 O O . GLY C 1 125 ? 7.479 41.379 76.147 1.00 22.01 125 GLY C O 1
ATOM 5673 N N . ARG C 1 126 ? 6.797 39.513 77.210 1.00 21.87 126 ARG C N 1
ATOM 5674 C CA . ARG C 1 126 ? 7.840 38.666 76.657 1.00 21.47 126 ARG C CA 1
ATOM 5675 C C . ARG C 1 126 ? 7.289 37.303 76.286 1.00 23.43 126 ARG C C 1
ATOM 5676 O O . ARG C 1 126 ? 6.243 36.878 76.781 1.00 23.83 126 ARG C O 1
ATOM 5684 N N . LEU C 1 127 ? 8.008 36.619 75.410 1.00 20.72 127 LEU C N 1
ATOM 5685 C CA . LEU C 1 127 ? 7.624 35.284 74.984 1.00 21.47 127 LEU C CA 1
ATOM 5686 C C . LEU C 1 127 ? 8.877 34.424 74.992 1.00 22.36 127 LEU C C 1
ATOM 5687 O O . LEU C 1 127 ? 9.888 34.789 74.383 1.00 18.40 127 LEU C O 1
ATOM 5692 N N . VAL C 1 128 ? 8.826 33.296 75.698 1.00 20.67 128 VAL C N 1
ATOM 5693 C CA . VAL C 1 128 ? 9.956 32.389 75.729 1.00 22.48 128 VAL C CA 1
ATOM 5694 C C . VAL C 1 128 ? 9.817 31.514 74.487 1.00 23.06 128 VAL C C 1
ATOM 5695 O O . VAL C 1 128 ? 8.775 30.890 74.264 1.00 23.49 128 VAL C O 1
ATOM 5699 N N . LEU C 1 129 ? 10.869 31.483 73.680 1.00 22.60 129 LEU C N 1
ATOM 5700 C CA . LEU C 1 129 ? 10.873 30.731 72.429 1.00 25.98 129 LEU C CA 1
ATOM 5701 C C . LEU C 1 129 ? 11.364 29.293 72.554 1.00 27.69 129 LEU C C 1
ATOM 5702 O O . LEU C 1 129 ? 10.910 28.414 71.827 1.00 30.26 129 LEU C O 1
ATOM 5707 N N . ASP C 1 130 ? 12.308 29.061 73.459 1.00 29.02 130 ASP C N 1
ATOM 5708 C CA . ASP C 1 130 ? 12.835 27.722 73.690 1.00 30.20 130 ASP C CA 1
ATOM 5709 C C . ASP C 1 130 ? 13.133 27.644 75.184 1.00 32.84 130 ASP C C 1
ATOM 5710 O O . ASP C 1 130 ? 14.179 28.105 75.640 1.00 33.38 130 ASP C O 1
ATOM 5715 N N . ASP C 1 131 ? 12.204 27.061 75.936 1.00 35.58 131 ASP C N 1
ATOM 5716 C CA . ASP C 1 131 ? 12.325 26.953 77.387 1.00 37.74 131 ASP C CA 1
ATOM 5717 C C . ASP C 1 131 ? 13.194 25.823 77.928 1.00 39.03 131 ASP C C 1
ATOM 5718 O O . ASP C 1 131 ? 13.287 25.649 79.144 1.00 39.49 131 ASP C O 1
ATOM 5723 N N . ARG C 1 132 ? 13.828 25.060 77.046 1.00 39.13 132 ARG C N 1
ATOM 5724 C CA . ARG C 1 132 ? 14.673 23.953 77.486 1.00 41.26 132 ARG C CA 1
ATOM 5725 C C . ARG C 1 132 ? 15.939 24.425 78.192 1.00 43.67 132 ARG C C 1
ATOM 5726 O O . ARG C 1 132 ? 16.351 25.579 78.061 1.00 41.84 132 ARG C O 1
ATOM 5734 N N . LYS C 1 133 ? 16.550 23.515 78.944 1.00 46.82 133 LYS C N 1
ATOM 5735 C CA . LYS C 1 133 ? 17.778 23.813 79.667 1.00 49.97 133 LYS C CA 1
ATOM 5736 C C . LYS C 1 133 ? 18.951 23.177 78.933 1.00 51.66 133 LYS C C 1
ATOM 5737 O O . LYS C 1 133 ? 18.780 22.208 78.190 1.00 52.31 133 LYS C O 1
ATOM 5743 N N . ARG C 1 134 ? 20.144 23.720 79.145 1.00 53.52 134 ARG C N 1
ATOM 5744 C CA . ARG C 1 134 ? 21.337 23.203 78.490 1.00 55.40 134 ARG C CA 1
ATOM 5745 C C . ARG C 1 134 ? 21.940 21.999 79.206 1.00 56.36 134 ARG C C 1
ATOM 5746 O O . ARG C 1 134 ? 21.756 21.810 80.407 1.00 56.91 134 ARG C O 1
ATOM 5754 N N . THR C 1 135 ? 22.663 21.191 78.441 1.00 57.27 135 THR C N 1
ATOM 5755 C CA . THR C 1 135 ? 23.342 20.007 78.948 1.00 58.27 135 THR C CA 1
ATOM 5756 C C . THR C 1 135 ? 24.585 19.877 78.077 1.00 58.40 135 THR C C 1
ATOM 5757 O O . THR C 1 135 ? 25.310 20.852 77.871 1.00 58.56 135 THR C O 1
ATOM 5761 N N . GLU C 1 136 ? 24.831 18.679 77.563 1.00 57.87 136 GLU C N 1
ATOM 5762 C CA . GLU C 1 136 ? 25.967 18.458 76.683 1.00 57.65 136 GLU C CA 1
ATOM 5763 C C . GLU C 1 136 ? 25.366 17.928 75.391 1.00 56.90 136 GLU C C 1
ATOM 5764 O O . GLU C 1 136 ? 26.022 17.889 74.350 1.00 56.64 136 GLU C O 1
ATOM 5770 N N . GLU C 1 137 ? 24.101 17.524 75.482 1.00 56.03 137 GLU C N 1
ATOM 5771 C CA . GLU C 1 137 ? 23.364 16.995 74.341 1.00 55.15 137 GLU C CA 1
ATOM 5772 C C . GLU C 1 137 ? 22.369 18.031 73.825 1.00 53.23 137 GLU C C 1
ATOM 5773 O O . GLU C 1 137 ? 22.286 18.281 72.622 1.00 53.89 137 GLU C O 1
ATOM 5779 N N . VAL C 1 138 ? 21.615 18.634 74.741 1.00 50.17 138 VAL C N 1
ATOM 5780 C CA . VAL C 1 138 ? 20.619 19.633 74.369 1.00 47.52 138 VAL C CA 1
ATOM 5781 C C . VAL C 1 138 ? 21.101 21.076 74.541 1.00 44.69 138 VAL C C 1
ATOM 5782 O O . VAL C 1 138 ? 21.565 21.473 75.610 1.00 43.91 138 VAL C O 1
ATOM 5786 N N . ARG C 1 139 ? 20.983 21.848 73.465 1.00 41.24 139 ARG C N 1
ATOM 5787 C CA . ARG C 1 139 ? 21.378 23.253 73.448 1.00 38.49 139 ARG C CA 1
ATOM 5788 C C . ARG C 1 139 ? 20.191 24.040 72.899 1.00 34.47 139 ARG C C 1
ATOM 5789 O O . ARG C 1 139 ? 19.880 23.948 71.715 1.00 34.53 139 ARG C O 1
ATOM 5797 N N . PRO C 1 140 ? 19.510 24.820 73.753 1.00 31.28 140 PRO C N 1
ATOM 5798 C CA . PRO C 1 140 ? 18.356 25.603 73.300 1.00 29.38 140 PRO C CA 1
ATOM 5799 C C . PRO C 1 140 ? 18.713 26.570 72.179 1.00 27.65 140 PRO C C 1
ATOM 5800 O O . PRO C 1 140 ? 19.782 27.183 72.193 1.00 27.02 140 PRO C O 1
ATOM 5804 N N . LEU C 1 141 ? 17.819 26.693 71.205 1.00 25.65 141 LEU C N 1
ATOM 5805 C CA . LEU C 1 141 ? 18.033 27.617 70.098 1.00 24.10 141 LEU C CA 1
ATOM 5806 C C . LEU C 1 141 ? 17.956 29.015 70.693 1.00 23.08 141 LEU C C 1
ATOM 5807 O O . LEU C 1 141 ? 17.226 29.247 71.657 1.00 23.49 141 LEU C O 1
ATOM 5812 N N . GLN C 1 142 ? 18.713 29.946 70.124 1.00 22.30 142 GLN C N 1
ATOM 5813 C CA . GLN C 1 142 ? 18.720 31.307 70.631 1.00 22.52 142 GLN C CA 1
ATOM 5814 C C . GLN C 1 142 ? 18.398 32.315 69.542 1.00 21.95 142 GLN C C 1
ATOM 5815 O O . GLN C 1 142 ? 18.833 32.170 68.399 1.00 21.40 142 GLN C O 1
ATOM 5821 N N . PRO C 1 143 ? 17.621 33.352 69.883 1.00 20.93 143 PRO C N 1
ATOM 5822 C CA . PRO C 1 143 ? 17.290 34.351 68.870 1.00 19.90 143 PRO C CA 1
ATOM 5823 C C . PRO C 1 143 ? 18.539 35.129 68.474 1.00 20.69 143 PRO C C 1
ATOM 5824 O O . PRO C 1 143 ? 19.447 35.331 69.282 1.00 19.78 143 PRO C O 1
ATOM 5828 N N . ARG C 1 144 ? 18.582 35.546 67.218 1.00 19.06 144 ARG C N 1
ATOM 5829 C CA . ARG C 1 144 ? 19.708 36.296 66.701 1.00 21.15 144 ARG C CA 1
ATOM 5830 C C . ARG C 1 144 ? 19.183 37.604 66.130 1.00 19.88 144 ARG C C 1
ATOM 5831 O O . ARG C 1 144 ? 19.231 38.641 66.787 1.00 21.86 144 ARG C O 1
ATOM 5839 N N . GLU C 1 145 ? 18.654 37.551 64.914 1.00 18.92 145 GLU C N 1
ATOM 5840 C CA . GLU C 1 145 ? 18.129 38.755 64.270 1.00 17.28 145 GLU C CA 1
ATOM 5841 C C . GLU C 1 145 ? 16.608 38.795 64.336 1.00 18.37 145 GLU C C 1
ATOM 5842 O O . GLU C 1 145 ? 15.956 37.749 64.431 1.00 18.00 145 GLU C O 1
ATOM 5848 N N . LEU C 1 146 ? 16.049 40.004 64.285 1.00 18.05 146 LEU C N 1
ATOM 5849 C CA . LEU C 1 146 ? 14.603 40.185 64.309 1.00 18.57 146 LEU C CA 1
ATOM 5850 C C . LEU C 1 146 ? 14.152 41.169 63.238 1.00 17.38 146 LEU C C 1
ATOM 5851 O O . LEU C 1 146 ? 14.828 42.160 62.955 1.00 15.74 146 LEU C O 1
ATOM 5856 N N . VAL C 1 147 ? 13.001 40.892 62.645 1.00 16.70 147 VAL C N 1
ATOM 5857 C CA . VAL C 1 147 ? 12.437 41.776 61.635 1.00 18.02 147 VAL C CA 1
ATOM 5858 C C . VAL C 1 147 ? 10.932 41.777 61.840 1.00 20.54 147 VAL C C 1
ATOM 5859 O O . VAL C 1 147 ? 10.327 40.733 62.091 1.00 19.90 147 VAL C O 1
ATOM 5863 N N . ALA C 1 148 ? 10.334 42.954 61.761 1.00 20.65 148 ALA C N 1
ATOM 5864 C CA . ALA C 1 148 ? 8.897 43.078 61.940 1.00 22.19 148 ALA C CA 1
ATOM 5865 C C . ALA C 1 148 ? 8.238 43.440 60.620 1.00 23.78 148 ALA C C 1
ATOM 5866 O O . ALA C 1 148 ? 8.780 44.228 59.839 1.00 25.01 148 ALA C O 1
ATOM 5868 N N . ASP C 1 149 ? 7.079 42.845 60.359 1.00 23.99 149 ASP C N 1
ATOM 5869 C CA . ASP C 1 149 ? 6.334 43.155 59.147 1.00 25.78 149 ASP C CA 1
ATOM 5870 C C . ASP C 1 149 ? 5.268 44.139 59.612 1.00 26.84 149 ASP C C 1
ATOM 5871 O O . ASP C 1 149 ? 4.307 43.748 60.273 1.00 27.21 149 ASP C O 1
ATOM 5876 N N . ASP C 1 150 ? 5.455 45.414 59.291 1.00 27.11 150 ASP C N 1
ATOM 5877 C CA . ASP C 1 150 ? 4.515 46.454 59.697 1.00 30.06 150 ASP C CA 1
ATOM 5878 C C . ASP C 1 150 ? 3.123 46.277 59.092 1.00 30.73 150 ASP C C 1
ATOM 5879 O O . ASP C 1 150 ? 2.140 46.779 59.632 1.00 32.15 150 ASP C O 1
ATOM 5884 N N . ALA C 1 151 ? 3.037 45.559 57.978 1.00 30.07 151 ALA C N 1
ATOM 5885 C CA . ALA C 1 151 ? 1.751 45.364 57.315 1.00 30.15 151 ALA C CA 1
ATOM 5886 C C . ALA C 1 151 ? 0.874 44.277 57.930 1.00 30.89 151 ALA C C 1
ATOM 5887 O O . ALA C 1 151 ? -0.336 44.242 57.682 1.00 31.70 151 ALA C O 1
ATOM 5889 N N . THR C 1 152 ? 1.471 43.403 58.738 1.00 30.04 152 THR C N 1
ATOM 5890 C CA . THR C 1 152 ? 0.725 42.312 59.362 1.00 29.18 152 THR C CA 1
ATOM 5891 C C . THR C 1 152 ? 0.985 42.178 60.866 1.00 28.50 152 THR C C 1
ATOM 5892 O O . THR C 1 152 ? 0.443 41.285 61.520 1.00 28.07 152 THR C O 1
ATOM 5896 N N . ASN C 1 153 ? 1.797 43.081 61.405 1.00 25.25 153 ASN C N 1
ATOM 5897 C CA . ASN C 1 153 ? 2.182 43.059 62.813 1.00 25.90 153 ASN C CA 1
ATOM 5898 C C . ASN C 1 153 ? 2.691 41.681 63.219 1.00 25.17 153 ASN C C 1
ATOM 5899 O O . ASN C 1 153 ? 2.294 41.115 64.240 1.00 26.63 153 ASN C O 1
ATOM 5904 N N . THR C 1 154 ? 3.572 41.146 62.389 1.00 21.99 154 THR C N 1
ATOM 5905 C CA . THR C 1 154 ? 4.181 39.856 62.640 1.00 20.79 154 THR C CA 1
ATOM 5906 C C . THR C 1 154 ? 5.657 40.132 62.897 1.00 20.10 154 THR C C 1
ATOM 5907 O O . THR C 1 154 ? 6.218 41.086 62.356 1.00 21.07 154 THR C O 1
ATOM 5911 N N . VAL C 1 155 ? 6.271 39.322 63.749 1.00 17.25 155 VAL C N 1
ATOM 5912 C CA . VAL C 1 155 ? 7.686 39.475 64.051 1.00 18.47 155 VAL C CA 1
ATOM 5913 C C . VAL C 1 155 ? 8.382 38.167 63.714 1.00 18.75 155 VAL C C 1
ATOM 5914 O O . VAL C 1 155 ? 7.955 37.099 64.153 1.00 19.97 155 VAL C O 1
ATOM 5918 N N . TYR C 1 156 ? 9.439 38.246 62.911 1.00 17.73 156 TYR C N 1
ATOM 5919 C CA . TYR C 1 156 ? 10.196 37.059 62.540 1.00 19.21 156 TYR C CA 1
ATOM 5920 C C . TYR C 1 156 ? 11.515 37.090 63.291 1.00 18.18 156 TYR C C 1
ATOM 5921 O O . TYR C 1 156 ? 12.173 38.124 63.362 1.00 19.80 156 TYR C O 1
ATOM 5930 N N . ILE C 1 157 ? 11.906 35.949 63.839 1.00 16.89 157 ILE C N 1
ATOM 5931 C CA . ILE C 1 157 ? 13.132 35.872 64.621 1.00 19.63 157 ILE C CA 1
ATOM 5932 C C . ILE C 1 157 ? 13.950 34.648 64.266 1.00 19.55 157 ILE C C 1
ATOM 5933 O O . ILE C 1 157 ? 13.430 33.535 64.294 1.00 20.14 157 ILE C O 1
ATOM 5938 N N . SER C 1 158 ? 15.225 34.837 63.937 1.00 18.13 158 SER C N 1
ATOM 5939 C CA . SER C 1 158 ? 16.063 33.689 63.624 1.00 19.78 158 SER C CA 1
ATOM 5940 C C . SER C 1 158 ? 16.518 33.011 64.918 1.00 21.53 158 SER C C 1
ATOM 5941 O O . SER C 1 158 ? 17.025 33.667 65.832 1.00 20.25 158 SER C O 1
ATOM 5944 N N . GLY C 1 159 ? 16.289 31.700 64.992 1.00 20.60 159 GLY C N 1
ATOM 5945 C CA . GLY C 1 159 ? 16.678 30.905 66.150 1.00 20.88 159 GLY C CA 1
ATOM 5946 C C . GLY C 1 159 ? 17.802 30.000 65.693 1.00 22.69 159 GLY C C 1
ATOM 5947 O O . GLY C 1 159 ? 17.578 29.026 64.967 1.00 23.98 159 GLY C O 1
ATOM 5948 N N . ILE C 1 160 ? 19.016 30.298 66.131 1.00 23.99 160 ILE C N 1
ATOM 5949 C CA . ILE C 1 160 ? 20.165 29.543 65.673 1.00 25.19 160 ILE C CA 1
ATOM 5950 C C . ILE C 1 160 ? 20.632 28.373 66.521 1.00 26.66 160 ILE C C 1
ATOM 5951 O O . ILE C 1 160 ? 20.436 28.339 67.736 1.00 25.92 160 ILE C O 1
ATOM 5956 N N . GLY C 1 161 ? 21.255 27.419 65.835 1.00 27.21 161 GLY C N 1
ATOM 5957 C CA . GLY C 1 161 ? 21.781 26.218 66.455 1.00 28.90 161 GLY C CA 1
ATOM 5958 C C . GLY C 1 161 ? 22.233 25.294 65.339 1.00 29.67 161 GLY C C 1
ATOM 5959 O O . GLY C 1 161 ? 22.274 25.704 64.177 1.00 27.72 161 GLY C O 1
ATOM 5960 N N . LYS C 1 162 ? 22.576 24.053 65.666 1.00 30.73 162 LYS C N 1
ATOM 5961 C CA . LYS C 1 162 ? 23.005 23.114 64.635 1.00 32.14 162 LYS C CA 1
ATOM 5962 C C . LYS C 1 162 ? 21.902 22.990 63.588 1.00 31.50 162 LYS C C 1
ATOM 5963 O O . LYS C 1 162 ? 22.172 22.819 62.399 1.00 30.73 162 LYS C O 1
ATOM 5969 N N . GLU C 1 163 ? 20.660 23.085 64.055 1.00 30.89 163 GLU C N 1
ATOM 5970 C CA . GLU C 1 163 ? 19.472 22.998 63.210 1.00 31.19 163 GLU C CA 1
ATOM 5971 C C . GLU C 1 163 ? 18.593 24.204 63.548 1.00 29.36 163 GLU C C 1
ATOM 5972 O O . GLU C 1 163 ? 17.790 24.176 64.478 1.00 30.37 163 GLU C O 1
ATOM 5978 N N . SER C 1 164 ? 18.751 25.267 62.773 1.00 26.03 164 SER C N 1
ATOM 5979 C CA . SER C 1 164 ? 18.022 26.501 63.017 1.00 23.71 164 SER C CA 1
ATOM 5980 C C . SER C 1 164 ? 16.561 26.547 62.596 1.00 22.23 164 SER C C 1
ATOM 5981 O O . SER C 1 164 ? 16.059 25.669 61.894 1.00 22.66 164 SER C O 1
ATOM 5984 N N . VAL C 1 165 ? 15.884 27.595 63.050 1.00 22.06 165 VAL C N 1
ATOM 5985 C CA . VAL C 1 165 ? 14.483 27.823 62.719 1.00 21.59 165 VAL C CA 1
ATOM 5986 C C . VAL C 1 165 ? 14.248 29.328 62.651 1.00 22.28 165 VAL C C 1
ATOM 5987 O O . VAL C 1 165 ? 15.123 30.127 62.999 1.00 21.00 165 VAL C O 1
ATOM 5991 N N . ILE C 1 166 ? 13.062 29.703 62.193 1.00 20.65 166 ILE C N 1
ATOM 5992 C CA . ILE C 1 166 ? 12.663 31.100 62.151 1.00 21.06 166 ILE C CA 1
ATOM 5993 C C . ILE C 1 166 ? 11.333 31.130 62.879 1.00 20.82 166 ILE C C 1
ATOM 5994 O O . ILE C 1 166 ? 10.355 30.543 62.415 1.00 21.24 166 ILE C O 1
ATOM 5999 N N . TRP C 1 167 ? 11.310 31.785 64.033 1.00 19.32 167 TRP C N 1
ATOM 6000 C CA . TRP C 1 167 ? 10.092 31.895 64.822 1.00 19.86 167 TRP C CA 1
ATOM 6001 C C . TRP C 1 167 ? 9.218 32.996 64.241 1.00 20.49 167 TRP C C 1
ATOM 6002 O O . TRP C 1 167 ? 9.708 34.077 63.912 1.00 20.02 167 TRP C O 1
ATOM 6013 N N . VAL C 1 168 ? 7.925 32.714 64.111 1.00 20.03 168 VAL C N 1
ATOM 6014 C CA . VAL C 1 168 ? 6.975 33.681 63.583 1.00 20.66 168 VAL C CA 1
ATOM 6015 C C . VAL C 1 168 ? 6.063 34.054 64.737 1.00 21.68 168 VAL C C 1
ATOM 6016 O O . VAL C 1 168 ? 5.250 33.250 65.189 1.00 25.61 168 VAL C O 1
ATOM 6020 N N . VAL C 1 169 ? 6.208 35.282 65.212 1.00 21.80 169 VAL C N 1
ATOM 6021 C CA . VAL C 1 169 ? 5.436 35.761 66.345 1.00 21.98 169 VAL C CA 1
ATOM 6022 C C . VAL C 1 169 ? 4.345 36.753 65.985 1.00 22.16 169 VAL C C 1
ATOM 6023 O O . VAL C 1 169 ? 4.537 37.622 65.133 1.00 21.00 169 VAL C O 1
ATOM 6027 N N . ASP C 1 170 ? 3.189 36.617 66.630 1.00 22.59 170 ASP C N 1
ATOM 6028 C CA . ASP C 1 170 ? 2.103 37.557 66.398 1.00 23.99 170 ASP C CA 1
ATOM 6029 C C . ASP C 1 170 ? 2.387 38.754 67.295 1.00 25.04 170 ASP C C 1
ATOM 6030 O O . ASP C 1 170 ? 2.394 38.635 68.522 1.00 24.75 170 ASP C O 1
ATOM 6035 N N . GLY C 1 171 ? 2.633 39.901 66.676 1.00 25.62 171 GLY C N 1
ATOM 6036 C CA . GLY C 1 171 ? 2.945 41.099 67.431 1.00 27.11 171 GLY C CA 1
ATOM 6037 C C . GLY C 1 171 ? 1.798 41.658 68.246 1.00 29.79 171 GLY C C 1
ATOM 6038 O O . GLY C 1 171 ? 2.005 42.534 69.088 1.00 30.79 171 GLY C O 1
ATOM 6039 N N . GLY C 1 172 ? 0.594 41.149 68.005 1.00 29.14 172 GLY C N 1
ATOM 6040 C CA . GLY C 1 172 ? -0.572 41.633 68.721 1.00 31.76 172 GLY C CA 1
ATOM 6041 C C . GLY C 1 172 ? -0.738 41.100 70.132 1.00 31.32 172 GLY C C 1
ATOM 6042 O O . GLY C 1 172 ? -1.215 41.817 71.010 1.00 34.55 172 GLY C O 1
ATOM 6043 N N . ASN C 1 173 ? -0.354 39.850 70.359 1.00 31.59 173 ASN C N 1
ATOM 6044 C CA . ASN C 1 173 ? -0.486 39.254 71.686 1.00 31.23 173 ASN C CA 1
ATOM 6045 C C . ASN C 1 173 ? 0.806 38.592 72.147 1.00 29.94 173 ASN C C 1
ATOM 6046 O O . ASN C 1 173 ? 0.841 37.925 73.182 1.00 28.32 173 ASN C O 1
ATOM 6051 N N . ILE C 1 174 ? 1.868 38.789 71.372 1.00 28.99 174 ILE C N 1
ATOM 6052 C CA . ILE C 1 174 ? 3.174 38.220 71.678 1.00 27.21 174 ILE C CA 1
ATOM 6053 C C . ILE C 1 174 ? 3.074 36.710 71.865 1.00 27.56 174 ILE C C 1
ATOM 6054 O O . ILE C 1 174 ? 3.612 36.145 72.817 1.00 25.83 174 ILE C O 1
ATOM 6059 N N . LYS C 1 175 ? 2.368 36.063 70.947 1.00 27.64 175 LYS C N 1
ATOM 6060 C CA . LYS C 1 175 ? 2.205 34.617 70.979 1.00 27.45 175 LYS C CA 1
ATOM 6061 C C . LYS C 1 175 ? 2.836 34.042 69.721 1.00 27.30 175 LYS C C 1
ATOM 6062 O O . LYS C 1 175 ? 2.805 34.670 68.662 1.00 28.05 175 LYS C O 1
ATOM 6068 N N . LEU C 1 176 ? 3.413 32.853 69.832 1.00 26.54 176 LEU C N 1
ATOM 6069 C CA . LEU C 1 176 ? 4.032 32.220 68.676 1.00 27.20 176 LEU C CA 1
ATOM 6070 C C . LEU C 1 176 ? 2.951 31.760 67.702 1.00 29.36 176 LEU C C 1
ATOM 6071 O O . LEU C 1 176 ? 1.964 31.148 68.110 1.00 27.93 176 LEU C O 1
ATOM 6076 N N . LYS C 1 177 ? 3.126 32.079 66.422 1.00 29.73 177 LYS C N 1
ATOM 6077 C CA . LYS C 1 177 ? 2.181 31.657 65.391 1.00 32.00 177 LYS C CA 1
ATOM 6078 C C . LYS C 1 177 ? 2.691 30.321 64.862 1.00 33.11 177 LYS C C 1
ATOM 6079 O O . LYS C 1 177 ? 1.919 29.385 64.643 1.00 34.39 177 LYS C O 1
ATOM 6085 N N . THR C 1 178 ? 4.003 30.238 64.661 1.00 32.32 178 THR C N 1
ATOM 6086 C CA . THR C 1 178 ? 4.623 29.010 64.180 1.00 31.47 178 THR C CA 1
ATOM 6087 C C . THR C 1 178 ? 6.143 29.141 64.120 1.00 30.13 178 THR C C 1
ATOM 6088 O O . THR C 1 178 ? 6.696 30.204 64.388 1.00 28.04 178 THR C O 1
ATOM 6092 N N . ALA C 1 179 ? 6.811 28.044 63.783 1.00 28.19 179 ALA C N 1
ATOM 6093 C CA . ALA C 1 179 ? 8.262 28.033 63.667 1.00 28.35 179 ALA C CA 1
ATOM 6094 C C . ALA C 1 179 ? 8.637 27.352 62.359 1.00 28.71 179 ALA C C 1
ATOM 6095 O O . ALA C 1 179 ? 8.295 26.188 62.130 1.00 30.56 179 ALA C O 1
ATOM 6097 N N . ILE C 1 180 ? 9.329 28.085 61.495 1.00 27.29 180 ILE C N 1
ATOM 6098 C CA . ILE C 1 180 ? 9.755 27.551 60.209 1.00 26.37 180 ILE C CA 1
ATOM 6099 C C . ILE C 1 180 ? 11.015 26.727 60.446 1.00 26.69 180 ILE C C 1
ATOM 6100 O O . ILE C 1 180 ? 12.059 27.276 60.787 1.00 25.90 180 ILE C O 1
ATOM 6105 N N . GLN C 1 181 ? 10.916 25.407 60.289 1.00 24.57 181 GLN C N 1
ATOM 6106 C CA . GLN C 1 181 ? 12.071 24.546 60.521 1.00 26.76 181 GLN C CA 1
ATOM 6107 C C . GLN C 1 181 ? 12.973 24.360 59.315 1.00 25.50 181 GLN C C 1
ATOM 6108 O O . GLN C 1 181 ? 12.677 24.815 58.202 1.00 23.57 181 GLN C O 1
ATOM 6114 N N . ASN C 1 182 ? 14.085 23.678 59.571 1.00 25.00 182 ASN C N 1
ATOM 6115 C CA . ASN C 1 182 ? 15.050 23.323 58.546 1.00 25.88 182 ASN C CA 1
ATOM 6116 C C . ASN C 1 182 ? 15.754 24.480 57.834 1.00 26.59 182 ASN C C 1
ATOM 6117 O O . ASN C 1 182 ? 15.940 24.429 56.621 1.00 27.01 182 ASN C O 1
ATOM 6122 N N . THR C 1 183 ? 16.152 25.517 58.573 1.00 25.39 183 THR C N 1
ATOM 6123 C CA . THR C 1 183 ? 16.855 26.631 57.933 1.00 25.12 183 THR C CA 1
ATOM 6124 C C . THR C 1 183 ? 18.368 26.412 57.939 1.00 26.32 183 THR C C 1
ATOM 6125 O O . THR C 1 183 ? 19.135 27.268 57.497 1.00 25.94 183 THR C O 1
ATOM 6129 N N . GLY C 1 184 ? 18.795 25.255 58.441 1.00 25.47 184 GLY C N 1
ATOM 6130 C CA . GLY C 1 184 ? 20.212 24.929 58.441 1.00 26.29 184 GLY C CA 1
ATOM 6131 C C . GLY C 1 184 ? 21.057 25.306 59.641 1.00 25.67 184 GLY C C 1
ATOM 6132 O O . GLY C 1 184 ? 20.555 25.787 60.657 1.00 26.76 184 GLY C O 1
ATOM 6133 N N . LYS C 1 185 ? 22.360 25.074 59.511 1.00 25.24 185 LYS C N 1
ATOM 6134 C CA . LYS C 1 185 ? 23.310 25.368 60.573 1.00 25.63 185 LYS C CA 1
ATOM 6135 C C . LYS C 1 185 ? 23.506 26.868 60.740 1.00 26.07 185 LYS C C 1
ATOM 6136 O O . LYS C 1 185 ? 23.926 27.556 59.808 1.00 24.55 185 LYS C O 1
ATOM 6150 N N . SER C 1 187 ? 21.505 29.689 60.988 1.00 23.26 187 SER C N 1
ATOM 6151 C CA . SER C 1 187 ? 20.898 30.548 59.983 1.00 22.68 187 SER C CA 1
ATOM 6152 C C . SER C 1 187 ? 20.580 31.853 60.694 1.00 21.59 187 SER C C 1
ATOM 6153 O O . SER C 1 187 ? 19.439 32.116 61.081 1.00 20.17 187 SER C O 1
ATOM 6156 N N . THR C 1 188 ? 21.630 32.648 60.870 1.00 19.12 188 THR C N 1
ATOM 6157 C CA . THR C 1 188 ? 21.577 33.929 61.559 1.00 19.21 188 THR C CA 1
ATOM 6158 C C . THR C 1 188 ? 20.928 35.066 60.779 1.00 19.00 188 THR C C 1
ATOM 6159 O O . THR C 1 188 ? 20.181 35.859 61.345 1.00 18.83 188 THR C O 1
ATOM 6163 N N . GLY C 1 189 ? 21.237 35.151 59.488 1.00 18.85 189 GLY C N 1
ATOM 6164 C CA . GLY C 1 189 ? 20.703 36.224 58.662 1.00 19.61 189 GLY C CA 1
ATOM 6165 C C . GLY C 1 189 ? 19.193 36.277 58.535 1.00 19.27 189 GLY C C 1
ATOM 6166 O O . GLY C 1 189 ? 18.523 35.247 58.526 1.00 20.82 189 GLY C O 1
ATOM 6167 N N . LEU C 1 190 ? 18.648 37.486 58.442 1.00 17.40 190 LEU C N 1
ATOM 6168 C CA . LEU C 1 190 ? 17.210 37.641 58.300 1.00 16.39 190 LEU C CA 1
ATOM 6169 C C . LEU C 1 190 ? 16.878 38.991 57.675 1.00 17.70 190 LEU C C 1
ATOM 6170 O O . LEU C 1 190 ? 17.320 40.040 58.163 1.00 17.43 190 LEU C O 1
ATOM 6175 N N . ALA C 1 191 ? 16.105 38.963 56.593 1.00 16.74 191 ALA C N 1
ATOM 6176 C CA . ALA C 1 191 ? 15.703 40.183 55.896 1.00 18.22 191 ALA C CA 1
ATOM 6177 C C . ALA C 1 191 ? 14.299 39.995 55.336 1.00 19.27 191 ALA C C 1
ATOM 6178 O O . ALA C 1 191 ? 13.953 38.921 54.837 1.00 19.34 191 ALA C O 1
ATOM 6180 N N . LEU C 1 192 ? 13.499 41.051 55.399 1.00 18.70 192 LEU C N 1
ATOM 6181 C CA . LEU C 1 192 ? 12.114 40.979 54.943 1.00 20.71 192 LEU C CA 1
ATOM 6182 C C . LEU C 1 192 ? 11.718 41.962 53.855 1.00 22.40 192 LEU C C 1
ATOM 6183 O O . LEU C 1 192 ? 12.097 43.133 53.888 1.00 22.49 192 LEU C O 1
ATOM 6188 N N . ASP C 1 193 ? 10.940 41.462 52.898 1.00 23.31 193 ASP C N 1
ATOM 6189 C CA . ASP C 1 193 ? 10.393 42.261 51.806 1.00 25.32 193 ASP C CA 1
ATOM 6190 C C . ASP C 1 193 ? 8.888 42.160 52.028 1.00 25.89 193 ASP C C 1
ATOM 6191 O O . ASP C 1 193 ? 8.231 41.290 51.462 1.00 27.50 193 ASP C O 1
ATOM 6196 N N . SER C 1 194 ? 8.358 43.042 52.871 1.00 26.00 194 SER C N 1
ATOM 6197 C CA . SER C 1 194 ? 6.936 43.041 53.213 1.00 28.06 194 SER C CA 1
ATOM 6198 C C . SER C 1 194 ? 5.993 43.024 52.017 1.00 28.90 194 SER C C 1
ATOM 6199 O O . SER C 1 194 ? 5.132 42.150 51.905 1.00 29.14 194 SER C O 1
ATOM 6202 N N . GLU C 1 195 ? 6.147 44.000 51.131 1.00 29.87 195 GLU C N 1
ATOM 6203 C CA . GLU C 1 195 ? 5.292 44.103 49.954 1.00 30.72 195 GLU C CA 1
ATOM 6204 C C . GLU C 1 195 ? 5.306 42.834 49.096 1.00 29.53 195 GLU C C 1
ATOM 6205 O O . GLU C 1 195 ? 4.259 42.386 48.621 1.00 29.35 195 GLU C O 1
ATOM 6211 N N . GLY C 1 196 ? 6.487 42.250 48.914 1.00 25.87 196 GLY C N 1
ATOM 6212 C CA . GLY C 1 196 ? 6.596 41.048 48.106 1.00 25.49 196 GLY C CA 1
ATOM 6213 C C . GLY C 1 196 ? 6.284 39.753 48.837 1.00 25.62 196 GLY C C 1
ATOM 6214 O O . GLY C 1 196 ? 6.270 38.681 48.226 1.00 24.47 196 GLY C O 1
ATOM 6215 N N . LYS C 1 197 ? 6.036 39.853 50.141 1.00 23.98 197 LYS C N 1
ATOM 6216 C CA . LYS C 1 197 ? 5.732 38.691 50.968 1.00 25.00 197 LYS C CA 1
ATOM 6217 C C . LYS C 1 197 ? 6.831 37.639 50.895 1.00 23.81 197 LYS C C 1
ATOM 6218 O O . LYS C 1 197 ? 6.573 36.440 50.728 1.00 22.66 197 LYS C O 1
ATOM 6224 N N . ARG C 1 198 ? 8.071 38.100 51.028 1.00 21.24 198 ARG C N 1
ATOM 6225 C CA . ARG C 1 198 ? 9.222 37.212 50.983 1.00 21.62 198 ARG C CA 1
ATOM 6226 C C . ARG C 1 198 ? 10.155 37.480 52.157 1.00 21.50 198 ARG C C 1
ATOM 6227 O O . ARG C 1 198 ? 10.402 38.628 52.520 1.00 23.38 198 ARG C O 1
ATOM 6235 N N . LEU C 1 199 ? 10.668 36.405 52.740 1.00 19.56 199 LEU C N 1
ATOM 6236 C CA . LEU C 1 199 ? 11.586 36.491 53.865 1.00 20.54 199 LEU C CA 1
ATOM 6237 C C . LEU C 1 199 ? 12.840 35.729 53.468 1.00 19.94 199 LEU C C 1
ATOM 6238 O O . LEU C 1 199 ? 12.759 34.640 52.900 1.00 20.57 199 LEU C O 1
ATOM 6243 N N . TYR C 1 200 ? 14.000 36.296 53.774 1.00 16.95 200 TYR C N 1
ATOM 6244 C CA . TYR C 1 200 ? 15.263 35.668 53.415 1.00 19.13 200 TYR C CA 1
ATOM 6245 C C . TYR C 1 200 ? 16.112 35.393 54.642 1.00 18.65 200 TYR C C 1
ATOM 6246 O O . TYR C 1 200 ? 16.122 36.181 55.583 1.00 19.53 200 TYR C O 1
ATOM 6255 N N . THR C 1 201 ? 16.804 34.259 54.646 1.00 19.88 201 THR C N 1
ATOM 6256 C CA . THR C 1 201 ? 17.708 33.945 55.745 1.00 19.53 201 THR C CA 1
ATOM 6257 C C . THR C 1 201 ? 18.979 33.373 55.116 1.00 21.08 201 THR C C 1
ATOM 6258 O O . THR C 1 201 ? 18.946 32.862 53.998 1.00 21.82 201 THR C O 1
ATOM 6262 N N . THR C 1 202 ? 20.105 33.510 55.807 1.00 21.84 202 THR C N 1
ATOM 6263 C CA . THR C 1 202 ? 21.390 33.014 55.307 1.00 24.16 202 THR C CA 1
ATOM 6264 C C . THR C 1 202 ? 22.061 32.231 56.429 1.00 22.55 202 THR C C 1
ATOM 6265 O O . THR C 1 202 ? 21.907 32.576 57.595 1.00 22.02 202 THR C O 1
ATOM 6269 N N . ASN C 1 203 ? 22.823 31.196 56.091 1.00 22.85 203 ASN C N 1
ATOM 6270 C CA . ASN C 1 203 ? 23.429 30.386 57.141 1.00 22.16 203 ASN C CA 1
ATOM 6271 C C . ASN C 1 203 ? 24.893 30.001 56.984 1.00 22.96 203 ASN C C 1
ATOM 6272 O O . ASN C 1 203 ? 25.568 30.392 56.031 1.00 22.25 203 ASN C O 1
ATOM 6277 N N . ALA C 1 204 ? 25.362 29.205 57.941 1.00 23.93 204 ALA C N 1
ATOM 6278 C CA . ALA C 1 204 ? 26.738 28.734 57.980 1.00 25.38 204 ALA C CA 1
ATOM 6279 C C . ALA C 1 204 ? 26.978 27.570 57.025 1.00 27.83 204 ALA C C 1
ATOM 6280 O O . ALA C 1 204 ? 28.077 27.007 56.984 1.00 26.81 204 ALA C O 1
ATOM 6282 N N . ASP C 1 205 ? 25.946 27.202 56.269 1.00 28.81 205 ASP C N 1
ATOM 6283 C CA . ASP C 1 205 ? 26.078 26.133 55.286 1.00 30.17 205 ASP C CA 1
ATOM 6284 C C . ASP C 1 205 ? 26.313 26.779 53.921 1.00 29.24 205 ASP C C 1
ATOM 6285 O O . ASP C 1 205 ? 26.426 26.091 52.909 1.00 29.21 205 ASP C O 1
ATOM 6290 N N . GLY C 1 206 ? 26.378 28.108 53.905 1.00 28.20 206 GLY C N 1
ATOM 6291 C CA . GLY C 1 206 ? 26.606 28.829 52.663 1.00 26.88 206 GLY C CA 1
ATOM 6292 C C . GLY C 1 206 ? 25.363 28.940 51.806 1.00 26.01 206 GLY C C 1
ATOM 6293 O O . GLY C 1 206 ? 25.448 29.074 50.583 1.00 25.76 206 GLY C O 1
ATOM 6294 N N . GLU C 1 207 ? 24.201 28.897 52.448 1.00 24.95 207 GLU C N 1
ATOM 6295 C CA . GLU C 1 207 ? 22.936 28.978 51.735 1.00 25.02 207 GLU C CA 1
ATOM 6296 C C . GLU C 1 207 ? 22.179 30.279 51.931 1.00 25.68 207 GLU C C 1
ATOM 6297 O O . GLU C 1 207 ? 22.371 30.991 52.918 1.00 25.33 207 GLU C O 1
ATOM 6303 N N . LEU C 1 208 ? 21.318 30.563 50.961 1.00 24.59 208 LEU C N 1
ATOM 6304 C CA . LEU C 1 208 ? 20.414 31.704 50.986 1.00 24.37 208 LEU C CA 1
ATOM 6305 C C . LEU C 1 208 ? 19.067 30.989 50.902 1.00 23.46 208 LEU C C 1
ATOM 6306 O O . LEU C 1 208 ? 18.842 30.192 49.985 1.00 23.54 208 LEU C O 1
ATOM 6311 N N . ILE C 1 209 ? 18.190 31.246 51.864 1.00 22.55 209 ILE C N 1
ATOM 6312 C CA . ILE C 1 209 ? 16.882 30.603 51.875 1.00 22.78 209 ILE C CA 1
ATOM 6313 C C . ILE C 1 209 ? 15.781 31.633 51.663 1.00 22.43 209 ILE C C 1
ATOM 6314 O O . ILE C 1 209 ? 15.782 32.695 52.294 1.00 21.38 209 ILE C O 1
ATOM 6319 N N . THR C 1 210 ? 14.851 31.321 50.765 1.00 21.42 210 THR C N 1
ATOM 6320 C CA . THR C 1 210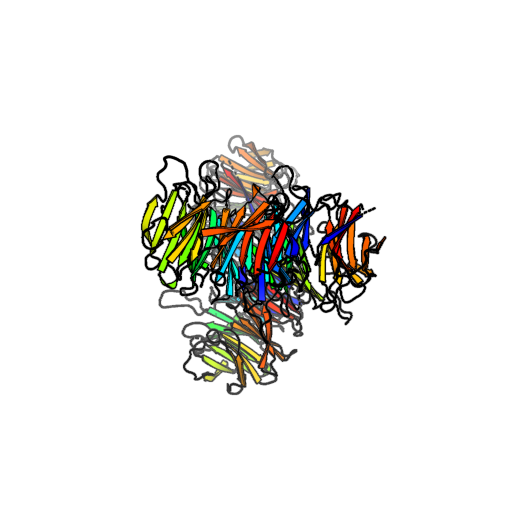 ? 13.743 32.217 50.468 1.00 22.04 210 THR C CA 1
ATOM 6321 C C . THR C 1 210 ? 12.443 31.634 50.989 1.00 23.54 210 THR C C 1
ATOM 6322 O O . THR C 1 210 ? 12.117 30.475 50.716 1.00 24.87 210 THR C O 1
ATOM 6326 N N . ILE C 1 211 ? 11.705 32.452 51.731 1.00 22.22 211 ILE C N 1
ATOM 6327 C CA . ILE C 1 211 ? 10.445 32.036 52.341 1.00 24.35 211 ILE C CA 1
ATOM 6328 C C . ILE C 1 211 ? 9.255 32.907 51.936 1.00 24.43 211 ILE C C 1
ATOM 6329 O O . ILE C 1 211 ? 9.379 34.127 51.798 1.00 24.34 211 ILE C O 1
ATOM 6334 N N . ASP C 1 212 ? 8.102 32.267 51.741 1.00 25.43 212 ASP C N 1
ATOM 6335 C CA . ASP C 1 212 ? 6.867 32.969 51.393 1.00 26.84 212 ASP C CA 1
ATOM 6336 C C . ASP C 1 212 ? 6.198 33.272 52.730 1.00 26.36 212 ASP C C 1
ATOM 6337 O O . ASP C 1 212 ? 5.899 32.353 53.497 1.00 26.95 212 ASP C O 1
ATOM 6342 N N . THR C 1 213 ? 5.964 34.546 53.018 1.00 25.79 213 THR C N 1
ATOM 6343 C CA . THR C 1 213 ? 5.355 34.912 54.290 1.00 26.05 213 THR C CA 1
ATOM 6344 C C . THR C 1 213 ? 3.844 34.749 54.319 1.00 26.73 213 THR C C 1
ATOM 6345 O O . THR C 1 213 ? 3.224 34.896 55.366 1.00 26.82 213 THR C O 1
ATOM 6349 N N . ALA C 1 214 ? 3.254 34.439 53.170 1.00 28.82 214 ALA C N 1
ATOM 6350 C CA . ALA C 1 214 ? 1.811 34.240 53.091 1.00 31.30 214 ALA C CA 1
ATOM 6351 C C . ALA C 1 214 ? 1.436 32.930 53.784 1.00 32.31 214 ALA C C 1
ATOM 6352 O O . ALA C 1 214 ? 0.366 32.819 54.380 1.00 34.24 214 ALA C O 1
ATOM 6354 N N . ASP C 1 215 ? 2.326 31.945 53.705 1.00 34.01 215 ASP C N 1
ATOM 6355 C CA . ASP C 1 215 ? 2.083 30.642 54.319 1.00 34.77 215 ASP C CA 1
ATOM 6356 C C . ASP C 1 215 ? 3.274 30.096 55.105 1.00 34.64 215 ASP C C 1
ATOM 6357 O O . ASP C 1 215 ? 3.267 28.936 55.521 1.00 33.79 215 ASP C O 1
ATOM 6362 N N . ASN C 1 216 ? 4.301 30.919 55.290 1.00 32.10 216 ASN C N 1
ATOM 6363 C CA . ASN C 1 216 ? 5.481 30.504 56.045 1.00 32.12 216 ASN C CA 1
ATOM 6364 C C . ASN C 1 216 ? 6.177 29.256 55.513 1.00 31.25 216 ASN C C 1
ATOM 6365 O O . ASN C 1 216 ? 6.616 28.409 56.293 1.00 33.85 216 ASN C O 1
ATOM 6370 N N . LYS C 1 217 ? 6.286 29.140 54.195 1.00 30.07 217 LYS C N 1
ATOM 6371 C CA . LYS C 1 217 ? 6.944 27.986 53.594 1.00 30.63 217 LYS C CA 1
ATOM 6372 C C . LYS C 1 217 ? 8.226 28.353 52.858 1.00 28.02 217 LYS C C 1
ATOM 6373 O O . LYS C 1 217 ? 8.308 29.394 52.207 1.00 27.37 217 LYS C O 1
ATOM 6379 N N . ILE C 1 218 ? 9.227 27.491 52.970 1.00 27.71 218 ILE C N 1
ATOM 6380 C CA . ILE C 1 218 ? 10.482 27.706 52.273 1.00 26.19 218 ILE C CA 1
ATOM 6381 C C . ILE C 1 218 ? 10.187 27.438 50.802 1.00 29.15 218 ILE C C 1
ATOM 6382 O O . ILE C 1 218 ? 9.678 26.370 50.449 1.00 29.33 218 ILE C O 1
ATOM 6387 N N . LEU C 1 219 ? 10.483 28.415 49.950 1.00 28.94 219 LEU C N 1
ATOM 6388 C CA . LEU C 1 219 ? 10.243 28.273 48.519 1.00 30.14 219 LEU C CA 1
ATOM 6389 C C . LEU C 1 219 ? 11.469 27.705 47.824 1.00 31.22 219 LEU C C 1
ATOM 6390 O O . LEU C 1 219 ? 11.357 26.921 46.876 1.00 30.69 219 LEU C O 1
ATOM 6395 N N . SER C 1 220 ? 12.644 28.101 48.297 1.00 30.74 220 SER C N 1
ATOM 6396 C CA . SER C 1 220 ? 13.877 27.627 47.700 1.00 30.33 220 SER C CA 1
ATOM 6397 C C . SER C 1 220 ? 15.078 27.902 48.582 1.00 30.51 220 SER C C 1
ATOM 6398 O O . SER C 1 220 ? 15.007 28.647 49.560 1.00 30.09 220 SER C O 1
ATOM 6401 N N . ARG C 1 221 ? 16.191 27.284 48.226 1.00 30.94 221 ARG C N 1
ATOM 6402 C CA . ARG C 1 221 ? 17.428 27.478 48.952 1.00 32.67 221 ARG C CA 1
ATOM 6403 C C . ARG C 1 221 ? 18.535 27.186 47.964 1.00 32.39 221 ARG C C 1
ATOM 6404 O O . ARG C 1 221 ? 18.407 26.298 47.122 1.00 33.82 221 ARG C O 1
ATOM 6412 N N . LYS C 1 222 ? 19.619 27.941 48.053 1.00 30.81 222 LYS C N 1
ATOM 6413 C CA . LYS C 1 222 ? 20.716 27.752 47.125 1.00 30.93 222 LYS C CA 1
ATOM 6414 C C . LYS C 1 222 ? 22.057 28.032 47.771 1.00 30.51 222 LYS C C 1
ATOM 6415 O O . LYS C 1 222 ? 22.193 28.951 48.581 1.00 28.70 222 LYS C O 1
ATOM 6421 N N . LYS C 1 223 ? 23.044 27.212 47.425 1.00 28.95 223 LYS C N 1
ATOM 6422 C CA . LYS C 1 223 ? 24.389 27.396 47.929 1.00 30.82 223 LYS C CA 1
ATOM 6423 C C . LYS C 1 223 ? 24.944 28.445 46.977 1.00 30.91 223 LYS C C 1
ATOM 6424 O O . LYS C 1 223 ? 25.169 28.174 45.800 1.00 31.30 223 LYS C O 1
ATOM 6430 N N . LEU C 1 224 ? 25.137 29.654 47.491 1.00 29.59 224 LEU C N 1
ATOM 6431 C CA . LEU C 1 224 ? 25.609 30.766 46.681 1.00 29.71 224 LEU C CA 1
ATOM 6432 C C . LEU C 1 224 ? 26.975 30.606 46.018 1.00 29.70 224 LEU C C 1
ATOM 6433 O O . LEU C 1 224 ? 27.164 31.054 44.889 1.00 28.04 224 LEU C O 1
ATOM 6438 N N . LEU C 1 225 ? 27.922 29.981 46.711 1.00 30.50 225 LEU C N 1
ATOM 6439 C CA . LEU C 1 225 ? 29.264 29.817 46.163 1.00 33.85 225 LEU C CA 1
ATOM 6440 C C . LEU C 1 225 ? 29.711 28.366 46.035 1.00 36.44 225 LEU C C 1
ATOM 6441 O O . LEU C 1 225 ? 29.267 27.498 46.787 1.00 36.45 225 LEU C O 1
ATOM 6446 N N . ASP C 1 226 ? 30.606 28.120 45.083 1.00 40.71 226 ASP C N 1
ATOM 6447 C CA . ASP C 1 226 ? 31.119 26.777 44.836 1.00 44.73 226 ASP C CA 1
ATOM 6448 C C . ASP C 1 226 ? 32.638 26.750 44.691 1.00 46.05 226 ASP C C 1
ATOM 6449 O O . ASP C 1 226 ? 33.165 26.158 43.750 1.00 46.39 226 ASP C O 1
ATOM 6454 N N . ASP C 1 227 ? 33.342 27.392 45.618 1.00 47.28 227 ASP C N 1
ATOM 6455 C CA . ASP C 1 227 ? 34.800 27.414 45.573 1.00 48.20 227 ASP C CA 1
ATOM 6456 C C . ASP C 1 227 ? 35.400 26.469 46.610 1.00 48.34 227 ASP C C 1
ATOM 6457 O O . ASP C 1 227 ? 36.593 26.533 46.907 1.00 48.79 227 ASP C O 1
ATOM 6462 N N . GLY C 1 228 ? 34.564 25.593 47.156 1.00 48.41 228 GLY C N 1
ATOM 6463 C CA . GLY C 1 228 ? 35.028 24.640 48.147 1.00 48.90 228 GLY C CA 1
ATOM 6464 C C . GLY C 1 228 ? 35.348 25.248 49.500 1.00 48.87 228 GLY C C 1
ATOM 6465 O O . GLY C 1 228 ? 35.315 24.554 50.517 1.00 49.10 228 GLY C O 1
ATOM 6466 N N . LYS C 1 229 ? 35.659 26.542 49.517 1.00 48.44 229 LYS C N 1
ATOM 6467 C CA . LYS C 1 229 ? 35.987 27.233 50.759 1.00 48.24 229 LYS C CA 1
ATOM 6468 C C . LYS C 1 229 ? 34.733 27.419 51.605 1.00 47.65 229 LYS C C 1
ATOM 6469 O O . LYS C 1 229 ? 33.637 27.582 51.075 1.00 47.41 229 LYS C O 1
ATOM 6475 N N . GLU C 1 230 ? 34.889 27.388 52.924 1.00 47.27 230 GLU C N 1
ATOM 6476 C CA . GLU C 1 230 ? 33.738 27.552 53.798 1.00 46.19 230 GLU C CA 1
ATOM 6477 C C . GLU C 1 230 ? 33.282 29.003 53.876 1.00 42.85 230 GLU C C 1
ATOM 6478 O O . GLU C 1 230 ? 34.094 29.930 53.864 1.00 42.83 230 GLU C O 1
ATOM 6484 N N . HIS C 1 231 ? 31.968 29.184 53.944 1.00 38.87 231 HIS C N 1
ATOM 6485 C CA . HIS C 1 231 ? 31.371 30.510 54.004 1.00 35.50 231 HIS C CA 1
ATOM 6486 C C . HIS C 1 231 ? 30.272 30.555 55.052 1.00 33.72 231 HIS C C 1
ATOM 6487 O O . HIS C 1 231 ? 29.450 29.643 55.144 1.00 34.31 231 HIS C O 1
ATOM 6494 N N . PHE C 1 232 ? 30.272 31.616 55.848 1.00 30.43 232 PHE C N 1
ATOM 6495 C CA . PHE C 1 232 ? 29.255 31.802 56.869 1.00 27.95 232 PHE C CA 1
ATOM 6496 C C . PHE C 1 232 ? 28.593 33.130 56.537 1.00 24.32 232 PHE C C 1
ATOM 6497 O O . PHE C 1 232 ? 29.126 34.190 56.848 1.00 25.82 232 PHE C O 1
ATOM 6505 N N . PHE C 1 233 ? 27.439 33.074 55.888 1.00 23.01 233 PHE C N 1
ATOM 6506 C CA . PHE C 1 233 ? 26.735 34.297 55.537 1.00 22.09 233 PHE C CA 1
ATOM 6507 C C . PHE C 1 233 ? 25.962 34.735 56.771 1.00 21.86 233 PHE C C 1
ATOM 6508 O O . PHE C 1 233 ? 24.846 34.285 57.020 1.00 24.47 233 PHE C O 1
ATOM 6516 N N . ILE C 1 234 ? 26.589 35.622 57.541 1.00 20.76 234 ILE C N 1
ATOM 6517 C CA . ILE C 1 234 ? 26.047 36.119 58.802 1.00 21.56 234 ILE C CA 1
ATOM 6518 C C . ILE C 1 234 ? 24.818 37.011 58.727 1.00 20.67 234 ILE C C 1
ATOM 6519 O O . ILE C 1 234 ? 23.877 36.829 59.499 1.00 20.41 234 ILE C O 1
ATOM 6524 N N . ASN C 1 235 ? 24.832 37.988 57.823 1.00 17.02 235 ASN C N 1
ATOM 6525 C CA . ASN C 1 235 ? 23.707 38.908 57.696 1.00 15.38 235 ASN C CA 1
ATOM 6526 C C . ASN C 1 235 ? 23.376 39.249 56.255 1.00 15.55 235 ASN C C 1
ATOM 6527 O O . ASN C 1 235 ? 24.199 39.086 55.355 1.00 17.04 235 ASN C O 1
ATOM 6532 N N . ILE C 1 236 ? 22.159 39.745 56.061 1.00 15.11 236 ILE C N 1
ATOM 6533 C CA . ILE C 1 236 ? 21.666 40.116 54.745 1.00 14.45 236 ILE C CA 1
ATOM 6534 C C . ILE C 1 236 ? 20.805 41.370 54.847 1.00 14.77 236 ILE C C 1
ATOM 6535 O O . ILE C 1 236 ? 20.064 41.555 55.824 1.00 15.40 236 ILE C O 1
ATOM 6540 N N . SER C 1 237 ? 20.937 42.246 53.854 1.00 12.79 237 SER C N 1
ATOM 6541 C CA . SER C 1 237 ? 20.159 43.472 53.793 1.00 15.00 237 SER C CA 1
ATOM 6542 C C . SER C 1 237 ? 19.657 43.590 52.359 1.00 16.75 237 SER C C 1
ATOM 6543 O O . SER C 1 237 ? 20.410 43.365 51.409 1.00 18.07 237 SER C O 1
ATOM 6546 N N . LEU C 1 238 ? 18.392 43.958 52.204 1.00 17.61 238 LEU C N 1
ATOM 6547 C CA . LEU C 1 238 ? 17.784 44.044 50.879 1.00 19.89 238 LEU C CA 1
ATOM 6548 C C . LEU C 1 238 ? 17.630 45.417 50.230 1.00 22.58 238 LEU C C 1
ATOM 6549 O O . LEU C 1 238 ? 17.497 46.439 50.905 1.00 23.12 238 LEU C O 1
ATOM 6554 N N . ASP C 1 239 ? 17.648 45.402 48.896 1.00 23.16 239 ASP C N 1
ATOM 6555 C CA . ASP C 1 239 ? 17.394 46.574 48.059 1.00 21.29 239 ASP C CA 1
ATOM 6556 C C . ASP C 1 239 ? 16.224 46.035 47.249 1.00 22.07 239 ASP C C 1
ATOM 6557 O O . ASP C 1 239 ? 16.392 45.600 46.111 1.00 22.59 239 ASP C O 1
ATOM 6562 N N . THR C 1 240 ? 15.046 46.033 47.854 1.00 22.91 240 THR C N 1
ATOM 6563 C CA . THR C 1 240 ? 13.856 45.505 47.204 1.00 24.95 240 THR C CA 1
ATOM 6564 C C . THR C 1 240 ? 13.514 46.126 45.852 1.00 25.15 240 THR C C 1
ATOM 6565 O O . THR C 1 240 ? 13.021 45.439 44.956 1.00 25.66 240 THR C O 1
ATOM 6569 N N . ALA C 1 241 ? 13.788 47.415 45.693 1.00 25.16 241 ALA C N 1
ATOM 6570 C CA . ALA C 1 241 ? 13.484 48.095 44.439 1.00 25.58 241 ALA C CA 1
ATOM 6571 C C . ALA C 1 241 ? 14.181 47.461 43.236 1.00 23.96 241 ALA C C 1
ATOM 6572 O O . ALA C 1 241 ? 13.635 47.448 42.132 1.00 26.10 241 ALA C O 1
ATOM 6574 N N . ARG C 1 242 ? 15.383 46.932 43.446 1.00 22.28 242 ARG C N 1
ATOM 6575 C CA . ARG C 1 242 ? 16.133 46.311 42.355 1.00 22.26 242 ARG C CA 1
ATOM 6576 C C . ARG C 1 242 ? 16.279 44.800 42.543 1.00 22.65 242 ARG C C 1
ATOM 6577 O O . ARG C 1 242 ? 17.041 44.144 41.827 1.00 22.06 242 ARG C O 1
ATOM 6585 N N . GLN C 1 243 ? 15.545 44.260 43.513 1.00 21.58 243 GLN C N 1
ATOM 6586 C CA . GLN C 1 243 ? 15.582 42.839 43.823 1.00 22.64 243 GLN C CA 1
ATOM 6587 C C . GLN C 1 243 ? 17.009 42.324 43.975 1.00 21.51 243 GLN C C 1
ATOM 6588 O O . GLN C 1 243 ? 17.413 41.366 43.311 1.00 21.56 243 GLN C O 1
ATOM 6594 N N . ARG C 1 244 ? 17.758 42.991 44.858 1.00 19.39 244 ARG C N 1
ATOM 6595 C CA . ARG C 1 244 ? 19.147 42.660 45.171 1.00 19.94 244 ARG C CA 1
ATOM 6596 C C . ARG C 1 244 ? 19.256 42.448 46.676 1.00 17.28 244 ARG C C 1
ATOM 6597 O O . ARG C 1 244 ? 18.407 42.908 47.435 1.00 18.81 244 ARG C O 1
ATOM 6605 N N . ALA C 1 245 ? 20.312 41.761 47.095 1.00 17.33 245 ALA C N 1
ATOM 6606 C CA . ALA C 1 245 ? 20.572 41.523 48.506 1.00 15.69 245 ALA C CA 1
ATOM 6607 C C . ALA C 1 245 ? 22.071 41.604 48.756 1.00 16.97 245 ALA C C 1
ATOM 6608 O O . ALA C 1 245 ? 22.874 41.084 47.979 1.00 17.12 245 ALA C O 1
ATOM 6610 N N . PHE C 1 246 ? 22.440 42.259 49.848 1.00 15.77 246 PHE C N 1
ATOM 6611 C CA . PHE C 1 246 ? 23.836 42.393 50.225 1.00 16.78 246 PHE C CA 1
ATOM 6612 C C . PHE C 1 246 ? 24.050 41.408 51.361 1.00 16.21 246 PHE C C 1
ATOM 6613 O O . PHE C 1 246 ? 23.316 41.423 52.349 1.00 17.04 246 PHE C O 1
ATOM 6621 N N . ILE C 1 247 ? 25.052 40.549 51.207 1.00 17.75 247 ILE C N 1
ATOM 6622 C CA . ILE C 1 247 ? 25.323 39.510 52.183 1.00 16.40 247 ILE C CA 1
ATOM 6623 C C . ILE C 1 247 ? 26.762 39.509 52.697 1.00 17.40 247 ILE C C 1
ATOM 6624 O O . ILE C 1 247 ? 27.716 39.517 51.915 1.00 17.47 247 ILE C O 1
ATOM 6629 N N . THR C 1 248 ? 26.907 39.491 54.018 1.00 16.18 248 THR C N 1
ATOM 6630 C CA . THR C 1 248 ? 28.223 39.477 54.644 1.00 18.33 248 THR C CA 1
ATOM 6631 C C . THR C 1 248 ? 28.727 38.051 54.845 1.00 21.33 248 THR C C 1
ATOM 6632 O O . THR C 1 248 ? 27.951 37.093 54.866 1.00 21.97 248 THR C O 1
ATOM 6636 N N . ASP C 1 249 ? 30.038 37.921 54.993 1.00 22.61 249 ASP C N 1
ATOM 6637 C CA . ASP C 1 249 ? 30.680 36.625 55.177 1.00 23.73 249 ASP C CA 1
ATOM 6638 C C . ASP C 1 249 ? 31.703 36.792 56.292 1.00 24.85 249 ASP C C 1
ATOM 6639 O O . ASP C 1 249 ? 32.624 37.602 56.175 1.00 24.66 249 ASP C O 1
ATOM 6644 N N . SER C 1 250 ? 31.547 36.032 57.369 1.00 24.87 250 SER C N 1
ATOM 6645 C CA . SER C 1 250 ? 32.471 36.142 58.489 1.00 27.92 250 SER C CA 1
ATOM 6646 C C . SER C 1 250 ? 33.733 35.316 58.277 1.00 27.87 250 SER C C 1
ATOM 6647 O O . SER C 1 250 ? 34.682 35.436 59.045 1.00 28.48 250 SER C O 1
ATOM 6650 N N . LYS C 1 251 ? 33.745 34.488 57.237 1.00 27.83 251 LYS C N 1
ATOM 6651 C CA . LYS C 1 251 ? 34.897 33.633 56.974 1.00 31.06 251 LYS C CA 1
ATOM 6652 C C . LYS C 1 251 ? 35.630 33.903 55.665 1.00 30.76 251 LYS C C 1
ATOM 6653 O O . LYS C 1 251 ? 36.536 33.155 55.293 1.00 33.53 251 LYS C O 1
ATOM 6659 N N . ALA C 1 252 ? 35.246 34.963 54.964 1.00 29.33 252 ALA C N 1
ATOM 6660 C CA . ALA C 1 252 ? 35.894 35.309 53.705 1.00 28.14 252 ALA C CA 1
ATOM 6661 C C . ALA C 1 252 ? 35.936 36.823 53.536 1.00 28.57 252 ALA C C 1
ATOM 6662 O O . ALA C 1 252 ? 35.060 37.535 54.026 1.00 27.16 252 ALA C O 1
ATOM 6664 N N . ALA C 1 253 ? 36.959 37.313 52.845 1.00 26.76 253 ALA C N 1
ATOM 6665 C CA . ALA C 1 253 ? 37.101 38.747 52.626 1.00 26.98 253 ALA C CA 1
ATOM 6666 C C . ALA C 1 253 ? 36.363 39.184 51.366 1.00 26.67 253 ALA C C 1
ATOM 6667 O O . ALA C 1 253 ? 36.967 39.712 50.431 1.00 27.38 253 ALA C O 1
ATOM 6669 N N . GLU C 1 254 ? 35.051 38.961 51.345 1.00 27.16 254 GLU C N 1
ATOM 6670 C CA . GLU C 1 254 ? 34.231 39.336 50.199 1.00 26.64 254 GLU C CA 1
ATOM 6671 C C . GLU C 1 254 ? 32.765 39.471 50.592 1.00 26.97 254 GLU C C 1
ATOM 6672 O O . GLU C 1 254 ? 32.193 38.566 51.204 1.00 26.50 254 GLU C O 1
ATOM 6678 N N . VAL C 1 255 ? 32.170 40.610 50.249 1.00 23.62 255 VAL C N 1
ATOM 6679 C CA . VAL C 1 255 ? 30.761 40.854 50.514 1.00 22.47 255 VAL C CA 1
ATOM 6680 C C . VAL C 1 255 ? 30.052 40.513 49.210 1.00 22.78 255 VAL C C 1
ATOM 6681 O O . VAL C 1 255 ? 30.498 40.906 48.131 1.00 21.85 255 VAL C O 1
ATOM 6685 N N . LEU C 1 256 ? 28.953 39.777 49.296 1.00 20.62 256 LEU C N 1
ATOM 6686 C CA . LEU C 1 256 ? 28.239 39.404 48.086 1.00 20.15 256 LEU C CA 1
ATOM 6687 C C . LEU C 1 256 ? 27.007 40.241 47.809 1.00 20.10 256 LEU C C 1
ATOM 6688 O O . LEU C 1 256 ? 26.355 40.739 48.727 1.00 19.49 256 LEU C O 1
ATOM 6693 N N . VAL C 1 257 ? 26.719 40.418 46.525 1.00 19.21 257 VAL C N 1
ATOM 6694 C CA . VAL C 1 257 ? 25.519 41.116 46.100 1.00 18.82 257 VAL C CA 1
ATOM 6695 C C . VAL C 1 257 ? 24.833 40.060 45.258 1.00 20.70 257 VAL C C 1
ATOM 6696 O O . VAL C 1 257 ? 25.430 39.508 44.329 1.00 21.75 257 VAL C O 1
ATOM 6700 N N . VAL C 1 258 ? 23.585 39.764 45.593 1.00 20.15 258 VAL C N 1
ATOM 6701 C CA . VAL C 1 258 ? 22.860 38.709 44.908 1.00 21.58 258 VAL C CA 1
ATOM 6702 C C . VAL C 1 258 ? 21.474 39.096 44.417 1.00 20.33 258 VAL C C 1
ATOM 6703 O O . VAL C 1 258 ? 20.819 39.957 44.991 1.00 20.26 258 VAL C O 1
ATOM 6707 N N . ASP C 1 259 ? 21.040 38.452 43.334 1.00 20.91 259 ASP C N 1
ATOM 6708 C CA . ASP C 1 259 ? 19.718 38.678 42.759 1.00 21.29 259 ASP C CA 1
ATOM 6709 C C . ASP C 1 259 ? 18.780 37.837 43.632 1.00 22.66 259 ASP C C 1
ATOM 6710 O O . ASP C 1 259 ? 18.932 36.617 43.689 1.00 22.53 259 ASP C O 1
ATOM 6715 N N . THR C 1 260 ? 17.826 38.472 44.308 1.00 21.07 260 THR C N 1
ATOM 6716 C CA . THR C 1 260 ? 16.921 37.735 45.191 1.00 24.30 260 THR C CA 1
ATOM 6717 C C . THR C 1 260 ? 15.903 36.857 44.484 1.00 25.20 260 THR C C 1
ATOM 6718 O O . THR C 1 260 ? 15.189 36.081 45.130 1.00 27.21 260 THR C O 1
ATOM 6722 N N . ARG C 1 261 ? 15.833 36.966 43.165 1.00 24.43 261 ARG C N 1
ATOM 6723 C CA . ARG C 1 261 ? 14.889 36.154 42.406 1.00 26.88 261 ARG C CA 1
ATOM 6724 C C . ARG C 1 261 ? 15.412 34.740 42.185 1.00 26.90 261 ARG C C 1
ATOM 6725 O O . ARG C 1 261 ? 14.631 33.792 42.065 1.00 28.80 261 ARG C O 1
ATOM 6733 N N . ASN C 1 262 ? 16.732 34.589 42.165 1.00 25.65 262 ASN C N 1
ATOM 6734 C CA . ASN C 1 262 ? 17.326 33.290 41.880 1.00 26.60 262 ASN C CA 1
ATOM 6735 C C . ASN C 1 262 ? 18.637 32.991 42.595 1.00 27.68 262 ASN C C 1
ATOM 6736 O O . ASN C 1 262 ? 19.170 31.886 42.481 1.00 28.83 262 ASN C O 1
ATOM 6741 N N . GLY C 1 263 ? 19.172 33.970 43.312 1.00 25.88 263 GLY C N 1
ATOM 6742 C CA . GLY C 1 263 ? 20.422 33.744 44.008 1.00 24.67 263 GLY C CA 1
ATOM 6743 C C . GLY C 1 263 ? 21.665 33.927 43.156 1.00 24.51 263 GLY C C 1
ATOM 6744 O O . GLY C 1 263 ? 22.775 33.660 43.621 1.00 25.48 263 GLY C O 1
ATOM 6745 N N . ASN C 1 264 ? 21.499 34.375 41.913 1.00 24.59 264 ASN C N 1
ATOM 6746 C CA . ASN C 1 264 ? 22.658 34.586 41.047 1.00 25.22 264 ASN C CA 1
ATOM 6747 C C . ASN C 1 264 ? 23.546 35.672 41.638 1.00 25.54 264 ASN C C 1
ATOM 6748 O O . ASN C 1 264 ? 23.044 36.665 42.156 1.00 24.55 264 ASN C O 1
ATOM 6753 N N . ILE C 1 265 ? 24.860 35.488 41.553 1.00 23.47 265 ILE C N 1
ATOM 6754 C CA . ILE C 1 265 ? 25.793 36.479 42.081 1.00 24.23 265 ILE C CA 1
ATOM 6755 C C . ILE C 1 265 ? 25.878 37.686 41.144 1.00 24.16 265 ILE C C 1
ATOM 6756 O O . ILE C 1 265 ? 26.181 37.548 39.957 1.00 23.46 265 ILE C O 1
ATOM 6761 N N . LEU C 1 266 ? 25.609 38.873 41.679 1.00 21.36 266 LEU C N 1
ATOM 6762 C CA . LEU C 1 266 ? 25.671 40.088 40.880 1.00 22.70 266 LEU C CA 1
ATOM 6763 C C . LEU C 1 266 ? 27.032 40.757 41.023 1.00 22.76 266 LEU C C 1
ATOM 6764 O O . LEU C 1 266 ? 27.493 41.447 40.115 1.00 26.54 266 LEU C O 1
ATOM 6769 N N . ALA C 1 267 ? 27.676 40.551 42.166 1.00 21.47 267 ALA C N 1
ATOM 6770 C CA . ALA C 1 267 ? 28.981 41.147 42.404 1.00 21.59 267 ALA C CA 1
ATOM 6771 C C . ALA C 1 267 ? 29.654 40.586 43.645 1.00 21.63 267 ALA C C 1
ATOM 6772 O O . ALA C 1 267 ? 28.992 40.152 44.588 1.00 22.55 267 ALA C O 1
ATOM 6774 N N . LYS C 1 268 ? 30.981 40.587 43.629 1.00 22.31 268 LYS C N 1
ATOM 6775 C CA . LYS C 1 268 ? 31.765 40.139 44.768 1.00 23.45 268 LYS C CA 1
ATOM 6776 C C . LYS C 1 268 ? 32.626 41.337 45.134 1.00 25.54 268 LYS C C 1
ATOM 6777 O O . LYS C 1 268 ? 33.566 41.680 44.417 1.00 25.65 268 LYS C O 1
ATOM 6783 N N . VAL C 1 269 ? 32.286 41.985 46.240 1.00 22.89 269 VAL C N 1
ATOM 6784 C CA . VAL C 1 269 ? 33.018 43.164 46.673 1.00 23.99 269 VAL C CA 1
ATOM 6785 C C . VAL C 1 269 ? 34.119 42.837 47.669 1.00 23.91 269 VAL C C 1
ATOM 6786 O O . VAL C 1 269 ? 33.857 42.341 48.763 1.00 25.50 269 VAL C O 1
ATOM 6790 N N . ALA C 1 270 ? 35.357 43.129 47.290 1.00 23.37 270 ALA C N 1
ATOM 6791 C CA . ALA C 1 270 ? 36.494 42.865 48.155 1.00 24.25 270 ALA C CA 1
ATOM 6792 C C . ALA C 1 270 ? 36.438 43.744 49.399 1.00 24.99 270 ALA C C 1
ATOM 6793 O O . ALA C 1 270 ? 36.332 44.966 49.302 1.00 25.33 270 ALA C O 1
ATOM 6795 N N . ALA C 1 271 ? 36.511 43.107 50.563 1.00 25.00 271 ALA C N 1
ATOM 6796 C CA . ALA C 1 271 ? 36.472 43.808 51.843 1.00 25.90 271 ALA C CA 1
ATOM 6797 C C . ALA C 1 271 ? 36.880 42.817 52.919 1.00 24.87 271 ALA C C 1
ATOM 6798 O O . ALA C 1 271 ? 36.861 41.612 52.691 1.00 26.69 271 ALA C O 1
ATOM 6800 N N . PRO C 1 272 ? 37.266 43.307 54.107 1.00 26.12 272 PRO C N 1
ATOM 6801 C CA . PRO C 1 272 ? 37.660 42.377 55.169 1.00 24.00 272 PRO C CA 1
ATOM 6802 C C . PRO C 1 272 ? 36.468 41.512 55.568 1.00 23.88 272 PRO C C 1
ATOM 6803 O O . PRO C 1 272 ? 35.333 41.796 55.172 1.00 22.96 272 PRO C O 1
ATOM 6807 N N . GLU C 1 273 ? 36.724 40.462 56.348 1.00 24.42 273 GLU C N 1
ATOM 6808 C CA . GLU C 1 273 ? 35.647 39.595 56.821 1.00 24.29 273 GLU C CA 1
ATOM 6809 C C . GLU C 1 273 ? 34.619 40.537 57.441 1.00 22.71 273 GLU C C 1
ATOM 6810 O O . GLU C 1 273 ? 34.980 41.484 58.148 1.00 19.79 273 GLU C O 1
ATOM 6816 N N . SER C 1 274 ? 33.345 40.270 57.178 1.00 21.00 274 SER C N 1
ATOM 6817 C CA . SER C 1 274 ? 32.272 41.143 57.643 1.00 21.88 274 SER C CA 1
ATOM 6818 C C . SER C 1 274 ? 31.245 40.555 58.592 1.00 21.11 274 SER C C 1
ATOM 6819 O O . SER C 1 274 ? 31.134 39.336 58.744 1.00 22.87 274 SER C O 1
ATOM 6822 N N . LEU C 1 275 ? 30.485 41.445 59.225 1.00 21.40 275 LEU C N 1
ATOM 6823 C CA . LEU C 1 275 ? 29.461 41.051 60.181 1.00 20.98 275 LEU C CA 1
ATOM 6824 C C . LEU C 1 275 ? 28.103 41.640 59.826 1.00 17.57 275 LEU C C 1
ATOM 6825 O O . LEU C 1 275 ? 27.241 40.951 59.280 1.00 18.69 275 LEU C O 1
ATOM 6830 N N . ALA C 1 276 ? 27.905 42.915 60.144 1.00 17.74 276 ALA C N 1
ATOM 6831 C CA . ALA C 1 276 ? 26.633 43.561 59.864 1.00 14.83 276 ALA C CA 1
ATOM 6832 C C . ALA C 1 276 ? 26.626 44.253 58.506 1.00 16.60 276 ALA C C 1
ATOM 6833 O O . ALA C 1 276 ? 27.667 44.660 57.988 1.00 16.36 276 ALA C O 1
ATOM 6835 N N . VAL C 1 277 ? 25.441 44.371 57.925 1.00 14.98 277 VAL C N 1
ATOM 6836 C CA . VAL C 1 277 ? 25.303 45.043 56.638 1.00 15.45 277 VAL C CA 1
ATOM 6837 C C . VAL C 1 277 ? 23.951 45.721 56.578 1.00 16.94 277 VAL C C 1
ATOM 6838 O O . VAL C 1 277 ? 22.938 45.183 57.039 1.00 15.56 277 VAL C O 1
ATOM 6842 N N . LEU C 1 278 ? 23.943 46.924 56.024 1.00 14.97 278 LEU C N 1
ATOM 6843 C CA . LEU C 1 278 ? 22.723 47.694 55.916 1.00 15.48 278 LEU C CA 1
ATOM 6844 C C . LEU C 1 278 ? 22.737 48.477 54.615 1.00 16.50 278 LEU C C 1
ATOM 6845 O O . LEU C 1 278 ? 23.640 49.281 54.383 1.00 17.08 278 LEU C O 1
ATOM 6850 N N . PHE C 1 279 ? 21.741 48.229 53.770 1.00 16.18 279 PHE C N 1
ATOM 6851 C CA . PHE C 1 279 ? 21.627 48.933 52.502 1.00 16.48 279 PHE C CA 1
ATOM 6852 C C . PHE C 1 279 ? 20.830 50.221 52.711 1.00 17.20 279 PHE C C 1
ATOM 6853 O O . PHE C 1 279 ? 19.827 50.247 53.439 1.00 17.37 279 PHE C O 1
ATOM 6861 N N . ASN C 1 280 ? 21.287 51.286 52.063 1.00 17.62 280 ASN C N 1
ATOM 6862 C CA . ASN C 1 280 ? 20.652 52.596 52.157 1.00 16.26 280 ASN C CA 1
ATOM 6863 C C . ASN C 1 280 ? 20.087 53.023 50.795 1.00 19.04 280 ASN C C 1
ATOM 6864 O O . ASN C 1 280 ? 20.818 53.526 49.943 1.00 18.71 280 ASN C O 1
ATOM 6869 N N . PRO C 1 281 ? 18.776 52.841 50.583 1.00 20.34 281 PRO C N 1
ATOM 6870 C CA . PRO C 1 281 ? 18.136 53.214 49.315 1.00 22.06 281 PRO C CA 1
ATOM 6871 C C . PRO C 1 281 ? 18.368 54.671 48.909 1.00 22.26 281 PRO C C 1
ATOM 6872 O O . PRO C 1 281 ? 18.620 54.964 47.739 1.00 21.09 281 PRO C O 1
ATOM 6876 N N . ALA C 1 282 ? 18.283 55.582 49.875 1.00 22.47 282 ALA C N 1
ATOM 6877 C CA . ALA C 1 282 ? 18.471 57.006 49.600 1.00 22.03 282 ALA C CA 1
ATOM 6878 C C . ALA C 1 282 ? 19.843 57.375 49.038 1.00 22.09 282 ALA C C 1
ATOM 6879 O O . ALA C 1 282 ? 19.983 58.397 48.364 1.00 23.54 282 ALA C O 1
ATOM 6881 N N . ARG C 1 283 ? 20.857 56.561 49.304 1.00 20.13 283 ARG C N 1
ATOM 6882 C CA . ARG C 1 283 ? 22.194 56.868 48.810 1.00 19.82 283 ARG C CA 1
ATOM 6883 C C . ARG C 1 283 ? 22.771 55.799 47.889 1.00 19.06 283 ARG C C 1
ATOM 6884 O O . ARG C 1 283 ? 23.881 55.950 47.383 1.00 19.50 283 ARG C O 1
ATOM 6892 N N . ASN C 1 284 ? 22.008 54.733 47.664 1.00 19.00 284 ASN C N 1
ATOM 6893 C CA . ASN C 1 284 ? 22.451 53.613 46.836 1.00 19.02 284 ASN C CA 1
ATOM 6894 C C . ASN C 1 284 ? 23.829 53.118 47.265 1.00 18.58 284 ASN C C 1
ATOM 6895 O O . ASN C 1 284 ? 24.762 53.000 46.464 1.00 16.68 284 ASN C O 1
ATOM 6900 N N . GLU C 1 285 ? 23.956 52.846 48.557 1.00 16.52 285 GLU C N 1
ATOM 6901 C CA . GLU C 1 285 ? 25.195 52.319 49.089 1.00 17.81 285 GLU C CA 1
ATOM 6902 C C . GLU C 1 285 ? 24.878 51.415 50.272 1.00 17.25 285 GLU C C 1
ATOM 6903 O O . GLU C 1 285 ? 23.789 51.487 50.845 1.00 16.64 285 GLU C O 1
ATOM 6909 N N . ALA C 1 286 ? 25.811 50.535 50.596 1.00 15.75 286 ALA C N 1
ATOM 6910 C CA . ALA C 1 286 ? 25.633 49.614 51.711 1.00 17.56 286 ALA C CA 1
ATOM 6911 C C . ALA C 1 286 ? 26.786 49.806 52.678 1.00 16.35 286 ALA C C 1
ATOM 6912 O O . ALA C 1 286 ? 27.911 50.080 52.265 1.00 17.13 286 ALA C O 1
ATOM 6914 N N . TYR C 1 287 ? 26.503 49.667 53.967 1.00 14.76 287 TYR C N 1
ATOM 6915 C CA . TYR C 1 287 ? 27.526 49.820 54.992 1.00 14.37 287 TYR C CA 1
ATOM 6916 C C . TYR C 1 287 ? 27.746 48.455 55.612 1.00 15.77 287 TYR C C 1
ATOM 6917 O O . TYR C 1 287 ? 26.787 47.727 55.873 1.00 16.39 287 TYR C O 1
ATOM 6926 N N . VAL C 1 288 ? 29.008 48.117 55.839 1.00 14.94 288 VAL C N 1
ATOM 6927 C CA . VAL C 1 288 ? 29.372 46.827 56.398 1.00 16.22 288 VAL C CA 1
ATOM 6928 C C . VAL C 1 288 ? 30.341 46.994 57.555 1.00 16.36 288 VAL C C 1
ATOM 6929 O O . VAL C 1 288 ? 31.307 47.749 57.449 1.00 17.14 288 VAL C O 1
ATOM 6933 N N . THR C 1 289 ? 30.087 46.299 58.660 1.00 15.46 289 THR C N 1
ATOM 6934 C CA . THR C 1 289 ? 30.994 46.377 59.803 1.00 15.27 289 THR C CA 1
ATOM 6935 C C . THR C 1 289 ? 32.023 45.254 59.707 1.00 16.70 289 THR C C 1
ATOM 6936 O O . THR C 1 289 ? 31.734 44.171 59.206 1.00 19.07 289 THR C O 1
ATOM 6940 N N . HIS C 1 290 ? 33.238 45.538 60.162 1.00 16.75 290 HIS C N 1
ATOM 6941 C CA . HIS C 1 290 ? 34.325 44.565 60.159 1.00 17.98 290 HIS C CA 1
ATOM 6942 C C . HIS C 1 290 ? 34.778 44.577 61.607 1.00 17.43 290 HIS C C 1
ATOM 6943 O O . HIS C 1 290 ? 35.546 45.442 62.029 1.00 16.11 290 HIS C O 1
ATOM 6950 N N . ARG C 1 291 ? 34.269 43.616 62.369 1.00 18.36 291 ARG C N 1
ATOM 6951 C CA . ARG C 1 291 ? 34.544 43.534 63.794 1.00 20.02 291 ARG C CA 1
ATOM 6952 C C . ARG C 1 291 ? 36.018 43.478 64.183 1.00 20.63 291 ARG C C 1
ATOM 6953 O O . ARG C 1 291 ? 36.501 44.336 64.924 1.00 18.91 291 ARG C O 1
ATOM 6961 N N . GLN C 1 292 ? 36.732 42.481 63.676 1.00 21.53 292 GLN C N 1
ATOM 6962 C CA . GLN C 1 292 ? 38.145 42.318 63.992 1.00 24.81 292 GLN C CA 1
ATOM 6963 C C . GLN C 1 292 ? 38.986 43.475 63.474 1.00 22.78 292 GLN C C 1
ATOM 6964 O O . GLN C 1 292 ? 39.867 43.966 64.172 1.00 26.00 292 GLN C O 1
ATOM 6970 N N . ALA C 1 293 ? 38.707 43.903 62.248 1.00 23.08 293 ALA C N 1
ATOM 6971 C CA . ALA C 1 293 ? 39.457 44.981 61.617 1.00 23.51 293 ALA C CA 1
ATOM 6972 C C . ALA C 1 293 ? 39.213 46.356 62.237 1.00 22.81 293 ALA C C 1
ATOM 6973 O O . ALA C 1 293 ? 40.044 47.259 62.103 1.00 23.29 293 ALA C O 1
ATOM 6975 N N . GLY C 1 294 ? 38.078 46.514 62.910 1.00 20.24 294 GLY C N 1
ATOM 6976 C CA . GLY C 1 294 ? 37.748 47.790 63.527 1.00 18.94 294 GLY C CA 1
ATOM 6977 C C . GLY C 1 294 ? 37.430 48.858 62.490 1.00 18.17 294 GLY C C 1
ATOM 6978 O O . GLY C 1 294 ? 37.841 50.012 62.629 1.00 16.96 294 GLY C O 1
ATOM 6979 N N . LYS C 1 295 ? 36.690 48.467 61.457 1.00 16.00 295 LYS C N 1
ATOM 6980 C CA . LYS C 1 295 ? 36.329 49.356 60.357 1.00 16.41 295 LYS C CA 1
ATOM 6981 C C . LYS C 1 295 ? 34.885 49.179 59.908 1.00 15.71 295 LYS C C 1
ATOM 6982 O O . LYS C 1 295 ? 34.251 48.168 60.186 1.00 15.22 295 LYS C O 1
ATOM 6988 N N . VAL C 1 296 ? 34.386 50.175 59.190 1.00 14.98 296 VAL C N 1
ATOM 6989 C CA . VAL C 1 296 ? 33.058 50.120 58.597 1.00 14.97 296 VAL C CA 1
ATOM 6990 C C . VAL C 1 296 ? 33.277 50.532 57.145 1.00 16.77 296 VAL C C 1
ATOM 6991 O O . VAL C 1 296 ? 33.816 51.603 56.886 1.00 17.00 296 VAL C O 1
ATOM 6995 N N . SER C 1 297 ? 32.885 49.682 56.201 1.00 14.85 297 SER C N 1
ATOM 6996 C CA . SER C 1 297 ? 33.070 50.009 54.782 1.00 17.45 297 SER C CA 1
ATOM 6997 C C . SER C 1 297 ? 31.829 50.631 54.167 1.00 16.77 297 SER C C 1
ATOM 6998 O O . SER C 1 297 ? 30.706 50.341 54.575 1.00 17.72 297 SER C O 1
ATOM 7001 N N . VAL C 1 298 ? 32.035 51.497 53.180 1.00 15.21 298 VAL C N 1
ATOM 7002 C CA . VAL C 1 298 ? 30.919 52.081 52.450 1.00 14.91 298 VAL C CA 1
ATOM 7003 C C . VAL C 1 298 ? 31.056 51.499 51.055 1.00 16.57 298 VAL C C 1
ATOM 7004 O O . VAL C 1 298 ? 32.039 51.764 50.362 1.00 16.51 298 VAL C O 1
ATOM 7008 N N . ILE C 1 299 ? 30.080 50.696 50.653 1.00 15.52 299 ILE C N 1
ATOM 7009 C CA . ILE C 1 299 ? 30.100 50.095 49.328 1.00 17.22 299 ILE C CA 1
ATOM 7010 C C . ILE C 1 299 ? 29.191 50.880 48.399 1.00 16.34 299 ILE C C 1
ATOM 7011 O O . ILE C 1 299 ? 27.997 51.010 48.655 1.00 16.11 299 ILE C O 1
ATOM 7016 N N . ASP C 1 300 ? 29.767 51.411 47.323 1.00 16.41 300 ASP C N 1
ATOM 7017 C CA . ASP C 1 300 ? 29.014 52.152 46.308 1.00 18.43 300 ASP C CA 1
ATOM 7018 C C . ASP C 1 300 ? 28.266 51.045 45.554 1.00 17.52 300 ASP C C 1
ATOM 7019 O O . ASP C 1 300 ? 28.895 50.167 44.946 1.00 18.55 300 ASP C O 1
ATOM 7024 N N . ALA C 1 301 ? 26.935 51.081 45.604 1.00 17.63 301 ALA C N 1
ATOM 7025 C CA . ALA C 1 301 ? 26.107 50.048 44.986 1.00 19.73 301 ALA C CA 1
ATOM 7026 C C . ALA C 1 301 ? 25.893 50.169 43.485 1.00 20.29 301 ALA C C 1
ATOM 7027 O O . ALA C 1 301 ? 25.095 49.425 42.906 1.00 20.20 301 ALA C O 1
ATOM 7029 N N . LYS C 1 302 ? 26.581 51.117 42.859 1.00 20.50 302 LYS C N 1
ATOM 7030 C CA . LYS C 1 302 ? 26.477 51.276 41.416 1.00 20.19 302 LYS C CA 1
ATOM 7031 C C . LYS C 1 302 ? 27.755 50.709 40.822 1.00 19.83 302 LYS C C 1
ATOM 7032 O O . LYS C 1 302 ? 27.725 49.957 39.854 1.00 22.10 302 LYS C O 1
ATOM 7038 N N . SER C 1 303 ? 28.880 51.050 41.438 1.00 19.20 303 SER C N 1
ATOM 7039 C CA . SER C 1 303 ? 30.190 50.589 40.989 1.00 18.33 303 SER C CA 1
ATOM 7040 C C . SER C 1 303 ? 30.611 49.303 41.689 1.00 19.45 303 SER C C 1
ATOM 7041 O O . SER C 1 303 ? 31.525 48.621 41.236 1.00 18.04 303 SER C O 1
ATOM 7044 N N . TYR C 1 304 ? 29.934 48.985 42.793 1.00 19.82 304 TYR C N 1
ATOM 7045 C CA . TYR C 1 304 ? 30.234 47.807 43.608 1.00 18.94 304 TYR C CA 1
ATOM 7046 C C . TYR C 1 304 ? 31.676 47.830 44.111 1.00 20.72 304 TYR C C 1
ATOM 7047 O O . TYR C 1 304 ? 32.357 46.807 44.151 1.00 22.69 304 TYR C O 1
ATOM 7056 N N . LYS C 1 305 ? 32.125 49.019 44.494 1.00 19.03 305 LYS C N 1
ATOM 7057 C CA . LYS C 1 305 ? 33.470 49.232 45.016 1.00 20.62 305 LYS C CA 1
ATOM 7058 C C . LYS C 1 305 ? 33.340 49.817 46.414 1.00 19.82 305 LYS C C 1
ATOM 7059 O O . LYS C 1 305 ? 32.373 50.521 46.704 1.00 18.66 305 LYS C O 1
ATOM 7065 N N . VAL C 1 306 ? 34.314 49.531 47.272 1.00 19.91 306 VAL C N 1
ATOM 7066 C CA . VAL C 1 306 ? 34.321 50.145 48.588 1.00 19.62 306 VAL C CA 1
ATOM 7067 C C . VAL C 1 306 ? 34.897 51.515 48.260 1.00 19.66 306 VAL C C 1
ATOM 7068 O O . VAL C 1 306 ? 36.004 51.609 47.722 1.00 22.58 306 VAL C O 1
ATOM 7072 N N . VAL C 1 307 ? 34.152 52.571 48.562 1.00 17.70 307 VAL C N 1
ATOM 7073 C CA . VAL C 1 307 ? 34.596 53.926 48.246 1.00 19.20 307 VAL C CA 1
ATOM 7074 C C . VAL C 1 307 ? 35.045 54.722 49.458 1.00 20.15 307 VAL C C 1
ATOM 7075 O O . VAL C 1 307 ? 35.610 55.808 49.326 1.00 20.48 307 VAL C O 1
ATOM 7079 N N . LYS C 1 308 ? 34.797 54.185 50.644 1.00 18.48 308 LYS C N 1
ATOM 7080 C CA . LYS C 1 308 ? 35.205 54.869 51.856 1.00 21.37 308 LYS C CA 1
ATOM 7081 C C . LYS C 1 308 ? 35.233 53.871 52.989 1.00 19.84 308 LYS C C 1
ATOM 7082 O O . LYS C 1 308 ? 34.411 52.969 53.043 1.00 19.04 308 LYS C O 1
ATOM 7088 N N . THR C 1 309 ? 36.204 54.022 53.878 1.00 21.49 309 THR C N 1
ATOM 7089 C CA . THR C 1 309 ? 36.305 53.133 55.022 1.00 22.18 309 THR C CA 1
ATOM 7090 C C . THR C 1 309 ? 36.463 53.962 56.284 1.00 22.54 309 THR C C 1
ATOM 7091 O O . THR C 1 309 ? 37.425 54.711 56.419 1.00 24.48 309 THR C O 1
ATOM 7095 N N . PHE C 1 310 ? 35.500 53.839 57.195 1.00 18.67 310 PHE C N 1
ATOM 7096 C CA . PHE C 1 310 ? 35.547 54.566 58.451 1.00 19.49 310 PHE C CA 1
ATOM 7097 C C . PHE C 1 310 ? 36.362 53.770 59.457 1.00 18.75 310 PHE C C 1
ATOM 7098 O O . PHE C 1 310 ? 36.247 52.549 59.525 1.00 18.43 310 PHE C O 1
ATOM 7106 N N . ASP C 1 311 ? 37.204 54.464 60.214 1.00 18.02 311 ASP C N 1
ATOM 7107 C CA . ASP C 1 311 ? 38.005 53.823 61.244 1.00 19.44 311 ASP C CA 1
ATOM 7108 C C . ASP C 1 311 ? 37.142 53.863 62.499 1.00 18.95 311 ASP C C 1
ATOM 7109 O O . ASP C 1 311 ? 36.867 54.936 63.044 1.00 19.40 311 ASP C O 1
ATOM 7114 N N . THR C 1 312 ? 36.704 52.692 62.944 1.00 18.19 312 THR C N 1
ATOM 7115 C CA . THR C 1 312 ? 35.836 52.589 64.104 1.00 17.94 312 THR C CA 1
ATOM 7116 C C . THR C 1 312 ? 36.349 51.580 65.125 1.00 17.87 312 THR C C 1
ATOM 7117 O O . THR C 1 312 ? 35.714 50.552 65.365 1.00 19.21 312 THR C O 1
ATOM 7121 N N . PRO C 1 313 ? 37.511 51.853 65.739 1.00 18.40 313 PRO C N 1
ATOM 7122 C CA . PRO C 1 313 ? 38.045 50.916 66.732 1.00 17.36 313 PRO C CA 1
ATOM 7123 C C . PRO C 1 313 ? 37.212 51.030 68.013 1.00 16.79 313 PRO C C 1
ATOM 7124 O O . PRO C 1 313 ? 36.617 52.075 68.268 1.00 16.46 313 PRO C O 1
ATOM 7128 N N . THR C 1 314 ? 37.163 49.978 68.827 1.00 19.49 314 THR C N 1
ATOM 7129 C CA . THR C 1 314 ? 37.867 48.726 68.596 1.00 21.02 314 THR C CA 1
ATOM 7130 C C . THR C 1 314 ? 37.107 47.701 67.756 1.00 20.33 314 THR C C 1
ATOM 7131 O O . THR C 1 314 ? 37.607 47.238 66.729 1.00 19.80 314 THR C O 1
ATOM 7135 N N . HIS C 1 315 ? 35.901 47.349 68.196 1.00 18.95 315 HIS C N 1
ATOM 7136 C CA . HIS C 1 315 ? 35.101 46.335 67.511 1.00 17.06 315 HIS C CA 1
ATOM 7137 C C . HIS C 1 315 ? 33.693 46.766 67.103 1.00 15.28 315 HIS C C 1
ATOM 7138 O O . HIS C 1 315 ? 32.753 46.645 67.893 1.00 14.55 315 HIS C O 1
ATOM 7145 N N . PRO C 1 316 ? 33.521 47.258 65.862 1.00 13.77 316 PRO C N 1
ATOM 7146 C CA . PRO C 1 316 ? 32.178 47.668 65.449 1.00 14.09 316 PRO C CA 1
ATOM 7147 C C . PRO C 1 316 ? 31.260 46.462 65.439 1.00 15.37 316 PRO C C 1
ATOM 7148 O O . PRO C 1 316 ? 31.670 45.358 65.073 1.00 16.54 316 PRO C O 1
ATOM 7152 N N . ASN C 1 317 ? 30.015 46.680 65.839 1.00 14.94 317 ASN C N 1
ATOM 7153 C CA . ASN C 1 317 ? 29.072 45.589 65.923 1.00 16.26 317 ASN C CA 1
ATOM 7154 C C . ASN C 1 317 ? 27.875 45.747 65.000 1.00 16.61 317 ASN C C 1
ATOM 7155 O O . ASN C 1 317 ? 27.808 45.112 63.941 1.00 19.74 317 ASN C O 1
ATOM 7160 N N . SER C 1 318 ? 26.953 46.619 65.387 1.00 15.43 318 SER C N 1
ATOM 7161 C CA . SER C 1 318 ? 25.730 46.818 64.629 1.00 15.06 318 SER C CA 1
ATOM 7162 C C . SER C 1 318 ? 25.578 48.171 63.964 1.00 14.53 318 SER C C 1
ATOM 7163 O O . SER C 1 318 ? 26.328 49.114 64.253 1.00 13.78 318 SER C O 1
ATOM 7166 N N . LEU C 1 319 ? 24.584 48.238 63.080 1.00 13.68 319 LEU C N 1
ATOM 7167 C CA . LEU C 1 319 ? 24.286 49.434 62.306 1.00 13.65 319 LEU C CA 1
ATOM 7168 C C . LEU C 1 319 ? 22.815 49.839 62.327 1.00 14.91 319 LEU C C 1
ATOM 7169 O O . LEU C 1 319 ? 21.918 49.000 62.435 1.00 15.06 319 LEU C O 1
ATOM 7174 N N . ALA C 1 320 ? 22.575 51.136 62.192 1.00 14.38 320 ALA C N 1
ATOM 7175 C CA . ALA C 1 320 ? 21.219 51.661 62.126 1.00 15.16 320 ALA C CA 1
ATOM 7176 C C . ALA C 1 320 ? 21.233 52.936 61.287 1.00 16.33 320 ALA C C 1
ATOM 7177 O O . ALA C 1 320 ? 22.198 53.706 61.320 1.00 15.36 320 ALA C O 1
ATOM 7179 N N . LEU C 1 321 ? 20.170 53.146 60.518 1.00 15.80 321 LEU C N 1
ATOM 7180 C CA . LEU C 1 321 ? 20.071 54.324 59.668 1.00 13.95 321 LEU C CA 1
ATOM 7181 C C . LEU C 1 321 ? 18.882 55.183 60.042 1.00 16.30 321 LEU C C 1
ATOM 7182 O O . LEU C 1 321 ? 17.844 54.671 60.454 1.00 17.57 321 LEU C O 1
ATOM 7187 N N . SER C 1 322 ? 19.037 56.493 59.900 1.00 16.94 322 SER C N 1
ATOM 7188 C CA . SER C 1 322 ? 17.937 57.405 60.175 1.00 18.59 322 SER C CA 1
ATOM 7189 C C . SER C 1 322 ? 16.944 57.160 59.037 1.00 20.68 322 SER C C 1
ATOM 7190 O O . SER C 1 322 ? 17.316 56.624 57.989 1.00 18.26 322 SER C O 1
ATOM 7193 N N . ALA C 1 323 ? 15.688 57.548 59.237 1.00 20.29 323 ALA C N 1
ATOM 7194 C CA . ALA C 1 323 ? 14.666 57.340 58.216 1.00 22.36 323 ALA C CA 1
ATOM 7195 C C . ALA C 1 323 ? 14.980 57.971 56.853 1.00 23.17 323 ALA C C 1
ATOM 7196 O O . ALA C 1 323 ? 14.629 57.406 55.815 1.00 24.09 323 ALA C O 1
ATOM 7198 N N . ASP C 1 324 ? 15.626 59.136 56.844 1.00 22.72 324 ASP C N 1
ATOM 7199 C CA . ASP C 1 324 ? 15.948 59.795 55.579 1.00 23.95 324 ASP C CA 1
ATOM 7200 C C . ASP C 1 324 ? 17.237 59.284 54.926 1.00 23.33 324 ASP C C 1
ATOM 7201 O O . ASP C 1 324 ? 17.610 59.724 53.836 1.00 23.45 324 ASP C O 1
ATOM 7206 N N . GLY C 1 325 ? 17.906 58.349 55.590 1.00 20.43 325 GLY C N 1
ATOM 7207 C CA . GLY C 1 325 ? 19.135 57.788 55.057 1.00 17.94 325 GLY C CA 1
ATOM 7208 C C . GLY C 1 325 ? 20.309 58.750 55.072 1.00 16.67 325 GLY C C 1
ATOM 7209 O O . GLY C 1 325 ? 21.308 58.526 54.391 1.00 18.56 325 GLY C O 1
ATOM 7210 N N . LYS C 1 326 ? 20.210 59.818 55.855 1.00 17.65 326 LYS C N 1
ATOM 7211 C CA . LYS C 1 326 ? 21.291 60.798 55.902 1.00 17.20 326 LYS C CA 1
ATOM 7212 C C . LYS C 1 326 ? 22.286 60.582 57.033 1.00 17.28 326 LYS C C 1
ATOM 7213 O O . LYS C 1 326 ? 23.382 61.139 57.007 1.00 16.86 326 LYS C O 1
ATOM 7219 N N . THR C 1 327 ? 21.909 59.762 58.008 1.00 16.60 327 THR C N 1
ATOM 7220 C CA . THR C 1 327 ? 22.754 59.523 59.171 1.00 16.20 327 THR C CA 1
ATOM 7221 C C . THR C 1 327 ? 22.907 58.040 59.483 1.00 16.13 327 THR C C 1
ATOM 7222 O O . THR C 1 327 ? 21.924 57.303 59.500 1.00 16.43 327 THR C O 1
ATOM 7226 N N . LEU C 1 328 ? 24.144 57.609 59.731 1.00 15.70 328 LEU C N 1
ATOM 7227 C CA . LEU C 1 328 ? 24.425 56.212 60.059 1.00 13.57 328 LEU C CA 1
ATOM 7228 C C . LEU C 1 328 ? 24.899 56.130 61.506 1.00 12.98 328 LEU C C 1
ATOM 7229 O O . LEU C 1 328 ? 25.665 56.980 61.965 1.00 13.95 328 LEU C O 1
ATOM 7234 N N . TYR C 1 329 ? 24.423 55.115 62.223 1.00 14.37 329 TYR C N 1
ATOM 7235 C CA . TYR C 1 329 ? 24.811 54.897 63.612 1.00 12.37 329 TYR C CA 1
ATOM 7236 C C . TYR C 1 329 ? 25.492 53.543 63.684 1.00 12.90 329 TYR C C 1
ATOM 7237 O O . TYR C 1 329 ? 25.041 52.580 63.064 1.00 14.01 329 TYR C O 1
ATOM 7246 N N . VAL C 1 330 ? 26.588 53.485 64.427 1.00 12.49 330 VAL C N 1
ATOM 7247 C CA . VAL C 1 330 ? 27.358 52.255 64.575 1.00 12.11 330 VAL C CA 1
ATOM 7248 C C . VAL C 1 330 ? 27.584 52.003 66.060 1.00 13.00 330 VAL C C 1
ATOM 7249 O O . VAL C 1 330 ? 28.030 52.905 66.772 1.00 12.30 330 VAL C O 1
ATOM 7253 N N . SER C 1 331 ? 27.253 50.809 66.541 1.00 11.62 331 SER C N 1
ATOM 7254 C CA . SER C 1 331 ? 27.536 50.501 67.943 1.00 12.91 331 SER C CA 1
ATOM 7255 C C . SER C 1 331 ? 28.949 49.903 67.907 1.00 13.12 331 SER C C 1
ATOM 7256 O O . SER C 1 331 ? 29.276 49.131 67.011 1.00 12.79 331 SER C O 1
ATOM 7259 N N . VAL C 1 332 ? 29.802 50.290 68.847 1.00 12.02 332 VAL C N 1
ATOM 7260 C CA . VAL C 1 332 ? 31.186 49.815 68.842 1.00 14.29 332 VAL C CA 1
ATOM 7261 C C . VAL C 1 332 ? 31.547 49.264 70.210 1.00 16.27 332 VAL C C 1
ATOM 7262 O O . VAL C 1 332 ? 31.436 49.966 71.215 1.00 17.41 332 VAL C O 1
ATOM 7266 N N . LYS C 1 333 ? 31.985 48.006 70.234 1.00 16.61 333 LYS C N 1
ATOM 7267 C CA . LYS C 1 333 ? 32.337 47.335 71.479 1.00 16.57 333 LYS C CA 1
ATOM 7268 C C . LYS C 1 333 ? 33.802 47.460 71.865 1.00 16.20 333 LYS C C 1
ATOM 7269 O O . LYS C 1 333 ? 34.675 47.470 71.008 1.00 15.55 333 LYS C O 1
ATOM 7275 N N . GLN C 1 334 ? 34.045 47.536 73.169 1.00 16.02 334 GLN C N 1
ATOM 7276 C CA . GLN C 1 334 ? 35.396 47.594 73.715 1.00 18.62 334 GLN C CA 1
ATOM 7277 C C . GLN C 1 334 ? 35.972 46.181 73.637 1.00 21.22 334 GLN C C 1
ATOM 7278 O O . GLN C 1 334 ? 35.229 45.206 73.516 1.00 21.41 334 GLN C O 1
ATOM 7284 N N . LYS C 1 335 ? 37.291 46.076 73.728 1.00 24.39 335 LYS C N 1
ATOM 7285 C CA . LYS C 1 335 ? 37.935 44.769 73.740 1.00 30.03 335 LYS C CA 1
ATOM 7286 C C . LYS C 1 335 ? 37.394 44.105 75.009 1.00 30.55 335 LYS C C 1
ATOM 7287 O O . LYS C 1 335 ? 37.328 44.739 76.063 1.00 28.88 335 LYS C O 1
ATOM 7293 N N . SER C 1 336 ? 36.999 42.842 74.916 1.00 32.98 336 SER C N 1
ATOM 7294 C CA . SER C 1 336 ? 36.462 42.152 76.082 1.00 35.01 336 SER C CA 1
ATOM 7295 C C . SER C 1 336 ? 36.428 40.642 75.888 1.00 36.57 336 SER C C 1
ATOM 7296 O O . SER C 1 336 ? 36.281 40.148 74.769 1.00 36.96 336 SER C O 1
ATOM 7299 N N . THR C 1 337 ? 36.574 39.915 76.990 1.00 38.15 337 THR C N 1
ATOM 7300 C CA . THR C 1 337 ? 36.546 38.457 76.975 1.00 40.10 337 THR C CA 1
ATOM 7301 C C . THR C 1 337 ? 35.836 38.002 78.242 1.00 41.16 337 THR C C 1
ATOM 7302 O O . THR C 1 337 ? 35.760 38.752 79.217 1.00 40.36 337 THR C O 1
ATOM 7306 N N . LYS C 1 338 ? 35.314 36.779 78.227 1.00 42.80 338 LYS C N 1
ATOM 7307 C CA . LYS C 1 338 ? 34.620 36.242 79.392 1.00 44.18 338 LYS C CA 1
ATOM 7308 C C . LYS C 1 338 ? 35.533 36.304 80.614 1.00 43.83 338 LYS C C 1
ATOM 7309 O O . LYS C 1 338 ? 35.089 36.625 81.715 1.00 43.36 338 LYS C O 1
ATOM 7315 N N . GLN C 1 339 ? 36.812 36.006 80.404 1.00 43.66 339 GLN C N 1
ATOM 7316 C CA . GLN C 1 339 ? 37.798 36.015 81.482 1.00 44.33 339 GLN C CA 1
ATOM 7317 C C . GLN C 1 339 ? 38.044 37.420 82.025 1.00 42.78 339 GLN C C 1
ATOM 7318 O O . GLN C 1 339 ? 37.950 37.649 83.232 1.00 42.25 339 GLN C O 1
ATOM 7324 N N . GLN C 1 340 ? 38.377 38.355 81.138 1.00 40.99 340 GLN C N 1
ATOM 7325 C CA . GLN C 1 340 ? 38.615 39.736 81.550 1.00 38.83 340 GLN C CA 1
ATOM 7326 C C . GLN C 1 340 ? 37.646 40.671 80.835 1.00 36.50 340 GLN C C 1
ATOM 7327 O O . GLN C 1 340 ? 37.873 41.063 79.691 1.00 34.26 340 GLN C O 1
ATOM 7333 N N . GLU C 1 341 ? 36.561 41.015 81.519 1.00 34.97 341 GLU C N 1
ATOM 7334 C CA . GLU C 1 341 ? 35.547 41.896 80.959 1.00 34.02 341 GLU C CA 1
ATOM 7335 C C . GLU C 1 341 ? 36.018 43.339 80.830 1.00 33.63 341 GLU C C 1
ATOM 7336 O O . GLU C 1 341 ? 36.825 43.816 81.629 1.00 33.16 341 GLU C O 1
ATOM 7342 N N . ALA C 1 342 ? 35.505 44.035 79.819 1.00 32.04 342 ALA C N 1
ATOM 7343 C CA . ALA C 1 342 ? 35.859 45.432 79.612 1.00 32.34 342 ALA C CA 1
ATOM 7344 C C . ALA C 1 342 ? 35.327 46.219 80.804 1.00 32.02 342 ALA C C 1
ATOM 7345 O O . ALA C 1 342 ? 34.232 45.941 81.293 1.00 31.61 342 ALA C O 1
ATOM 7347 N N . THR C 1 343 ? 36.103 47.193 81.272 1.00 32.12 343 THR C N 1
ATOM 7348 C CA . THR C 1 343 ? 35.702 48.010 82.414 1.00 33.33 343 THR C CA 1
ATOM 7349 C C . THR C 1 343 ? 35.025 49.301 81.973 1.00 31.77 343 THR C C 1
ATOM 7350 O O . THR C 1 343 ? 34.364 49.970 82.769 1.00 34.41 343 THR C O 1
ATOM 7354 N N . GLN C 1 344 ? 35.191 49.651 80.703 1.00 28.46 344 GLN C N 1
ATOM 7355 C CA . GLN C 1 344 ? 34.581 50.861 80.166 1.00 26.69 344 GLN C CA 1
ATOM 7356 C C . GLN C 1 344 ? 33.367 50.510 79.312 1.00 23.91 344 GLN C C 1
ATOM 7357 O O . GLN C 1 344 ? 33.311 49.442 78.707 1.00 21.66 344 GLN C O 1
ATOM 7363 N N . PRO C 1 345 ? 32.373 51.409 79.263 1.00 20.84 345 PRO C N 1
ATOM 7364 C CA . PRO C 1 345 ? 31.169 51.162 78.465 1.00 20.10 345 PRO C CA 1
ATOM 7365 C C . PRO C 1 345 ? 31.467 51.233 76.976 1.00 18.21 345 PRO C C 1
ATOM 7366 O O . PRO C 1 345 ? 32.491 51.797 76.558 1.00 16.32 345 PRO C O 1
ATOM 7370 N N . ASP C 1 346 ? 30.571 50.650 76.185 1.00 14.84 346 ASP C N 1
ATOM 7371 C CA . ASP C 1 346 ? 30.696 50.655 74.735 1.00 13.42 346 ASP C CA 1
ATOM 7372 C C . ASP C 1 346 ? 30.163 51.990 74.221 1.00 13.00 346 ASP C C 1
ATOM 7373 O O . ASP C 1 346 ? 29.536 52.743 74.968 1.00 15.24 346 ASP C O 1
ATOM 7378 N N . ASP C 1 347 ? 30.397 52.276 72.948 1.00 14.01 347 ASP C N 1
ATOM 7379 C CA . ASP C 1 347 ? 29.981 53.549 72.378 1.00 15.63 347 ASP C CA 1
ATOM 7380 C C . ASP C 1 347 ? 29.088 53.399 71.165 1.00 13.91 347 ASP C C 1
ATOM 7381 O O . ASP C 1 347 ? 28.911 52.307 70.624 1.00 15.16 347 ASP C O 1
ATOM 7386 N N . VAL C 1 348 ? 28.539 54.531 70.738 1.00 14.34 348 VAL C N 1
ATOM 7387 C CA . VAL C 1 348 ? 27.749 54.595 69.523 1.00 12.14 348 VAL C CA 1
ATOM 7388 C C . VAL C 1 348 ? 28.401 55.727 68.741 1.00 13.64 348 VAL C C 1
ATOM 7389 O O . VAL C 1 348 ? 28.762 56.756 69.326 1.00 12.09 348 VAL C O 1
ATOM 7393 N N . ILE C 1 349 ? 28.599 55.524 67.441 1.00 10.39 349 ILE C N 1
ATOM 7394 C CA . ILE C 1 349 ? 29.176 56.562 66.598 1.00 13.00 349 ILE C CA 1
ATOM 7395 C C . ILE C 1 349 ? 28.079 57.031 65.640 1.00 13.80 349 ILE C C 1
ATOM 7396 O O . ILE C 1 349 ? 27.388 56.208 65.026 1.00 14.14 349 ILE C O 1
ATOM 7401 N N . ARG C 1 350 ? 27.903 58.346 65.530 1.00 12.59 350 ARG C N 1
ATOM 7402 C CA . ARG C 1 350 ? 26.917 58.923 64.623 1.00 14.89 350 ARG C CA 1
ATOM 7403 C C . ARG C 1 350 ? 27.713 59.506 63.473 1.00 15.19 350 ARG C C 1
ATOM 7404 O O . ARG C 1 350 ? 28.597 60.332 63.693 1.00 14.45 350 ARG C O 1
ATOM 7412 N N . ILE C 1 351 ? 27.401 59.080 62.256 1.00 14.01 351 ILE C N 1
ATOM 7413 C CA . ILE C 1 351 ? 28.110 59.562 61.085 1.00 17.10 351 ILE C CA 1
ATOM 7414 C C . ILE C 1 351 ? 27.154 60.248 60.127 1.00 18.42 351 ILE C C 1
ATOM 7415 O O . ILE C 1 351 ? 26.156 59.658 59.707 1.00 16.85 351 ILE C O 1
ATOM 7420 N N . ALA C 1 352 ? 27.450 61.502 59.798 1.00 17.96 352 ALA C N 1
ATOM 7421 C CA . ALA C 1 352 ? 26.627 62.255 58.861 1.00 21.77 352 ALA C CA 1
ATOM 7422 C C . ALA C 1 352 ? 27.110 61.843 57.477 1.00 24.35 352 ALA C C 1
ATOM 7423 O O . ALA C 1 352 ? 28.235 62.149 57.090 1.00 26.89 352 ALA C O 1
ATOM 7425 N N . LEU C 1 353 ? 26.264 61.136 56.740 1.00 25.71 353 LEU C N 1
ATOM 7426 C CA . LEU C 1 353 ? 26.632 60.661 55.415 1.00 28.38 353 LEU C CA 1
ATOM 7427 C C . LEU C 1 353 ? 26.547 61.775 54.372 1.00 30.62 353 LEU C C 1
ATOM 7428 O O . LEU C 1 353 ? 25.911 62.813 54.657 1.00 33.36 353 LEU C O 1
ATOM 7434 N N . GLU D 1 33 ? 32.766 50.558 114.899 1.00 32.96 33 GLU D N 1
ATOM 7435 C CA . GLU D 1 33 ? 33.149 50.294 113.484 1.00 32.00 33 GLU D CA 1
ATOM 7436 C C . GLU D 1 33 ? 31.968 50.587 112.566 1.00 31.35 33 GLU D C 1
ATOM 7437 O O . GLU D 1 33 ? 30.855 50.102 112.783 1.00 28.74 33 GLU D O 1
ATOM 7451 N N . LEU D 1 35 ? 30.850 51.829 108.222 1.00 25.62 35 LEU D N 1
ATOM 7452 C CA . LEU D 1 35 ? 31.251 51.988 106.837 1.00 26.31 35 LEU D CA 1
ATOM 7453 C C . LEU D 1 35 ? 30.051 52.456 106.022 1.00 25.35 35 LEU D C 1
ATOM 7454 O O . LEU D 1 35 ? 28.914 52.081 106.306 1.00 23.29 35 LEU D O 1
ATOM 7459 N N . ARG D 1 36 ? 30.301 53.308 105.032 1.00 23.29 36 ARG D N 1
ATOM 7460 C CA . ARG D 1 36 ? 29.238 53.811 104.173 1.00 23.35 36 ARG D CA 1
ATOM 7461 C C . ARG D 1 36 ? 29.671 53.661 102.722 1.00 22.90 36 ARG D C 1
ATOM 7462 O O . ARG D 1 36 ? 30.808 53.978 102.372 1.00 23.57 36 ARG D O 1
ATOM 7470 N N . LYS D 1 37 ? 28.762 53.183 101.880 1.00 18.62 37 LYS D N 1
ATOM 7471 C CA . LYS D 1 37 ? 29.067 53.002 100.474 1.00 20.09 37 LYS D CA 1
ATOM 7472 C C . LYS D 1 37 ? 27.916 53.482 99.605 1.00 18.55 37 LYS D C 1
ATOM 7473 O O . LYS D 1 37 ? 26.743 53.332 99.955 1.00 16.89 37 LYS D O 1
ATOM 7479 N N . ALA D 1 38 ? 28.262 54.068 98.469 1.00 19.32 38 ALA D N 1
ATOM 7480 C CA . ALA D 1 38 ? 27.252 54.532 97.535 1.00 19.88 38 ALA D CA 1
ATOM 7481 C C . ALA D 1 38 ? 26.795 53.283 96.784 1.00 19.87 38 ALA D C 1
ATOM 7482 O O . ALA D 1 38 ? 27.606 52.405 96.488 1.00 20.37 38 ALA D O 1
ATOM 7484 N N . VAL D 1 39 ? 25.501 53.194 96.487 1.00 18.70 39 VAL D N 1
ATOM 7485 C CA . VAL D 1 39 ? 24.974 52.047 95.761 1.00 19.43 39 VAL D CA 1
ATOM 7486 C C . VAL D 1 39 ? 24.228 52.463 94.493 1.00 19.25 39 VAL D C 1
ATOM 7487 O O . VAL D 1 39 ? 24.615 52.092 93.383 1.00 21.41 39 VAL D O 1
ATOM 7491 N N . GLY D 1 40 ? 23.161 53.239 94.650 1.00 19.64 40 GLY D N 1
ATOM 7492 C CA . GLY D 1 40 ? 22.412 53.666 93.477 1.00 19.82 40 GLY D CA 1
ATOM 7493 C C . GLY D 1 40 ? 21.328 54.662 93.816 1.00 18.57 40 GLY D C 1
ATOM 7494 O O . GLY D 1 40 ? 21.006 54.858 94.986 1.00 19.32 40 GLY D O 1
ATOM 7495 N N . LYS D 1 41 ? 20.767 55.300 92.792 1.00 17.19 41 LYS D N 1
ATOM 7496 C CA . LYS D 1 41 ? 19.709 56.280 92.999 1.00 17.37 41 LYS D CA 1
ATOM 7497 C C . LYS D 1 41 ? 18.392 55.625 93.390 1.00 18.24 41 LYS D C 1
ATOM 7498 O O . LYS D 1 41 ? 18.092 54.522 92.947 1.00 18.61 41 LYS D O 1
ATOM 7504 N N . GLY D 1 42 ? 17.612 56.310 94.223 1.00 16.66 42 GLY D N 1
ATOM 7505 C CA . GLY D 1 42 ? 16.315 55.792 94.631 1.00 18.68 42 GLY D CA 1
ATOM 7506 C C . GLY D 1 42 ? 16.322 54.586 95.554 1.00 15.76 42 GLY D C 1
ATOM 7507 O O . GLY D 1 42 ? 15.564 53.639 95.343 1.00 19.00 42 GLY D O 1
ATOM 7508 N N . ALA D 1 43 ? 17.150 54.627 96.596 1.00 17.43 43 ALA D N 1
ATOM 7509 C CA . ALA D 1 43 ? 17.231 53.511 97.535 1.00 15.46 43 ALA D CA 1
ATOM 7510 C C . ALA D 1 43 ? 16.029 53.446 98.474 1.00 17.21 43 ALA D C 1
ATOM 7511 O O . ALA D 1 43 ? 15.537 54.466 98.958 1.00 17.15 43 ALA D O 1
ATOM 7513 N N . TYR D 1 44 ? 15.562 52.230 98.729 1.00 15.48 44 TYR D N 1
ATOM 7514 C CA . TYR D 1 44 ? 14.446 52.024 99.633 1.00 15.04 44 TYR D CA 1
ATOM 7515 C C . TYR D 1 44 ? 14.750 50.885 100.608 1.00 15.51 44 TYR D C 1
ATOM 7516 O O . TYR D 1 44 ? 15.733 50.961 101.339 1.00 16.00 44 TYR D O 1
ATOM 7525 N N . GLU D 1 45 ? 13.947 49.827 100.608 1.00 15.29 45 GLU D N 1
ATOM 7526 C CA . GLU D 1 45 ? 14.163 48.748 101.563 1.00 15.60 45 GLU D CA 1
ATOM 7527 C C . GLU D 1 45 ? 15.207 47.694 101.209 1.00 15.49 45 GLU D C 1
ATOM 7528 O O . GLU D 1 45 ? 15.668 47.599 100.064 1.00 15.42 45 GLU D O 1
ATOM 7542 N N . ALA D 1 47 ? 16.805 43.473 102.271 1.00 15.40 47 ALA D N 1
ATOM 7543 C CA . ALA D 1 47 ? 16.534 42.128 102.769 1.00 17.24 47 ALA D CA 1
ATOM 7544 C C . ALA D 1 47 ? 17.891 41.449 102.960 1.00 17.21 47 ALA D C 1
ATOM 7545 O O . ALA D 1 47 ? 18.838 41.684 102.195 1.00 17.76 47 ALA D O 1
ATOM 7547 N N . TYR D 1 48 ? 17.988 40.609 103.983 1.00 15.80 48 TYR D N 1
ATOM 7548 C CA . TYR D 1 48 ? 19.240 39.942 104.306 1.00 16.24 48 TYR D CA 1
ATOM 7549 C C . TYR D 1 48 ? 19.089 38.428 104.305 1.00 15.91 48 TYR D C 1
ATOM 7550 O O . TYR D 1 48 ? 18.056 37.903 104.714 1.00 17.36 48 TYR D O 1
ATOM 7559 N N . SER D 1 49 ? 20.129 37.733 103.854 1.00 15.90 49 SER D N 1
ATOM 7560 C CA . SER D 1 49 ? 20.127 36.271 103.852 1.00 16.55 49 SER D CA 1
ATOM 7561 C C . SER D 1 49 ? 21.467 35.741 104.346 1.00 17.09 49 SER D C 1
ATOM 7562 O O . SER D 1 49 ? 22.493 35.955 103.704 1.00 16.53 49 SER D O 1
ATOM 7565 N N . GLN D 1 50 ? 21.477 35.056 105.486 1.00 17.41 50 GLN D N 1
ATOM 7566 C CA . GLN D 1 50 ? 22.740 34.512 105.960 1.00 17.19 50 GLN D CA 1
ATOM 7567 C C . GLN D 1 50 ? 23.155 33.332 105.076 1.00 16.47 50 GLN D C 1
ATOM 7568 O O . GLN D 1 50 ? 24.340 33.049 104.935 1.00 16.99 50 GLN D O 1
ATOM 7574 N N . GLN D 1 51 ? 22.181 32.655 104.473 1.00 17.41 51 GLN D N 1
ATOM 7575 C CA . GLN D 1 51 ? 22.489 31.524 103.604 1.00 18.23 51 GLN D CA 1
ATOM 7576 C C . GLN D 1 51 ? 23.290 31.989 102.395 1.00 18.92 51 GLN D C 1
ATOM 7577 O O . GLN D 1 51 ? 24.286 31.372 102.026 1.00 19.49 51 GLN D O 1
ATOM 7583 N N . GLU D 1 52 ? 22.860 33.083 101.777 1.00 18.80 52 GLU D N 1
ATOM 7584 C CA . GLU D 1 52 ? 23.589 33.619 100.632 1.00 20.22 52 GLU D CA 1
ATOM 7585 C C . GLU D 1 52 ? 24.710 34.544 101.087 1.00 20.44 52 GLU D C 1
ATOM 7586 O O . GLU D 1 52 ? 25.584 34.912 100.294 1.00 21.73 52 GLU D O 1
ATOM 7592 N N . ASN D 1 53 ? 24.686 34.900 102.369 1.00 19.53 53 ASN D N 1
ATOM 7593 C CA . ASN D 1 53 ? 25.655 35.828 102.937 1.00 19.38 53 ASN D CA 1
ATOM 7594 C C . ASN D 1 53 ? 25.614 37.058 102.052 1.00 18.43 53 ASN D C 1
ATOM 7595 O O . ASN D 1 53 ? 26.624 37.467 101.465 1.00 19.39 53 ASN D O 1
ATOM 7600 N N . ALA D 1 54 ? 24.418 37.628 101.949 1.00 16.77 54 ALA D N 1
ATOM 7601 C CA . ALA D 1 54 ? 24.212 38.805 101.133 1.00 16.81 54 ALA D CA 1
ATOM 7602 C C . ALA D 1 54 ? 23.097 39.693 101.659 1.00 16.91 54 ALA D C 1
ATOM 7603 O O . ALA D 1 54 ? 22.232 39.254 102.423 1.00 16.32 54 ALA D O 1
ATOM 7605 N N . LEU D 1 55 ? 23.143 40.954 101.241 1.00 15.46 55 LEU D N 1
ATOM 7606 C CA . LEU D 1 55 ? 22.146 41.953 101.586 1.00 15.67 55 LEU D CA 1
ATOM 7607 C C . LEU D 1 55 ? 21.678 42.420 100.206 1.00 15.90 55 LEU D C 1
ATOM 7608 O O . LEU D 1 55 ? 22.488 42.472 99.286 1.00 17.98 55 LEU D O 1
ATOM 7613 N N . TRP D 1 56 ? 20.386 42.699 100.039 1.00 13.78 56 TRP D N 1
ATOM 7614 C CA . TRP D 1 56 ? 19.893 43.209 98.756 1.00 13.89 56 TRP D CA 1
ATOM 7615 C C . TRP D 1 56 ? 19.220 44.538 99.047 1.00 15.50 56 TRP D C 1
ATOM 7616 O O . TRP D 1 56 ? 18.574 44.709 100.085 1.00 15.18 56 TRP D O 1
ATOM 7627 N N . LEU D 1 57 ? 19.381 45.479 98.128 1.00 13.55 57 LEU D N 1
ATOM 7628 C CA . LEU D 1 57 ? 18.786 46.795 98.275 1.00 13.10 57 LEU D CA 1
ATOM 7629 C C . LEU D 1 57 ? 17.913 47.088 97.073 1.00 13.48 57 LEU D C 1
ATOM 7630 O O . LEU D 1 57 ? 18.357 46.964 95.936 1.00 16.07 57 LEU D O 1
ATOM 7635 N N . ALA D 1 58 ? 16.675 47.484 97.323 1.00 12.47 58 ALA D N 1
ATOM 7636 C CA . ALA D 1 58 ? 15.784 47.832 96.232 1.00 12.84 58 ALA D CA 1
ATOM 7637 C C . ALA D 1 58 ? 16.044 49.288 95.866 1.00 13.59 58 ALA D C 1
ATOM 7638 O O . ALA D 1 58 ? 16.114 50.138 96.746 1.00 13.91 58 ALA D O 1
ATOM 7640 N N . THR D 1 59 ? 16.214 49.570 94.577 1.00 15.51 59 THR D N 1
ATOM 7641 C CA . THR D 1 59 ? 16.388 50.958 94.154 1.00 15.28 59 THR D CA 1
ATOM 7642 C C . THR D 1 59 ? 15.480 51.207 92.964 1.00 15.44 59 THR D C 1
ATOM 7643 O O . THR D 1 59 ? 15.365 50.370 92.062 1.00 16.45 59 THR D O 1
ATOM 7647 N N . SER D 1 60 ? 14.829 52.360 92.977 1.00 15.50 60 SER D N 1
ATOM 7648 C CA . SER D 1 60 ? 13.922 52.736 91.908 1.00 14.86 60 SER D CA 1
ATOM 7649 C C . SER D 1 60 ? 14.647 53.510 90.815 1.00 16.48 60 SER D C 1
ATOM 7650 O O . SER D 1 60 ? 14.073 53.786 89.764 1.00 18.70 60 SER D O 1
ATOM 7653 N N . GLN D 1 61 ? 15.903 53.863 91.068 1.00 16.08 61 GLN D N 1
ATOM 7654 C CA . GLN D 1 61 ? 16.701 54.627 90.106 1.00 18.06 61 GLN D CA 1
ATOM 7655 C C . GLN D 1 61 ? 16.079 56.011 89.872 1.00 19.26 61 GLN D C 1
ATOM 7656 O O . GLN D 1 61 ? 15.253 56.461 90.664 1.00 21.13 61 GLN D O 1
ATOM 7662 N N . SER D 1 62 ? 16.478 56.692 88.803 1.00 20.58 62 SER D N 1
ATOM 7663 C CA . SER D 1 62 ? 15.950 58.032 88.516 1.00 21.80 62 SER D CA 1
ATOM 7664 C C . SER D 1 62 ? 14.486 58.050 88.091 1.00 22.36 62 SER D C 1
ATOM 7665 O O . SER D 1 62 ? 14.075 57.311 87.199 1.00 21.54 62 SER D O 1
ATOM 7668 N N . ARG D 1 63 ? 13.692 58.909 88.724 1.00 21.79 63 ARG D N 1
ATOM 7669 C CA . ARG D 1 63 ? 12.278 58.986 88.377 1.00 24.85 63 ARG D CA 1
ATOM 7670 C C . ARG D 1 63 ? 12.041 59.546 86.976 1.00 24.91 63 ARG D C 1
ATOM 7671 O O . ARG D 1 63 ? 11.139 59.095 86.270 1.00 27.07 63 ARG D O 1
ATOM 7679 N N . LYS D 1 64 ? 12.842 60.526 86.573 1.00 26.17 64 LYS D N 1
ATOM 7680 C CA . LYS D 1 64 ? 12.664 61.134 85.258 1.00 27.63 64 LYS D CA 1
ATOM 7681 C C . LYS D 1 64 ? 13.438 60.459 84.131 1.00 26.57 64 LYS D C 1
ATOM 7682 O O . LYS D 1 64 ? 13.050 60.552 82.967 1.00 27.62 64 LYS D O 1
ATOM 7688 N N . LEU D 1 65 ? 14.518 59.767 84.468 1.00 24.87 65 LEU D N 1
ATOM 7689 C CA . LEU D 1 65 ? 15.330 59.125 83.441 1.00 22.68 65 LE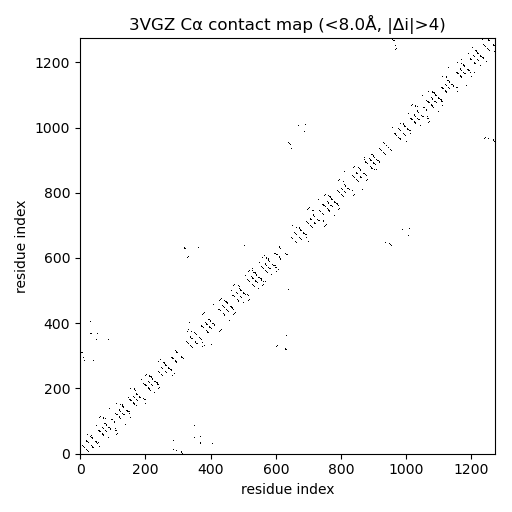U D CA 1
ATOM 7690 C C . LEU D 1 65 ? 15.125 57.624 83.262 1.00 21.37 65 LEU D C 1
ATOM 7691 O O . LEU D 1 65 ? 15.190 57.117 82.140 1.00 19.36 65 LEU D O 1
ATOM 7696 N N . ASP D 1 66 ? 14.862 56.914 84.354 1.00 18.07 66 ASP D N 1
ATOM 7697 C CA . ASP D 1 66 ? 14.732 55.457 84.272 1.00 18.41 66 ASP D CA 1
ATOM 7698 C C . ASP D 1 66 ? 13.350 54.832 84.271 1.00 17.49 66 ASP D C 1
ATOM 7699 O O . ASP D 1 66 ? 12.445 55.265 84.988 1.00 17.52 66 ASP D O 1
ATOM 7704 N N . LYS D 1 67 ? 13.207 53.799 83.448 1.00 16.74 67 LYS D N 1
ATOM 7705 C CA . LYS D 1 67 ? 11.992 53.005 83.407 1.00 17.05 67 LYS D CA 1
ATOM 7706 C C . LYS D 1 67 ? 12.459 51.740 84.106 1.00 15.84 67 LYS D C 1
ATOM 7707 O O . LYS D 1 67 ? 13.521 51.202 83.790 1.00 15.84 67 LYS D O 1
ATOM 7713 N N . GLY D 1 68 ? 11.700 51.280 85.095 1.00 15.07 68 GLY D N 1
ATOM 7714 C CA . GLY D 1 68 ? 12.129 50.097 85.818 1.00 13.43 68 GLY D CA 1
ATOM 7715 C C . GLY D 1 68 ? 13.171 50.472 86.862 1.00 13.63 68 GLY D C 1
ATOM 7716 O O . GLY D 1 68 ? 13.479 51.650 87.050 1.00 15.98 68 GLY D O 1
ATOM 7717 N N . GLY D 1 69 ? 13.717 49.478 87.552 1.00 13.43 69 GLY D N 1
ATOM 7718 C CA . GLY D 1 69 ? 14.704 49.771 88.574 1.00 15.35 69 GLY D CA 1
ATOM 7719 C C . GLY D 1 69 ? 15.759 48.697 88.689 1.00 14.08 69 GLY D C 1
ATOM 7720 O O . GLY D 1 69 ? 15.913 47.870 87.799 1.00 16.04 69 GLY D O 1
ATOM 7721 N N . VAL D 1 70 ? 16.472 48.698 89.809 1.00 13.01 70 VAL D N 1
ATOM 7722 C CA . VAL D 1 70 ? 17.541 47.739 90.025 1.00 11.74 70 VAL D CA 1
ATOM 7723 C C . VAL D 1 70 ? 17.575 47.212 91.448 1.00 12.46 70 VAL D C 1
ATOM 7724 O O . VAL D 1 70 ? 17.434 47.981 92.391 1.00 13.73 70 VAL D O 1
ATOM 7728 N N . VAL D 1 71 ? 17.725 45.899 91.597 1.00 12.62 71 VAL D N 1
ATOM 7729 C CA . VAL D 1 71 ? 17.892 45.332 92.926 1.00 13.14 71 VAL D CA 1
ATOM 7730 C C . VAL D 1 71 ? 19.382 45.006 93.003 1.00 12.58 71 VAL D C 1
ATOM 7731 O O . VAL D 1 71 ? 19.914 44.260 92.172 1.00 15.14 71 VAL D O 1
ATOM 7735 N N . TYR D 1 72 ? 20.065 45.584 93.984 1.00 14.51 72 TYR D N 1
ATOM 7736 C CA . TYR D 1 72 ? 21.492 45.340 94.132 1.00 14.58 72 TYR D CA 1
ATOM 7737 C C . TYR D 1 72 ? 21.793 44.337 95.229 1.00 14.23 72 TYR D C 1
ATOM 7738 O O . TYR D 1 72 ? 21.270 44.438 96.337 1.00 15.54 72 TYR D O 1
ATOM 7747 N N . ARG D 1 73 ? 22.644 43.375 94.908 1.00 14.33 73 ARG D N 1
ATOM 7748 C CA . ARG D 1 73 ? 23.077 42.393 95.885 1.00 13.87 73 ARG D CA 1
ATOM 7749 C C . ARG D 1 73 ? 24.388 42.980 96.382 1.00 15.67 73 ARG D C 1
ATOM 7750 O O . ARG D 1 73 ? 25.256 43.329 95.576 1.00 14.67 73 ARG D O 1
ATOM 7758 N N . LEU D 1 74 ? 24.524 43.096 97.698 1.00 14.03 74 LEU D N 1
ATOM 7759 C CA . LEU D 1 74 ? 25.715 43.683 98.301 1.00 14.95 74 LEU D CA 1
ATOM 7760 C C . LEU D 1 74 ? 26.464 42.738 99.218 1.00 18.09 74 LEU D C 1
ATOM 7761 O O . LEU D 1 74 ? 25.867 41.860 99.837 1.00 15.96 74 LEU D O 1
ATOM 7766 N N . ASP D 1 75 ? 27.774 42.930 99.319 1.00 17.23 75 ASP D N 1
ATOM 7767 C CA . ASP D 1 75 ? 28.558 42.117 100.231 1.00 19.10 75 ASP D CA 1
ATOM 7768 C C . ASP D 1 75 ? 28.211 42.634 101.624 1.00 18.45 75 ASP D C 1
ATOM 7769 O O . ASP D 1 75 ? 28.261 43.841 101.883 1.00 16.93 75 ASP D O 1
ATOM 7774 N N . PRO D 1 76 ? 27.830 41.734 102.540 1.00 18.86 76 PRO D N 1
ATOM 7775 C CA . PRO D 1 76 ? 27.471 42.159 103.897 1.00 18.26 76 PRO D CA 1
ATOM 7776 C C . PRO D 1 76 ? 28.556 42.872 104.699 1.00 18.45 76 PRO D C 1
ATOM 7777 O O . PRO D 1 76 ? 28.248 43.607 105.631 1.00 20.18 76 PRO D O 1
ATOM 7781 N N . VAL D 1 77 ? 29.818 42.654 104.353 1.00 17.72 77 VAL D N 1
ATOM 7782 C CA . VAL D 1 77 ? 30.902 43.283 105.100 1.00 19.51 77 VAL D CA 1
ATOM 7783 C C . VAL D 1 77 ? 31.398 44.585 104.484 1.00 18.09 77 VAL D C 1
ATOM 7784 O O . VAL D 1 77 ? 31.594 45.573 105.192 1.00 21.43 77 VAL D O 1
ATOM 7788 N N . THR D 1 78 ? 31.590 44.587 103.168 1.00 18.07 78 THR D N 1
ATOM 7789 C CA . THR D 1 78 ? 32.115 45.761 102.476 1.00 18.13 78 THR D CA 1
ATOM 7790 C C . THR D 1 78 ? 31.078 46.619 101.763 1.00 18.21 78 THR D C 1
ATOM 7791 O O . THR D 1 78 ? 31.379 47.740 101.350 1.00 18.23 78 THR D O 1
ATOM 7795 N N . LEU D 1 79 ? 29.872 46.082 101.607 1.00 17.37 79 LEU D N 1
ATOM 7796 C CA . LEU D 1 79 ? 28.785 46.762 100.907 1.00 17.76 79 LEU D CA 1
ATOM 7797 C C . LEU D 1 79 ? 29.081 47.008 99.425 1.00 18.32 79 LEU D C 1
ATOM 7798 O O . LEU D 1 79 ? 28.418 47.820 98.781 1.00 16.75 79 LEU D O 1
ATOM 7803 N N . GLU D 1 80 ? 30.068 46.302 98.882 1.00 17.28 80 GLU D N 1
ATOM 7804 C CA . GLU D 1 80 ? 30.391 46.431 97.466 1.00 19.22 80 GLU D CA 1
ATOM 7805 C C . GLU D 1 80 ? 29.304 45.681 96.698 1.00 18.44 80 GLU D C 1
ATOM 7806 O O . GLU D 1 80 ? 28.775 44.674 97.178 1.00 18.11 80 GLU D O 1
ATOM 7812 N N . VAL D 1 81 ? 28.953 46.179 95.522 1.00 17.73 81 VAL D N 1
ATOM 7813 C CA . VAL D 1 81 ? 27.935 45.524 94.712 1.00 17.26 81 VAL D CA 1
ATOM 7814 C C . VAL D 1 81 ? 28.500 44.246 94.102 1.00 17.29 81 VAL D C 1
ATOM 7815 O O . VAL D 1 81 ? 29.546 44.262 93.450 1.00 17.48 81 VAL D O 1
ATOM 7819 N N . THR D 1 82 ? 27.818 43.132 94.325 1.00 16.88 82 THR D N 1
ATOM 7820 C CA . THR D 1 82 ? 28.268 41.872 93.765 1.00 17.07 82 THR D CA 1
ATOM 7821 C C . THR D 1 82 ? 27.352 41.451 92.623 1.00 16.95 82 THR D C 1
ATOM 7822 O O . THR D 1 82 ? 27.701 40.586 91.831 1.00 18.58 82 THR D O 1
ATOM 7826 N N . GLN D 1 83 ? 26.181 42.079 92.539 1.00 16.78 83 GLN D N 1
ATOM 7827 C CA . GLN D 1 83 ? 25.229 41.774 91.481 1.00 16.45 83 GLN D CA 1
ATOM 7828 C C . GLN D 1 83 ? 24.216 42.903 91.330 1.00 15.88 83 GLN D C 1
ATOM 7829 O O . GLN D 1 83 ? 23.739 43.460 92.317 1.00 15.48 83 GLN D O 1
ATOM 7835 N N . ALA D 1 84 ? 23.911 43.259 90.087 1.00 14.38 84 ALA D N 1
ATOM 7836 C CA . ALA D 1 84 ? 22.917 44.291 89.814 1.00 14.77 84 ALA D CA 1
ATOM 7837 C C . ALA D 1 84 ? 21.820 43.583 89.031 1.00 14.28 84 ALA D C 1
ATOM 7838 O O . ALA D 1 84 ? 22.044 43.127 87.911 1.00 15.49 84 ALA D O 1
ATOM 7840 N N . ILE D 1 85 ? 20.636 43.492 89.623 1.00 13.03 85 ILE D N 1
ATOM 7841 C CA . ILE D 1 85 ? 19.517 42.808 88.987 1.00 13.34 85 ILE D CA 1
ATOM 7842 C C . ILE D 1 85 ? 18.542 43.809 88.396 1.00 12.80 85 ILE D C 1
ATOM 7843 O O . ILE D 1 85 ? 17.783 44.455 89.117 1.00 13.85 85 ILE D O 1
ATOM 7848 N N . HIS D 1 86 ? 18.573 43.947 87.073 1.00 13.22 86 HIS D N 1
ATOM 7849 C CA . HIS D 1 86 ? 17.680 44.878 86.395 1.00 12.05 86 HIS D CA 1
ATOM 7850 C C . HIS D 1 86 ? 16.237 44.373 86.427 1.00 13.20 86 HIS D C 1
ATOM 7851 O O . HIS D 1 86 ? 15.970 43.200 86.174 1.00 15.68 86 HIS D O 1
ATOM 7858 N N . ASN D 1 87 ? 15.328 45.280 86.762 1.00 13.30 87 ASN D N 1
ATOM 7859 C CA . ASN D 1 87 ? 13.901 44.976 86.898 1.00 15.81 87 ASN D CA 1
ATOM 7860 C C . ASN D 1 87 ? 13.015 45.833 86.000 1.00 13.51 87 ASN D C 1
ATOM 7861 O O . ASN D 1 87 ? 13.165 47.049 85.967 1.00 14.55 87 ASN D O 1
ATOM 7866 N N . ASP D 1 88 ? 12.081 45.193 85.295 1.00 16.35 88 ASP D N 1
ATOM 7867 C CA . ASP D 1 88 ? 11.142 45.901 84.430 1.00 17.36 88 ASP D CA 1
ATOM 7868 C C . ASP D 1 88 ? 10.366 46.929 85.248 1.00 17.44 88 ASP D C 1
ATOM 7869 O O . ASP D 1 88 ? 10.070 48.030 84.770 1.00 17.28 88 ASP D O 1
ATOM 7874 N N . LEU D 1 89 ? 10.014 46.551 86.479 1.00 16.14 89 LEU D N 1
ATOM 7875 C CA . LEU D 1 89 ? 9.259 47.428 87.370 1.00 17.78 89 LEU D CA 1
ATOM 7876 C C . LEU D 1 89 ? 10.125 47.900 88.536 1.00 15.96 89 LEU D C 1
ATOM 7877 O O . LEU D 1 89 ? 10.920 47.124 89.077 1.00 16.91 89 LEU D O 1
ATOM 7882 N N . LYS D 1 90 ? 9.956 49.158 88.924 1.00 16.80 90 LYS D N 1
ATOM 7883 C CA . LYS D 1 90 ? 10.716 49.731 90.029 1.00 15.20 90 LYS D CA 1
ATOM 7884 C C . LYS D 1 90 ? 10.373 49.061 91.354 1.00 17.25 90 LYS D C 1
ATOM 7885 O O . LYS D 1 90 ? 9.199 48.958 91.717 1.00 17.05 90 LYS D O 1
ATOM 7891 N N . PRO D 1 91 ? 11.391 48.576 92.082 1.00 17.06 91 PRO D N 1
ATOM 7892 C CA . PRO D 1 91 ? 11.177 47.919 93.376 1.00 17.23 91 PRO D CA 1
ATOM 7893 C C . PRO D 1 91 ? 11.351 48.932 94.511 1.00 17.78 91 PRO D C 1
ATOM 7894 O O . PRO D 1 91 ? 12.219 49.804 94.444 1.00 18.99 91 PRO D O 1
ATOM 7898 N N . PHE D 1 92 ? 10.527 48.814 95.547 1.00 17.02 92 PHE D N 1
ATOM 7899 C CA . PHE D 1 92 ? 10.586 49.712 96.700 1.00 16.63 92 PHE D CA 1
ATOM 7900 C C . PHE D 1 92 ? 10.629 48.865 97.982 1.00 17.09 92 PHE D C 1
ATOM 7901 O O . PHE D 1 92 ? 11.692 48.632 98.548 1.00 15.69 92 PHE D O 1
ATOM 7909 N N . GLY D 1 93 ? 9.468 48.411 98.444 1.00 15.98 93 GLY D N 1
ATOM 7910 C CA . GLY D 1 93 ? 9.444 47.580 99.635 1.00 15.80 93 GLY D CA 1
ATOM 7911 C C . GLY D 1 93 ? 10.154 46.261 99.386 1.00 16.19 93 GLY D C 1
ATOM 7912 O O . GLY D 1 93 ? 10.260 45.804 98.246 1.00 17.85 93 GLY D O 1
ATOM 7913 N N . ALA D 1 94 ? 10.641 45.630 100.447 1.00 16.10 94 ALA D N 1
ATOM 7914 C CA . ALA D 1 94 ? 11.356 44.378 100.276 1.00 15.73 94 ALA D CA 1
ATOM 7915 C C . ALA D 1 94 ? 11.250 43.479 101.489 1.00 18.83 94 ALA D C 1
ATOM 7916 O O . ALA D 1 94 ? 11.050 43.941 102.615 1.00 19.09 94 ALA D O 1
ATOM 7918 N N . THR D 1 95 ? 11.369 42.185 101.237 1.00 16.82 95 THR D N 1
ATOM 7919 C CA . THR D 1 95 ? 11.367 41.200 102.302 1.00 19.63 95 THR D CA 1
ATOM 7920 C C . THR D 1 95 ? 11.893 39.916 101.695 1.00 18.91 95 THR D C 1
ATOM 7921 O O . THR D 1 95 ? 12.081 39.828 100.479 1.00 18.90 95 THR D O 1
ATOM 7925 N N . ILE D 1 96 ? 12.158 38.926 102.535 1.00 19.25 96 ILE D N 1
ATOM 7926 C CA . ILE D 1 96 ? 12.660 37.657 102.038 1.00 18.32 96 ILE D CA 1
ATOM 7927 C C . ILE D 1 96 ? 12.000 36.507 102.777 1.00 20.00 96 ILE D C 1
ATOM 7928 O O . ILE D 1 96 ? 11.710 36.618 103.971 1.00 19.14 96 ILE D O 1
ATOM 7933 N N . ASN D 1 97 ? 11.719 35.428 102.051 1.00 19.60 97 ASN D N 1
ATOM 7934 C CA . ASN D 1 97 ? 11.155 34.226 102.667 1.00 19.06 97 ASN D CA 1
ATOM 7935 C C . ASN D 1 97 ? 12.409 33.366 102.805 1.00 19.75 97 ASN D C 1
ATOM 7936 O O . ASN D 1 97 ? 12.940 32.867 101.811 1.00 21.02 97 ASN D O 1
ATOM 7941 N N . ASN D 1 98 ? 12.888 33.221 104.039 1.00 20.12 98 ASN D N 1
ATOM 7942 C CA . ASN D 1 98 ? 14.111 32.474 104.335 1.00 21.92 98 ASN D CA 1
ATOM 7943 C C . ASN D 1 98 ? 14.069 30.995 103.982 1.00 21.32 98 ASN D C 1
ATOM 7944 O O . ASN D 1 98 ? 15.104 30.384 103.721 1.00 21.05 98 ASN D O 1
ATOM 7949 N N . THR D 1 99 ? 12.871 30.423 104.000 1.00 24.31 99 THR D N 1
ATOM 7950 C CA . THR D 1 99 ? 12.696 29.011 103.698 1.00 23.92 99 THR D CA 1
ATOM 7951 C C . THR D 1 99 ? 12.860 28.705 102.214 1.00 24.05 99 THR D C 1
ATOM 7952 O O . THR D 1 99 ? 13.545 27.759 101.839 1.00 25.56 99 THR D O 1
ATOM 7956 N N . THR D 1 100 ? 12.227 29.510 101.372 1.00 24.91 100 THR D N 1
ATOM 7957 C CA . THR D 1 100 ? 12.310 29.314 99.932 1.00 24.19 100 THR D CA 1
ATOM 7958 C C . THR D 1 100 ? 13.459 30.131 99.345 1.00 24.60 100 THR D C 1
ATOM 7959 O O . THR D 1 100 ? 13.827 29.949 98.187 1.00 25.70 100 THR D O 1
ATOM 7963 N N . GLN D 1 101 ? 14.031 31.010 100.163 1.00 22.84 101 GLN D N 1
ATOM 7964 C CA . GLN D 1 101 ? 15.122 31.887 99.732 1.00 23.38 101 GLN D CA 1
ATOM 7965 C C . GLN D 1 101 ? 14.659 32.645 98.498 1.00 20.71 101 GLN D C 1
ATOM 7966 O O . GLN D 1 101 ? 15.315 32.654 97.456 1.00 21.80 101 GLN D O 1
ATOM 7972 N N . THR D 1 102 ? 13.496 33.265 98.634 1.00 19.89 102 THR D N 1
ATOM 7973 C CA . THR D 1 102 ? 12.908 34.049 97.572 1.00 18.56 102 THR D CA 1
ATOM 7974 C C . THR D 1 102 ? 12.716 35.472 98.084 1.00 17.72 102 THR D C 1
ATOM 7975 O O . THR D 1 102 ? 12.165 35.681 99.164 1.00 18.08 102 THR D O 1
ATOM 7979 N N . LEU D 1 103 ? 13.175 36.448 97.314 1.00 17.63 103 LEU D N 1
ATOM 7980 C CA . LEU D 1 103 ? 13.031 37.848 97.699 1.00 17.57 103 LEU D CA 1
ATOM 7981 C C . LEU D 1 103 ? 11.712 38.349 97.122 1.00 17.17 103 LEU D C 1
ATOM 7982 O O . LEU D 1 103 ? 11.332 37.962 96.014 1.00 18.17 103 LEU D O 1
ATOM 7987 N N . TRP D 1 104 ? 11.022 39.207 97.863 1.00 17.34 104 TRP D N 1
ATOM 7988 C CA . TRP D 1 104 ? 9.757 39.769 97.407 1.00 17.70 104 TRP D CA 1
ATOM 7989 C C . TRP D 1 104 ? 9.828 41.278 97.457 1.00 18.12 104 TRP D C 1
ATOM 7990 O O . TRP D 1 104 ? 10.105 41.859 98.508 1.00 18.78 104 TRP D O 1
ATOM 8001 N N . PHE D 1 105 ? 9.579 41.919 96.320 1.00 16.09 105 PHE D N 1
ATOM 8002 C CA . PHE D 1 105 ? 9.636 43.369 96.263 1.00 16.65 105 PHE D CA 1
ATOM 8003 C C . PHE D 1 105 ? 8.306 44.002 95.912 1.00 16.60 105 PHE D C 1
ATOM 8004 O O . PHE D 1 105 ? 7.532 43.459 95.122 1.00 18.93 105 PHE D O 1
ATOM 8012 N N . GLY D 1 106 ? 8.052 45.160 96.505 1.00 15.39 106 GLY D N 1
ATOM 8013 C CA . GLY D 1 106 ? 6.819 45.868 96.227 1.00 16.50 106 GLY D CA 1
ATOM 8014 C C . GLY D 1 106 ? 7.030 46.867 95.109 1.00 17.45 106 GLY D C 1
ATOM 8015 O O . GLY D 1 106 ? 7.951 47.682 95.170 1.00 16.52 106 GLY D O 1
ATOM 8016 N N . ASN D 1 107 ? 6.190 46.802 94.082 1.00 16.67 107 ASN D N 1
ATOM 8017 C CA . ASN D 1 107 ? 6.287 47.731 92.958 1.00 18.23 107 ASN D CA 1
ATOM 8018 C C . ASN D 1 107 ? 5.214 48.790 93.167 1.00 19.98 107 ASN D C 1
ATOM 8019 O O . ASN D 1 107 ? 4.143 48.762 92.561 1.00 19.78 107 ASN D O 1
ATOM 8024 N N . THR D 1 108 ? 5.537 49.728 94.047 1.00 20.74 108 THR D N 1
ATOM 8025 C CA . THR D 1 108 ? 4.640 50.796 94.449 1.00 21.60 108 THR D CA 1
ATOM 8026 C C . THR D 1 108 ? 3.956 51.591 93.347 1.00 24.46 108 THR D C 1
ATOM 8027 O O . THR D 1 108 ? 2.747 51.803 93.406 1.00 27.50 108 THR D O 1
ATOM 8031 N N . VAL D 1 109 ? 4.705 52.007 92.333 1.00 22.69 109 VAL D N 1
ATOM 8032 C CA . VAL D 1 109 ? 4.114 52.804 91.263 1.00 24.19 109 VAL D CA 1
ATOM 8033 C C . VAL D 1 109 ? 3.461 51.999 90.139 1.00 23.48 109 VAL D C 1
ATOM 8034 O O . VAL D 1 109 ? 2.993 52.571 89.152 1.00 24.07 109 VAL D O 1
ATOM 8038 N N . ASN D 1 110 ? 3.410 50.682 90.300 1.00 22.05 110 ASN D N 1
ATOM 8039 C CA . ASN D 1 110 ? 2.785 49.803 89.310 1.00 23.32 110 ASN D CA 1
ATOM 8040 C C . ASN D 1 110 ? 1.745 48.898 89.969 1.00 23.99 110 ASN D C 1
ATOM 8041 O O . ASN D 1 110 ? 1.179 48.019 89.319 1.00 23.03 110 ASN D O 1
ATOM 8046 N N . SER D 1 111 ? 1.492 49.126 91.258 1.00 23.53 111 SER D N 1
ATOM 8047 C CA . SER D 1 111 ? 0.535 48.314 92.011 1.00 22.50 111 SER D CA 1
ATOM 8048 C C . SER D 1 111 ? 0.769 46.829 91.766 1.00 21.67 111 SER D C 1
ATOM 8049 O O . SER D 1 111 ? -0.149 46.098 91.396 1.00 22.30 111 SER D O 1
ATOM 8052 N N . ALA D 1 112 ? 2.000 46.383 91.981 1.00 19.44 112 ALA D N 1
ATOM 8053 C CA . ALA D 1 112 ? 2.339 44.986 91.765 1.00 19.29 112 ALA D CA 1
ATOM 8054 C C . ALA D 1 112 ? 3.401 44.526 92.751 1.00 18.80 112 ALA D C 1
ATOM 8055 O O . ALA D 1 112 ? 3.927 45.324 93.522 1.00 18.15 112 ALA D O 1
ATOM 8057 N N . VAL D 1 113 ? 3.698 43.233 92.715 1.00 17.67 113 VAL D N 1
ATOM 8058 C CA . VAL D 1 113 ? 4.717 42.629 93.564 1.00 20.44 113 VAL D CA 1
ATOM 8059 C C . VAL D 1 113 ? 5.570 41.707 92.697 1.00 21.61 113 VAL D C 1
ATOM 8060 O O . VAL D 1 113 ? 5.057 41.040 91.789 1.00 24.22 113 VAL D O 1
ATOM 8064 N N . THR D 1 114 ? 6.871 41.683 92.978 1.00 19.12 114 THR D N 1
ATOM 8065 C CA . THR D 1 114 ? 7.838 40.888 92.232 1.00 19.24 114 THR D CA 1
ATOM 8066 C C . THR D 1 114 ? 8.573 39.883 93.103 1.00 19.05 114 THR D C 1
ATOM 8067 O O . THR D 1 114 ? 8.980 40.199 94.224 1.00 20.22 114 THR D O 1
ATOM 8071 N N . ALA D 1 115 ? 8.750 38.678 92.578 1.00 18.03 115 ALA D N 1
ATOM 8072 C CA . ALA D 1 115 ? 9.478 37.634 93.283 1.00 18.69 115 ALA D CA 1
ATOM 8073 C C . ALA D 1 115 ? 10.805 37.399 92.562 1.00 19.42 115 ALA D C 1
ATOM 8074 O O . ALA D 1 115 ? 10.838 37.309 91.335 1.00 18.02 115 ALA D O 1
ATOM 8076 N N . ILE D 1 116 ? 11.897 37.328 93.318 1.00 19.30 116 ILE D N 1
ATOM 8077 C CA . ILE D 1 116 ? 13.215 37.090 92.735 1.00 18.89 116 ILE D CA 1
ATOM 8078 C C . ILE D 1 116 ? 13.944 35.991 93.496 1.00 20.21 116 ILE D C 1
ATOM 8079 O O . ILE D 1 116 ? 13.976 36.002 94.731 1.00 19.40 116 ILE D O 1
ATOM 8084 N N . ASP D 1 117 ? 14.532 35.047 92.767 1.00 20.98 117 ASP D N 1
ATOM 8085 C CA . ASP D 1 117 ? 15.276 33.966 93.407 1.00 22.10 117 ASP D CA 1
ATOM 8086 C C . ASP D 1 117 ? 16.575 34.538 93.967 1.00 21.61 117 ASP D C 1
ATOM 8087 O O . ASP D 1 117 ? 17.403 35.061 93.221 1.00 21.86 117 ASP D O 1
ATOM 8092 N N . ALA D 1 118 ? 16.765 34.420 95.277 1.00 21.02 118 ALA D N 1
ATOM 8093 C CA . ALA D 1 118 ? 17.957 34.967 95.914 1.00 20.62 118 ALA D CA 1
ATOM 8094 C C . ALA D 1 118 ? 19.281 34.366 95.466 1.00 22.17 118 ALA D C 1
ATOM 8095 O O . ALA D 1 118 ? 20.266 35.086 95.301 1.00 21.25 118 ALA D O 1
ATOM 8097 N N . LYS D 1 119 ? 19.312 33.052 95.269 1.00 21.30 119 LYS D N 1
ATOM 8098 C CA . LYS D 1 119 ? 20.543 32.377 94.877 1.00 21.19 119 LYS D CA 1
ATOM 8099 C C . LYS D 1 119 ? 21.057 32.770 93.500 1.00 23.05 119 LYS D C 1
ATOM 8100 O O . LYS D 1 119 ? 22.249 33.029 93.329 1.00 23.89 119 LYS D O 1
ATOM 8106 N N . THR D 1 120 ? 20.155 32.828 92.527 1.00 21.58 120 THR D N 1
ATOM 8107 C CA . THR D 1 120 ? 20.531 33.158 91.152 1.00 24.24 120 THR D CA 1
ATOM 8108 C C . THR D 1 120 ? 20.295 34.606 90.744 1.00 22.55 120 THR D C 1
ATOM 8109 O O . THR D 1 120 ? 20.903 35.087 89.785 1.00 24.66 120 THR D O 1
ATOM 8113 N N . GLY D 1 121 ? 19.408 35.290 91.456 1.00 20.85 121 GLY D N 1
ATOM 8114 C CA . GLY D 1 121 ? 19.097 36.670 91.120 1.00 21.27 121 GLY D CA 1
ATOM 8115 C C . GLY D 1 121 ? 18.106 36.756 89.970 1.00 21.76 121 GLY D C 1
ATOM 8116 O O . GLY D 1 121 ? 17.888 37.822 89.387 1.00 20.86 121 GLY D O 1
ATOM 8117 N N . GLU D 1 122 ? 17.492 35.622 89.645 1.00 21.75 122 GLU D N 1
ATOM 8118 C CA . GLU D 1 122 ? 16.527 35.568 88.558 1.00 23.74 122 GLU D CA 1
ATOM 8119 C C . GLU D 1 122 ? 15.130 36.013 88.971 1.00 22.15 122 GLU D C 1
ATOM 8120 O O . GLU D 1 122 ? 14.610 35.585 90.008 1.00 19.97 122 GLU D O 1
ATOM 8126 N N . VAL D 1 123 ? 14.521 36.871 88.159 1.00 20.94 123 VAL D N 1
ATOM 8127 C CA . VAL D 1 123 ? 13.166 37.332 88.427 1.00 21.59 123 VAL D CA 1
ATOM 8128 C C . VAL D 1 123 ? 12.256 36.144 88.117 1.00 22.46 123 VAL D C 1
ATOM 8129 O O . VAL D 1 123 ? 12.232 35.648 86.986 1.00 22.01 123 VAL D O 1
ATOM 8133 N N . LYS D 1 124 ? 11.517 35.692 89.126 1.00 21.27 124 LYS D N 1
ATOM 8134 C CA . LYS D 1 124 ? 10.624 34.538 89.001 1.00 24.43 124 LYS D CA 1
ATOM 8135 C C . LYS D 1 124 ? 9.234 34.851 88.461 1.00 24.18 124 LYS D C 1
ATOM 8136 O O . LYS D 1 124 ? 8.612 34.008 87.811 1.00 26.14 124 LYS D O 1
ATOM 8142 N N . GLY D 1 125 ? 8.741 36.050 88.737 1.00 24.99 125 GLY D N 1
ATOM 8143 C CA . GLY D 1 125 ? 7.422 36.423 88.264 1.00 23.64 125 GLY D CA 1
ATOM 8144 C C . GLY D 1 125 ? 6.872 37.632 88.984 1.00 23.55 125 GLY D C 1
ATOM 8145 O O . GLY D 1 125 ? 7.481 38.138 89.928 1.00 22.07 125 GLY D O 1
ATOM 8146 N N . ARG D 1 126 ? 5.722 38.105 88.526 1.00 22.17 126 ARG D N 1
ATOM 8147 C CA . ARG D 1 126 ? 5.080 39.267 89.117 1.00 23.85 126 ARG D CA 1
ATOM 8148 C C . ARG D 1 126 ? 3.573 39.092 89.150 1.00 25.16 126 ARG D C 1
ATOM 8149 O O . ARG D 1 126 ? 3.011 38.304 88.391 1.00 27.44 126 ARG D O 1
ATOM 8157 N N . LEU D 1 127 ? 2.929 39.845 90.033 1.00 24.87 127 LEU D N 1
ATOM 8158 C CA . LEU D 1 127 ? 1.476 39.820 90.165 1.00 24.76 127 LEU D CA 1
ATOM 8159 C C . LEU D 1 127 ? 0.968 41.241 90.294 1.00 25.13 127 LEU D C 1
ATOM 8160 O O . LEU D 1 127 ? 1.430 41.999 91.156 1.00 21.45 127 LEU D O 1
ATOM 8165 N N . VAL D 1 128 ? 0.030 41.620 89.432 1.00 23.61 128 VAL D N 1
ATOM 8166 C CA . VAL D 1 128 ? -0.543 42.951 89.513 1.00 25.97 128 VAL D CA 1
ATOM 8167 C C . VAL D 1 128 ? -1.614 42.870 90.595 1.00 27.50 128 VAL D C 1
ATOM 8168 O O . VAL D 1 128 ? -2.526 42.045 90.516 1.00 28.24 128 VAL D O 1
ATOM 8172 N N . LEU D 1 129 ? -1.483 43.718 91.608 1.00 27.97 129 LEU D N 1
ATOM 8173 C CA . LEU D 1 129 ? -2.408 43.741 92.734 1.00 28.45 129 LEU D CA 1
ATOM 8174 C C . LEU D 1 129 ? -3.624 44.640 92.501 1.00 31.04 129 LEU D C 1
ATOM 8175 O O . LEU D 1 129 ? -4.693 44.409 93.066 1.00 31.67 129 LEU D O 1
ATOM 8180 N N . ASP D 1 130 ? -3.456 45.671 91.683 1.00 32.91 130 ASP D N 1
ATOM 8181 C CA . ASP D 1 130 ? -4.553 46.578 91.356 1.00 35.15 130 ASP D CA 1
ATOM 8182 C C . ASP D 1 130 ? -4.342 46.985 89.901 1.00 37.34 130 ASP D C 1
ATOM 8183 O O . ASP D 1 130 ? -3.505 47.836 89.603 1.00 37.15 130 ASP D O 1
ATOM 8188 N N . ASP D 1 131 ? -5.101 46.363 89.003 1.00 40.23 131 ASP D N 1
ATOM 8189 C CA . ASP D 1 131 ? -4.985 46.627 87.570 1.00 42.68 131 ASP D CA 1
ATOM 8190 C C . ASP D 1 131 ? -5.782 47.825 87.061 1.00 44.00 131 ASP D C 1
ATOM 8191 O O . ASP D 1 131 ? -5.608 48.242 85.917 1.00 44.10 131 ASP D O 1
ATOM 8196 N N . ARG D 1 132 ? -6.651 48.381 87.898 1.00 44.83 132 ARG D N 1
ATOM 8197 C CA . ARG D 1 132 ? -7.452 49.527 87.484 1.00 46.50 132 ARG D CA 1
ATOM 8198 C C . ARG D 1 132 ? -6.573 50.664 86.970 1.00 47.66 132 ARG D C 1
ATOM 8199 O O . ARG D 1 132 ? -5.465 50.880 87.462 1.00 46.96 132 ARG D O 1
ATOM 8207 N N . LYS D 1 133 ? -7.072 51.384 85.970 1.00 48.81 133 LYS D N 1
ATOM 8208 C CA . LYS D 1 133 ? -6.333 52.498 85.389 1.00 50.62 133 LYS D CA 1
ATOM 8209 C C . LYS D 1 133 ? -6.452 53.738 86.270 1.00 51.71 133 LYS D C 1
ATOM 8210 O O . LYS D 1 133 ? -7.518 54.021 86.816 1.00 51.74 133 LYS D O 1
ATOM 8216 N N . ARG D 1 134 ? -5.350 54.469 86.407 1.00 53.08 134 ARG D N 1
ATOM 8217 C CA . ARG D 1 134 ? -5.321 55.671 87.232 1.00 55.43 134 ARG D CA 1
ATOM 8218 C C . ARG D 1 134 ? -6.029 56.849 86.571 1.00 56.67 134 ARG D C 1
ATOM 8219 O O . ARG D 1 134 ? -5.522 57.434 85.611 1.00 57.58 134 ARG D O 1
ATOM 8227 N N . THR D 1 135 ? -7.202 57.192 87.091 1.00 57.06 135 THR D N 1
ATOM 8228 C CA . THR D 1 135 ? -7.978 58.309 86.567 1.00 58.10 135 THR D CA 1
ATOM 8229 C C . THR D 1 135 ? -8.294 59.262 87.713 1.00 58.62 135 THR D C 1
ATOM 8230 O O . THR D 1 135 ? -7.977 58.980 88.868 1.00 58.87 135 THR D O 1
ATOM 8234 N N . GLU D 1 136 ? -8.910 60.394 87.394 1.00 59.55 136 GLU D N 1
ATOM 8235 C CA . GLU D 1 136 ? -9.267 61.365 88.419 1.00 59.66 136 GLU D CA 1
ATOM 8236 C C . GLU D 1 136 ? -10.422 60.812 89.241 1.00 59.08 136 GLU D C 1
ATOM 8237 O O . GLU D 1 136 ? -10.731 61.317 90.320 1.00 58.76 136 GLU D O 1
ATOM 8243 N N . GLU D 1 137 ? -11.055 59.766 88.721 1.00 58.28 137 GLU D N 1
ATOM 8244 C CA . GLU D 1 137 ? -12.187 59.148 89.395 1.00 58.28 137 GLU D CA 1
ATOM 8245 C C . GLU D 1 137 ? -11.784 57.925 90.215 1.00 57.08 137 GLU D C 1
ATOM 8246 O O . GLU D 1 137 ? -12.582 57.410 90.999 1.00 56.96 137 GLU D O 1
ATOM 8252 N N . VAL D 1 138 ? -10.549 57.463 90.037 1.00 55.37 138 VAL D N 1
ATOM 8253 C CA . VAL D 1 138 ? -10.068 56.302 90.776 1.00 53.12 138 VAL D CA 1
ATOM 8254 C C . VAL D 1 138 ? -8.547 56.258 90.893 1.00 51.87 138 VAL D C 1
ATOM 8255 O O . VAL D 1 138 ? -7.825 56.538 89.935 1.00 51.06 138 VAL D O 1
ATOM 8259 N N . ARG D 1 139 ? -8.072 55.901 92.081 1.00 49.79 139 ARG D N 1
ATOM 8260 C CA . ARG D 1 139 ? -6.642 55.801 92.342 1.00 47.71 139 ARG D CA 1
ATOM 8261 C C . ARG D 1 139 ? -6.326 54.379 92.787 1.00 44.58 139 ARG D C 1
ATOM 8262 O O . ARG D 1 139 ? -6.709 53.959 93.881 1.00 43.65 139 ARG D O 1
ATOM 8270 N N . PRO D 1 140 ? -5.632 53.610 91.935 1.00 41.30 140 PRO D N 1
ATOM 8271 C CA . PRO D 1 140 ? -5.293 52.231 92.293 1.00 37.64 140 PRO D CA 1
ATOM 8272 C C . PRO D 1 140 ? -4.494 52.186 93.590 1.00 35.09 140 PRO D C 1
ATOM 8273 O O . PRO D 1 140 ? -3.677 53.071 93.857 1.00 31.64 140 PRO D O 1
ATOM 8277 N N . LEU D 1 141 ? -4.748 51.168 94.403 1.00 32.35 141 LEU D N 1
ATOM 8278 C CA . LEU D 1 141 ? -4.027 51.013 95.659 1.00 32.22 141 LEU D CA 1
ATOM 8279 C C . LEU D 1 141 ? -2.603 50.605 95.319 1.00 30.13 141 LEU D C 1
ATOM 8280 O O . LEU D 1 141 ? -2.372 49.926 94.318 1.00 30.79 141 LEU D O 1
ATOM 8285 N N . GLN D 1 142 ? -1.652 51.013 96.152 1.00 30.23 142 GLN D N 1
ATOM 8286 C CA . GLN D 1 142 ? -0.252 50.686 95.913 1.00 26.76 142 GLN D CA 1
ATOM 8287 C C . GLN D 1 142 ? 0.383 49.972 97.096 1.00 23.83 142 GLN D C 1
ATOM 8288 O O . GLN D 1 142 ? 0.149 50.329 98.247 1.00 24.11 142 GLN D O 1
ATOM 8294 N N . PRO D 1 143 ? 1.201 48.949 96.821 1.00 23.35 143 PRO D N 1
ATOM 8295 C CA . PRO D 1 143 ? 1.867 48.192 97.884 1.00 22.70 143 PRO D CA 1
ATOM 8296 C C . PRO D 1 143 ? 2.855 49.062 98.656 1.00 23.40 143 PRO D C 1
ATOM 8297 O O . PRO D 1 143 ? 3.519 49.927 98.083 1.00 21.30 143 PRO D O 1
ATOM 8301 N N . ARG D 1 144 ? 2.941 48.836 99.960 1.00 23.27 144 ARG D N 1
ATOM 8302 C CA . ARG D 1 144 ? 3.845 49.602 100.803 1.00 23.66 144 ARG D CA 1
ATOM 8303 C C . ARG D 1 144 ? 4.860 48.667 101.452 1.00 22.91 144 ARG D C 1
ATOM 8304 O O . ARG D 1 144 ? 6.010 48.581 101.012 1.00 22.51 144 ARG D O 1
ATOM 8312 N N . GLU D 1 145 ? 4.432 47.963 102.495 1.00 22.14 145 GLU D N 1
ATOM 8313 C CA . GLU D 1 145 ? 5.309 47.032 103.200 1.00 21.16 145 GLU D CA 1
ATOM 8314 C C . GLU D 1 145 ? 4.937 45.601 102.830 1.00 19.96 145 GLU D C 1
ATOM 8315 O O . GLU D 1 145 ? 3.792 45.334 102.451 1.00 21.13 145 GLU D O 1
ATOM 8321 N N . LEU D 1 146 ? 5.899 44.687 102.937 1.00 19.47 146 LEU D N 1
ATOM 8322 C CA . LEU D 1 146 ? 5.656 43.274 102.660 1.00 19.37 146 LEU D CA 1
ATOM 8323 C C . LEU D 1 146 ? 6.292 42.405 103.731 1.00 20.34 146 LEU D C 1
ATOM 8324 O O . LEU D 1 146 ? 7.376 42.700 104.235 1.00 20.82 146 LEU D O 1
ATOM 8329 N N . VAL D 1 147 ? 5.609 41.329 104.086 1.00 19.71 147 VAL D N 1
ATOM 8330 C CA . VAL D 1 147 ? 6.140 40.397 105.068 1.00 22.72 147 VAL D CA 1
ATOM 8331 C C . VAL D 1 147 ? 5.783 39.012 104.579 1.00 24.36 147 VAL D C 1
ATOM 8332 O O . VAL D 1 147 ? 4.6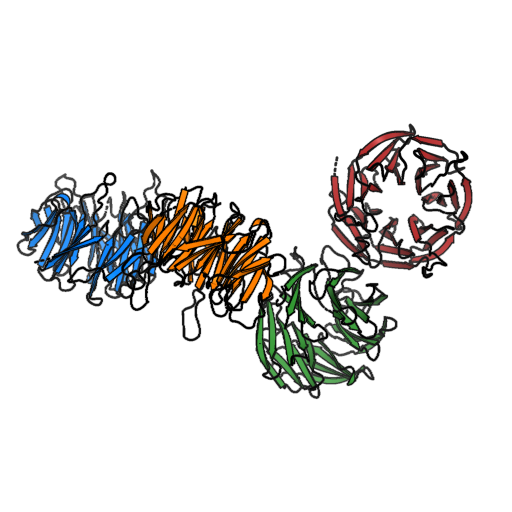87 38.792 104.068 1.00 26.30 147 VAL D O 1
ATOM 8336 N N . ALA D 1 148 ? 6.717 38.083 104.717 1.00 26.29 148 ALA D N 1
ATOM 8337 C CA . ALA D 1 148 ? 6.486 36.722 104.272 1.00 28.41 148 ALA D CA 1
ATOM 8338 C C . ALA D 1 148 ? 6.438 35.760 105.445 1.00 29.72 148 ALA D C 1
ATOM 8339 O O . ALA D 1 148 ? 7.199 35.893 106.406 1.00 30.07 148 ALA D O 1
ATOM 8341 N N . ASP D 1 149 ? 5.525 34.798 105.369 1.00 29.13 149 ASP D N 1
ATOM 8342 C CA . ASP D 1 149 ? 5.394 33.786 106.408 1.00 29.67 149 ASP D CA 1
ATOM 8343 C C . ASP D 1 149 ? 6.136 32.556 105.903 1.00 29.74 149 ASP D C 1
ATOM 8344 O O . ASP D 1 149 ? 5.626 31.822 105.057 1.00 29.49 149 ASP D O 1
ATOM 8349 N N . ASP D 1 150 ? 7.342 32.339 106.413 1.00 30.09 150 ASP D N 1
ATOM 8350 C CA . ASP D 1 150 ? 8.160 31.207 105.993 1.00 31.06 150 ASP D CA 1
ATOM 8351 C C . ASP D 1 150 ? 7.467 29.865 106.211 1.00 32.71 150 ASP D C 1
ATOM 8352 O O . ASP D 1 150 ? 7.722 28.904 105.490 1.00 31.90 150 ASP D O 1
ATOM 8357 N N . ALA D 1 151 ? 6.584 29.812 107.202 1.00 32.11 151 ALA D N 1
ATOM 8358 C CA . ALA D 1 151 ? 5.871 28.584 107.527 1.00 33.20 151 ALA D CA 1
ATOM 8359 C C . ALA D 1 151 ? 4.822 28.164 106.504 1.00 34.05 151 ALA D C 1
ATOM 8360 O O . ALA D 1 151 ? 4.633 26.973 106.262 1.00 35.46 151 ALA D O 1
ATOM 8362 N N . THR D 1 152 ? 4.140 29.132 105.899 1.00 33.46 152 THR D N 1
ATOM 8363 C CA . THR D 1 152 ? 3.097 28.817 104.925 1.00 33.37 152 THR D CA 1
ATOM 8364 C C . THR D 1 152 ? 3.376 29.363 103.528 1.00 32.58 152 THR D C 1
ATOM 8365 O O . THR D 1 152 ? 2.537 29.242 102.632 1.00 33.20 152 THR D O 1
ATOM 8369 N N . ASN D 1 153 ? 4.553 29.953 103.348 1.00 31.00 153 ASN D N 1
ATOM 8370 C CA . ASN D 1 153 ? 4.936 30.559 102.075 1.00 29.44 153 ASN D CA 1
ATOM 8371 C C . ASN D 1 153 ? 3.819 31.471 101.586 1.00 28.60 153 ASN D C 1
ATOM 8372 O O . ASN D 1 153 ? 3.322 31.339 100.468 1.00 29.20 153 ASN D O 1
ATOM 8377 N N . THR D 1 154 ? 3.422 32.394 102.455 1.00 27.79 154 THR D N 1
ATOM 8378 C CA . THR D 1 154 ? 2.385 33.366 102.151 1.00 27.52 154 THR D CA 1
ATOM 8379 C C . THR D 1 154 ? 3.035 34.739 102.276 1.00 28.09 154 THR D C 1
ATOM 8380 O O . THR D 1 154 ? 3.886 34.948 103.137 1.00 29.17 154 THR D O 1
ATOM 8384 N N . VAL D 1 155 ? 2.641 35.669 101.415 1.00 26.82 155 VAL D N 1
ATOM 8385 C CA . VAL D 1 155 ? 3.202 37.009 101.450 1.00 24.54 155 VAL D CA 1
ATOM 8386 C C . VAL D 1 155 ? 2.089 38.012 101.681 1.00 24.09 155 VAL D C 1
ATOM 8387 O O . VAL D 1 155 ? 1.096 38.030 100.953 1.00 23.36 155 VAL D O 1
ATOM 8391 N N . TYR D 1 156 ? 2.242 38.825 102.720 1.00 23.37 156 TYR D N 1
ATOM 8392 C CA . TYR D 1 156 ? 1.259 39.849 103.038 1.00 22.32 156 TYR D CA 1
ATOM 8393 C C . TYR D 1 156 ? 1.799 41.187 102.583 1.00 23.40 156 TYR D C 1
ATOM 8394 O O . TYR D 1 156 ? 2.969 41.503 102.809 1.00 23.35 156 TYR D O 1
ATOM 8403 N N . ILE D 1 157 ? 0.944 41.966 101.934 1.00 21.83 157 ILE D N 1
ATOM 8404 C CA . ILE D 1 157 ? 1.335 43.264 101.405 1.00 23.09 157 ILE D CA 1
ATOM 8405 C C . ILE D 1 157 ? 0.325 44.346 101.746 1.00 24.13 157 ILE D C 1
ATOM 8406 O O . ILE D 1 157 ? -0.868 44.208 101.440 1.00 25.75 157 ILE D O 1
ATOM 8411 N N . SER D 1 158 ? 0.784 45.429 102.366 1.00 23.36 158 SER D N 1
ATOM 8412 C CA . SER D 1 158 ? -0.131 46.511 102.687 1.00 23.93 158 SER D CA 1
ATOM 8413 C C . SER D 1 158 ? -0.406 47.338 101.433 1.00 25.21 158 SER D C 1
ATOM 8414 O O . SER D 1 158 ? 0.520 47.779 100.745 1.00 22.75 158 SER D O 1
ATOM 8417 N N . GLY D 1 159 ? -1.689 47.501 101.123 1.00 24.89 159 GLY D N 1
ATOM 8418 C CA . GLY D 1 159 ? -2.102 48.279 99.967 1.00 27.59 159 GLY D CA 1
ATOM 8419 C C . GLY D 1 159 ? -2.725 49.553 100.496 1.00 29.01 159 GLY D C 1
ATOM 8420 O O . GLY D 1 159 ? -3.813 49.527 101.078 1.00 30.51 159 GLY D O 1
ATOM 8421 N N . ILE D 1 160 ? -2.051 50.676 100.295 1.00 29.76 160 ILE D N 1
ATOM 8422 C CA . ILE D 1 160 ? -2.548 51.935 100.819 1.00 31.74 160 ILE D CA 1
ATOM 8423 C C . ILE D 1 160 ? -3.368 52.808 99.885 1.00 33.49 160 ILE D C 1
ATOM 8424 O O . ILE D 1 160 ? -3.143 52.860 98.673 1.00 32.24 160 ILE D O 1
ATOM 8429 N N . GLY D 1 161 ? -4.320 53.499 100.499 1.00 34.58 161 GLY D N 1
ATOM 8430 C CA . GLY D 1 161 ? -5.222 54.396 99.806 1.00 36.79 161 GLY D CA 1
ATOM 8431 C C . GLY D 1 161 ? -6.204 54.852 100.866 1.00 38.68 161 GLY D C 1
ATOM 8432 O O . GLY D 1 161 ? -6.094 54.423 102.019 1.00 37.89 161 GLY D O 1
ATOM 8433 N N . LYS D 1 162 ? -7.154 55.711 100.503 1.00 38.45 162 LYS D N 1
ATOM 8434 C CA . LYS D 1 162 ? -8.140 56.186 101.466 1.00 39.72 162 LYS D CA 1
ATOM 8435 C C . LYS D 1 162 ? -8.731 54.987 102.200 1.00 39.27 162 LYS D C 1
ATOM 8436 O O . LYS D 1 162 ? -8.954 55.030 103.409 1.00 39.89 162 LYS D O 1
ATOM 8442 N N . GLU D 1 163 ? -8.984 53.920 101.451 1.00 39.33 163 GLU D N 1
ATOM 8443 C CA . GLU D 1 163 ? -9.509 52.682 102.011 1.00 39.74 163 GLU D CA 1
ATOM 8444 C C . GLU D 1 163 ? -8.456 51.630 101.720 1.00 37.47 163 GLU D C 1
ATOM 8445 O O . GLU D 1 163 ? -8.444 51.027 100.646 1.00 37.77 163 GLU D O 1
ATOM 8451 N N . SER D 1 164 ? -7.566 51.417 102.679 1.00 34.13 164 SER D N 1
ATOM 8452 C CA . SER D 1 164 ? -6.485 50.458 102.513 1.00 30.74 164 SER D CA 1
ATOM 8453 C C . SER D 1 164 ? -6.933 49.010 102.612 1.00 29.50 164 SER D C 1
ATOM 8454 O O . SER D 1 164 ? -8.041 48.706 103.069 1.00 29.46 164 SER D O 1
ATOM 8457 N N . VAL D 1 165 ? -6.058 48.120 102.164 1.00 26.56 165 VAL D N 1
ATOM 8458 C CA . VAL D 1 165 ? -6.310 46.691 102.197 1.00 24.88 165 VAL D CA 1
ATOM 8459 C C . VAL D 1 165 ? -4.988 45.986 102.446 1.00 25.66 165 VAL D C 1
ATOM 8460 O O . VAL D 1 165 ? -3.929 46.614 102.457 1.00 26.31 165 VAL D O 1
ATOM 8464 N N . ILE D 1 166 ? -5.060 44.680 102.660 1.00 25.43 166 ILE D N 1
ATOM 8465 C CA . ILE D 1 166 ? -3.869 43.872 102.848 1.00 26.19 166 ILE D CA 1
ATOM 8466 C C . ILE D 1 166 ? -4.011 42.715 101.878 1.00 25.81 166 ILE D C 1
ATOM 8467 O O . ILE D 1 166 ? -4.883 41.857 102.035 1.00 24.98 166 ILE D O 1
ATOM 8472 N N . TRP D 1 167 ? -3.178 42.710 100.846 1.00 24.52 167 TRP D N 1
ATOM 8473 C CA . TRP D 1 167 ? -3.232 41.644 99.869 1.00 24.67 167 TRP D CA 1
ATOM 8474 C C . TRP D 1 167 ? -2.542 40.414 100.435 1.00 24.84 167 TRP D C 1
ATOM 8475 O O . TRP D 1 167 ? -1.463 40.503 101.025 1.00 25.95 167 TRP D O 1
ATOM 8486 N N . VAL D 1 168 ? -3.184 39.266 100.275 1.00 23.92 168 VAL D N 1
ATOM 8487 C CA . VAL D 1 168 ? -2.631 38.008 100.749 1.00 24.03 168 VAL D CA 1
ATOM 8488 C C . VAL D 1 168 ? -2.241 37.205 99.516 1.00 26.59 168 VAL D C 1
ATOM 8489 O O . VAL D 1 168 ? -3.100 36.767 98.751 1.00 26.60 168 VAL D O 1
ATOM 8493 N N . VAL D 1 169 ? -0.939 37.012 99.330 1.00 25.12 169 VAL D N 1
ATOM 8494 C CA . VAL D 1 169 ? -0.434 36.297 98.165 1.00 26.25 169 VAL D CA 1
ATOM 8495 C C . VAL D 1 169 ? 0.137 34.915 98.432 1.00 26.64 169 VAL D C 1
ATOM 8496 O O . VAL D 1 169 ? 0.796 34.675 99.443 1.00 24.99 169 VAL D O 1
ATOM 8500 N N . ASP D 1 170 ? -0.130 34.002 97.506 1.00 27.71 170 ASP D N 1
ATOM 8501 C CA . ASP D 1 170 ? 0.374 32.642 97.603 1.00 30.44 170 ASP D CA 1
ATOM 8502 C C . ASP D 1 170 ? 1.778 32.672 97.002 1.00 31.14 170 ASP D C 1
ATOM 8503 O O . ASP D 1 170 ? 1.931 32.857 95.794 1.00 30.38 170 ASP D O 1
ATOM 8508 N N . GLY D 1 171 ? 2.794 32.493 97.842 1.00 31.42 171 GLY D N 1
ATOM 8509 C CA . GLY D 1 171 ? 4.169 32.522 97.367 1.00 32.43 171 GLY D CA 1
ATOM 8510 C C . GLY D 1 171 ? 4.589 31.346 96.499 1.00 33.30 171 GLY D C 1
ATOM 8511 O O . GLY D 1 171 ? 5.653 31.368 95.871 1.00 34.01 171 GLY D O 1
ATOM 8512 N N . GLY D 1 172 ? 3.757 30.314 96.453 1.00 32.05 172 GLY D N 1
ATOM 8513 C CA . GLY D 1 172 ? 4.084 29.152 95.650 1.00 32.18 172 GLY D CA 1
ATOM 8514 C C . GLY D 1 172 ? 3.834 29.364 94.170 1.00 32.05 172 GLY D C 1
ATOM 8515 O O . GLY D 1 172 ? 4.558 28.832 93.333 1.00 32.91 172 GLY D O 1
ATOM 8516 N N . ASN D 1 173 ? 2.813 30.146 93.839 1.00 32.22 173 ASN D N 1
ATOM 8517 C CA . ASN D 1 173 ? 2.490 30.400 92.440 1.00 33.26 173 ASN D CA 1
ATOM 8518 C C . ASN D 1 173 ? 2.287 31.878 92.121 1.00 32.43 173 ASN D C 1
ATOM 8519 O O . ASN D 1 173 ? 1.844 32.229 91.027 1.00 33.47 173 ASN D O 1
ATOM 8524 N N . ILE D 1 174 ? 2.619 32.736 93.081 1.00 30.34 174 ILE D N 1
ATOM 8525 C CA . ILE D 1 174 ? 2.484 34.181 92.926 1.00 28.36 174 ILE D CA 1
ATOM 8526 C C . ILE D 1 174 ? 1.076 34.600 92.511 1.00 28.89 174 ILE D C 1
ATOM 8527 O O . ILE D 1 174 ? 0.899 35.464 91.648 1.00 26.93 174 ILE D O 1
ATOM 8532 N N . LYS D 1 175 ? 0.072 33.991 93.132 1.00 29.28 175 LYS D N 1
ATOM 8533 C CA . LYS D 1 175 ? -1.317 34.315 92.829 1.00 29.92 175 LYS D CA 1
ATOM 8534 C C . LYS D 1 175 ? -2.003 34.867 94.073 1.00 28.27 175 LYS D C 1
ATOM 8535 O O . LYS D 1 175 ? -1.629 34.539 95.200 1.00 27.47 175 LYS D O 1
ATOM 8541 N N . LEU D 1 176 ? -3.005 35.714 93.868 1.00 28.61 176 LEU D N 1
ATOM 8542 C CA . LEU D 1 176 ? -3.725 36.317 94.980 1.00 28.84 176 LEU D CA 1
ATOM 8543 C C . LEU D 1 176 ? -4.658 35.327 95.667 1.00 30.65 176 LEU D C 1
ATOM 8544 O O . LEU D 1 176 ? -5.436 34.637 95.005 1.00 30.97 176 LEU D O 1
ATOM 8549 N N . LYS D 1 177 ? -4.566 35.251 96.992 1.00 30.94 177 LYS D N 1
ATOM 8550 C CA . LYS D 1 177 ? -5.436 34.370 97.765 1.00 33.01 177 LYS D CA 1
ATOM 8551 C C . LYS D 1 177 ? -6.692 35.166 98.076 1.00 33.73 177 LYS D C 1
ATOM 8552 O O . LYS D 1 177 ? -7.811 34.729 97.799 1.00 34.47 177 LYS D O 1
ATOM 8558 N N . THR D 1 178 ? -6.493 36.348 98.644 1.00 34.22 178 THR D N 1
ATOM 8559 C CA . THR D 1 178 ? -7.597 37.228 98.986 1.00 35.62 178 THR D CA 1
ATOM 8560 C C . THR D 1 178 ? -7.065 38.585 99.431 1.00 35.37 178 THR D C 1
ATOM 8561 O O . THR D 1 178 ? -5.862 38.751 99.655 1.00 35.47 178 THR D O 1
ATOM 8565 N N . ALA D 1 179 ? -7.964 39.557 99.536 1.00 33.31 179 ALA D N 1
ATOM 8566 C CA . ALA D 1 179 ? -7.604 40.899 99.968 1.00 32.75 179 ALA D CA 1
ATOM 8567 C C . ALA D 1 179 ? -8.418 41.238 101.208 1.00 32.96 179 ALA D C 1
ATOM 8568 O O . ALA D 1 179 ? -9.647 41.219 101.168 1.00 33.26 179 ALA D O 1
ATOM 8570 N N . ILE D 1 180 ? -7.735 41.538 102.308 1.00 31.73 180 ILE D N 1
ATOM 8571 C CA . ILE D 1 180 ? -8.415 41.886 103.551 1.00 30.88 180 ILE D CA 1
ATOM 8572 C C . ILE D 1 180 ? -8.833 43.344 103.465 1.00 32.05 180 ILE D C 1
ATOM 8573 O O . ILE D 1 180 ? -7.994 44.240 103.376 1.00 31.80 180 ILE D O 1
ATOM 8578 N N . GLN D 1 181 ? -10.141 43.569 103.497 1.00 30.50 181 GLN D N 1
ATOM 8579 C CA . GLN D 1 181 ? -10.707 44.905 103.380 1.00 33.16 181 GLN D CA 1
ATOM 8580 C C . GLN D 1 181 ? -10.758 45.741 104.655 1.00 32.31 181 GLN D C 1
ATOM 8581 O O . GLN D 1 181 ? -10.566 45.243 105.763 1.00 33.49 181 GLN D O 1
ATOM 8587 N N . ASN D 1 182 ? -11.029 47.024 104.456 1.00 33.97 182 ASN D N 1
ATOM 8588 C CA . ASN D 1 182 ? -11.190 48.012 105.513 1.00 34.21 182 ASN D CA 1
ATOM 8589 C C . ASN D 1 182 ? -10.116 48.143 106.590 1.00 34.25 182 ASN D C 1
ATOM 8590 O O . ASN D 1 182 ? -10.437 48.147 107.780 1.00 33.40 182 ASN D O 1
ATOM 8595 N N . THR D 1 183 ? -8.852 48.274 106.196 1.00 32.64 183 THR D N 1
ATOM 8596 C CA . THR D 1 183 ? -7.797 48.432 107.195 1.00 31.30 183 THR D CA 1
ATOM 8597 C C . THR D 1 183 ? -7.562 49.908 107.519 1.00 32.06 183 THR D C 1
ATOM 8598 O O . THR D 1 183 ? -6.626 50.251 108.238 1.00 31.70 183 THR D O 1
ATOM 8602 N N . GLY D 1 184 ? -8.416 50.779 106.984 1.00 33.08 184 GLY D N 1
ATOM 8603 C CA . GLY D 1 184 ? -8.303 52.201 107.265 1.00 33.78 184 GLY D CA 1
ATOM 8604 C C . GLY D 1 184 ? -7.580 53.061 106.246 1.00 33.69 184 GLY D C 1
ATOM 8605 O O . GLY D 1 184 ? -7.206 52.598 105.170 1.00 34.45 184 GLY D O 1
ATOM 8606 N N . LYS D 1 185 ? -7.392 54.331 106.589 1.00 34.24 185 LYS D N 1
ATOM 8607 C CA . LYS D 1 185 ? -6.709 55.261 105.701 1.00 35.37 185 LYS D CA 1
ATOM 8608 C C . LYS D 1 185 ? -5.206 55.042 105.792 1.00 35.11 185 LYS D C 1
ATOM 8609 O O . LYS D 1 185 ? -4.629 55.080 106.882 1.00 33.38 185 LYS D O 1
ATOM 8623 N N . SER D 1 187 ? -3.043 52.443 105.622 1.00 28.67 187 SER D N 1
ATOM 8624 C CA . SER D 1 187 ? -2.624 51.442 106.595 1.00 28.50 187 SER D CA 1
ATOM 8625 C C . SER D 1 187 ? -1.305 50.867 106.083 1.00 25.92 187 SER D C 1
ATOM 8626 O O . SER D 1 187 ? -1.261 49.773 105.530 1.00 26.70 187 SER D O 1
ATOM 8629 N N . THR D 1 188 ? -0.238 51.631 106.277 1.00 25.10 188 THR D N 1
ATOM 8630 C CA . THR D 1 188 ? 1.101 51.271 105.814 1.00 24.43 188 THR D CA 1
ATOM 8631 C C . THR D 1 188 ? 1.828 50.210 106.626 1.00 25.35 188 THR D C 1
ATOM 8632 O O . THR D 1 188 ? 2.447 49.298 106.065 1.00 25.46 188 THR D O 1
ATOM 8636 N N . GLY D 1 189 ? 1.760 50.338 107.946 1.00 23.01 189 GLY D N 1
ATOM 8637 C CA . GLY D 1 189 ? 2.445 49.399 108.817 1.00 24.41 189 GLY D CA 1
ATOM 8638 C C . GLY D 1 189 ? 2.079 47.949 108.598 1.00 23.11 189 GLY D C 1
ATOM 8639 O O . GLY D 1 189 ? 0.935 47.630 108.281 1.00 25.48 189 GLY D O 1
ATOM 8640 N N . LEU D 1 190 ? 3.052 47.060 108.766 1.00 22.71 190 LEU D N 1
ATOM 8641 C CA . LEU D 1 190 ? 2.797 45.639 108.599 1.00 22.48 190 LEU D CA 1
ATOM 8642 C C . LEU D 1 190 ? 3.841 44.840 109.362 1.00 23.85 190 LEU D C 1
ATOM 8643 O O . LEU D 1 190 ? 5.048 45.032 109.188 1.00 24.03 190 LEU D O 1
ATOM 8648 N N . ALA D 1 191 ? 3.372 43.953 110.229 1.00 21.31 191 ALA D N 1
ATOM 8649 C CA . ALA D 1 191 ? 4.270 43.129 111.021 1.00 22.76 191 ALA D CA 1
ATOM 8650 C C . ALA D 1 191 ? 3.590 41.799 111.267 1.00 22.78 191 ALA D C 1
ATOM 8651 O O . ALA D 1 191 ? 2.387 41.755 111.541 1.00 23.45 191 ALA D O 1
ATOM 8653 N N . LEU D 1 192 ? 4.363 40.721 111.178 1.00 25.29 192 LEU D N 1
ATOM 8654 C CA . LEU D 1 192 ? 3.822 39.383 111.356 1.00 27.46 192 LEU D CA 1
ATOM 8655 C C . LEU D 1 192 ? 4.435 38.555 112.478 1.00 29.22 192 LEU D C 1
ATOM 8656 O O . LEU D 1 192 ? 5.642 38.610 112.735 1.00 28.46 192 LEU D O 1
ATOM 8661 N N . ASP D 1 193 ? 3.573 37.781 113.131 1.00 30.62 193 ASP D N 1
ATOM 8662 C CA . ASP D 1 193 ? 3.963 36.860 114.197 1.00 32.47 193 ASP D CA 1
ATOM 8663 C C . ASP D 1 193 ? 3.499 35.512 113.665 1.00 33.45 193 ASP D C 1
ATOM 8664 O O . ASP D 1 193 ? 2.360 35.104 113.890 1.00 33.14 193 ASP D O 1
ATOM 8669 N N . SER D 1 194 ? 4.389 34.847 112.935 1.00 35.12 194 SER D N 1
ATOM 8670 C CA . SER D 1 194 ? 4.107 33.560 112.311 1.00 37.01 194 SER D CA 1
ATOM 8671 C C . SER D 1 194 ? 3.562 32.491 113.254 1.00 37.90 194 SER D C 1
ATOM 8672 O O . SER D 1 194 ? 2.424 32.043 113.103 1.00 38.61 194 SER D O 1
ATOM 8675 N N . GLU D 1 195 ? 4.380 32.081 114.217 1.00 38.61 195 GLU D N 1
ATOM 8676 C CA . GLU D 1 195 ? 3.989 31.053 115.176 1.00 39.50 195 GLU D CA 1
ATOM 8677 C C . GLU D 1 195 ? 2.622 31.330 115.803 1.00 37.99 195 GLU D C 1
ATOM 8678 O O . GLU D 1 195 ? 1.813 30.415 115.974 1.00 39.19 195 GLU D O 1
ATOM 8684 N N . GLY D 1 196 ? 2.362 32.589 116.138 1.00 35.86 196 GLY D N 1
ATOM 8685 C CA . GLY D 1 196 ? 1.093 32.942 116.751 1.00 34.54 196 GLY D CA 1
ATOM 8686 C C . GLY D 1 196 ? -0.046 33.203 115.783 1.00 33.77 196 GLY D C 1
ATOM 8687 O O . GLY D 1 196 ? -1.171 33.468 116.207 1.00 33.54 196 GLY D O 1
ATOM 8688 N N . LYS D 1 197 ? 0.239 33.134 114.485 1.00 32.32 197 LYS D N 1
ATOM 8689 C CA . LYS D 1 197 ? -0.773 33.365 113.459 1.00 31.63 197 LYS D CA 1
ATOM 8690 C C . LYS D 1 197 ? -1.484 34.703 113.614 1.00 29.99 197 LYS D C 1
ATOM 8691 O O . LYS D 1 197 ? -2.711 34.792 113.530 1.00 29.75 197 LYS D O 1
ATOM 8697 N N . ARG D 1 198 ? -0.699 35.752 113.823 1.00 28.58 198 ARG D N 1
ATOM 8698 C CA . ARG D 1 198 ? -1.251 37.085 113.983 1.00 28.08 198 ARG D CA 1
ATOM 8699 C C . ARG D 1 198 ? -0.534 38.086 113.089 1.00 27.11 198 ARG D C 1
ATOM 8700 O O . ARG D 1 198 ? 0.693 38.092 113.007 1.00 28.36 198 ARG D O 1
ATOM 8708 N N . LEU D 1 199 ? -1.315 38.927 112.422 1.00 27.34 199 LEU D N 1
ATOM 8709 C CA . LEU D 1 199 ? -0.778 39.956 111.535 1.00 26.57 199 LEU D CA 1
ATOM 8710 C C . LEU D 1 199 ? -1.216 41.311 112.061 1.00 26.69 199 LEU D C 1
ATOM 8711 O O . LEU D 1 199 ? -2.373 41.488 112.448 1.00 27.44 199 LEU D O 1
ATOM 8716 N N . TYR D 1 200 ? -0.302 42.273 112.074 1.00 25.65 200 TYR D N 1
ATOM 8717 C CA . TYR D 1 200 ? -0.627 43.601 112.579 1.00 27.16 200 TYR D CA 1
ATOM 8718 C C . TYR D 1 200 ? -0.367 44.710 111.567 1.00 26.47 200 TYR D C 1
ATOM 8719 O O . TYR D 1 200 ? 0.623 44.675 110.837 1.00 25.50 200 TYR D O 1
ATOM 8728 N N . THR D 1 201 ? -1.261 45.693 111.530 1.00 26.42 201 THR D N 1
ATOM 8729 C CA . THR D 1 201 ? -1.097 46.832 110.638 1.00 28.33 201 THR D CA 1
ATOM 8730 C C . THR D 1 201 ? -1.480 48.094 111.400 1.00 28.62 201 THR D C 1
ATOM 8731 O O . THR D 1 201 ? -2.279 48.050 112.341 1.00 29.51 201 THR D O 1
ATOM 8735 N N . THR D 1 202 ? -0.877 49.211 111.015 1.00 28.83 202 THR D N 1
ATOM 8736 C CA . THR D 1 202 ? -1.134 50.501 111.645 1.00 29.41 202 THR D CA 1
ATOM 8737 C C . THR D 1 202 ? -1.467 51.491 110.538 1.00 29.98 202 THR D C 1
ATOM 8738 O O . THR D 1 202 ? -0.961 51.363 109.426 1.00 29.93 202 THR D O 1
ATOM 8742 N N . ASN D 1 203 ? -2.307 52.480 110.834 1.00 30.20 203 ASN D N 1
ATOM 8743 C CA . ASN D 1 203 ? -2.700 53.435 109.805 1.00 29.66 203 ASN D CA 1
ATOM 8744 C C . ASN D 1 203 ? -2.687 54.904 110.211 1.00 29.95 203 ASN D C 1
ATOM 8745 O O . ASN D 1 203 ? -2.274 55.257 111.314 1.00 28.73 203 ASN D O 1
ATOM 8750 N N . ALA D 1 204 ? -3.150 55.754 109.298 1.00 31.52 204 ALA D N 1
ATOM 8751 C CA . ALA D 1 204 ? -3.199 57.193 109.520 1.00 32.69 204 ALA D CA 1
ATOM 8752 C C . ALA D 1 204 ? -4.372 57.607 110.402 1.00 33.79 204 ALA D C 1
ATOM 8753 O O . ALA D 1 204 ? -4.480 58.772 110.785 1.00 35.58 204 ALA D O 1
ATOM 8755 N N . ASP D 1 205 ? -5.252 56.659 110.716 1.00 33.73 205 ASP D N 1
ATOM 8756 C CA . ASP D 1 205 ? -6.400 56.947 111.573 1.00 33.92 205 ASP D CA 1
ATOM 8757 C C . ASP D 1 205 ? -5.993 56.769 113.029 1.00 33.70 205 ASP D C 1
ATOM 8758 O O . ASP D 1 205 ? -6.818 56.892 113.936 1.00 34.56 205 ASP D O 1
ATOM 8763 N N . GLY D 1 206 ? -4.715 56.474 113.245 1.00 31.76 206 GLY D N 1
ATOM 8764 C CA . GLY D 1 206 ? -4.215 56.284 114.594 1.00 31.82 206 GLY D CA 1
ATOM 8765 C C . GLY D 1 206 ? -4.647 54.959 115.192 1.00 31.70 206 GLY D C 1
ATOM 8766 O O . GLY D 1 206 ? -4.736 54.821 116.411 1.00 31.22 206 GLY D O 1
ATOM 8767 N N . GLU D 1 207 ? -4.906 53.980 114.331 1.00 31.43 207 GLU D N 1
ATOM 8768 C CA . GLU D 1 207 ? -5.335 52.658 114.773 1.00 32.45 207 GLU D CA 1
ATOM 8769 C C . GLU D 1 207 ? -4.251 51.595 114.676 1.00 33.25 207 GLU D C 1
ATOM 8770 O O . GLU D 1 207 ? -3.251 51.759 113.976 1.00 32.53 207 GLU D O 1
ATOM 8776 N N . LEU D 1 208 ? -4.487 50.499 115.389 1.00 32.19 208 LEU D N 1
ATOM 8777 C CA . LEU D 1 208 ? -3.629 49.323 115.376 1.00 31.53 208 LEU D CA 1
ATOM 8778 C C . LEU D 1 208 ? -4.624 48.219 115.041 1.00 31.79 208 LEU D C 1
ATOM 8779 O O . LEU D 1 208 ? -5.599 48.022 115.768 1.00 31.60 208 LEU D O 1
ATOM 8784 N N . ILE D 1 209 ? -4.399 47.518 113.935 1.00 30.58 209 ILE D N 1
ATOM 8785 C CA . ILE D 1 209 ? -5.301 46.449 113.517 1.00 30.79 209 ILE D CA 1
ATOM 8786 C C . ILE D 1 209 ? -4.671 45.079 113.718 1.00 29.72 209 ILE D C 1
ATOM 8787 O O . ILE D 1 209 ? -3.528 44.845 113.322 1.00 29.72 209 ILE D O 1
ATOM 8792 N N . THR D 1 210 ? -5.422 44.173 114.332 1.00 27.27 210 THR D N 1
ATOM 8793 C CA . THR D 1 210 ? -4.940 42.823 114.575 1.00 28.50 210 THR D CA 1
ATOM 8794 C C . THR D 1 210 ? -5.719 41.868 113.690 1.00 28.66 210 THR D C 1
ATOM 8795 O O . THR D 1 210 ? -6.951 41.889 113.670 1.00 30.30 210 THR D O 1
ATOM 8799 N N . ILE D 1 211 ? -4.992 41.035 112.956 1.00 28.29 211 ILE D N 1
ATOM 8800 C CA . ILE D 1 211 ? -5.599 40.085 112.036 1.00 28.98 211 ILE D CA 1
ATOM 8801 C C . ILE D 1 211 ? -5.193 38.650 112.333 1.00 29.22 211 ILE D C 1
ATOM 8802 O O . ILE D 1 211 ? -4.055 38.383 112.715 1.00 28.17 211 ILE D O 1
ATOM 8807 N N . ASP D 1 212 ? -6.138 37.730 112.163 1.00 30.07 212 ASP D N 1
ATOM 8808 C CA . ASP D 1 212 ? -5.880 36.313 112.383 1.00 32.66 212 ASP D CA 1
ATOM 8809 C C . ASP D 1 212 ? -5.491 35.747 111.023 1.00 33.54 212 ASP D C 1
ATOM 8810 O O . ASP D 1 212 ? -6.295 35.756 110.091 1.00 34.90 212 ASP D O 1
ATOM 8815 N N . THR D 1 213 ? -4.261 35.264 110.904 1.00 34.65 213 THR D N 1
ATOM 8816 C CA . THR D 1 213 ? -3.789 34.722 109.636 1.00 36.44 213 THR D CA 1
ATOM 8817 C C . THR D 1 213 ? -4.437 33.387 109.276 1.00 37.58 213 THR D C 1
ATOM 8818 O O . THR D 1 213 ? -4.334 32.930 108.138 1.00 37.70 213 THR D O 1
ATOM 8822 N N . ALA D 1 214 ? -5.109 32.767 110.241 1.00 38.08 214 ALA D N 1
ATOM 8823 C CA . ALA D 1 214 ? -5.764 31.484 110.004 1.00 39.10 214 ALA D CA 1
ATOM 8824 C C . ALA D 1 214 ? -6.891 31.602 108.981 1.00 38.79 214 ALA D C 1
ATOM 8825 O O . ALA D 1 214 ? -7.080 30.714 108.148 1.00 39.84 214 ALA D O 1
ATOM 8827 N N . ASP D 1 215 ? -7.634 32.702 109.046 1.00 39.24 215 ASP D N 1
ATOM 8828 C CA . ASP D 1 215 ? -8.749 32.932 108.132 1.00 40.09 215 ASP D CA 1
ATOM 8829 C C . ASP D 1 215 ? -8.755 34.339 107.537 1.00 39.35 215 ASP D C 1
ATOM 8830 O O . ASP D 1 215 ? -9.758 34.777 106.967 1.00 39.31 215 ASP D O 1
ATOM 8835 N N . ASN D 1 216 ? -7.636 35.045 107.675 1.00 39.06 216 ASN D N 1
ATOM 8836 C CA . ASN D 1 216 ? -7.506 36.395 107.133 1.00 38.50 216 ASN D CA 1
ATOM 8837 C C . ASN D 1 216 ? -8.645 37.327 107.531 1.00 38.12 216 ASN D C 1
ATOM 8838 O O . ASN D 1 216 ? -9.215 38.012 106.683 1.00 37.65 216 ASN D O 1
ATOM 8843 N N . LYS D 1 217 ? -8.975 37.357 108.818 1.00 37.80 217 LYS D N 1
ATOM 8844 C CA . LYS D 1 217 ? -10.041 38.228 109.293 1.00 36.90 217 LYS D CA 1
ATOM 8845 C C . LYS D 1 217 ? -9.558 39.129 110.422 1.00 35.84 217 LYS D C 1
ATOM 8846 O O . LYS D 1 217 ? -8.759 38.723 111.268 1.00 34.92 217 LYS D O 1
ATOM 8852 N N . ILE D 1 218 ? -10.049 40.361 110.425 1.00 34.58 218 ILE D N 1
ATOM 8853 C CA . ILE D 1 218 ? -9.683 41.324 111.447 1.00 34.34 218 ILE D CA 1
ATOM 8854 C C . ILE D 1 218 ? -10.272 40.882 112.784 1.00 35.89 218 ILE D C 1
ATOM 8855 O O . ILE D 1 218 ? -11.472 40.625 112.886 1.00 36.62 218 ILE D O 1
ATOM 8860 N N . LEU D 1 219 ? -9.423 40.776 113.801 1.00 35.86 219 LEU D N 1
ATOM 8861 C CA . LEU D 1 219 ? -9.878 40.373 115.127 1.00 37.38 219 LEU D CA 1
ATOM 8862 C C . LEU D 1 219 ? -10.280 41.597 115.936 1.00 38.69 219 LEU D C 1
ATOM 8863 O O . LEU D 1 219 ? -11.293 41.585 116.637 1.00 39.39 219 LEU D O 1
ATOM 8868 N N . SER D 1 220 ? -9.487 42.659 115.833 1.00 38.03 220 SER D N 1
ATOM 8869 C CA . SER D 1 220 ? -9.774 43.879 116.569 1.00 38.65 220 SER D CA 1
ATOM 8870 C C . SER D 1 220 ? -9.029 45.073 116.003 1.00 38.68 220 SER D C 1
ATOM 8871 O O . SER D 1 220 ? -8.088 44.926 115.222 1.00 38.53 220 SER D O 1
ATOM 8874 N N . ARG D 1 221 ? -9.463 46.257 116.414 1.00 37.86 221 ARG D N 1
ATOM 8875 C CA . ARG D 1 221 ? -8.847 47.505 115.994 1.00 39.20 221 ARG D CA 1
ATOM 8876 C C . ARG D 1 221 ? -9.022 48.513 117.114 1.00 39.77 221 ARG D C 1
ATOM 8877 O O . ARG D 1 221 ? -10.102 48.625 117.698 1.00 40.28 221 ARG D O 1
ATOM 8885 N N . LYS D 1 222 ? -7.954 49.238 117.424 1.00 38.62 222 LYS D N 1
ATOM 8886 C CA . LYS D 1 222 ? -8.002 50.207 118.507 1.00 39.10 222 LYS D CA 1
ATOM 8887 C C . LYS D 1 222 ? -7.236 51.489 118.232 1.00 38.65 222 LYS D C 1
ATOM 8888 O O . LYS D 1 222 ? -6.114 51.459 117.728 1.00 38.68 222 LYS D O 1
ATOM 8894 N N . LYS D 1 223 ? -7.853 52.618 118.560 1.00 38.96 223 LYS D N 1
ATOM 8895 C CA . LYS D 1 223 ? -7.196 53.903 118.388 1.00 40.34 223 LYS D CA 1
ATOM 8896 C C . LYS D 1 223 ? -6.252 54.019 119.578 1.00 40.31 223 LYS D C 1
ATOM 8897 O O . LYS D 1 223 ? -6.669 54.369 120.683 1.00 40.26 223 LYS D O 1
ATOM 8903 N N . LEU D 1 224 ? -4.982 53.705 119.346 1.00 38.84 224 LEU D N 1
ATOM 8904 C CA . LEU D 1 224 ? -3.969 53.731 120.392 1.00 39.35 224 LEU D CA 1
ATOM 8905 C C . LEU D 1 224 ? -3.992 54.943 121.312 1.00 39.90 224 LEU D C 1
ATOM 8906 O O . LEU D 1 224 ? -3.849 54.805 122.526 1.00 40.58 224 LEU D O 1
ATOM 8911 N N . LEU D 1 225 ? -4.164 56.129 120.746 1.00 41.12 225 LEU D N 1
ATOM 8912 C CA . LEU D 1 225 ? -4.179 57.331 121.562 1.00 42.23 225 LEU D CA 1
ATOM 8913 C C . LEU D 1 225 ? -5.480 58.109 121.437 1.00 44.26 225 LEU D C 1
ATOM 8914 O O . LEU D 1 225 ? -6.139 58.087 120.398 1.00 44.16 225 LEU D O 1
ATOM 8919 N N . ASP D 1 226 ? -5.845 58.784 122.519 1.00 46.25 226 ASP D N 1
ATOM 8920 C CA . ASP D 1 226 ? -7.051 59.596 122.565 1.00 48.76 226 ASP D CA 1
ATOM 8921 C C . ASP D 1 226 ? -6.665 60.905 123.234 1.00 48.78 226 ASP D C 1
ATOM 8922 O O . ASP D 1 226 ? -7.012 61.157 124.390 1.00 49.92 226 ASP D O 1
ATOM 8927 N N . ASP D 1 227 ? -5.933 61.728 122.493 1.00 47.85 227 ASP D N 1
ATOM 8928 C CA . ASP D 1 227 ? -5.467 63.011 122.993 1.00 48.27 227 ASP D CA 1
ATOM 8929 C C . ASP D 1 227 ? -5.833 64.156 122.053 1.00 47.75 227 ASP D C 1
ATOM 8930 O O . ASP D 1 227 ? -5.282 65.251 122.153 1.00 48.24 227 ASP D O 1
ATOM 8935 N N . GLY D 1 228 ? -6.763 63.897 121.139 1.00 47.10 228 GLY D N 1
ATOM 8936 C CA . GLY D 1 228 ? -7.189 64.923 120.205 1.00 47.29 228 GLY D CA 1
ATOM 8937 C C . GLY D 1 228 ? -6.094 65.401 119.274 1.00 47.07 228 GLY D C 1
ATOM 8938 O O . GLY D 1 228 ? -6.207 66.463 118.661 1.00 45.45 228 GLY D O 1
ATOM 8939 N N . LYS D 1 229 ? -5.026 64.619 119.162 1.00 46.92 229 LYS D N 1
ATOM 8940 C CA . LYS D 1 229 ? -3.918 64.982 118.291 1.00 46.60 229 LYS D CA 1
ATOM 8941 C C . LYS D 1 229 ? -3.847 63.962 117.162 1.00 46.06 229 LYS D C 1
ATOM 8942 O O . LYS D 1 229 ? -4.254 62.812 117.330 1.00 45.81 229 LYS D O 1
ATOM 8948 N N . GLU D 1 230 ? -3.341 64.380 116.008 1.00 45.55 230 GLU D N 1
ATOM 8949 C CA . GLU D 1 230 ? -3.238 63.473 114.876 1.00 45.63 230 GLU D CA 1
ATOM 8950 C C . GLU D 1 230 ? -2.010 62.583 114.967 1.00 43.75 230 GLU D C 1
ATOM 8951 O O . GLU D 1 230 ? -0.926 63.029 115.345 1.00 42.68 230 GLU D O 1
ATOM 8957 N N . HIS D 1 231 ? -2.196 61.315 114.626 1.00 41.71 231 HIS D N 1
ATOM 8958 C CA . HIS D 1 231 ? -1.109 60.354 114.656 1.00 39.60 231 HIS D CA 1
ATOM 8959 C C . HIS D 1 231 ? -1.137 59.463 113.425 1.00 38.23 231 HIS D C 1
ATOM 8960 O O . HIS D 1 231 ? -2.182 58.916 113.066 1.00 37.74 231 HIS D O 1
ATOM 8967 N N . PHE D 1 232 ? 0.012 59.335 112.771 1.00 35.34 232 PHE D N 1
ATOM 8968 C CA . PHE D 1 232 ? 0.128 58.474 111.603 1.00 33.48 232 PHE D CA 1
ATOM 8969 C C . PHE D 1 232 ? 1.143 57.412 111.997 1.00 31.73 232 PHE D C 1
ATOM 8970 O O . PHE D 1 232 ? 2.347 57.664 111.986 1.00 31.80 232 PHE D O 1
ATOM 8978 N N . PHE D 1 233 ? 0.656 56.232 112.361 1.00 29.37 233 PHE D N 1
ATOM 8979 C CA . PHE D 1 233 ? 1.545 55.144 112.745 1.00 29.39 233 PHE D CA 1
ATOM 8980 C C . PHE D 1 233 ? 2.032 54.485 111.459 1.00 28.57 233 PHE D C 1
ATOM 8981 O O . PHE D 1 233 ? 1.364 53.614 110.906 1.00 30.13 233 PHE D O 1
ATOM 8989 N N . ILE D 1 234 ? 3.202 54.916 110.993 1.00 28.45 234 ILE D N 1
ATOM 8990 C CA . ILE D 1 234 ? 3.781 54.440 109.735 1.00 27.30 234 ILE D CA 1
ATOM 8991 C C . ILE D 1 234 ? 4.287 53.006 109.689 1.00 23.71 234 ILE D C 1
ATOM 8992 O O . ILE D 1 234 ? 4.081 52.301 108.701 1.00 24.17 234 ILE D O 1
ATOM 8997 N N . ASN D 1 235 ? 4.992 52.592 110.734 1.00 21.34 235 ASN D N 1
ATOM 8998 C CA . ASN D 1 235 ? 5.544 51.241 110.774 1.00 18.86 235 ASN D CA 1
ATOM 8999 C C . ASN D 1 235 ? 5.441 50.626 112.152 1.00 18.04 235 ASN D C 1
ATOM 9000 O O . ASN D 1 235 ? 5.250 51.320 113.152 1.00 17.94 235 ASN D O 1
ATOM 9005 N N . ILE D 1 236 ? 5.587 49.311 112.185 1.00 19.55 236 ILE D N 1
ATOM 9006 C CA . ILE D 1 236 ? 5.509 48.557 113.421 1.00 20.75 236 ILE D CA 1
ATOM 9007 C C . ILE D 1 236 ? 6.480 47.391 113.344 1.00 19.54 236 ILE D C 1
ATOM 9008 O O . ILE D 1 236 ? 6.640 46.780 112.283 1.00 22.10 236 ILE D O 1
ATOM 9013 N N . SER D 1 237 ? 7.161 47.109 114.452 1.00 19.43 237 SER D N 1
ATOM 9014 C CA . SER D 1 237 ? 8.096 45.983 114.515 1.00 19.74 237 SER D CA 1
ATOM 9015 C C . SER D 1 237 ? 7.798 45.226 115.801 1.00 21.43 237 SER D C 1
ATOM 9016 O O . SER D 1 237 ? 7.646 45.838 116.862 1.00 21.10 237 SER D O 1
ATOM 9019 N N . LEU D 1 238 ? 7.731 43.902 115.699 1.00 22.73 238 LEU D N 1
ATOM 9020 C CA . LEU D 1 238 ? 7.394 43.048 116.836 1.00 26.96 238 LEU D CA 1
ATOM 9021 C C . LEU D 1 238 ? 8.508 42.409 117.656 1.00 29.72 238 LEU D C 1
ATOM 9022 O O . LEU D 1 238 ? 9.606 42.144 117.168 1.00 29.83 238 LEU D O 1
ATOM 9027 N N . ASP D 1 239 ? 8.168 42.153 118.918 1.00 32.04 239 ASP D N 1
ATOM 9028 C CA . ASP D 1 239 ? 9.018 41.468 119.886 1.00 33.68 239 ASP D CA 1
ATOM 9029 C C . ASP D 1 239 ? 8.048 40.429 120.432 1.00 34.76 239 ASP D C 1
ATOM 9030 O O . ASP D 1 239 ? 7.503 40.583 121.526 1.00 35.14 239 ASP D O 1
ATOM 9035 N N . THR D 1 240 ? 7.811 39.388 119.638 1.00 37.43 240 THR D N 1
ATOM 9036 C CA . THR D 1 240 ? 6.879 38.329 120.004 1.00 39.50 240 THR D CA 1
ATOM 9037 C C . THR D 1 240 ? 7.148 37.722 121.372 1.00 39.96 240 THR D C 1
ATOM 9038 O O . THR D 1 240 ? 6.220 37.522 122.157 1.00 40.14 240 THR D O 1
ATOM 9042 N N . ALA D 1 241 ? 8.415 37.441 121.655 1.00 40.16 241 ALA D N 1
ATOM 9043 C CA . ALA D 1 241 ? 8.812 36.853 122.930 1.00 40.18 241 ALA D CA 1
ATOM 9044 C C . ALA D 1 241 ? 8.113 37.505 124.121 1.00 39.73 241 ALA D C 1
ATOM 9045 O O . ALA D 1 241 ? 7.682 36.814 125.044 1.00 40.24 241 ALA D O 1
ATOM 9047 N N . ARG D 1 242 ? 8.002 38.831 124.100 1.00 38.79 242 ARG D N 1
ATOM 9048 C CA . ARG D 1 242 ? 7.360 39.559 125.191 1.00 36.80 242 ARG D CA 1
ATOM 9049 C C . ARG D 1 242 ? 6.013 40.145 124.769 1.00 34.91 242 ARG D C 1
ATOM 9050 O O . ARG D 1 242 ? 5.401 40.916 125.512 1.00 34.00 242 ARG D O 1
ATOM 9058 N N . GLN D 1 243 ? 5.562 39.771 123.577 1.00 33.03 243 GLN D N 1
ATOM 9059 C CA . GLN D 1 243 ? 4.299 40.250 123.031 1.00 32.73 243 GLN D CA 1
ATOM 9060 C C . GLN D 1 243 ? 4.181 41.766 123.105 1.00 30.85 243 GLN D C 1
ATOM 9061 O O . GLN D 1 243 ? 3.192 42.313 123.600 1.00 29.32 243 GLN D O 1
ATOM 9067 N N . ARG D 1 244 ? 5.218 42.433 122.608 1.00 28.59 244 ARG D N 1
ATOM 9068 C CA . ARG D 1 244 ? 5.273 43.887 122.572 1.00 27.69 244 ARG D CA 1
ATOM 9069 C C . ARG D 1 244 ? 5.463 44.292 121.123 1.00 26.21 244 ARG D C 1
ATOM 9070 O O . ARG D 1 244 ? 5.885 43.480 120.305 1.00 26.95 244 ARG D O 1
ATOM 9078 N N . ALA D 1 245 ? 5.163 45.548 120.820 1.00 25.84 245 ALA D N 1
ATOM 9079 C CA . ALA D 1 245 ? 5.328 46.070 119.470 1.00 25.10 245 ALA D CA 1
ATOM 9080 C C . ALA D 1 245 ? 5.819 47.510 119.541 1.00 23.54 245 ALA D C 1
ATOM 9081 O O . ALA D 1 245 ? 5.398 48.285 120.403 1.00 23.49 245 ALA D O 1
ATOM 9083 N N . PHE D 1 246 ? 6.733 47.860 118.648 1.00 19.99 246 PHE D N 1
ATOM 9084 C CA . PHE D 1 246 ? 7.272 49.213 118.602 1.00 21.14 246 PHE D CA 1
ATOM 9085 C C . PHE D 1 246 ? 6.631 49.841 117.381 1.00 21.51 246 PHE D C 1
ATOM 9086 O O . PHE D 1 246 ? 6.672 49.262 116.296 1.00 21.27 246 PHE D O 1
ATOM 9094 N N . ILE D 1 247 ? 6.019 51.007 117.572 1.00 21.92 247 ILE D N 1
ATOM 9095 C CA . ILE D 1 247 ? 5.310 51.701 116.504 1.00 21.01 247 ILE D CA 1
ATOM 9096 C C . ILE D 1 247 ? 5.795 53.137 116.335 1.00 22.33 247 ILE D C 1
ATOM 9097 O O . ILE D 1 247 ? 5.862 53.905 117.301 1.00 22.00 247 ILE D O 1
ATOM 9102 N N . THR D 1 248 ? 6.134 53.496 115.103 1.00 20.75 248 THR D N 1
ATOM 9103 C CA . THR D 1 248 ? 6.607 54.841 114.808 1.00 22.45 248 THR D CA 1
ATOM 9104 C C . THR D 1 248 ? 5.434 55.761 114.490 1.00 23.48 248 THR D C 1
ATOM 9105 O O . THR D 1 248 ? 4.339 55.299 114.177 1.00 24.90 248 THR D O 1
ATOM 9109 N N . ASP D 1 249 ? 5.683 57.065 114.552 1.00 27.46 249 ASP D N 1
ATOM 9110 C CA . ASP D 1 249 ? 4.652 58.060 114.280 1.00 28.31 249 ASP D CA 1
ATOM 9111 C C . ASP D 1 249 ? 5.282 59.210 113.504 1.00 29.65 249 ASP D C 1
ATOM 9112 O O . ASP D 1 249 ? 6.230 59.831 113.977 1.00 28.60 249 ASP D O 1
ATOM 9117 N N . SER D 1 250 ? 4.763 59.493 112.314 1.00 31.78 250 SER D N 1
ATOM 9118 C CA . SER D 1 250 ? 5.306 60.578 111.501 1.00 35.89 250 SER D CA 1
ATOM 9119 C C . SER D 1 250 ? 4.774 61.939 111.920 1.00 37.44 250 SER D C 1
ATOM 9120 O O . SER D 1 250 ? 5.302 62.970 111.498 1.00 39.49 250 SER D O 1
ATOM 9123 N N . LYS D 1 251 ? 3.736 61.946 112.750 1.00 38.49 251 LYS D N 1
ATOM 9124 C CA . LYS D 1 251 ? 3.130 63.201 113.183 1.00 39.90 251 LYS D CA 1
ATOM 9125 C C . LYS D 1 251 ? 3.413 63.591 114.630 1.00 40.39 251 LYS D C 1
ATOM 9126 O O . LYS D 1 251 ? 3.000 64.664 115.079 1.00 38.90 251 LYS D O 1
ATOM 9132 N N . ALA D 1 252 ? 4.118 62.730 115.355 1.00 39.50 252 ALA D N 1
ATOM 9133 C CA . ALA D 1 252 ? 4.436 63.004 116.749 1.00 38.56 252 ALA D CA 1
ATOM 9134 C C . ALA D 1 252 ? 5.875 62.622 117.065 1.00 38.62 252 ALA D C 1
ATOM 9135 O O . ALA D 1 252 ? 6.407 61.657 116.514 1.00 36.77 252 ALA D O 1
ATOM 9137 N N . ALA D 1 253 ? 6.498 63.389 117.954 1.00 37.51 253 ALA D N 1
ATOM 9138 C CA . ALA D 1 253 ? 7.875 63.141 118.348 1.00 37.79 253 ALA D CA 1
ATOM 9139 C C . ALA D 1 253 ? 7.941 62.123 119.479 1.00 38.06 253 ALA D C 1
ATOM 9140 O O . ALA D 1 253 ? 8.554 62.372 120.516 1.00 39.13 253 ALA D O 1
ATOM 9142 N N . GLU D 1 254 ? 7.306 60.975 119.272 1.00 37.70 254 GLU D N 1
ATOM 9143 C CA . GLU D 1 254 ? 7.301 59.912 120.271 1.00 37.43 254 GLU D CA 1
ATOM 9144 C C . GLU D 1 254 ? 7.092 58.549 119.627 1.00 35.73 254 GLU D C 1
ATOM 9145 O O . GLU D 1 254 ? 6.219 58.387 118.776 1.00 34.52 254 GLU D O 1
ATOM 9151 N N . VAL D 1 255 ? 7.902 57.574 120.032 1.00 33.02 255 VAL D N 1
ATOM 9152 C CA . VAL D 1 255 ? 7.769 56.216 119.520 1.00 31.50 255 VAL D CA 1
ATOM 9153 C C . VAL D 1 255 ? 6.988 55.452 120.573 1.00 30.84 255 VAL D C 1
ATOM 9154 O O . VAL D 1 255 ? 7.254 55.580 121.769 1.00 31.07 255 VAL D O 1
ATOM 9158 N N . LEU D 1 256 ? 6.022 54.662 120.126 1.00 30.57 256 LEU D N 1
ATOM 9159 C CA . LEU D 1 256 ? 5.168 53.906 121.030 1.00 30.62 256 LEU D CA 1
ATOM 9160 C C . LEU D 1 256 ? 5.567 52.442 121.201 1.00 29.90 256 LEU D C 1
ATOM 9161 O O . LEU D 1 256 ? 6.047 51.806 120.268 1.00 28.80 256 LEU D O 1
ATOM 9166 N N . VAL D 1 257 ? 5.369 51.925 122.409 1.00 29.45 257 VAL D N 1
ATOM 9167 C CA . VAL D 1 257 ? 5.639 50.523 122.715 1.00 27.83 257 VAL D CA 1
ATOM 9168 C C . VAL D 1 257 ? 4.296 50.015 123.228 1.00 29.94 257 VAL D C 1
ATOM 9169 O O . VAL D 1 257 ? 3.795 50.481 124.254 1.00 28.55 257 VAL D O 1
ATOM 9173 N N . VAL D 1 258 ? 3.714 49.063 122.510 1.00 29.19 258 VAL D N 1
ATOM 9174 C CA . VAL D 1 258 ? 2.396 48.552 122.853 1.00 31.07 258 VAL D CA 1
ATOM 9175 C C . VAL D 1 258 ? 2.318 47.053 123.151 1.00 30.60 258 VAL D C 1
ATOM 9176 O O . VAL D 1 258 ? 3.134 46.264 122.680 1.00 29.90 258 VAL D O 1
ATOM 9180 N N . ASP D 1 259 ? 1.333 46.676 123.964 1.00 31.94 259 ASP D N 1
ATOM 9181 C CA . ASP D 1 259 ? 1.095 45.276 124.308 1.00 32.83 259 ASP D CA 1
ATOM 9182 C C . ASP D 1 259 ? 0.225 44.782 123.153 1.00 32.66 259 ASP D C 1
ATOM 9183 O O . ASP D 1 259 ? -0.861 45.310 122.932 1.00 33.29 259 ASP D O 1
ATOM 9188 N N . THR D 1 260 ? 0.703 43.790 122.410 1.00 33.49 260 THR D N 1
ATOM 9189 C CA . THR D 1 260 ? -0.041 43.281 121.257 1.00 34.14 260 THR D CA 1
ATOM 9190 C C . THR D 1 260 ? -1.290 42.469 121.587 1.00 35.96 260 THR D C 1
ATOM 9191 O O . THR D 1 260 ? -2.108 42.197 120.709 1.00 35.65 260 THR D O 1
ATOM 9195 N N . ARG D 1 261 ? -1.442 42.088 122.849 1.00 37.48 261 ARG D N 1
ATOM 9196 C CA . ARG D 1 261 ? -2.602 41.304 123.260 1.00 39.43 261 ARG D CA 1
ATOM 9197 C C . ARG D 1 261 ? -3.845 42.168 123.446 1.00 40.39 261 ARG D C 1
ATOM 9198 O O . ARG D 1 261 ? -4.969 41.671 123.359 1.00 41.31 261 ARG D O 1
ATOM 9206 N N . ASN D 1 262 ? -3.644 43.462 123.679 1.00 39.49 262 ASN D N 1
ATOM 9207 C CA . ASN D 1 262 ? -4.761 44.371 123.919 1.00 41.05 262 ASN D CA 1
ATOM 9208 C C . ASN D 1 262 ? -4.552 45.787 123.386 1.00 40.17 262 ASN D C 1
ATOM 9209 O O . ASN D 1 262 ? -5.486 46.591 123.351 1.00 39.23 262 ASN D O 1
ATOM 9214 N N . GLY D 1 263 ? -3.324 46.102 122.993 1.00 39.76 263 GLY D N 1
ATOM 9215 C CA . GLY D 1 263 ? -3.047 47.425 122.467 1.00 39.15 263 GLY D CA 1
ATOM 9216 C C . GLY D 1 263 ? -2.825 48.503 123.513 1.00 39.21 263 GLY D C 1
ATOM 9217 O O . GLY D 1 263 ? -2.962 49.690 123.217 1.00 39.62 263 GLY D O 1
ATOM 9218 N N . ASN D 1 264 ? -2.484 48.107 124.735 1.00 39.22 264 ASN D N 1
ATOM 9219 C CA . ASN D 1 264 ? -2.239 49.079 125.797 1.00 39.06 264 ASN D CA 1
ATOM 9220 C C . ASN D 1 264 ? -0.861 49.715 125.625 1.00 38.44 264 ASN D C 1
ATOM 9221 O O . ASN D 1 264 ? 0.091 49.050 125.210 1.00 39.43 264 ASN D O 1
ATOM 9226 N N . ILE D 1 265 ? -0.762 51.002 125.940 1.00 37.40 265 ILE D N 1
ATOM 9227 C CA . ILE D 1 265 ? 0.498 51.722 125.818 1.00 37.46 265 ILE D CA 1
ATOM 9228 C C . ILE D 1 265 ? 1.446 51.341 126.950 1.00 37.01 265 ILE D C 1
ATOM 9229 O O . ILE D 1 265 ? 1.229 51.718 128.103 1.00 37.03 265 ILE D O 1
ATOM 9234 N N . LEU D 1 266 ? 2.494 50.593 126.618 1.00 34.98 266 LEU D N 1
ATOM 9235 C CA . LEU D 1 266 ? 3.471 50.168 127.614 1.00 34.73 266 LEU D CA 1
ATOM 9236 C C . LEU D 1 266 ? 4.529 51.238 127.855 1.00 35.08 266 LEU D C 1
ATOM 9237 O O . LEU D 1 266 ? 5.148 51.279 128.920 1.00 36.98 266 LEU D O 1
ATOM 9242 N N . ALA D 1 267 ? 4.735 52.107 126.870 1.00 33.52 267 ALA D N 1
ATOM 9243 C CA . ALA D 1 267 ? 5.720 53.170 127.006 1.00 32.62 267 ALA D CA 1
ATOM 9244 C C . ALA D 1 267 ? 5.644 54.192 125.882 1.00 33.33 267 ALA D C 1
ATOM 9245 O O . ALA D 1 267 ? 5.189 53.894 124.779 1.00 33.51 267 ALA D O 1
ATOM 9247 N N . LYS D 1 268 ? 6.082 55.407 126.183 1.00 33.03 268 LYS D N 1
ATOM 9248 C CA . LYS D 1 268 ? 6.113 56.483 125.206 1.00 33.74 268 LYS D CA 1
ATOM 9249 C C . LYS D 1 268 ? 7.546 56.992 125.223 1.00 34.13 268 LYS D C 1
ATOM 9250 O O . LYS D 1 268 ? 7.960 57.683 126.154 1.00 34.48 268 LYS D O 1
ATOM 9256 N N . VAL D 1 269 ? 8.309 56.630 124.197 1.00 33.28 269 VAL D N 1
ATOM 9257 C CA . VAL D 1 269 ? 9.709 57.023 124.110 1.00 33.17 269 VAL D CA 1
ATOM 9258 C C . VAL D 1 269 ? 9.916 58.326 123.351 1.00 34.14 269 VAL D C 1
ATOM 9259 O O . VAL D 1 269 ? 9.594 58.428 122.167 1.00 33.69 269 VAL D O 1
ATOM 9263 N N . ALA D 1 270 ? 10.464 59.321 124.040 1.00 34.66 270 ALA D N 1
ATOM 9264 C CA . ALA D 1 270 ? 10.723 60.615 123.429 1.00 35.52 270 ALA D CA 1
ATOM 9265 C C . ALA D 1 270 ? 11.778 60.468 122.335 1.00 36.02 270 ALA D C 1
ATOM 9266 O O . ALA D 1 270 ? 12.875 59.970 122.585 1.00 36.25 270 ALA D O 1
ATOM 9268 N N . ALA D 1 271 ? 11.437 60.906 121.128 1.00 36.12 271 ALA D N 1
ATOM 9269 C CA . ALA D 1 271 ? 12.343 60.830 119.988 1.00 36.06 271 ALA D CA 1
ATOM 9270 C C . ALA D 1 271 ? 11.747 61.618 118.829 1.00 35.26 271 ALA D C 1
ATOM 9271 O O . ALA D 1 271 ? 10.537 61.816 118.769 1.00 36.57 271 ALA D O 1
ATOM 9273 N N . PRO D 1 272 ? 12.587 62.077 117.888 1.00 35.45 272 PRO D N 1
ATOM 9274 C CA . PRO D 1 272 ? 12.075 62.843 116.746 1.00 35.43 272 PRO D CA 1
ATOM 9275 C C . PRO D 1 272 ? 11.042 62.036 115.969 1.00 34.69 272 PRO D C 1
ATOM 9276 O O . PRO D 1 272 ? 10.927 60.826 116.162 1.00 35.17 272 PRO D O 1
ATOM 9280 N N . GLU D 1 273 ? 10.292 62.702 115.095 1.00 34.66 273 GLU D N 1
ATOM 9281 C CA . GLU D 1 273 ? 9.305 62.003 114.284 1.00 34.70 273 GLU D CA 1
ATOM 9282 C C . GLU D 1 273 ? 10.037 60.820 113.654 1.00 33.67 273 GLU D C 1
ATOM 9283 O O . GLU D 1 273 ? 11.185 60.949 113.219 1.00 31.51 273 GLU D O 1
ATOM 9289 N N . SER D 1 274 ? 9.372 59.671 113.619 1.00 33.02 274 SER D N 1
ATOM 9290 C CA . SER D 1 274 ? 9.981 58.456 113.100 1.00 31.88 274 SER D CA 1
ATOM 9291 C C . SER D 1 274 ? 9.368 57.883 111.832 1.00 30.26 274 SER D C 1
ATOM 9292 O O . SER D 1 274 ? 8.245 58.211 111.448 1.00 31.09 274 SER D O 1
ATOM 9295 N N . LEU D 1 275 ? 10.125 57.005 111.188 1.00 27.01 275 LEU D N 1
ATOM 9296 C CA . LEU D 1 275 ? 9.676 56.363 109.964 1.00 25.61 275 LEU D CA 1
ATOM 9297 C C . LEU D 1 275 ? 9.776 54.860 110.131 1.00 23.70 275 LEU D C 1
ATOM 9298 O O . LEU D 1 275 ? 8.786 54.190 110.404 1.00 24.22 275 LEU D O 1
ATOM 9303 N N . ALA D 1 276 ? 10.989 54.341 109.977 1.00 21.59 276 ALA D N 1
ATOM 9304 C CA . ALA D 1 276 ? 11.220 52.913 110.093 1.00 19.04 276 ALA D CA 1
ATOM 9305 C C . ALA D 1 276 ? 11.580 52.516 111.518 1.00 18.62 276 ALA D C 1
ATOM 9306 O O . ALA D 1 276 ? 12.134 53.312 112.282 1.00 18.97 276 ALA D O 1
ATOM 9308 N N . VAL D 1 277 ? 11.244 51.283 111.872 1.00 18.06 277 VAL D N 1
ATOM 9309 C CA . VAL D 1 277 ? 11.556 50.753 113.193 1.00 19.41 277 VAL D CA 1
ATOM 9310 C C . VAL D 1 277 ? 11.876 49.276 113.047 1.00 19.93 277 VAL D C 1
ATOM 9311 O O . VAL D 1 277 ? 11.233 48.563 112.272 1.00 19.45 277 VAL D O 1
ATOM 9315 N N . LEU D 1 278 ? 12.877 48.822 113.791 1.00 20.40 278 LEU D N 1
ATOM 9316 C CA . LEU D 1 278 ? 13.282 47.432 113.743 1.00 20.62 278 LEU D CA 1
ATOM 9317 C C . LEU D 1 278 ? 13.745 46.956 115.111 1.00 22.18 278 LEU D C 1
ATOM 9318 O O . LEU D 1 278 ? 14.716 47.477 115.662 1.00 23.33 278 LEU D O 1
ATOM 9323 N N . PHE D 1 279 ? 13.042 45.973 115.660 1.00 20.83 279 PHE D N 1
ATOM 9324 C CA . PHE D 1 279 ? 13.410 45.424 116.961 1.00 22.32 279 PHE D CA 1
ATOM 9325 C C . PHE D 1 279 ? 14.493 44.371 116.792 1.00 22.82 279 PHE D C 1
ATOM 9326 O O . PHE D 1 279 ? 14.449 43.561 115.860 1.00 24.92 279 PHE D O 1
ATOM 9334 N N . ASN D 1 280 ? 15.461 44.386 117.703 1.00 23.57 280 ASN D N 1
ATOM 9335 C CA . ASN D 1 280 ? 16.570 43.441 117.684 1.00 23.23 280 ASN D CA 1
ATOM 9336 C C . ASN D 1 280 ? 16.527 42.597 118.953 1.00 25.34 280 ASN D C 1
ATOM 9337 O O . ASN D 1 280 ? 16.946 43.051 120.016 1.00 25.05 280 ASN D O 1
ATOM 9342 N N . PRO D 1 281 ? 16.014 41.360 118.855 1.00 25.97 281 PRO D N 1
ATOM 9343 C CA . PRO D 1 281 ? 15.914 40.446 119.999 1.00 27.47 281 PRO D CA 1
ATOM 9344 C C . PRO D 1 281 ? 17.262 40.119 120.641 1.00 28.12 281 PRO D C 1
ATOM 9345 O O . PRO D 1 281 ? 17.352 39.948 121.855 1.00 29.68 281 PRO D O 1
ATOM 9349 N N . ALA D 1 282 ? 18.304 40.033 119.822 1.00 29.29 282 ALA D N 1
ATOM 9350 C CA . ALA D 1 282 ? 19.637 39.694 120.309 1.00 29.86 282 ALA D CA 1
ATOM 9351 C C . ALA D 1 282 ? 20.268 40.732 121.232 1.00 30.91 282 ALA D C 1
ATOM 9352 O O . ALA D 1 282 ? 21.169 40.406 122.006 1.00 32.31 282 ALA D O 1
ATOM 9354 N N . ARG D 1 283 ? 19.804 41.975 121.152 1.00 28.66 283 ARG D N 1
ATOM 9355 C CA . ARG D 1 283 ? 20.350 43.045 121.979 1.00 29.71 283 ARG D CA 1
ATOM 9356 C C . ARG D 1 283 ? 19.255 43.764 122.758 1.00 29.91 283 ARG D C 1
ATOM 9357 O O . ARG D 1 283 ? 19.528 44.718 123.486 1.00 32.01 283 ARG D O 1
ATOM 9365 N N . ASN D 1 284 ? 18.021 43.296 122.602 1.00 30.32 284 ASN D N 1
ATOM 9366 C CA . ASN D 1 284 ? 16.867 43.893 123.262 1.00 29.23 284 ASN D CA 1
ATOM 9367 C C . ASN D 1 284 ? 16.881 45.409 123.082 1.00 27.57 284 ASN D C 1
ATOM 9368 O O . ASN D 1 284 ? 16.828 46.178 124.043 1.00 25.14 284 ASN D O 1
ATOM 9373 N N . GLU D 1 285 ? 16.971 45.826 121.823 1.00 24.34 285 GLU D N 1
ATOM 9374 C CA . GLU D 1 285 ? 16.982 47.238 121.460 1.00 24.25 285 GLU D CA 1
ATOM 9375 C C . GLU D 1 285 ? 16.149 47.378 120.194 1.00 21.63 285 GLU D C 1
ATOM 9376 O O . GLU D 1 285 ? 15.954 46.411 119.467 1.00 23.52 285 GLU D O 1
ATOM 9382 N N . ALA D 1 286 ? 15.671 48.588 119.937 1.00 21.70 286 ALA D N 1
ATOM 9383 C CA . ALA D 1 286 ? 14.913 48.861 118.729 1.00 20.00 286 ALA D CA 1
ATOM 9384 C C . ALA D 1 286 ? 15.619 50.040 118.073 1.00 20.29 286 ALA D C 1
ATOM 9385 O O . ALA D 1 286 ? 16.116 50.930 118.758 1.00 21.03 286 ALA D O 1
ATOM 9387 N N . TYR D 1 287 ? 15.684 50.026 116.746 1.00 19.11 287 TYR D N 1
ATOM 9388 C CA . TYR D 1 287 ? 16.327 51.094 115.995 1.00 19.45 287 TYR D CA 1
ATOM 9389 C C . TYR D 1 287 ? 15.232 51.812 115.236 1.00 19.33 287 TYR D C 1
ATOM 9390 O O . TYR D 1 287 ? 14.314 51.177 114.719 1.00 18.78 287 TYR D O 1
ATOM 9399 N N . VAL D 1 288 ? 15.322 53.135 115.186 1.00 20.10 288 VAL D N 1
ATOM 9400 C CA . VAL D 1 288 ? 14.313 53.934 114.507 1.00 22.07 288 VAL D CA 1
ATOM 9401 C C . VAL D 1 288 ? 14.957 55.004 113.639 1.00 21.52 288 VAL D C 1
ATOM 9402 O O . VAL D 1 288 ? 15.912 55.667 114.060 1.00 21.28 288 VAL D O 1
ATOM 9406 N N . THR D 1 289 ? 14.442 55.166 112.422 1.00 21.86 289 THR D N 1
ATOM 9407 C CA . THR D 1 289 ? 14.971 56.177 111.524 1.00 21.58 289 THR D CA 1
ATOM 9408 C C . THR D 1 289 ? 14.189 57.476 111.664 1.00 22.86 289 THR D C 1
ATOM 9409 O O . THR D 1 289 ? 12.970 57.474 111.848 1.00 24.02 289 THR D O 1
ATOM 9413 N N . HIS D 1 290 ? 14.913 58.582 111.577 1.00 22.47 290 HIS D N 1
ATOM 9414 C CA . HIS D 1 290 ? 14.326 59.911 111.662 1.00 24.82 290 HIS D CA 1
ATOM 9415 C C . HIS D 1 290 ? 14.771 60.604 110.373 1.00 24.28 290 HIS D C 1
ATOM 9416 O O . HIS D 1 290 ? 15.854 61.176 110.309 1.00 23.72 290 HIS D O 1
ATOM 9423 N N . ARG D 1 291 ? 13.927 60.516 109.348 1.00 26.90 291 ARG D N 1
ATOM 9424 C CA . ARG D 1 291 ? 14.216 61.081 108.030 1.00 28.43 291 ARG D CA 1
ATOM 9425 C C . ARG D 1 291 ? 14.696 62.531 108.021 1.00 29.52 291 ARG D C 1
ATOM 9426 O O . ARG D 1 291 ? 15.803 62.820 107.567 1.00 27.71 291 ARG D O 1
ATOM 9434 N N . GLN D 1 292 ? 13.865 63.443 108.513 1.00 32.29 292 GLN D N 1
ATOM 9435 C CA . GLN D 1 292 ? 14.236 64.856 108.542 1.00 34.64 292 GLN D CA 1
ATOM 9436 C C . GLN D 1 292 ? 15.458 65.112 109.417 1.00 34.54 292 GLN D C 1
ATOM 9437 O O . GLN D 1 292 ? 16.368 65.838 109.026 1.00 34.29 292 GLN D O 1
ATOM 9443 N N . ALA D 1 293 ? 15.477 64.514 110.602 1.00 33.86 293 ALA D N 1
ATOM 9444 C CA . ALA D 1 293 ? 16.586 64.705 111.531 1.00 33.08 293 ALA D CA 1
ATOM 9445 C C . ALA D 1 293 ? 17.924 64.194 110.997 1.00 32.32 293 ALA D C 1
ATOM 9446 O O . ALA D 1 293 ? 18.982 64.698 111.377 1.00 34.19 293 ALA D O 1
ATOM 9448 N N . GLY D 1 294 ? 17.876 63.199 110.115 1.00 30.95 294 GLY D N 1
ATOM 9449 C CA . GLY D 1 294 ? 19.102 62.635 109.580 1.00 27.77 294 GLY D CA 1
ATOM 9450 C C . GLY D 1 294 ? 19.803 61.814 110.648 1.00 26.71 294 GLY D C 1
ATOM 9451 O O . GLY D 1 294 ? 21.036 61.800 110.737 1.00 24.83 294 GLY D O 1
ATOM 9452 N N . LYS D 1 295 ? 19.011 61.115 111.458 1.00 26.28 295 LYS D N 1
ATOM 9453 C CA . LYS D 1 295 ? 19.546 60.298 112.544 1.00 25.71 295 LYS D CA 1
ATOM 9454 C C . LYS D 1 295 ? 18.816 58.966 112.715 1.00 23.24 295 LYS D C 1
ATOM 9455 O O . LYS D 1 295 ? 17.722 58.760 112.181 1.00 22.50 295 LYS D O 1
ATOM 9461 N N . VAL D 1 296 ? 19.451 58.068 113.461 1.00 22.00 296 VAL D N 1
ATOM 9462 C CA . VAL D 1 296 ? 18.883 56.767 113.795 1.00 21.99 296 VAL D CA 1
ATOM 9463 C C . VAL D 1 296 ? 19.030 56.621 115.301 1.00 22.92 296 VAL D C 1
ATOM 9464 O O . VAL D 1 296 ? 20.142 56.716 115.837 1.00 24.07 296 VAL D O 1
ATOM 9468 N N . SER D 1 297 ? 17.911 56.414 115.985 1.00 21.77 297 SER D N 1
ATOM 9469 C CA . SER D 1 297 ? 17.938 56.255 117.428 1.00 23.96 297 SER D CA 1
ATOM 9470 C C . SER D 1 297 ? 17.999 54.794 117.823 1.00 21.73 297 SER D C 1
ATOM 9471 O O . SER D 1 297 ? 17.485 53.925 117.125 1.00 22.75 297 SER D O 1
ATOM 9474 N N . VAL D 1 298 ? 18.639 54.539 118.956 1.00 22.53 298 VAL D N 1
ATOM 9475 C CA . VAL D 1 298 ? 18.737 53.199 119.509 1.00 22.22 298 VAL D CA 1
ATOM 9476 C C . VAL D 1 298 ? 17.956 53.279 120.813 1.00 22.73 298 VAL D C 1
ATOM 9477 O O . VAL D 1 298 ? 18.325 54.032 121.719 1.00 23.39 298 VAL D O 1
ATOM 9481 N N . ILE D 1 299 ? 16.867 52.526 120.889 1.00 22.17 299 ILE D N 1
ATOM 9482 C CA . ILE D 1 299 ? 16.017 52.507 122.071 1.00 24.39 299 ILE D CA 1
ATOM 9483 C C . ILE D 1 299 ? 16.292 51.261 122.897 1.00 25.57 299 ILE D C 1
ATOM 9484 O O . ILE D 1 299 ? 16.137 50.142 122.411 1.00 25.64 299 ILE D O 1
ATOM 9489 N N . ASP D 1 300 ? 16.712 51.462 124.143 1.00 26.93 300 ASP D N 1
ATOM 9490 C CA . ASP D 1 300 ? 16.965 50.348 125.047 1.00 28.43 300 ASP D CA 1
ATOM 9491 C C . ASP D 1 300 ? 15.571 49.821 125.379 1.00 29.05 300 ASP D C 1
ATOM 9492 O O . ASP D 1 300 ? 14.760 50.539 125.970 1.00 27.46 300 ASP D O 1
ATOM 9497 N N . ALA D 1 301 ? 15.291 48.579 124.988 1.00 30.36 301 ALA D N 1
ATOM 9498 C CA . ALA D 1 301 ? 13.977 47.981 125.206 1.00 32.65 301 ALA D CA 1
ATOM 9499 C C . ALA D 1 301 ? 13.660 47.612 126.653 1.00 34.25 301 ALA D C 1
ATOM 9500 O O . ALA D 1 301 ? 12.586 47.079 126.938 1.00 33.93 301 ALA D O 1
ATOM 9502 N N . LYS D 1 302 ? 14.586 47.884 127.564 1.00 34.93 302 LYS D N 1
ATOM 9503 C CA . LYS D 1 302 ? 14.345 47.588 128.973 1.00 36.84 302 LYS D CA 1
ATOM 9504 C C . LYS D 1 302 ? 13.986 48.883 129.697 1.00 36.23 302 LYS D C 1
ATOM 9505 O O . LYS D 1 302 ? 12.950 48.971 130.358 1.00 37.97 302 LYS D O 1
ATOM 9511 N N . SER D 1 303 ? 14.839 49.892 129.555 1.00 35.48 303 SER D N 1
ATOM 9512 C CA . SER D 1 303 ? 14.616 51.184 130.193 1.00 34.18 303 SER D CA 1
ATOM 9513 C C . SER D 1 303 ? 13.665 52.060 129.381 1.00 34.58 303 SER D C 1
ATOM 9514 O O . SER D 1 303 ? 13.170 53.077 129.873 1.00 35.15 303 SER D O 1
ATOM 9517 N N . TYR D 1 304 ? 13.416 51.659 128.136 1.00 33.71 304 TYR D N 1
ATOM 9518 C CA . TYR D 1 304 ? 12.544 52.407 127.232 1.00 32.71 304 TYR D CA 1
ATOM 9519 C C . TYR D 1 304 ? 13.028 53.839 127.041 1.00 33.32 304 TYR D C 1
ATOM 9520 O O . TYR D 1 304 ? 12.237 54.782 127.016 1.00 34.05 304 TYR D O 1
ATOM 9529 N N . LYS D 1 305 ? 14.340 53.991 126.909 1.00 32.99 305 LYS D N 1
ATOM 9530 C CA . LYS D 1 305 ? 14.944 55.297 126.704 1.00 33.66 305 LYS D CA 1
ATOM 9531 C C . LYS D 1 305 ? 15.907 55.245 125.526 1.00 32.49 305 LYS D C 1
ATOM 9532 O O . LYS D 1 305 ? 16.439 54.185 125.194 1.00 31.91 305 LYS D O 1
ATOM 9538 N N . VAL D 1 306 ? 16.116 56.394 124.895 1.00 31.96 306 VAL D N 1
ATOM 9539 C CA . VAL D 1 306 ? 17.044 56.493 123.779 1.00 31.97 306 VAL D CA 1
ATOM 9540 C C . VAL D 1 306 ? 18.424 56.480 124.422 1.00 32.20 306 VAL D C 1
ATOM 9541 O O . VAL D 1 306 ? 18.741 57.348 125.235 1.00 33.59 306 VAL D O 1
ATOM 9545 N N . VAL D 1 307 ? 19.234 55.484 124.078 1.00 32.08 307 VAL D N 1
ATOM 9546 C CA . VAL D 1 307 ? 20.568 55.358 124.655 1.00 32.58 307 VAL D CA 1
ATOM 9547 C C . VAL D 1 307 ? 21.695 55.800 123.724 1.00 33.01 307 VAL D C 1
ATOM 9548 O O . VAL D 1 307 ? 22.788 56.142 124.178 1.00 33.50 307 VAL D O 1
ATOM 9552 N N . LYS D 1 308 ? 21.430 55.791 122.424 1.00 31.58 308 LYS D N 1
ATOM 9553 C CA . LYS D 1 308 ? 22.427 56.203 121.446 1.00 32.41 308 LYS D CA 1
ATOM 9554 C C . LYS D 1 308 ? 21.746 56.740 120.202 1.00 31.72 308 LYS D C 1
ATOM 9555 O O . LYS D 1 308 ? 20.607 56.381 119.901 1.00 31.52 308 LYS D O 1
ATOM 9561 N N . THR D 1 309 ? 22.454 57.603 119.486 1.00 32.34 309 THR D N 1
ATOM 9562 C CA . THR D 1 309 ? 21.944 58.179 118.250 1.00 32.69 309 THR D CA 1
ATOM 9563 C C . THR D 1 309 ? 23.066 58.146 117.225 1.00 33.22 309 THR D C 1
ATOM 9564 O O . THR D 1 309 ? 24.171 58.626 117.491 1.00 33.78 309 THR D O 1
ATOM 9568 N N . PHE D 1 310 ? 22.788 57.566 116.062 1.00 31.46 310 PHE D N 1
ATOM 9569 C CA . PHE D 1 310 ? 23.775 57.489 114.993 1.00 31.49 310 PHE D CA 1
ATOM 9570 C C . PHE D 1 310 ? 23.510 58.620 114.014 1.00 31.68 310 PHE D C 1
ATOM 9571 O O . PHE D 1 310 ? 22.361 58.870 113.647 1.00 31.95 310 PHE D O 1
ATOM 9579 N N . ASP D 1 311 ? 24.571 59.302 113.595 1.00 32.12 311 ASP D N 1
ATOM 9580 C CA . ASP D 1 311 ? 24.441 60.393 112.635 1.00 32.26 311 ASP D CA 1
ATOM 9581 C C . ASP D 1 311 ? 24.362 59.746 111.253 1.00 30.15 311 ASP D C 1
ATOM 9582 O O . ASP D 1 311 ? 25.306 59.094 110.812 1.00 31.15 311 ASP D O 1
ATOM 9587 N N . THR D 1 312 ? 23.230 59.904 110.577 1.00 28.52 312 THR D N 1
ATOM 9588 C CA . THR D 1 312 ? 23.073 59.300 109.260 1.00 28.12 312 THR D CA 1
ATOM 9589 C C . THR D 1 312 ? 22.498 60.266 108.230 1.00 28.32 312 THR D C 1
ATOM 9590 O O . THR D 1 312 ? 21.415 60.047 107.699 1.00 26.91 312 THR D O 1
ATOM 9594 N N . PRO D 1 313 ? 23.222 61.357 107.938 1.00 28.98 313 PRO D N 1
ATOM 9595 C CA . PRO D 1 313 ? 22.745 62.336 106.955 1.00 29.53 313 PRO D CA 1
ATOM 9596 C C . PRO D 1 313 ? 22.810 61.706 105.563 1.00 28.65 313 PRO D C 1
ATOM 9597 O O . PRO D 1 313 ? 23.664 60.859 105.319 1.00 28.82 313 PRO D O 1
ATOM 9601 N N . THR D 1 314 ? 21.945 62.117 104.641 1.00 28.92 314 THR D N 1
ATOM 9602 C CA . THR D 1 314 ? 20.943 63.154 104.857 1.00 29.45 314 THR D CA 1
ATOM 9603 C C . THR D 1 314 ? 19.592 62.628 105.342 1.00 28.48 314 THR D C 1
ATOM 9604 O O . THR D 1 314 ? 19.099 63.037 106.398 1.00 27.55 314 THR D O 1
ATOM 9608 N N . HIS D 1 315 ? 18.999 61.716 104.577 1.00 27.14 315 HIS D N 1
ATOM 9609 C CA . HIS D 1 315 ? 17.685 61.177 104.916 1.00 24.91 315 HIS D CA 1
ATOM 9610 C C . HIS D 1 315 ? 17.622 59.651 105.086 1.00 22.40 315 HIS D C 1
ATOM 9611 O O . HIS D 1 315 ? 17.359 58.923 104.120 1.00 20.98 315 HIS D O 1
ATOM 9618 N N . PRO D 1 316 ? 17.851 59.146 106.314 1.00 21.31 316 PRO D N 1
ATOM 9619 C CA . PRO D 1 316 ? 17.791 57.690 106.517 1.00 19.26 316 PRO D CA 1
ATOM 9620 C C . PRO D 1 316 ? 16.406 57.199 106.125 1.00 20.96 316 PRO D C 1
ATOM 9621 O O . PRO D 1 316 ? 15.404 57.884 106.342 1.00 20.98 316 PRO D O 1
ATOM 9625 N N . ASN D 1 317 ? 16.343 56.007 105.548 1.00 20.09 317 ASN D N 1
ATOM 9626 C CA . ASN D 1 317 ? 15.074 55.488 105.085 1.00 20.79 317 ASN D CA 1
ATOM 9627 C C . ASN D 1 317 ? 14.683 54.167 105.727 1.00 21.15 317 ASN D C 1
ATOM 9628 O O . ASN D 1 317 ? 13.794 54.115 106.578 1.00 24.65 317 ASN D O 1
ATOM 9633 N N . SER D 1 318 ? 15.365 53.103 105.324 1.00 18.71 318 SER D N 1
ATOM 9634 C CA . SER D 1 318 ? 15.055 51.776 105.823 1.00 18.04 318 SER D CA 1
ATOM 9635 C C . SER D 1 318 ? 16.160 51.146 106.656 1.00 16.84 318 SER D C 1
ATOM 9636 O O . SER D 1 318 ? 17.292 51.634 106.692 1.00 15.27 318 SER D O 1
ATOM 9639 N N . LEU D 1 319 ? 15.806 50.039 107.302 1.00 15.89 319 LEU D N 1
ATOM 9640 C CA . LEU D 1 319 ? 16.705 49.302 108.179 1.00 15.50 319 LEU D CA 1
ATOM 9641 C C . LEU D 1 319 ? 16.657 47.804 107.900 1.00 15.98 319 LEU D C 1
ATOM 9642 O O . LEU D 1 319 ? 15.652 47.278 107.421 1.00 15.59 319 LEU D O 1
ATOM 9647 N N . ALA D 1 320 ? 17.758 47.131 108.218 1.00 16.97 320 ALA D N 1
ATOM 9648 C CA . ALA D 1 320 ? 17.879 45.685 108.076 1.00 16.36 320 ALA D CA 1
ATOM 9649 C C . ALA D 1 320 ? 18.940 45.224 109.063 1.00 18.03 320 ALA D C 1
ATOM 9650 O O . ALA D 1 320 ? 19.901 45.946 109.350 1.00 18.00 320 ALA D O 1
ATOM 9652 N N . LEU D 1 321 ? 18.751 44.029 109.603 1.00 18.44 321 LEU D N 1
ATOM 9653 C CA . LEU D 1 321 ? 19.693 43.469 110.562 1.00 19.25 321 LEU D CA 1
ATOM 9654 C C . LEU D 1 321 ? 20.246 42.163 110.039 1.00 20.55 321 LEU D C 1
ATOM 9655 O O . LEU D 1 321 ? 19.547 41.433 109.334 1.00 22.48 321 LEU D O 1
ATOM 9660 N N . SER D 1 322 ? 21.502 41.874 110.366 1.00 19.49 322 SER D N 1
ATOM 9661 C CA . SER D 1 322 ? 22.095 40.603 109.968 1.00 19.88 322 SER D CA 1
ATOM 9662 C C . SER D 1 322 ? 21.346 39.564 110.808 1.00 21.34 322 SER D C 1
ATOM 9663 O O . SER D 1 322 ? 20.706 39.915 111.803 1.00 19.51 322 SER D O 1
ATOM 9666 N N . ALA D 1 323 ? 21.421 38.296 110.413 1.00 21.40 323 ALA D N 1
ATOM 9667 C CA . ALA D 1 323 ? 20.714 37.239 111.129 1.00 22.54 323 ALA D CA 1
ATOM 9668 C C . ALA D 1 323 ? 21.058 37.122 112.613 1.00 24.42 323 ALA D C 1
ATOM 9669 O O . ALA D 1 323 ? 20.196 36.760 113.419 1.00 24.58 323 ALA D O 1
ATOM 9671 N N . ASP D 1 324 ? 22.303 37.417 112.979 1.00 24.93 324 ASP D N 1
ATOM 9672 C CA . ASP D 1 324 ? 22.710 37.315 114.380 1.00 25.95 324 ASP D CA 1
ATOM 9673 C C . ASP D 1 324 ? 22.443 38.579 115.194 1.00 24.56 324 ASP D C 1
ATOM 9674 O O . ASP D 1 324 ? 22.738 38.635 116.387 1.00 24.61 324 ASP D O 1
ATOM 9679 N N . GLY D 1 325 ? 21.875 39.590 114.545 1.00 22.95 325 GLY D N 1
ATOM 9680 C CA . GLY D 1 325 ? 21.569 40.828 115.234 1.00 19.55 325 GLY D CA 1
ATOM 9681 C C . GLY D 1 325 ? 22.793 41.622 115.650 1.00 20.44 325 GLY D C 1
ATOM 9682 O O . GLY D 1 325 ? 22.700 42.507 116.504 1.00 21.72 325 GLY D O 1
ATOM 9683 N N . LYS D 1 326 ? 23.941 41.327 115.048 1.00 21.41 326 LYS D N 1
ATOM 9684 C CA . LYS D 1 326 ? 25.168 42.044 115.389 1.00 22.60 326 LYS D CA 1
ATOM 9685 C C . LYS D 1 326 ? 25.488 43.214 114.460 1.00 21.95 326 LYS D C 1
ATOM 9686 O O . LYS D 1 326 ? 26.297 44.082 114.800 1.00 21.75 326 LYS D O 1
ATOM 9692 N N . THR D 1 327 ? 24.854 43.245 113.294 1.00 20.94 327 THR D N 1
ATOM 9693 C CA . THR D 1 327 ? 25.116 44.315 112.334 1.00 21.29 327 THR D CA 1
ATOM 9694 C C . THR D 1 327 ? 23.829 44.968 111.860 1.00 19.49 327 THR D C 1
ATOM 9695 O O . THR D 1 327 ? 22.874 44.277 111.514 1.00 20.64 327 THR D O 1
ATOM 9699 N N . LEU D 1 328 ? 23.813 46.301 111.853 1.00 18.55 328 LEU D N 1
ATOM 9700 C CA . LEU D 1 328 ? 22.652 47.065 111.412 1.00 16.22 328 LEU D CA 1
ATOM 9701 C C . LEU D 1 328 ? 22.962 47.768 110.087 1.00 16.12 328 LEU D C 1
ATOM 9702 O O . LEU D 1 328 ? 24.046 48.338 109.915 1.00 15.54 328 LEU D O 1
ATOM 9707 N N . TYR D 1 329 ? 22.023 47.704 109.147 1.00 15.17 329 TYR D N 1
ATOM 9708 C CA . TYR D 1 329 ? 22.197 48.359 107.855 1.00 15.09 329 TYR D CA 1
ATOM 9709 C C . TYR D 1 329 ? 21.123 49.432 107.729 1.00 14.93 329 TYR D C 1
ATOM 9710 O O . TYR D 1 329 ? 19.963 49.210 108.076 1.00 14.72 329 TYR D O 1
ATOM 9719 N N . VAL D 1 330 ? 21.519 50.592 107.226 1.00 15.98 330 VAL D N 1
ATOM 9720 C CA . VAL D 1 330 ? 20.604 51.711 107.060 1.00 14.88 330 VAL D CA 1
ATOM 9721 C C . VAL D 1 330 ? 20.703 52.245 105.642 1.00 16.09 330 VAL D C 1
ATOM 9722 O O . VAL D 1 330 ? 21.801 52.549 105.182 1.00 15.21 330 VAL D O 1
ATOM 9726 N N . SER D 1 331 ? 19.578 52.362 104.939 1.00 16.19 331 SER D N 1
ATOM 9727 C CA . SER D 1 331 ? 19.642 52.939 103.601 1.00 17.12 331 SER D CA 1
ATOM 9728 C C . SER D 1 331 ? 19.470 54.442 103.831 1.00 17.22 331 SER D C 1
ATOM 9729 O O . SER D 1 331 ? 18.616 54.865 104.608 1.00 16.33 331 SER D O 1
ATOM 9732 N N . VAL D 1 332 ? 20.305 55.250 103.186 1.00 18.91 332 VAL D N 1
ATOM 9733 C CA . VAL D 1 332 ? 20.235 56.694 103.388 1.00 17.99 332 VAL D CA 1
ATOM 9734 C C . VAL D 1 332 ? 20.078 57.403 102.058 1.00 19.52 332 VAL D C 1
ATOM 9735 O O . VAL D 1 332 ? 20.884 57.227 101.151 1.00 17.90 332 VAL D O 1
ATOM 9739 N N . LYS D 1 333 ? 19.036 58.220 101.958 1.00 20.98 333 LYS D N 1
ATOM 9740 C CA . LYS D 1 333 ? 18.751 58.924 100.719 1.00 21.40 333 LYS D CA 1
ATOM 9741 C C . LYS D 1 333 ? 19.257 60.355 100.679 1.00 23.75 333 LYS D C 1
ATOM 9742 O O . LYS D 1 333 ? 19.331 61.034 101.702 1.00 22.22 333 LYS D O 1
ATOM 9748 N N . GLN D 1 334 ? 19.614 60.791 99.476 1.00 23.95 334 GLN D N 1
ATOM 9749 C CA . GLN D 1 334 ? 20.092 62.148 99.251 1.00 27.57 334 GLN D CA 1
ATOM 9750 C C . GLN D 1 334 ? 18.842 63.010 99.212 1.00 28.25 334 GLN D C 1
ATOM 9751 O O . GLN D 1 334 ? 17.734 62.490 99.087 1.00 26.87 334 GLN D O 1
ATOM 9757 N N . LYS D 1 335 ? 19.011 64.323 99.323 1.00 30.99 335 LYS D N 1
ATOM 9758 C CA . LYS D 1 335 ? 17.864 65.221 99.239 1.00 34.58 335 LYS D CA 1
ATOM 9759 C C . LYS D 1 335 ? 17.404 65.091 97.787 1.00 35.19 335 LYS D C 1
ATOM 9760 O O . LYS D 1 335 ? 18.234 65.054 96.876 1.00 34.29 335 LYS D O 1
ATOM 9766 N N . SER D 1 336 ? 16.098 65.009 97.564 1.00 36.87 336 SER D N 1
ATOM 9767 C CA . SER D 1 336 ? 15.587 64.865 96.203 1.00 40.03 336 SER D CA 1
ATOM 9768 C C . SER D 1 336 ? 14.121 65.279 96.107 1.00 41.59 336 SER D C 1
ATOM 9769 O O . SER D 1 336 ? 13.284 64.808 96.875 1.00 41.84 336 SER D O 1
ATOM 9772 N N . THR D 1 337 ? 13.817 66.162 95.160 1.00 43.59 337 THR D N 1
ATOM 9773 C CA . THR D 1 337 ? 12.450 66.639 94.972 1.00 45.83 337 THR D CA 1
ATOM 9774 C C . THR D 1 337 ? 11.941 66.363 93.561 1.00 47.34 337 THR D C 1
ATOM 9775 O O . THR D 1 337 ? 12.675 65.851 92.715 1.00 46.35 337 THR D O 1
ATOM 9779 N N . LYS D 1 338 ? 10.681 66.715 93.320 1.00 49.84 338 LYS D N 1
ATOM 9780 C CA . LYS D 1 338 ? 10.042 66.509 92.023 1.00 51.91 338 LYS D CA 1
ATOM 9781 C C . LYS D 1 338 ? 10.823 67.126 90.868 1.00 52.01 338 LYS D C 1
ATOM 9782 O O . LYS D 1 338 ? 11.294 66.414 89.981 1.00 52.46 338 LYS D O 1
ATOM 9788 N N . GLN D 1 339 ? 10.952 68.449 90.879 1.00 52.23 339 GLN D N 1
ATOM 9789 C CA . GLN D 1 339 ? 11.672 69.155 89.823 1.00 52.46 339 GLN D CA 1
ATOM 9790 C C . GLN D 1 339 ? 13.150 69.342 90.149 1.00 51.15 339 GLN D C 1
ATOM 9791 O O . GLN D 1 339 ? 13.829 70.170 89.542 1.00 51.47 339 GLN D O 1
ATOM 9797 N N . GLN D 1 340 ? 13.645 68.576 91.113 1.00 49.81 340 GLN D N 1
ATOM 9798 C CA . GLN D 1 340 ? 15.047 68.660 91.495 1.00 48.24 340 GLN D CA 1
ATOM 9799 C C . GLN D 1 340 ? 15.514 67.322 92.053 1.00 46.14 340 GLN D C 1
ATOM 9800 O O . GLN D 1 340 ? 15.603 67.138 93.266 1.00 45.43 340 GLN D O 1
ATOM 9806 N N . GLU D 1 341 ? 15.801 66.388 91.153 1.00 43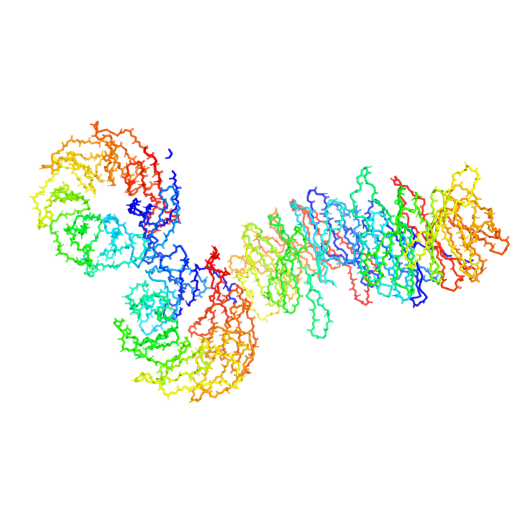.94 341 GLU D N 1
ATOM 9807 C CA . GLU D 1 341 ? 16.262 65.059 91.537 1.00 41.88 341 GLU D CA 1
ATOM 9808 C C . GLU D 1 341 ? 17.707 65.071 92.007 1.00 40.83 341 GLU D C 1
ATOM 9809 O O . GLU D 1 341 ? 18.533 65.830 91.499 1.00 40.54 341 GLU D O 1
ATOM 9815 N N . ALA D 1 342 ? 18.012 64.216 92.977 1.00 39.39 342 ALA D N 1
ATOM 9816 C CA . ALA D 1 342 ? 19.371 64.121 93.487 1.00 38.76 342 ALA D CA 1
ATOM 9817 C C . ALA D 1 342 ? 20.259 63.651 92.340 1.00 37.41 342 ALA D C 1
ATOM 9818 O O . ALA D 1 342 ? 19.862 62.793 91.551 1.00 37.84 342 ALA D O 1
ATOM 9820 N N . THR D 1 343 ? 21.455 64.220 92.246 1.00 36.51 343 THR D N 1
ATOM 9821 C CA . THR D 1 343 ? 22.387 63.852 91.191 1.00 37.42 343 THR D CA 1
ATOM 9822 C C . THR D 1 343 ? 23.306 62.720 91.645 1.00 35.96 343 THR D C 1
ATOM 9823 O O . THR D 1 343 ? 23.830 61.964 90.827 1.00 38.19 343 THR D O 1
ATOM 9827 N N . GLN D 1 344 ? 23.498 62.612 92.955 1.00 34.56 344 GLN D N 1
ATOM 9828 C CA . GLN D 1 344 ? 24.346 61.570 93.518 1.00 32.24 344 GLN D CA 1
ATOM 9829 C C . GLN D 1 344 ? 23.519 60.356 93.931 1.00 29.46 344 GLN D C 1
ATOM 9830 O O . GLN D 1 344 ? 22.344 60.478 94.265 1.00 28.64 344 GLN D O 1
ATOM 9836 N N . PRO D 1 345 ? 24.127 59.163 93.909 1.00 28.01 345 PRO D N 1
ATOM 9837 C CA . PRO D 1 345 ? 23.396 57.954 94.298 1.00 25.16 345 PRO D CA 1
ATOM 9838 C C . PRO D 1 345 ? 23.193 57.929 95.809 1.00 22.88 345 PRO D C 1
ATOM 9839 O O . PRO D 1 345 ? 23.889 58.637 96.548 1.00 22.01 345 PRO D O 1
ATOM 9843 N N . ASP D 1 346 ? 22.224 57.137 96.264 1.00 19.64 346 ASP D N 1
ATOM 9844 C CA . ASP D 1 346 ? 21.962 57.006 97.691 1.00 18.23 346 ASP D CA 1
ATOM 9845 C C . ASP D 1 346 ? 23.003 56.041 98.259 1.00 17.21 346 ASP D C 1
ATOM 9846 O O . ASP D 1 346 ? 23.751 55.426 97.502 1.00 18.71 346 ASP D O 1
ATOM 9851 N N . ASP D 1 347 ? 23.053 55.916 99.581 1.00 17.12 347 ASP D N 1
ATOM 9852 C CA . ASP D 1 347 ? 24.038 55.044 100.225 1.00 19.42 347 ASP D CA 1
ATOM 9853 C C . ASP D 1 347 ? 23.434 54.052 101.207 1.00 17.53 347 ASP D C 1
ATOM 9854 O O . ASP D 1 347 ? 22.255 54.099 101.529 1.00 18.53 347 ASP D O 1
ATOM 9859 N N . VAL D 1 348 ? 24.278 53.142 101.677 1.00 15.58 348 VAL D N 1
ATOM 9860 C CA . VAL D 1 348 ? 23.886 52.192 102.706 1.00 14.28 348 VAL D CA 1
ATOM 9861 C C . VAL D 1 348 ? 24.993 52.320 103.739 1.00 13.47 348 VAL D C 1
ATOM 9862 O O . VAL D 1 348 ? 26.173 52.434 103.388 1.00 15.09 348 VAL D O 1
ATOM 9866 N N . ILE D 1 349 ? 24.606 52.344 105.005 1.00 15.73 349 ILE D N 1
ATOM 9867 C CA . ILE D 1 349 ? 25.570 52.444 106.093 1.00 16.19 349 ILE D CA 1
ATOM 9868 C C . ILE D 1 349 ? 25.535 51.127 106.850 1.00 16.92 349 ILE D C 1
ATOM 9869 O O . ILE D 1 349 ? 24.454 50.621 107.149 1.00 17.87 349 ILE D O 1
ATOM 9874 N N . ARG D 1 350 ? 26.711 50.572 107.132 1.00 16.00 350 ARG D N 1
ATOM 9875 C CA . ARG D 1 350 ? 26.820 49.321 107.886 1.00 17.99 350 ARG D CA 1
ATOM 9876 C C . ARG D 1 350 ? 27.370 49.680 109.260 1.00 19.47 350 ARG D C 1
ATOM 9877 O O . ARG D 1 350 ? 28.438 50.276 109.359 1.00 21.92 350 ARG D O 1
ATOM 9885 N N . ILE D 1 351 ? 26.650 49.309 110.313 1.00 20.00 351 ILE D N 1
ATOM 9886 C CA . ILE D 1 351 ? 27.078 49.620 111.672 1.00 21.73 351 ILE D CA 1
ATOM 9887 C C . ILE D 1 351 ? 27.244 48.364 112.508 1.00 24.19 351 ILE D C 1
ATOM 9888 O O . ILE D 1 351 ? 26.309 47.582 112.647 1.00 23.12 351 ILE D O 1
ATOM 9893 N N . ALA D 1 352 ? 28.439 48.169 113.054 1.00 26.08 352 ALA D N 1
ATOM 9894 C CA . ALA D 1 352 ? 28.685 47.018 113.907 1.00 28.68 352 ALA D CA 1
ATOM 9895 C C . ALA D 1 352 ? 28.100 47.414 115.257 1.00 30.65 352 ALA D C 1
ATOM 9896 O O . ALA D 1 352 ? 28.520 48.406 115.855 1.00 33.40 352 ALA D O 1
ATOM 9898 N N . LEU D 1 353 ? 27.118 46.654 115.726 1.00 31.55 353 LEU D N 1
ATOM 9899 C CA . LEU D 1 353 ? 26.466 46.956 116.991 1.00 33.58 353 LEU D CA 1
ATOM 9900 C C . LEU D 1 353 ? 27.262 46.427 118.183 1.00 35.74 353 LEU D C 1
ATOM 9901 O O . LEU D 1 353 ? 28.227 45.660 117.968 1.00 37.98 353 LEU D O 1
#

Radius of gyration: 43.68 Å; Cα contacts (8 Å, |Δi|>4): 3908; chains: 4; bounding box: 131×80×89 Å